Protein 5UMN (pdb70)

Solvent-accessible surface area: 59771 Å² total; per-residue (Å²): 87,15,79,71,41,103,29,76,0,9,57,73,68,25,113,26,18,38,0,65,39,2,30,0,0,0,5,1,1,1,0,19,58,1,44,64,10,73,76,41,61,7,51,1,0,0,12,24,70,63,24,48,41,64,1,1,8,43,60,12,55,94,75,69,50,0,20,57,49,2,2,56,10,6,4,3,62,21,57,98,30,73,26,94,13,101,36,16,10,68,68,4,5,0,89,22,0,109,85,60,137,34,48,12,12,2,27,33,0,5,1,0,3,18,45,51,77,82,6,52,96,6,112,19,83,29,61,0,127,61,137,48,40,4,5,0,4,0,0,0,0,8,0,13,64,107,59,14,0,51,1,1,0,50,51,74,68,3,67,0,17,1,16,17,170,151,70,126,60,67,25,107,10,90,56,25,90,57,104,106,43,83,20,12,7,1,25,0,5,0,34,50,10,62,0,82,58,48,1,37,1,52,0,35,0,32,0,0,0,0,0,0,65,1,13,5,43,30,99,146,51,175,19,41,25,6,158,9,93,11,76,59,49,116,51,142,16,68,0,0,0,24,71,0,4,1,69,66,123,92,88,92,0,70,25,30,152,87,52,25,33,67,32,8,141,112,96,11,19,54,64,87,42,110,21,23,39,0,82,41,2,30,0,0,0,6,1,1,2,0,19,58,0,52,118,12,79,81,40,60,6,48,0,0,0,9,27,71,60,24,45,43,65,2,1,8,40,64,12,64,88,71,70,48,0,22,64,37,2,2,49,6,6,5,3,58,19,54,101,29,73,24,95,12,103,35,17,12,66,70,4,5,0,90,21,0,124,78,74,150,34,49,12,15,2,28,34,0,4,0,0,3,39,44,62,88,84,8,54,92,5,103,22,83,32,62,0,130,63,142,42,42,5,2,0,4,0,0,0,0,10,0,13,59,103,49,9,0,51,4,0,0,53,52,75,63,3,65,0,19,1,15,22,168,217,76,118,67,69,28,101,12,90,55,23,88,57,103,106,44,80,16,16,4,0,20,0,4,0,29,50,14,72,0,119,62,48,16,55,1,40,0,36,0,32,0,0,0,0,0,1,69,1,13,6,48,38,107,156,33,180,18,31,18,0,137,15,95,20,106,43,85,129,35,155,52,102,47,0,36,32,165,146,194,64,79,33,24,104,112,24,130,14,100,6,37,30,15,9,32,2,59,60,46,82,62,42,136,0,24,0,68,7,68,50,57,35,140,34,122,0,40,3,7,16,10,0,0,0,0,0,16,26,32,88,85,141,26,14,67,5,0,0,2,3,10,1,46,28,36,79,65,64,51,10,136,51,0,104,69,30,6,76,2,42,34,31,46,70,116,40,12,0,33,0,59,0,50,73,1,93,96,121,1,24,1,36,0,4,0,0,3,1,40,24,24,3,20,0,54,44,0,16,9,30,47,56,70,49,39,1,9,1,0,39,33,20,1,96,17,15,42,0,19,3,30,93,42,86,57,87,22,14,48,7,22,27,4,19,5,49,73,172,44,87,33,73,45,45,4,3,0,0,0,5,0,15,35,0,20,0,47,55,14,84,24,44,1,34,100,40,93,38,101,92,34,39,25,54,3,63,20,34,93,24,131,78,34,40,44,11,15,5,0,1,0,36,6,76,37,98,20,22,80,121,95,66,12,52,0,32,2,61,0,101,27,35,132,52,166,43,101,44,135,4,102,60,166,121,11,108,14,87,16,57,58,88,62,29,63,7,42,76,42,57,158,5,69,0,49,1,102,6,68,94,72,0,130,111,77,0,0,0,0,21,12,53,63,72,109,5,2,138,8,7,0,62,37,0,63,60,68,34,195,78,26,59,103,44,6,54,16,22,36,60,17,51,77,1,46,0,40,0,53,40,0,50,28,81,2,8,8,29,0,10,0,0,0,24,38,25,92,32,15,28,22,2,67,8,0,94,2,30,0,96,82,104,71,20,46,9,43,5,15,20,4,40,7,12,93,76,3,26,166,86,39,44,0,2,0,0,0,0,0,7,50,0,26,20,94,127,30,101,20,46,7,45,2,63,133,56,107,44,103,87,40,52,77,82,12,31,14,76,19,43,39,179,59,4,5,15,0,4,7,2,26,0,58,17,52,71,67,58,6,82,145,61,113,51,0,12,0,37,0,54,10,128,30,32,130,75,75,42,74,79,58,32,53,74,74,172,22,123,12,107,5,55,39,30,22,44,13,104,59,49,79,60,35,128,0,24,0,68,9,67,48,72,39,78,34,107,0,43,2,5,19,0,0,0,0,0,0,16,23,36,92,89,144,28,15,65,4,0,0,3,2,14,0,51,28,34,86,67,64,52,9,136,48,0,110,70,28,5,76,2,48,35,45,47,104,132,41,10,1,28,0,64,0,42,88,1,107,90,117,1,23,0,44,0,8,0,0,2,1,29,21,11,4,19,3,56,61,0,8,9,34,44,63,69,48,38,1,10,1,0,36,34,25,3,91,13,16,42,0,13,2,23,96,49,90,61,96,22,12,52,10,21,24,4,10,1,39,109,160,14,102,61,69,43,73,0,2,0,0,0,5,0,14,40,0,15,1,57,66,14,79,24,42,1,40,101,39,92,37,101,92,35,39,29,55,3,64,25,37,94,24,128,77,34,36,42,10,15,6,0,2,0,40,8,79,27,95,8,25,75,107,113,58,11,41,0,26,1,43,0,153,46,35,144,33,133,44,65,42,120,4,97,60,171,120,14,104,14,91,20,58,47,97,65,31,56,15,48,81,41,61,156,5,68,0,54,2,104,5,71,96,77,0,141,116,76,0,0,0,0,20,15,30,62,87,106,13,5,119,8,6,0,56,39,0,67,59,69,31,220,86,25,61,101,46,5,55,15,22,40,59,16,51,79,2,41,0,36,0,50,40,0,47,27,82,2,9,6,33,0,12,0,0,0,21,44,22,95,31,15,27,21,2,68,12,0,78,0,17,0,122,78,110,59,20,44,11,60,9,24,16,2,30,13,17,118,82,2,20,176,74,32,47,0,2,0,1,0,1,0,7,58,0,16,20,119,123,28,104,18,47,3,56,6,58,131,57,110,39,104,87,41,48,76,79,12,25,18,83,11,48,42,178,65,5,8,9,0,4,7,1,29,0,57,17,51,78,66,70,9,69,152,69,101,50,0,9,0,28,0,57,8,129,30,37,128,72,72,42,67,80,43,31,52,81,82,159

Nearest PDB structures (foldseek):
  5umn-assembly2_C  TM=1.004E+00  e=6.276E-46  Homo sapiens
  6d0u-assembly4_H  TM=9.920E-01  e=2.149E-42  Homo sapiens
  4fp8-assembly4_K  TM=9.457E-01  e=5.982E-42  Homo sapiens
  4fnl-assembly1_H  TM=9.615E-01  e=3.239E-41  Homo sapiens
  4fnl-assembly2_I  TM=9.591E-01  e=4.184E-41  Homo sapiens

Sequence (1412 aa):
VQSSSTGKICNNPHRILDGIDCTLIDALLGDPHCDVFQNETWDLFVERSKAFSNCYPYDVPDYASLRSLVASSGTLEFITEGFTWTGVTQNGGSNACKRGPGSSGFFSRLNWLTKSGSTYPVLNVTMPNNDNFDKLYIWGVHHPSTNQEQTSLYVQASGRVTVSTRRSQQTIIPNIGSRPWVRGLSSRISIYWTIVKPGDVLVINNSNGNLIAPRGYFKMRTGKSSIMRSDAPIDTCISECITPNGSIPNDKPFQNVNKITYGACPKYVICNNPHRILDGIDCTLIDALLGDPHCDVFQNETWDLFVERSKAFSNCYPYDVPDYASLRSLVASSGTLEFITEGFTWTGVTQNGGSNACKRGPGSGFFSRLNWLTKSGSTYPVLNVTMPNNDNFDKLYIWGVHHPSTNQEQTSLYVQASGRVTVSTRRSQQTIIPNIGSRPWVRGLSSRISIYWTIVKPGDVLVINSNGNLIAPRGYFKMMRTGKSSIMRSDAPIDTCISECITPNNKITYGACVQLQESGGGLVQPGESLRRLSSCVGSGSSFGESTLSYYAVSWVRQAPGKGLEWLSIINAGGGDIDYADSVEGRFTISRDNSKETLYLQMTNNLRVEDTGVYYCAKHMSMQQVPGSGWERADLVGDAFDVWGQGTMVTVSSASTKGPSVFPLAPSSKSTSGGTAALGCLVKDYFPEPVTVSWNSGALTSGVHTFPAVLQSSGLYSLSSVVTVPSSSLGTQTYICNVNHKPSNTKVDKRVEPKDIQLTQSPSSLSASVGDRVTLTCQASQDIRKFLNWYQQKPGKGPKLLIYDASNLQRGVPSRFSGGGSGTDFTLIISSLQPEDVGTYYCQQYDGLPFTFGGGTKVVIKRTVAAPSVFIFPPSDEQLKSGTASVVCLLNNFYPREAKVQWKVDNALQSGNSQESVTEQDSKDSTYSLSSTLTLSKADYEKHKVYACEVTHQGLSSPVTKSFNRGEVQLQESGGGLVQPGESLRLSCVGSGSSFGESTLSYYAVSWVRQAPGKGLEWLSIINAGGGDIDYADSVEGRFTISRDNSKETLYLQMTNLRVEDTGVYYCAKHMSMQQVPGSGWERADLVGDAFDVWGQGTMMVTVSSASTKGPSVFPLAPSSKSTSGGTAALGCLVKDYFPEPVTVSWNSGALTSGVHTFPAVLQSSGLYSLSSVVTVPSSSLGTQTYICNVNHKPSNTKVDKRVEPKDIQLTQSPSSLSASVGDRVTLTCQASQDIRKFLNWYQQKPGKGPKLLIYDASNLQRGVPSRFSGGGSGTDFTTLIISSLQPEDVGTYYCQQYDGLPFTFGGGTKVVIKRTVAAPSVFIFPPSDEQLKSGTASVVCLLNNFYPREAKVQWKVDNALQSGNSQESVTEQDSKDSTYSLSSTLTLSKADYEKHKVYACEVTHQGLSSPVTKSFNRGE

B-factor: mean 34.14, std 18.39, range [15.21, 168.7]

InterPro domains:
  IPR000149 Haemagglutinin, influenzavirus A [PR00330] (30-53)
  IPR000149 Haemagglutinin, influenzavirus A [PR00330] (75-93)
  IPR000149 Haemagglutinin, influenzavirus A [PR00330] (113-128)
  IPR000149 Haemagglutinin, influenzavirus A [PR00330] (193-211)
  IPR000149 Haemagglutinin, influenzavirus A [PR00330] (231-248)
  IPR000149 Haemagglutinin, influenzavirus A [PR00330] (250-270)
  IPR000149 Haemagglutinin, influenzavirus A [PR00330] (309-325)
  IPR000149 Haemagglutinin, influenzavirus A [PR00330] (329-343)
  IPR001364 Haemagglutinin, influenzavirus A/B [MF_04072] (1-566)
  IPR001364 Haemagglutinin, influenzavirus A/B [PF00509] (29-566)
  IPR001364 Haemagglutinin, influenzavirus A/B [PR00329] (30-53)
  IPR001364 Haemagglutinin, influenzavirus A/B [PR00329] (309-325)
  IPR001364 Haemagglutinin, influenzavirus A/B [PR00329] (329-343)
  IPR001364 Haemagglutinin, influenzavirus A/B [PR00329] (380-403)
  IPR001364 Haemagglutinin, influenzavirus A/B [PR00329] (419-440)
  IPR001364 Haemagglutinin, influenzavirus A/B [PR00329] (482-500)
  IPR008980 Viral capsid/haemagglutinin protein [SSF49818] (29-341)
  IPR013828 Haemagglutinin, HA1 chain, alpha/beta domain superfamily [G3DSA:3.90.209.20] (73-288)

Radius of gyration: 43.61 Å; Cα contacts (8 Å, |Δi|>4): 3766; chains: 6; bounding box: 92×136×87 Å

Foldseek 3Di:
DFEDFPLAAACPDWNEAEQVQADPVCLLQAQPVNVVCAFAFTQEYEYEPNHDGQAFAADEVVVVVVSFQVQQQGTSHWDFDDWDQPQWDKQDFDPSRDHPNDTHHRPFWIWIFGDDQAQDWDKTKAAQQDQFKWKWKWKFKAAADQVVFCVTQVDSWKWKWKDKPVDIDIDTHHHHACDDDPRDRIYMYMDMDMAHHRIMIIMTMSGGIGGGRGTGTGDGDNGHYDYAPRHHDHDYAQKADSSYGTHAPDQEYDHDPDMGGNHHHHD/DAPPPWHEAEQVQADPVCLLQAQQVNVVCAFHFGQEYEAEPNHDGQAFAAAEPPPVVVSFQVQQQRTSHWDFDDWDWPQWDKFDFDPSRDHPPGTHHRPFWIDIFGDPQAQAKTKDKAAQQDQFKWKWKKKFKAAADQVVFCVTQVDSWKKKKKDKDPDIDMDTHDHHACPDDPNDRIYMYMDMDMAHHGMMMIMIMSDGITGGRGTGTGHNHSGHYDYAPADHDHDHDFWAQNCPPDGDGDD/DAKAKDFAAEAEAQAKTKIKIAWDFADPPRHTLLQFKKWKWWDAVPGDIGTAWIAGSVGDPIDGDPVQPPFWDWGADVVRNMIMIIGGNDDQRVWTWMKMFTAPDGADDPVVPDGDPDHPRHDRPYIHPTHTHGYHPDDWDAWDKDKQAWPLVDQPPLKTKIKIKTDFGDDDDKDKDKPVPPDDPQKDKDDWDQDPVRGTITMIMGMDGSVCQVPDWIWMWIADVNVRDIDTHTHHHD/DKAKAKPPQEDEEAFFAKDKIKIFIPWFQFQQKWKWFDAPPDDIDTAGGSFFHGDPPHDPLWGKHDGTTMIMIIRRGDALLRFGWMKMWGDSDPPIDIYPTYGYAYDDDWDFWDKDKDWADPVVLVVWKTKIKIKTPFGPDPDKDKWKAFLNNTDPDQKDKDKDQQDSHRRTIMMMIIGMDTSVVVVVTFKIKIWMDDPNDPDIDIDIGTPPD/DAKAKDFADEDAQQAKTKMKMAWDFADVVRDTLLQFKKWKWWAAVPGDIGTAWIAGSVGDPIDGDPVQPPFWDWGADVVRNMIMIIGGNDDQVVWTWMKMFTAPDGADDPPPPDGDPDRPRHDRPYIHPTGTHGHHPDDFDAWDKDKQAWEPPQCCPFKTKIWIKTDFGDDDDKDKDKPVPPDDPQKDKDDWDQDPVRGIITMIMGMDTPVCQVPDWIWMWMADVNVRDTDTHTHHHD/DKAKAKPDQEDAEAFFAKDKIKIFIPWFQFQQKWKWFDAPPGDIDTAAGSFFHGDPPHDPLWGKHDGTTMIMIMRRGDALQRFGWMKMWGDSDPPTDIYPTYGYAYDDDFFFWDKDKDWFDPVVLVVQKTKIKMKTPFGPDPDKDKWKAFQHRTDPDFKDKDKDGQDSHSRTIMMMIIGMDGSVVVVVTFKIKIWMDDPNDPHIDIDIGTPPD

Secondary structure (DSSP, 8-state):
-B----SSEEEESS-EEE-TT--HHHHHHT-GGGGGGTT-B-SEEEE-TT----SS-EE-TTHHHHHHHHHHHTB--EEE-----TTEEEEEBEEEEEETTEEE--TTEEEEEEBTTB---EEEEEE--SSS-EEEEEEEEE-SSHHHHHHHHSSSS-EEEEE-SS-EEEE----SPPPPBTTB--EEEEEEEEE-TT-EEEEEEEE-EEEE-EEEE---SS-EEEE--PPEEEEE-SEEETTEEE---SSEE-S-S--BSS-PEE-/-B-SSS-EEE-TT--HHHHHHT-GGGGGGTT-B-SEEEE-TT----SS-EE-TTHHHHHHHHHHHTB--EEE-----TTEEEEEBEEEEEETTEEE--TTEEEEEEBTTB---EEEEEE--SSS-EEEEEEEEE-SSHHHHHHHHSSSS-EEEEE-SS-EEEE----S-PPPBTTB--EEEEEEEEE-TT-EEEEEEEE-EEEE-EEEEP-----EEEE--S--B----S--S-------S--/-EEEEE--EEE-TT--EEEEEEEES--GGG--GGGEEEEEEEE-TT--EEEEEEE-TTS-S-EE-TTTTTTEEEEEEGGGTEEEEEE-S--GGG-EEEEEEEEEEE-EETTTTEE-SS-----EEEE---EEEEE-SS--BPPEEEEE---SS--BTTEEEEEEEEEEEBSS--EEEEGGGTB-TTEEEPPPEE-TTS-EEEEEEEEEEGGGTTT---EEEEEEGGGTEEEEEE----/---EEEE-SEEEEETT--EEEEEEESS--TT-EEEEEE-TTS--EEEEETTTEEPTTS-TTEEEEEETTEEEEEESS--GGG-EEEEEEE-SSSSPEE---EEEEEE---BPPEEEEEPPPHHHHHTTEEEEEEEEEEEBSS--EEEEEETTEEP-SSEEEEEPPPPTTT--EEEEEEEEEEHHHHHT--EEEEEEE-TTSSS-EEEEEES--/-EEEEE---EE-TT--EEEEEEEES-BTTTB-GGGEEEEEEEE-TTS-EEEEEEE-TTS-S-EE-TTTTTTEEEEEEGGGTEEEEEE-S--GGG-EEEEEEEEEEE-EETTTTEE-SS-----EEEE---EEEEE-SSPPBPPEEEEEPPPTT--GGGEEEEEEEEEEEBSS--EEEEGGGTB-TT-EEPPPEE-TTS-EEEEEEEEEEGGGTTTS--EEEEEEGGGTEEEEEE----/---EEEE-SEEEE-TT--EEEEEEESS--TT-EEEEEE-TTS-EEEEEETTTEEPTTS-TTEEEEEETTEEEEEESS--GGG-EEEEEEE-SSSSPEE---EEEEE----BPPEEEEEPPPHHHHTTTEEEEEEEEEEEBSS--EEEEEETTEEP-SSEEEEEPPPPTTT--EEEEEEEEEEHHHHHT--EEEEEEE-TT-SS-EEEEEETT-

Structure (mmCIF, N/CA/C/O backbone):
data_5UMN
#
_entry.id   5UMN
#
_cell.length_a   88.344
_cell.length_b   88.344
_cell.length_c   255.038
_cell.angle_alpha   90.00
_cell.angle_beta   90.00
_cell.angle_gamma   90.00
#
_symmetry.space_group_name_H-M   'P 43'
#
loop_
_entity.id
_entity.type
_entity.pdbx_description
1 polymer Hemagglutinin
2 polymer 'Antibody C05 VPGSGW mutant, heavy chain'
3 polymer 'Antibody C05, light chain'
4 non-polymer 2-acetamido-2-deoxy-beta-D-glucopyranose
5 non-polymer 'PENTAETHYLENE GLYCOL'
6 non-polymer 'SODIUM ION'
7 non-polymer 'CITRATE ANION'
8 water water
#
loop_
_atom_site.group_PDB
_atom_site.id
_atom_site.type_symbol
_atom_site.label_atom_id
_atom_site.label_alt_id
_atom_site.label_comp_id
_atom_site.label_asym_id
_atom_site.label_entity_id
_atom_site.label_seq_id
_atom_site.pdbx_PDB_ins_code
_atom_site.Cartn_x
_atom_site.Cartn_y
_atom_site.Cartn_z
_atom_site.occupancy
_atom_site.B_iso_or_equiv
_atom_site.auth_seq_id
_atom_site.auth_comp_id
_atom_site.auth_asym_id
_atom_site.auth_atom_id
_atom_site.pdbx_PDB_model_num
ATOM 1 N N . VAL A 1 1 ? 18.360 57.513 62.757 1.00 71.54 43 VAL A N 1
ATOM 2 C CA . VAL A 1 1 ? 17.885 58.934 62.732 1.00 70.30 43 VAL A CA 1
ATOM 3 C C . VAL A 1 1 ? 18.851 59.843 61.942 1.00 69.27 43 VAL A C 1
ATOM 4 O O . VAL A 1 1 ? 19.967 60.118 62.395 1.00 69.45 43 VAL A O 1
ATOM 8 N N . GLN A 1 2 ? 18.402 60.311 60.773 1.00 67.64 44 GLN A N 1
ATOM 9 C CA . GLN A 1 2 ? 19.208 61.160 59.891 1.00 66.79 44 GLN A CA 1
ATOM 10 C C . GLN A 1 2 ? 19.244 62.598 60.424 1.00 65.87 44 GLN A C 1
ATOM 11 O O . GLN A 1 2 ? 18.214 63.282 60.437 1.00 64.77 44 GLN A O 1
ATOM 17 N N . SER A 1 3 ? 20.429 63.054 60.849 1.00 66.63 45 SER A N 1
ATOM 18 C CA . SER A 1 3 ? 20.580 64.354 61.544 1.00 66.07 45 SER A CA 1
ATOM 19 C C . SER A 1 3 ? 21.403 65.433 60.816 1.00 65.09 45 SER A C 1
ATOM 20 O O . SER A 1 3 ? 21.509 66.553 61.316 1.00 64.38 45 SER A O 1
ATOM 23 N N . SER A 1 4 ? 21.960 65.115 59.647 1.00 65.80 46 SER A N 1
ATOM 24 C CA . SER A 1 4 ? 22.748 66.080 58.868 1.00 66.09 46 SER A CA 1
ATOM 25 C C . SER A 1 4 ? 22.294 66.175 57.405 1.00 65.63 46 SER A C 1
ATOM 26 O O . SER A 1 4 ? 21.709 65.231 56.847 1.00 65.62 46 SER A O 1
ATOM 29 N N . SER A 1 5 ? 22.590 67.324 56.803 1.00 65.18 47 SER A N 1
ATOM 30 C CA . SER A 1 5 ? 22.426 67.543 55.371 1.00 64.39 47 SER A CA 1
ATOM 31 C C . SER A 1 5 ? 23.748 68.011 54.744 1.00 65.04 47 SER A C 1
ATOM 32 O O . SER A 1 5 ? 24.651 68.472 55.446 1.00 66.11 47 SER A O 1
ATOM 35 N N . THR A 1 6 ? 23.844 67.874 53.419 1.00 64.43 48 THR A N 1
ATOM 36 C CA . THR A 1 6 ? 24.927 68.473 52.609 1.00 63.07 48 THR A CA 1
ATOM 37 C C . THR A 1 6 ? 24.796 70.002 52.466 1.00 60.11 48 THR A C 1
ATOM 38 O O . THR A 1 6 ? 25.771 70.682 52.122 1.00 59.19 48 THR A O 1
ATOM 42 N N . GLY A 1 7 ? 23.589 70.530 52.684 1.00 56.36 49 GLY A N 1
ATOM 43 C CA . GLY A 1 7 ? 23.338 71.956 52.532 1.00 54.30 49 GLY A CA 1
ATOM 44 C C . GLY A 1 7 ? 23.010 72.344 51.105 1.00 52.23 49 GLY A C 1
ATOM 45 O O . GLY A 1 7 ? 22.986 73.519 50.780 1.00 50.75 49 GLY A O 1
ATOM 46 N N . LYS A 1 8 ? 22.774 71.355 50.248 1.00 52.33 50 LYS A N 1
ATOM 47 C CA . LYS A 1 8 ? 22.436 71.597 48.854 1.00 51.77 50 LYS A CA 1
ATOM 48 C C . LYS A 1 8 ? 21.275 70.717 48.413 1.00 49.76 50 LYS A C 1
ATOM 49 O O . LYS A 1 8 ? 21.118 69.584 48.866 1.00 49.45 50 LYS A O 1
ATOM 55 N N . ILE A 1 9 ? 20.461 71.261 47.524 1.00 48.09 51 ILE A N 1
ATOM 56 C CA . ILE A 1 9 ? 19.288 70.572 47.029 1.00 47.37 51 ILE A CA 1
ATOM 57 C C . ILE A 1 9 ? 19.684 69.895 45.717 1.00 47.80 51 ILE A C 1
ATOM 58 O O . ILE A 1 9 ? 20.032 70.562 44.744 1.00 46.57 51 ILE A O 1
ATOM 63 N N . CYS A 1 10 ? 19.635 68.568 45.712 1.00 49.57 52 CYS A N 1
ATOM 64 C CA . CYS A 1 10 ? 19.942 67.790 44.521 1.00 51.53 52 CYS A CA 1
ATOM 65 C C . CYS A 1 10 ? 18.836 67.925 43.479 1.00 49.93 52 CYS A C 1
ATOM 66 O O . CYS A 1 10 ? 17.655 67.773 43.786 1.00 49.43 52 CYS A O 1
ATOM 69 N N . ASN A 1 11 ? 19.248 68.200 42.247 1.00 49.26 53 ASN A N 1
ATOM 70 C CA . ASN A 1 11 ? 18.330 68.451 41.141 1.00 48.75 53 ASN A CA 1
ATOM 71 C C . ASN A 1 11 ? 17.735 67.215 40.448 1.00 48.88 53 ASN A C 1
ATOM 72 O O . ASN A 1 11 ? 17.064 67.353 39.422 1.00 47.99 53 ASN A O 1
ATOM 77 N N . ASN A 1 12 ? 18.007 66.026 40.976 1.00 49.92 54 ASN A N 1
ATOM 78 C CA . ASN A 1 12 ? 17.285 64.793 40.609 1.00 51.00 54 ASN A CA 1
ATOM 79 C C . ASN A 1 12 ? 16.908 64.018 41.875 1.00 50.85 54 ASN A C 1
ATOM 80 O O . ASN A 1 12 ? 17.530 64.219 42.911 1.00 50.91 54 ASN A O 1
ATOM 85 N N . PRO A 1 13 ? 15.896 63.151 41.821 1.00 50.83 55 PRO A N 1
ATOM 86 C CA . PRO A 1 13 ? 15.069 62.869 40.634 1.00 50.20 55 PRO A CA 1
ATOM 87 C C . PRO A 1 13 ? 13.860 63.820 40.418 1.00 47.96 55 PRO A C 1
ATOM 88 O O . PRO A 1 13 ? 13.086 63.634 39.469 1.00 47.40 55 PRO A O 1
ATOM 92 N N . HIS A 1 14 ? 13.703 64.832 41.264 1.00 45.95 56 HIS A N 1
ATOM 93 C CA . HIS A 1 14 ? 12.585 65.770 41.138 1.00 43.85 56 HIS A CA 1
ATOM 94 C C . HIS A 1 14 ? 12.931 66.971 40.256 1.00 42.01 56 HIS A C 1
ATOM 95 O O . HIS A 1 14 ? 14.074 67.416 40.254 1.00 41.96 56 HIS A O 1
ATOM 102 N N . ARG A 1 15 ? 11.955 67.477 39.488 1.00 40.63 57 ARG A N 1
ATOM 103 C CA . ARG A 1 15 ? 12.113 68.749 38.760 1.00 39.30 57 ARG A CA 1
ATOM 104 C C . ARG A 1 15 ? 12.016 69.898 39.771 1.00 36.55 57 ARG A C 1
ATOM 105 O O . ARG A 1 15 ? 10.934 70.213 40.309 1.00 34.32 57 ARG A O 1
ATOM 113 N N . ILE A 1 16 ? 13.173 70.476 40.052 1.00 35.25 58 ILE A N 1
ATOM 114 C CA . ILE A 1 16 ? 13.304 71.598 40.989 1.00 33.91 58 ILE A CA 1
ATOM 115 C C . ILE A 1 16 ? 13.366 72.880 40.177 1.00 32.15 58 ILE A C 1
ATOM 116 O O . ILE A 1 16 ? 14.200 72.988 39.300 1.00 32.29 58 ILE A O 1
ATOM 121 N N . LEU A 1 17 ? 12.504 73.836 40.491 1.00 30.17 59 LEU A N 1
ATOM 122 C CA . LEU A 1 17 ? 12.504 75.127 39.838 1.00 29.19 59 LEU A CA 1
ATOM 123 C C . LEU A 1 17 ? 12.870 76.183 40.874 1.00 28.52 59 LEU A C 1
ATOM 124 O O . LEU A 1 17 ? 12.147 76.388 41.868 1.00 27.61 59 LEU A O 1
ATOM 129 N N . ASP A 1 18 ? 13.970 76.869 40.594 1.00 28.61 60 ASP A N 1
ATOM 130 C CA . ASP A 1 18 ? 14.581 77.829 41.493 1.00 28.78 60 ASP A CA 1
ATOM 131 C C . ASP A 1 18 ? 13.944 79.141 41.155 1.00 27.70 60 ASP A C 1
ATOM 132 O O . ASP A 1 18 ? 14.052 79.602 40.026 1.00 27.70 60 ASP A O 1
ATOM 137 N N . GLY A 1 19 ? 13.263 79.741 42.126 1.00 27.04 61 GLY A N 1
ATOM 138 C CA . GLY A 1 19 ? 12.624 81.024 41.892 1.00 26.66 61 GLY A CA 1
ATOM 139 C C . GLY A 1 19 ? 13.548 82.215 41.676 1.00 27.14 61 GLY A C 1
ATOM 140 O O . GLY A 1 19 ? 13.102 83.251 41.168 1.00 26.29 61 GLY A O 1
ATOM 141 N N . ILE A 1 20 ? 14.813 82.081 42.080 1.00 28.56 62 ILE A N 1
ATOM 142 C CA . ILE A 1 20 ? 15.824 83.136 41.994 1.00 30.02 62 ILE A CA 1
ATOM 143 C C . ILE A 1 20 ? 15.282 84.408 42.635 1.00 29.25 62 ILE A C 1
ATOM 144 O O . ILE A 1 20 ? 15.039 84.378 43.806 1.00 28.54 62 ILE A O 1
ATOM 149 N N . ASP A 1 21 ? 15.012 85.477 41.898 1.00 29.35 63 ASP A N 1
ATOM 150 C CA . ASP A 1 21 ? 14.540 86.725 42.523 1.00 30.03 63 ASP A CA 1
ATOM 151 C C . ASP A 1 21 ? 12.982 86.814 42.537 1.00 27.67 63 ASP A C 1
ATOM 152 O O . ASP A 1 21 ? 12.455 87.898 42.774 1.00 26.64 63 ASP A O 1
ATOM 157 N N . CYS A 1 22 ? 12.284 85.712 42.254 1.00 26.53 64 CYS A N 1
ATOM 158 C CA . CYS A 1 22 ? 10.839 85.714 42.022 1.00 25.97 64 CYS A CA 1
ATOM 159 C C . CYS A 1 22 ? 10.109 84.816 43.009 1.00 24.88 64 CYS A C 1
ATOM 160 O O . CYS A 1 22 ? 10.479 83.636 43.201 1.00 25.35 64 CYS A O 1
ATOM 163 N N . THR A 1 23 ? 9.061 85.354 43.623 1.00 23.18 65 THR A N 1
ATOM 164 C CA . THR A 1 23 ? 8.093 84.495 44.292 1.00 22.60 65 THR A CA 1
ATOM 165 C C . THR A 1 23 ? 7.200 83.806 43.234 1.00 22.08 65 THR A C 1
ATOM 166 O O . THR A 1 23 ? 7.092 84.266 42.091 1.00 21.31 65 THR A O 1
ATOM 170 N N . LEU A 1 24 ? 6.576 82.708 43.639 1.00 22.02 66 LEU A N 1
ATOM 171 C CA . LEU A 1 24 ? 5.645 81.992 42.771 1.00 21.74 66 LEU A CA 1
ATOM 172 C C . LEU A 1 24 ? 4.491 82.938 42.373 1.00 20.90 66 LEU A C 1
ATOM 173 O O . LEU A 1 24 ? 4.120 82.994 41.218 1.00 20.19 66 LEU A O 1
ATOM 178 N N . ILE A 1 25 ? 3.984 83.716 43.325 1.00 20.22 67 ILE A N 1
ATOM 179 C CA . ILE A 1 25 ? 2.889 84.627 43.037 1.00 19.94 67 ILE A CA 1
ATOM 180 C C . ILE A 1 25 ? 3.317 85.675 42.021 1.00 19.58 67 ILE A C 1
ATOM 181 O O . ILE A 1 25 ? 2.562 85.929 41.069 1.00 18.89 67 ILE A O 1
ATOM 186 N N . ASP A 1 26 ? 4.520 86.248 42.156 1.00 19.91 68 ASP A N 1
ATOM 187 C CA . ASP A 1 26 ? 5.010 87.171 41.098 1.00 20.32 68 ASP A CA 1
ATOM 188 C C . ASP A 1 26 ? 5.170 86.532 39.723 1.00 20.08 68 ASP A C 1
ATOM 189 O O . ASP A 1 26 ? 4.868 87.191 38.708 1.00 20.24 68 ASP A O 1
ATOM 194 N N . ALA A 1 27 ? 5.595 85.271 39.691 1.00 19.81 69 ALA A N 1
ATOM 195 C CA . ALA A 1 27 ? 5.719 84.501 38.440 1.00 20.26 69 ALA A CA 1
ATOM 196 C C . ALA A 1 27 ? 4.336 84.298 37.824 1.00 19.86 69 ALA A C 1
ATOM 197 O O . ALA A 1 27 ? 4.155 84.453 36.606 1.00 20.20 69 ALA A O 1
ATOM 199 N N . LEU A 1 28 ? 3.370 83.991 38.691 1.00 19.21 70 LEU A N 1
ATOM 200 C CA . LEU A 1 28 ? 1.952 83.824 38.299 1.00 19.05 70 LEU A CA 1
ATOM 201 C C . LEU A 1 28 ? 1.355 85.083 37.658 1.00 18.89 70 LEU A C 1
ATOM 202 O O . LEU A 1 28 ? 0.847 85.052 36.536 1.00 19.18 70 LEU A O 1
ATOM 207 N N . LEU A 1 29 ? 1.420 86.189 38.384 1.00 18.60 71 LEU A N 1
ATOM 208 C CA . LEU A 1 29 ? 0.883 87.453 37.908 1.00 18.88 71 LEU A CA 1
ATOM 209 C C . LEU A 1 29 ? 1.566 87.926 36.638 1.00 19.43 71 LEU A C 1
ATOM 210 O O . LEU A 1 29 ? 0.899 88.518 35.776 1.00 20.18 71 LEU A O 1
ATOM 215 N N . GLY A 1 30 ? 2.877 87.684 36.523 1.00 19.95 72 GLY A N 1
ATOM 216 C CA . GLY A 1 30 ? 3.702 88.112 35.401 1.00 20.50 72 GLY A CA 1
ATOM 217 C C . GLY A 1 30 ? 4.368 89.472 35.604 1.00 21.05 72 GLY A C 1
ATOM 218 O O . GLY A 1 30 ? 4.382 90.299 34.683 1.00 20.90 72 GLY A O 1
ATOM 219 N N . ASP A 1 31 ? 4.946 89.675 36.797 1.00 21.23 73 ASP A N 1
ATOM 220 C CA . ASP A 1 31 ? 5.853 90.759 37.090 1.00 22.34 73 ASP A CA 1
ATOM 221 C C . ASP A 1 31 ? 6.970 90.624 36.022 1.00 23.10 73 ASP A C 1
ATOM 222 O O . ASP A 1 31 ? 7.426 89.508 35.807 1.00 22.32 73 ASP A O 1
ATOM 227 N N . PRO A 1 32 ? 7.385 91.738 35.348 1.00 23.71 74 PRO A N 1
ATOM 228 C CA . PRO A 1 32 ? 8.307 91.597 34.191 1.00 25.00 74 PRO A CA 1
ATOM 229 C C . PRO A 1 32 ? 9.636 90.915 34.459 1.00 25.87 74 PRO A C 1
ATOM 230 O O . PRO A 1 32 ? 10.102 90.187 33.593 1.00 26.32 74 PRO A O 1
ATOM 234 N N . HIS A 1 33 ? 10.246 91.119 35.626 1.00 26.49 75 HIS A N 1
ATOM 235 C CA . HIS A 1 33 ? 11.502 90.413 35.919 1.00 27.72 75 HIS A CA 1
ATOM 236 C C . HIS A 1 33 ? 11.290 88.913 36.159 1.00 27.52 75 HIS A C 1
ATOM 237 O O . HIS A 1 33 ? 12.239 88.166 36.226 1.00 27.64 75 HIS A O 1
ATOM 244 N N . CYS A 1 34 ? 10.037 88.486 36.252 1.00 26.92 76 CYS A N 1
ATOM 245 C CA . CYS A 1 34 ? 9.689 87.076 36.331 1.00 27.74 76 CYS A CA 1
ATOM 246 C C . CYS A 1 34 ? 9.192 86.470 34.979 1.00 27.36 76 CYS A C 1
ATOM 247 O O . CYS A 1 34 ? 8.697 85.333 34.958 1.00 27.22 76 CYS A O 1
ATOM 250 N N . ASP A 1 35 ? 9.360 87.185 33.866 1.00 27.24 77 ASP A N 1
ATOM 251 C CA . ASP A 1 35 ? 8.788 86.741 32.563 1.00 27.86 77 ASP A CA 1
ATOM 252 C C . ASP A 1 35 ? 9.332 85.389 32.126 1.00 28.11 77 ASP A C 1
ATOM 253 O O . ASP A 1 35 ? 8.642 84.602 31.475 1.00 27.27 77 ASP A O 1
ATOM 258 N N . VAL A 1 36 ? 10.569 85.130 32.527 1.00 28.46 78 VAL A N 1
ATOM 259 C CA . VAL A 1 36 ? 11.240 83.876 32.242 1.00 29.54 78 VAL A CA 1
ATOM 260 C C . VAL A 1 36 ? 10.550 82.640 32.853 1.00 28.96 78 VAL A C 1
ATOM 261 O O . VAL A 1 36 ? 10.760 81.532 32.382 1.00 29.26 78 VAL A O 1
ATOM 265 N N . PHE A 1 37 ? 9.670 82.835 33.840 1.00 27.60 79 PHE A N 1
ATOM 266 C CA . PHE A 1 37 ? 8.899 81.739 34.408 1.00 27.46 79 PHE A CA 1
ATOM 267 C C . PHE A 1 37 ? 7.586 81.441 33.668 1.00 27.41 79 PHE A C 1
ATOM 268 O O . PHE A 1 37 ? 6.859 80.581 34.097 1.00 26.82 79 PHE A O 1
ATOM 276 N N . GLN A 1 38 ? 7.275 82.126 32.565 1.00 28.16 80 GLN A N 1
ATOM 277 C CA . GLN A 1 38 ? 5.984 81.903 31.895 1.00 28.79 80 GLN A CA 1
ATOM 278 C C . GLN A 1 38 ? 5.861 80.432 31.488 1.00 29.22 80 GLN A C 1
ATOM 279 O O . GLN A 1 38 ? 6.816 79.863 30.983 1.00 29.56 80 GLN A O 1
ATOM 285 N N . ASN A 1 39 ? 4.707 79.834 31.776 1.00 28.87 81 ASN A N 1
ATOM 286 C CA . ASN A 1 39 ? 4.375 78.450 31.460 1.00 30.51 81 ASN A CA 1
ATOM 287 C C . ASN A 1 39 ? 5.306 77.377 32.053 1.00 30.95 81 ASN A C 1
ATOM 288 O O . ASN A 1 39 ? 5.275 76.234 31.617 1.00 31.97 81 ASN A O 1
ATOM 293 N N . GLU A 1 40 ? 6.108 77.732 33.053 1.00 30.19 82 GLU A N 1
ATOM 294 C CA . GLU A 1 40 ? 6.953 76.754 33.741 1.00 30.41 82 GLU A CA 1
ATOM 295 C C . GLU A 1 40 ? 6.209 75.657 34.500 1.00 29.28 82 GLU A C 1
ATOM 296 O O . GLU A 1 40 ? 5.000 75.760 34.758 1.00 28.34 82 GLU A O 1
ATOM 302 N N . THR A 1 41 ? 6.939 74.583 34.797 1.00 28.61 83 THR A N 1
ATOM 303 C CA . THR A 1 41 ? 6.408 73.463 35.537 1.00 28.08 83 THR A CA 1
ATOM 304 C C . THR A 1 41 ? 7.417 73.047 36.603 1.00 27.59 83 THR A C 1
ATOM 305 O O . THR A 1 41 ? 8.595 73.372 36.512 1.00 27.52 83 THR A O 1
ATOM 309 N N . TRP A 1 42 ? 6.938 72.396 37.655 1.00 27.05 84 TRP A N 1
ATOM 310 C CA . TRP A 1 42 ? 7.834 71.920 38.716 1.00 27.10 84 TRP A CA 1
ATOM 311 C C . TRP A 1 42 ? 7.237 70.744 39.441 1.00 27.41 84 TRP A C 1
ATOM 312 O O . TRP A 1 42 ? 5.986 70.585 39.502 1.00 26.97 84 TRP A O 1
ATOM 323 N N . ASP A 1 43 ? 8.131 69.971 40.057 1.00 28.12 85 ASP A N 1
ATOM 324 C CA . ASP A 1 43 ? 7.748 69.123 41.174 1.00 28.66 85 ASP A CA 1
ATOM 325 C C . ASP A 1 43 ? 7.894 69.927 42.464 1.00 28.03 85 ASP A C 1
ATOM 326 O O . ASP A 1 43 ? 7.002 69.885 43.296 1.00 27.90 85 ASP A O 1
ATOM 331 N N . LEU A 1 44 ? 9.009 70.647 42.626 1.00 27.70 86 LEU A N 1
ATOM 332 C CA . LEU A 1 44 ? 9.206 71.549 43.762 1.00 26.94 86 LEU A CA 1
ATOM 333 C C . LEU A 1 44 ? 9.678 72.955 43.347 1.00 26.20 86 LEU A C 1
ATOM 334 O O . LEU A 1 44 ? 10.760 73.111 42.758 1.00 26.70 86 LEU A O 1
ATOM 339 N N . PHE A 1 45 ? 8.895 73.966 43.689 1.00 24.90 87 PHE A N 1
ATOM 340 C CA . PHE A 1 45 ? 9.287 75.353 43.454 1.00 24.35 87 PHE A CA 1
ATOM 341 C C . PHE A 1 45 ? 10.058 75.818 44.698 1.00 24.48 87 PHE A C 1
ATOM 342 O O . PHE A 1 45 ? 9.591 75.647 45.838 1.00 24.63 87 PHE A O 1
ATOM 350 N N . VAL A 1 46 ? 11.242 76.363 44.497 1.00 24.49 88 VAL A N 1
ATOM 351 C CA . VAL A 1 46 ? 12.063 76.838 45.616 1.00 24.89 88 VAL A CA 1
ATOM 352 C C . VAL A 1 46 ? 12.046 78.394 45.668 1.00 24.15 88 VAL A C 1
ATOM 353 O O . VAL A 1 46 ? 12.496 79.052 44.739 1.00 23.92 88 VAL A O 1
ATOM 357 N N . GLU A 1 47 ? 11.510 78.956 46.750 1.00 23.88 89 GLU A N 1
ATOM 358 C CA . GLU A 1 47 ? 11.466 80.429 46.938 1.00 23.60 89 GLU A CA 1
ATOM 359 C C . GLU A 1 47 ? 12.631 80.868 47.792 1.00 24.01 89 GLU A C 1
ATOM 360 O O . GLU A 1 47 ? 12.891 80.280 48.832 1.00 23.99 89 GLU A O 1
ATOM 366 N N . ARG A 1 48 ? 13.294 81.935 47.353 1.00 24.01 90 ARG A N 1
ATOM 367 C CA . ARG A 1 48 ? 14.516 82.416 47.976 1.00 24.85 90 ARG A CA 1
ATOM 368 C C . ARG A 1 48 ? 14.227 83.691 48.755 1.00 24.85 90 ARG A C 1
ATOM 369 O O . ARG A 1 48 ? 13.359 84.481 48.373 1.00 23.59 90 ARG A O 1
ATOM 377 N N . SER A 1 49 ? 15.024 83.950 49.792 1.00 25.80 91 SER A N 1
ATOM 378 C CA . SER A 1 49 ? 14.824 85.151 50.567 1.00 26.17 91 SER A CA 1
ATOM 379 C C . SER A 1 49 ? 15.215 86.428 49.757 1.00 26.41 91 SER A C 1
ATOM 380 O O . SER A 1 49 ? 14.744 87.491 50.073 1.00 25.99 91 SER A O 1
ATOM 383 N N . LYS A 1 50 ? 16.001 86.320 48.672 1.00 27.15 92 LYS A N 1
ATOM 384 C CA . LYS A 1 50 ? 16.300 87.498 47.825 1.00 27.43 92 LYS A CA 1
ATOM 385 C C . LYS A 1 50 ? 15.159 87.959 46.930 1.00 26.21 92 LYS A C 1
ATOM 386 O O . LYS A 1 50 ? 15.263 89.009 46.264 1.00 26.03 92 LYS A O 1
ATOM 392 N N . ALA A 1 51 ? 14.084 87.188 46.874 1.00 25.35 93 ALA A N 1
ATOM 393 C CA . ALA A 1 51 ? 12.973 87.504 45.985 1.00 24.95 93 ALA A CA 1
ATOM 394 C C . ALA A 1 51 ? 12.393 88.864 46.310 1.00 24.42 93 ALA A C 1
ATOM 395 O O . ALA A 1 51 ? 12.285 89.214 47.468 1.00 24.20 93 ALA A O 1
ATOM 397 N N . PHE A 1 52 ? 12.041 89.624 45.284 1.00 24.16 94 PHE A N 1
ATOM 398 C CA . PHE A 1 52 ? 11.466 90.959 45.477 1.00 24.06 94 PHE A CA 1
ATOM 399 C C . PHE A 1 52 ? 10.481 91.203 44.343 1.00 23.83 94 PHE A C 1
ATOM 400 O O . PHE A 1 52 ? 10.588 90.557 43.287 1.00 23.66 94 PHE A O 1
ATOM 408 N N . SER A 1 53 ? 9.533 92.111 44.580 1.00 23.31 95 SER A N 1
ATOM 409 C CA . SER A 1 53 ? 8.526 92.510 43.591 1.00 23.07 95 SER A CA 1
ATOM 410 C C . SER A 1 53 ? 8.974 93.803 42.924 1.00 23.55 95 SER A C 1
ATOM 411 O O . SER A 1 53 ? 9.523 94.703 43.570 1.00 23.66 95 SER A O 1
ATOM 414 N N . ASN A 1 54 ? 8.707 93.906 41.638 1.00 23.87 96 ASN A N 1
ATOM 415 C CA . ASN A 1 54 ? 9.129 95.078 40.898 1.00 24.92 96 ASN A CA 1
ATOM 416 C C . ASN A 1 54 ? 8.091 95.523 39.874 1.00 24.49 96 ASN A C 1
ATOM 417 O O . ASN A 1 54 ? 8.432 95.882 38.757 1.00 25.09 96 ASN A O 1
ATOM 422 N N . CYS A 1 55 ? 6.831 95.541 40.289 1.00 24.13 97 CYS A N 1
ATOM 423 C CA . CYS A 1 55 ? 5.700 95.919 39.418 1.00 23.86 97 CYS A CA 1
ATOM 424 C C . CYS A 1 55 ? 4.787 96.847 40.206 1.00 23.02 97 CYS A C 1
ATOM 425 O O . CYS A 1 55 ? 5.258 97.517 41.135 1.00 22.85 97 CYS A O 1
ATOM 428 N N . TYR A 1 56 ? 3.506 96.941 39.845 1.00 22.15 98 TYR A N 1
ATOM 429 C CA . TYR A 1 56 ? 2.593 97.810 40.576 1.00 21.92 98 TYR A CA 1
ATOM 430 C C . TYR A 1 56 ? 2.403 97.277 42.007 1.00 21.15 98 TYR A C 1
ATOM 431 O O . TYR A 1 56 ? 2.299 96.078 42.186 1.00 20.69 98 TYR A O 1
ATOM 440 N N . PRO A 1 57 ? 2.362 98.140 43.024 1.00 21.43 99 PRO A N 1
ATOM 441 C CA . PRO A 1 57 ? 2.169 97.624 44.389 1.00 21.51 99 PRO A CA 1
ATOM 442 C C . PRO A 1 57 ? 0.850 96.878 44.552 1.00 21.31 99 PRO A C 1
ATOM 443 O O . PRO A 1 57 ? -0.198 97.321 44.036 1.00 21.56 99 PRO A O 1
ATOM 447 N N . TYR A 1 58 ? 0.919 95.706 45.169 1.00 20.90 100 TYR A N 1
ATOM 448 C CA . TYR A 1 58 ? -0.237 94.845 45.266 1.00 21.05 100 TYR A CA 1
ATOM 449 C C . TYR A 1 58 ? -0.249 94.098 46.602 1.00 21.26 100 TYR A C 1
ATOM 450 O O . TYR A 1 58 ? 0.788 93.959 47.251 1.00 20.98 100 TYR A O 1
ATOM 459 N N . ASP A 1 59 ? -1.428 93.640 46.975 1.00 21.69 101 ASP A N 1
ATOM 460 C CA . ASP A 1 59 ? -1.601 92.634 48.028 1.00 22.50 101 ASP A CA 1
ATOM 461 C C . ASP A 1 59 ? -2.518 91.521 47.524 1.00 20.99 101 ASP A C 1
ATOM 462 O O . ASP A 1 59 ? -3.241 91.654 46.506 1.00 20.47 101 ASP A O 1
ATOM 467 N N . VAL A 1 60 ? -2.472 90.411 48.221 1.00 19.68 102 VAL A N 1
ATOM 468 C CA . VAL A 1 60 ? -3.328 89.272 47.930 1.00 18.86 102 VAL A CA 1
ATOM 469 C C . VAL A 1 60 ? -4.026 88.897 49.236 1.00 18.56 102 VAL A C 1
ATOM 470 O O . VAL A 1 60 ? -3.400 88.306 50.103 1.00 18.71 102 VAL A O 1
ATOM 474 N N . PRO A 1 61 ? -5.328 89.204 49.363 1.00 18.20 103 PRO A N 1
ATOM 475 C CA . PRO A 1 61 ? -6.101 88.667 50.510 1.00 18.36 103 PRO A CA 1
ATOM 476 C C . PRO A 1 61 ? -6.013 87.131 50.520 1.00 18.64 103 PRO A C 1
ATOM 477 O O . PRO A 1 61 ? -6.168 86.501 49.447 1.00 18.15 103 PRO A O 1
ATOM 481 N N . ASP A 1 62 ? -5.731 86.542 51.680 1.00 19.01 104 ASP A N 1
ATOM 482 C CA . ASP A 1 62 ? -5.557 85.082 51.767 1.00 19.48 104 ASP A CA 1
ATOM 483 C C . ASP A 1 62 ? -4.399 84.588 50.827 1.00 19.26 104 ASP A C 1
ATOM 484 O O . ASP A 1 62 ? -4.472 83.526 50.211 1.00 19.36 104 ASP A O 1
ATOM 489 N N . TYR A 1 63 ? -3.329 85.365 50.762 1.00 19.28 105 TYR A N 1
ATOM 490 C CA . TYR A 1 63 ? -2.113 85.035 49.986 1.00 19.46 105 TYR A CA 1
ATOM 491 C C . TYR A 1 63 ? -1.708 83.561 50.110 1.00 19.40 105 TYR A C 1
ATOM 492 O O . TYR A 1 63 ? -1.507 82.931 49.106 1.00 19.30 105 TYR A O 1
ATOM 501 N N . ALA A 1 64 ? -1.611 83.040 51.329 1.00 19.65 106 ALA A N 1
ATOM 502 C CA . ALA A 1 64 ? -1.087 81.704 51.556 1.00 20.24 106 ALA A CA 1
ATOM 503 C C . ALA A 1 64 ? -1.883 80.613 50.836 1.00 20.29 106 ALA A C 1
ATOM 504 O O . ALA A 1 64 ? -1.302 79.674 50.346 1.00 20.44 106 ALA A O 1
ATOM 506 N N . SER A 1 65 ? -3.201 80.763 50.731 1.00 20.20 107 SER A N 1
ATOM 507 C CA . SER A 1 65 ? -4.035 79.797 50.045 1.00 20.45 107 SER A CA 1
ATOM 508 C C . SER A 1 65 ? -3.824 79.789 48.542 1.00 19.91 107 SER A C 1
ATOM 509 O O . SER A 1 65 ? -3.791 78.721 47.935 1.00 20.00 107 SER A O 1
ATOM 512 N N . LEU A 1 66 ? -3.655 80.964 47.924 1.00 19.08 108 LEU A N 1
ATOM 513 C CA . LEU A 1 66 ? -3.420 81.016 46.488 1.00 18.94 108 LEU A CA 1
ATOM 514 C C . LEU A 1 66 ? -2.030 80.434 46.162 1.00 19.30 108 LEU A C 1
ATOM 515 O O . LEU A 1 66 ? -1.898 79.624 45.235 1.00 19.32 108 LEU A O 1
ATOM 520 N N . ARG A 1 67 ? -1.028 80.816 46.958 1.00 19.36 109 ARG A N 1
ATOM 521 C CA . ARG A 1 67 ? 0.319 80.284 46.808 1.00 19.92 109 ARG A CA 1
ATOM 522 C C . ARG A 1 67 ? 0.315 78.761 46.914 1.00 21.01 109 ARG A C 1
ATOM 523 O O . ARG A 1 67 ? 0.896 78.103 46.050 1.00 20.80 109 ARG A O 1
ATOM 531 N N . SER A 1 68 ? -0.369 78.211 47.924 1.00 22.05 110 SER A N 1
ATOM 532 C CA . SER A 1 68 ? -0.493 76.750 48.068 1.00 23.72 110 SER A CA 1
ATOM 533 C C . SER A 1 68 ? -1.203 76.068 46.887 1.00 24.27 110 SER A C 1
ATOM 534 O O . SER A 1 68 ? -0.759 75.035 46.402 1.00 24.99 110 SER A O 1
ATOM 537 N N . LEU A 1 69 ? -2.343 76.616 46.497 1.00 24.18 111 LEU A N 1
ATOM 538 C CA . LEU A 1 69 ? -3.124 76.129 45.367 1.00 25.21 111 LEU A CA 1
ATOM 539 C C . LEU A 1 69 ? -2.271 76.035 44.088 1.00 24.24 111 LEU A C 1
ATOM 540 O O . LEU A 1 69 ? -2.192 74.992 43.454 1.00 24.03 111 LEU A O 1
ATOM 545 N N . VAL A 1 70 ? -1.619 77.131 43.739 1.00 23.43 112 VAL A N 1
ATOM 546 C CA . VAL A 1 70 ? -0.736 77.161 42.559 1.00 23.41 112 VAL A CA 1
ATOM 547 C C . VAL A 1 70 ? 0.448 76.196 42.737 1.00 24.05 112 VAL A C 1
ATOM 548 O O . VAL A 1 70 ? 0.768 75.403 41.842 1.00 24.28 112 VAL A O 1
ATOM 552 N N . ALA A 1 71 ? 1.090 76.244 43.897 1.00 24.32 113 ALA A N 1
ATOM 553 C CA . ALA A 1 71 ? 2.199 75.354 44.137 1.00 25.19 113 ALA A CA 1
ATOM 554 C C . ALA A 1 71 ? 1.810 73.891 43.903 1.00 26.38 113 ALA A C 1
ATOM 555 O O . ALA A 1 71 ? 2.580 73.152 43.310 1.00 26.05 113 ALA A O 1
ATOM 557 N N . SER A 1 72 ? 0.624 73.493 44.373 1.00 27.04 114 SER A N 1
ATOM 558 C CA . SER A 1 72 ? 0.200 72.085 44.333 1.00 29.10 114 SER A CA 1
ATOM 559 C C . SER A 1 72 ? -0.133 71.635 42.934 1.00 29.35 114 SER A C 1
ATOM 560 O O . SER A 1 72 ? -0.030 70.457 42.618 1.00 30.35 114 SER A O 1
ATOM 563 N N . SER A 1 73 ? -0.510 72.594 42.110 1.00 28.96 115 SER A N 1
ATOM 564 C CA . SER A 1 73 ? -0.864 72.382 40.728 1.00 29.25 115 SER A CA 1
ATOM 565 C C . SER A 1 73 ? 0.365 72.080 39.897 1.00 29.54 115 SER A C 1
ATOM 566 O O . SER A 1 73 ? 0.310 71.282 38.954 1.00 30.77 115 SER A O 1
ATOM 569 N N . GLY A 1 74 ? 1.486 72.710 40.230 1.00 28.25 116 GLY A N 1
ATOM 570 C CA . GLY A 1 74 ? 2.739 72.363 39.604 1.00 28.28 116 GLY A CA 1
ATOM 571 C C . GLY A 1 74 ? 2.987 72.952 38.241 1.00 27.86 116 GLY A C 1
ATOM 572 O O . GLY A 1 74 ? 3.960 72.561 37.550 1.00 28.07 116 GLY A O 1
ATOM 573 N N . THR A 1 75 ? 2.144 73.899 37.838 1.00 27.15 117 THR A N 1
ATOM 574 C CA . THR A 1 75 ? 2.277 74.518 36.525 1.00 27.40 117 THR A CA 1
ATOM 575 C C . THR A 1 75 ? 1.796 75.972 36.484 1.00 26.00 117 THR A C 1
ATOM 576 O O . THR A 1 75 ? 0.826 76.357 37.176 1.00 25.17 117 THR A O 1
ATOM 580 N N . LEU A 1 76 ? 2.474 76.768 35.673 1.00 25.58 118 LEU A N 1
ATOM 581 C CA . LEU A 1 76 ? 1.992 78.099 35.327 1.00 25.33 118 LEU A CA 1
ATOM 582 C C . LEU A 1 76 ? 1.462 78.157 33.907 1.00 25.63 118 LEU A C 1
ATOM 583 O O . LEU A 1 76 ? 1.395 79.243 33.320 1.00 25.76 118 LEU A O 1
ATOM 588 N N . GLU A 1 77 ? 1.061 77.016 33.358 1.00 26.25 119 GLU A N 1
ATOM 589 C CA . GLU A 1 77 ? 0.532 76.996 31.972 1.00 27.09 119 GLU A CA 1
ATOM 590 C C . GLU A 1 77 ? -0.687 77.916 31.816 1.00 25.09 119 GLU A C 1
ATOM 591 O O . GLU A 1 77 ? -1.720 77.716 32.478 1.00 24.29 119 GLU A O 1
ATOM 597 N N . PHE A 1 78 ? -0.563 78.914 30.947 1.00 24.10 120 PHE A N 1
ATOM 598 C CA . PHE A 1 78 ? -1.601 79.956 30.785 1.00 22.96 120 PHE A CA 1
ATOM 599 C C . PHE A 1 78 ? -2.211 79.950 29.388 1.00 22.91 120 PHE A C 1
ATOM 600 O O . PHE A 1 78 ? -1.480 79.962 28.422 1.00 22.98 120 PHE A O 1
ATOM 608 N N . ILE A 1 79 ? -3.533 79.955 29.284 1.00 22.39 121 ILE A N 1
ATOM 609 C CA . ILE A 1 79 ? -4.207 80.009 27.987 1.00 23.14 121 ILE A CA 1
ATOM 610 C C . ILE A 1 79 ? -4.941 81.321 27.887 1.00 22.59 121 ILE A C 1
ATOM 611 O O . ILE A 1 79 ? -5.828 81.589 28.700 1.00 21.35 121 ILE A O 1
ATOM 616 N N . THR A 1 80 ? -4.570 82.134 26.892 1.00 22.74 122 THR A N 1
ATOM 617 C CA . THR A 1 80 ? -5.237 83.413 26.663 1.00 22.87 122 THR A CA 1
ATOM 618 C C . THR A 1 80 ? -6.642 83.172 26.063 1.00 23.15 122 THR A C 1
ATOM 619 O O . THR A 1 80 ? -6.782 82.310 25.227 1.00 23.64 122 THR A O 1
ATOM 623 N N . GLU A 1 81 ? -7.657 83.888 26.542 1.00 22.56 123 GLU A N 1
ATOM 624 C CA . GLU A 1 81 ? -9.025 83.765 26.028 1.00 23.38 123 GLU A CA 1
ATOM 625 C C . GLU A 1 81 ? -9.537 85.070 25.389 1.00 23.59 123 GLU A C 1
ATOM 626 O O . GLU A 1 81 ? -9.100 86.163 25.731 1.00 22.76 123 GLU A O 1
ATOM 632 N N . GLY A 1 82 ? -10.503 84.922 24.487 1.00 24.75 124 GLY A N 1
ATOM 633 C CA . GLY A 1 82 ? -11.043 86.046 23.702 1.00 25.39 124 GLY A CA 1
ATOM 634 C C . GLY A 1 82 ? -12.061 86.851 24.515 1.00 25.06 124 GLY A C 1
ATOM 635 O O . GLY A 1 82 ? -13.193 86.997 24.089 1.00 25.54 124 GLY A O 1
ATOM 636 N N . PHE A 1 83 ? -11.674 87.368 25.677 1.00 24.10 125 PHE A N 1
ATOM 637 C CA . PHE A 1 83 ? -12.525 88.313 26.424 1.00 23.99 125 PHE A CA 1
ATOM 638 C C . PHE A 1 83 ? -12.780 89.566 25.592 1.00 25.06 125 PHE A C 1
ATOM 639 O O . PHE A 1 83 ? -11.846 90.071 24.949 1.00 25.34 125 PHE A O 1
ATOM 647 N N . THR A 1 84 ? -14.034 90.025 25.582 1.00 25.56 126 THR A N 1
ATOM 648 C CA . THR A 1 84 ? -14.438 91.270 24.951 1.00 26.74 126 THR A CA 1
ATOM 649 C C . THR A 1 84 ? -14.766 92.278 26.030 1.00 26.05 126 THR A C 1
ATOM 650 O O . THR A 1 84 ? -15.592 91.991 26.890 1.00 26.88 126 THR A O 1
ATOM 654 N N . TRP A 1 85 ? -14.150 93.457 25.955 1.00 25.99 127 TRP A N 1
ATOM 655 C CA . TRP A 1 85 ? -14.317 94.553 26.914 1.00 25.12 127 TRP A CA 1
ATOM 656 C C . TRP A 1 85 ? -14.822 95.795 26.162 1.00 25.78 127 TRP A C 1
ATOM 657 O O . TRP A 1 85 ? -14.047 96.650 25.730 1.00 26.66 127 TRP A O 1
ATOM 668 N N . THR A 1 86 ? -16.129 95.904 26.003 1.00 25.85 128 THR A N 1
ATOM 669 C CA . THR A 1 86 ? -16.696 96.943 25.163 1.00 26.49 128 THR A CA 1
ATOM 670 C C . THR A 1 86 ? -16.738 98.268 25.901 1.00 25.77 128 THR A C 1
ATOM 671 O O . THR A 1 86 ? -17.202 98.311 27.022 1.00 24.77 128 THR A O 1
ATOM 675 N N . GLY A 1 87 ? -16.277 99.338 25.258 1.00 26.07 129 GLY A N 1
ATOM 676 C CA . GLY A 1 87 ? -16.401 100.702 25.804 1.00 26.20 129 GLY A CA 1
ATOM 677 C C . GLY A 1 87 ? -15.367 101.107 26.858 1.00 25.38 129 GLY A C 1
ATOM 678 O O . GLY A 1 87 ? -15.526 102.155 27.530 1.00 25.64 129 GLY A O 1
ATOM 679 N N . VAL A 1 88 ? -14.283 100.329 26.968 1.00 24.34 130 VAL A N 1
ATOM 680 C CA . VAL A 1 88 ? -13.208 100.642 27.908 1.00 23.41 130 VAL A CA 1
ATOM 681 C C . VAL A 1 88 ? -11.889 100.574 27.166 1.00 23.53 130 VAL A C 1
ATOM 682 O O . VAL A 1 88 ? -11.796 100.016 26.061 1.00 23.98 130 VAL A O 1
ATOM 686 N N . THR A 1 89 ? -10.886 101.182 27.778 1.00 23.14 131 THR A N 1
ATOM 687 C CA . THR A 1 89 ? -9.506 101.189 27.263 1.00 23.38 131 THR A CA 1
ATOM 688 C C . THR A 1 89 ? -8.717 100.068 27.910 1.00 22.18 131 THR A C 1
ATOM 689 O O . THR A 1 89 ? -8.738 99.929 29.109 1.00 21.39 131 THR A O 1
ATOM 693 N N . GLN A 1 90 ? -8.041 99.261 27.101 1.00 22.21 132 GLN A N 1
ATOM 694 C CA . GLN A 1 90 ? -7.335 98.100 27.605 1.00 21.65 132 GLN A CA 1
ATOM 695 C C . GLN A 1 90 ? -5.847 98.344 27.750 1.00 21.52 132 GLN A C 1
ATOM 696 O O . GLN A 1 90 ? -5.291 99.337 27.255 1.00 22.08 132 GLN A O 1
ATOM 702 N N . ASN A 1 91 ? -5.222 97.421 28.451 1.00 20.77 133 ASN A N 1
ATOM 703 C CA . ASN A 1 91 ? -3.758 97.297 28.526 1.00 21.11 133 ASN A CA 1
ATOM 704 C C . ASN A 1 91 ? -3.058 98.394 29.297 1.00 21.08 133 ASN A C 1
ATOM 705 O O . ASN A 1 91 ? -1.966 98.789 28.960 1.00 21.50 133 ASN A O 1
ATOM 710 N N . GLY A 1 92 ? -3.672 98.877 30.353 1.00 20.77 134 GLY A N 1
ATOM 711 C CA . GLY A 1 92 ? -3.078 99.945 31.120 1.00 21.19 134 GLY A CA 1
ATOM 712 C C . GLY A 1 92 ? -1.727 99.513 31.667 1.00 21.40 134 GLY A C 1
ATOM 713 O O . GLY A 1 92 ? -1.504 98.322 32.002 1.00 20.92 134 GLY A O 1
ATOM 714 N N . GLY A 1 93 ? -0.827 100.476 31.749 1.00 22.26 135 GLY A N 1
ATOM 715 C CA . GLY A 1 93 ? 0.540 100.213 32.237 1.00 22.73 135 GLY A CA 1
ATOM 716 C C . GLY A 1 93 ? 1.010 101.215 33.266 1.00 23.27 135 GLY A C 1
ATOM 717 O O . GLY A 1 93 ? 0.280 102.114 33.623 1.00 23.03 135 GLY A O 1
ATOM 718 N N . SER A 1 94 ? 2.268 101.076 33.689 1.00 23.90 136 SER A N 1
ATOM 719 C CA . SER A 1 94 ? 2.786 101.854 34.779 1.00 25.07 136 SER A CA 1
ATOM 720 C C . SER A 1 94 ? 4.300 101.984 34.677 1.00 26.43 136 SER A C 1
ATOM 721 O O . SER A 1 94 ? 4.978 101.014 34.358 1.00 25.67 136 SER A O 1
ATOM 724 N N . ASN A 1 95 ? 4.797 103.178 34.980 1.00 28.89 137 ASN A N 1
ATOM 725 C CA . ASN A 1 95 ? 6.237 103.428 35.181 1.00 31.58 137 ASN A CA 1
ATOM 726 C C . ASN A 1 95 ? 6.797 102.652 36.376 1.00 31.11 137 ASN A C 1
ATOM 727 O O . ASN A 1 95 ? 8.005 102.433 36.446 1.00 31.61 137 ASN A O 1
ATOM 732 N N . ALA A 1 96 ? 5.921 102.205 37.279 1.00 30.06 138 ALA A N 1
ATOM 733 C CA . ALA A 1 96 ? 6.324 101.297 38.354 1.00 30.09 138 ALA A CA 1
ATOM 734 C C . ALA A 1 96 ? 6.553 99.879 37.896 1.00 30.09 138 ALA A C 1
ATOM 735 O O . ALA A 1 96 ? 7.013 99.063 38.681 1.00 29.88 138 ALA A O 1
ATOM 737 N N . CYS A 1 97 ? 6.240 99.552 36.643 1.00 30.21 139 CYS A N 1
ATOM 738 C CA . CYS A 1 97 ? 6.274 98.169 36.217 1.00 30.46 139 CYS A CA 1
ATOM 739 C C . CYS A 1 97 ? 6.822 98.113 34.806 1.00 32.45 139 CYS A C 1
ATOM 740 O O . CYS A 1 97 ? 6.117 97.722 33.874 1.00 32.42 139 CYS A O 1
ATOM 743 N N . LYS A 1 98 ? 8.086 98.514 34.661 1.00 34.54 140 LYS A N 1
ATOM 744 C CA . LYS A 1 98 ? 8.701 98.683 33.337 1.00 37.29 140 LYS A CA 1
ATOM 745 C C . LYS A 1 98 ? 8.935 97.332 32.724 1.00 36.94 140 LYS A C 1
ATOM 746 O O . LYS A 1 98 ? 9.380 96.441 33.429 1.00 36.21 140 LYS A O 1
ATOM 752 N N . ARG A 1 99 ? 8.622 97.192 31.436 1.00 36.88 141 ARG A N 1
ATOM 753 C CA . ARG A 1 99 ? 8.961 96.006 30.648 1.00 37.94 141 ARG A CA 1
ATOM 754 C C . ARG A 1 99 ? 9.648 96.530 29.403 1.00 40.40 141 ARG A C 1
ATOM 755 O O . ARG A 1 99 ? 9.043 97.280 28.623 1.00 39.97 141 ARG A O 1
ATOM 763 N N . GLY A 1 100 ? 10.913 96.150 29.235 1.00 42.82 142 GLY A N 1
ATOM 764 C CA . GLY A 1 100 ? 11.778 96.776 28.251 1.00 45.18 142 GLY A CA 1
ATOM 765 C C . GLY A 1 100 ? 11.978 98.231 28.659 1.00 46.58 142 GLY A C 1
ATOM 766 O O . GLY A 1 100 ? 11.949 98.557 29.863 1.00 47.75 142 GLY A O 1
ATOM 767 N N . PRO A 1 101 ? 12.144 99.125 27.676 1.00 47.94 143 PRO A N 1
ATOM 768 C CA . PRO A 1 101 ? 12.306 100.540 28.040 1.00 47.81 143 PRO A CA 1
ATOM 769 C C . PRO A 1 101 ? 11.027 101.203 28.588 1.00 45.88 143 PRO A C 1
ATOM 770 O O . PRO A 1 101 ? 11.133 102.117 29.418 1.00 48.16 143 PRO A O 1
ATOM 774 N N . GLY A 1 102 ? 9.850 100.705 28.181 1.00 42.05 144 GLY A N 1
ATOM 775 C CA . GLY A 1 102 ? 8.570 101.363 28.419 1.00 38.46 144 GLY A CA 1
ATOM 776 C C . GLY A 1 102 ? 7.766 100.864 29.611 1.00 35.41 144 GLY A C 1
ATOM 777 O O . GLY A 1 102 ? 8.059 99.811 30.200 1.00 34.20 144 GLY A O 1
ATOM 778 N N A SER A 1 103 ? 6.750 101.642 29.973 0.50 33.98 145 SER A N 1
ATOM 779 N N B SER A 1 103 ? 6.737 101.638 29.950 0.50 33.84 145 SER A N 1
ATOM 780 C CA A SER A 1 103 ? 5.881 101.317 31.082 0.50 32.17 145 SER A CA 1
ATOM 781 C CA B SER A 1 103 ? 5.833 101.326 31.035 0.50 31.95 145 SER A CA 1
ATOM 782 C C A SER A 1 103 ? 5.141 100.041 30.711 0.50 30.56 145 SER A C 1
ATOM 783 C C B SER A 1 103 ? 5.137 100.024 30.694 0.50 30.44 145 SER A C 1
ATOM 784 O O A SER A 1 103 ? 4.871 99.803 29.552 0.50 31.06 145 SER A O 1
ATOM 785 O O B SER A 1 103 ? 4.902 99.743 29.537 0.50 30.93 145 SER A O 1
ATOM 790 N N . GLY A 1 104 ? 4.861 99.209 31.700 1.00 28.90 146 GLY A N 1
ATOM 791 C CA . GLY A 1 104 ? 4.201 97.916 31.480 1.00 27.05 146 GLY A CA 1
ATOM 792 C C . GLY A 1 104 ? 3.323 97.552 32.651 1.00 24.69 146 GLY A C 1
ATOM 793 O O . GLY A 1 104 ? 2.959 98.399 33.494 1.00 24.14 146 GLY A O 1
ATOM 794 N N . PHE A 1 105 ? 2.986 96.271 32.711 1.00 23.08 147 PHE A N 1
ATOM 795 C CA . PHE A 1 105 ? 2.099 95.782 33.748 1.00 21.63 147 PHE A CA 1
ATOM 796 C C . PHE A 1 105 ? 2.315 94.286 33.863 1.00 21.40 147 PHE A C 1
ATOM 797 O O . PHE A 1 105 ? 2.990 93.681 33.004 1.00 21.50 147 PHE A O 1
ATOM 805 N N . PHE A 1 106 ? 1.718 93.704 34.892 1.00 20.51 148 PHE A N 1
ATOM 806 C CA . PHE A 1 106 ? 1.635 92.254 35.018 1.00 20.46 148 PHE A CA 1
ATOM 807 C C . PHE A 1 106 ? 1.164 91.628 33.701 1.00 20.59 148 PHE A C 1
ATOM 808 O O . PHE A 1 106 ? 0.104 91.981 33.192 1.00 20.77 148 PHE A O 1
ATOM 816 N N . SER A 1 107 ? 1.957 90.726 33.137 1.00 20.74 149 SER A N 1
ATOM 817 C CA . SER A 1 107 ? 1.611 90.092 31.858 1.00 21.15 149 SER A CA 1
ATOM 818 C C . SER A 1 107 ? 0.245 89.403 31.793 1.00 20.79 149 SER A C 1
ATOM 819 O O . SER A 1 107 ? -0.357 89.386 30.714 1.00 21.41 149 SER A O 1
ATOM 822 N N . ARG A 1 108 ? -0.247 88.855 32.908 1.00 20.00 150 ARG A N 1
ATOM 823 C CA . ARG A 1 108 ? -1.506 88.078 32.876 1.00 19.98 150 ARG A CA 1
ATOM 824 C C . ARG A 1 108 ? -2.769 88.855 33.241 1.00 19.34 150 ARG A C 1
ATOM 825 O O . ARG A 1 108 ? -3.836 88.286 33.257 1.00 19.38 150 ARG A O 1
ATOM 833 N N . LEU A 1 109 ? -2.642 90.162 33.471 1.00 18.96 151 LEU A N 1
ATOM 834 C CA . LEU A 1 109 ? -3.706 91.021 33.903 1.00 18.35 151 LEU A CA 1
ATOM 835 C C . LEU A 1 109 ? -3.835 92.185 32.907 1.00 18.38 151 LEU A C 1
ATOM 836 O O . LEU A 1 109 ? -2.868 92.562 32.249 1.00 18.27 151 LEU A O 1
ATOM 841 N N . ASN A 1 110 ? -5.045 92.723 32.830 1.00 17.94 152 ASN A N 1
ATOM 842 C CA . ASN A 1 110 ? -5.427 93.710 31.841 1.00 18.31 152 ASN A CA 1
ATOM 843 C C . ASN A 1 110 ? -6.086 94.894 32.565 1.00 18.23 152 ASN A C 1
ATOM 844 O O . ASN A 1 110 ? -7.267 94.829 32.986 1.00 17.66 152 ASN A O 1
ATOM 849 N N . TRP A 1 111 ? -5.350 95.998 32.656 1.00 18.61 153 TRP A N 1
ATOM 850 C CA . TRP A 1 111 ? -5.845 97.170 33.400 1.00 18.55 153 TRP A CA 1
ATOM 851 C C . TRP A 1 111 ? -6.771 97.974 32.492 1.00 19.16 153 TRP A C 1
ATOM 852 O O . TRP A 1 111 ? -6.309 98.693 31.571 1.00 19.41 153 TRP A O 1
ATOM 863 N N . LEU A 1 112 ? -8.078 97.871 32.783 1.00 18.97 154 LEU A N 1
ATOM 864 C CA . LEU A 1 112 ? -9.112 98.565 32.018 1.00 19.58 154 LEU A CA 1
ATOM 865 C C . LEU A 1 112 ? -9.359 99.957 32.590 1.00 19.92 154 LEU A C 1
ATOM 866 O O . LEU A 1 112 ? -9.420 100.114 33.788 1.00 19.51 154 LEU A O 1
ATOM 871 N N . THR A 1 113 ? -9.438 100.963 31.725 1.00 20.75 155 THR A N 1
ATOM 872 C CA . THR A 1 113 ? -9.820 102.309 32.127 1.00 21.68 155 THR A CA 1
ATOM 873 C C . THR A 1 113 ? -10.927 102.856 31.194 1.00 22.76 155 THR A C 1
ATOM 874 O O . THR A 1 113 ? -11.339 102.183 30.263 1.00 22.40 155 THR A O 1
ATOM 878 N N . LYS A 1 114 ? -11.428 104.050 31.494 1.00 24.03 156 LYS A N 1
ATOM 879 C CA . LYS A 1 114 ? -12.507 104.647 30.721 1.00 25.35 156 LYS A CA 1
ATOM 880 C C . LYS A 1 114 ? -12.115 104.816 29.259 1.00 26.24 156 LYS A C 1
ATOM 881 O O . LYS A 1 114 ? -10.924 104.884 28.941 1.00 26.17 156 LYS A O 1
ATOM 887 N N . SER A 1 115 ? -13.111 104.893 28.382 1.00 27.27 157 SER A N 1
ATOM 888 C CA . SER A 1 115 ? -12.907 105.324 27.002 1.00 28.86 157 SER A CA 1
ATOM 889 C C . SER A 1 115 ? -13.702 106.589 26.783 1.00 30.53 157 SER A C 1
ATOM 890 O O . SER A 1 115 ? -14.927 106.613 26.971 1.00 30.46 157 SER A O 1
ATOM 893 N N . GLY A 1 116 ? -12.995 107.650 26.423 1.00 32.07 158 GLY A N 1
ATOM 894 C CA . GLY A 1 116 ? -13.608 108.949 26.233 1.00 33.90 158 GLY A CA 1
ATOM 895 C C . GLY A 1 116 ? -14.015 109.443 27.598 1.00 34.28 158 GLY A C 1
ATOM 896 O O . GLY A 1 116 ? -13.187 109.485 28.521 1.00 34.79 158 GLY A O 1
ATOM 897 N N . SER A 1 117 ? -15.289 109.772 27.765 1.00 34.70 159 SER A N 1
ATOM 898 C CA . SER A 1 117 ? -15.785 110.224 29.058 1.00 34.61 159 SER A CA 1
ATOM 899 C C . SER A 1 117 ? -16.660 109.198 29.783 1.00 33.35 159 SER A C 1
ATOM 900 O O . SER A 1 117 ? -17.357 109.564 30.717 1.00 33.73 159 SER A O 1
ATOM 903 N N . THR A 1 118 ? -16.595 107.919 29.392 1.00 31.51 160 THR A N 1
ATOM 904 C CA . THR A 1 118 ? -17.494 106.923 29.900 1.00 30.35 160 THR A CA 1
ATOM 905 C C . THR A 1 118 ? -16.775 105.614 30.217 1.00 28.67 160 THR A C 1
ATOM 906 O O . THR A 1 118 ? -15.796 105.230 29.564 1.00 28.03 160 THR A O 1
ATOM 910 N N . TYR A 1 119 ? -17.258 104.958 31.267 1.00 27.59 161 TYR A N 1
ATOM 911 C CA . TYR A 1 119 ? -16.860 103.589 31.605 1.00 26.39 161 TYR A CA 1
ATOM 912 C C . TYR A 1 119 ? -18.178 102.885 31.859 1.00 26.90 161 TYR A C 1
ATOM 913 O O . TYR A 1 119 ? -18.842 103.191 32.844 1.00 26.30 161 TYR A O 1
ATOM 922 N N . PRO A 1 120 ? -18.577 101.964 30.958 1.00 28.13 162 PRO A N 1
ATOM 923 C CA . PRO A 1 120 ? -19.916 101.395 31.054 1.00 28.78 162 PRO A CA 1
ATOM 924 C C . PRO A 1 120 ? -19.961 100.271 32.081 1.00 28.46 162 PRO A C 1
ATOM 925 O O . PRO A 1 120 ? -18.931 99.899 32.655 1.00 27.51 162 PRO A O 1
ATOM 929 N N . VAL A 1 121 ? -21.146 99.756 32.350 1.00 29.05 163 VAL A N 1
ATOM 930 C CA . VAL A 1 121 ? -21.264 98.603 33.243 1.00 29.47 163 VAL A CA 1
ATOM 931 C C . VAL A 1 121 ? -20.800 97.375 32.444 1.00 29.36 163 VAL A C 1
ATOM 932 O O . VAL A 1 121 ? -21.522 96.913 31.568 1.00 31.30 163 VAL A O 1
ATOM 936 N N . LEU A 1 122 ? -19.599 96.875 32.693 1.00 27.65 164 LEU A N 1
ATOM 937 C CA . LEU A 1 122 ? -19.121 95.692 31.981 1.00 27.70 164 LEU A CA 1
ATOM 938 C C . LEU A 1 122 ? -19.869 94.456 32.446 1.00 28.35 164 LEU A C 1
ATOM 939 O O . LEU A 1 122 ? -20.090 94.292 33.619 1.00 26.56 164 LEU A O 1
ATOM 944 N N . ASN A 1 123 ? -20.235 93.577 31.513 1.00 30.45 165 ASN A N 1
ATOM 945 C CA . ASN A 1 123 ? -20.987 92.368 31.828 1.00 32.54 165 ASN A CA 1
ATOM 946 C C . ASN A 1 123 ? -20.506 91.324 30.869 1.00 31.25 165 ASN A C 1
ATOM 947 O O . ASN A 1 123 ? -20.941 91.291 29.726 1.00 30.23 165 ASN A O 1
ATOM 952 N N . VAL A 1 124 ? -19.520 90.538 31.281 1.00 30.01 166 VAL A N 1
ATOM 953 C CA . VAL A 1 124 ? -18.928 89.580 30.362 1.00 30.62 166 VAL A CA 1
ATOM 954 C C . VAL A 1 124 ? -18.985 88.191 30.943 1.00 29.91 166 VAL A C 1
ATOM 955 O O . VAL A 1 124 ? -19.007 87.992 32.167 1.00 28.61 166 VAL A O 1
ATOM 959 N N . THR A 1 125 ? -18.941 87.231 30.042 1.00 29.94 167 THR A N 1
ATOM 960 C CA . THR A 1 125 ? -19.137 85.848 30.380 1.00 30.57 167 THR A CA 1
ATOM 961 C C . THR A 1 125 ? -18.091 84.993 29.629 1.00 29.89 167 THR A C 1
ATOM 962 O O . THR A 1 125 ? -17.761 85.312 28.483 1.00 30.54 167 THR A O 1
ATOM 966 N N . MET A 1 126 ? -17.557 83.948 30.289 1.00 27.56 168 MET A N 1
ATOM 967 C CA . MET A 1 126 ? -16.611 83.018 29.678 1.00 26.30 168 MET A CA 1
ATOM 968 C C . MET A 1 126 ? -16.961 81.587 30.103 1.00 25.89 168 MET A C 1
ATOM 969 O O . MET A 1 126 ? -16.608 81.176 31.217 1.00 24.91 168 MET A O 1
ATOM 974 N N . PRO A 1 127 ? -17.668 80.831 29.232 1.00 26.00 169 PRO A N 1
ATOM 975 C CA . PRO A 1 127 ? -18.061 79.482 29.655 1.00 26.07 169 PRO A CA 1
ATOM 976 C C . PRO A 1 127 ? -16.847 78.544 29.736 1.00 25.68 169 PRO A C 1
ATOM 977 O O . PRO A 1 127 ? -15.891 78.688 28.952 1.00 25.28 169 PRO A O 1
ATOM 981 N N . ASN A 1 128 ? -16.860 77.622 30.697 1.00 25.37 170 ASN A N 1
ATOM 982 C CA . ASN A 1 128 ? -15.876 76.540 30.696 1.00 25.40 170 ASN A CA 1
ATOM 983 C C . ASN A 1 128 ? -16.526 75.361 30.006 1.00 26.76 170 ASN A C 1
ATOM 984 O O . ASN A 1 128 ? -17.297 74.623 30.603 1.00 26.83 170 ASN A O 1
ATOM 989 N N . ASN A 1 129 ? -16.167 75.192 28.728 1.00 27.41 171 ASN A N 1
ATOM 990 C CA . ASN A 1 129 ? -16.621 74.092 27.931 1.00 28.62 171 ASN A CA 1
ATOM 991 C C . ASN A 1 129 ? -15.551 73.041 27.742 1.00 28.77 171 ASN A C 1
ATOM 992 O O . ASN A 1 129 ? -15.692 72.171 26.887 1.00 29.27 171 ASN A O 1
ATOM 997 N N . ASP A 1 130 ? -14.470 73.151 28.502 1.00 27.79 172 ASP A N 1
ATOM 998 C CA . ASP A 1 130 ? -13.424 72.124 28.541 1.00 28.49 172 ASP A CA 1
ATOM 999 C C . ASP A 1 130 ? -13.741 71.053 29.589 1.00 28.96 172 ASP A C 1
ATOM 1000 O O . ASP A 1 130 ? -14.744 71.168 30.299 1.00 29.23 172 ASP A O 1
ATOM 1005 N N . ASN A 1 131 ? -12.910 70.022 29.696 1.00 29.53 173 ASN A N 1
ATOM 1006 C CA . ASN A 1 131 ? -13.135 68.966 30.698 1.00 30.09 173 ASN A CA 1
ATOM 1007 C C . ASN A 1 131 ? -12.220 69.063 31.955 1.00 29.27 173 ASN A C 1
ATOM 1008 O O . ASN A 1 131 ? -12.077 68.102 32.690 1.00 29.46 173 ASN A O 1
ATOM 1013 N N . PHE A 1 132 ? -11.608 70.230 32.191 1.00 28.00 174 PHE A N 1
ATOM 1014 C CA . PHE A 1 132 ? -10.702 70.442 33.317 1.00 27.32 174 PHE A CA 1
ATOM 1015 C C . PHE A 1 132 ? -11.109 71.738 34.009 1.00 26.20 174 PHE A C 1
ATOM 1016 O O . PHE A 1 132 ? -11.809 72.556 33.426 1.00 25.78 174 PHE A O 1
ATOM 1024 N N . ASP A 1 133 ? -10.631 71.934 35.232 1.00 25.98 175 ASP A N 1
ATOM 1025 C CA . ASP A 1 133 ? -10.868 73.192 35.998 1.00 25.23 175 ASP A CA 1
ATOM 1026 C C . ASP A 1 133 ? -9.988 74.327 35.511 1.00 23.80 175 ASP A C 1
ATOM 1027 O O . ASP A 1 133 ? -8.823 74.120 35.216 1.00 24.22 175 ASP A O 1
ATOM 1032 N N . LYS A 1 134 ? -10.540 75.523 35.437 1.00 22.46 176 LYS A N 1
ATOM 1033 C CA . LYS A 1 134 ? -9.776 76.708 35.077 1.00 21.47 176 LYS A CA 1
ATOM 1034 C C . LYS A 1 134 ? -9.599 77.635 36.300 1.00 20.45 176 LYS A C 1
ATOM 1035 O O . LYS A 1 134 ? -10.555 77.881 37.063 1.00 20.47 176 LYS A O 1
ATOM 1041 N N . LEU A 1 135 ? -8.378 78.100 36.512 1.00 19.53 177 LEU A N 1
ATOM 1042 C CA . LEU A 1 135 ? -8.099 79.085 37.557 1.00 18.75 177 LEU A CA 1
ATOM 1043 C C . LEU A 1 135 ? -7.999 80.471 36.909 1.00 18.11 177 LEU A C 1
ATOM 1044 O O . LEU A 1 135 ? -7.144 80.686 36.031 1.00 17.96 177 LEU A O 1
ATOM 1049 N N . TYR A 1 136 ? -8.820 81.413 37.338 1.00 17.61 178 TYR A N 1
ATOM 1050 C CA . TYR A 1 136 ? -8.682 82.790 36.850 1.00 17.18 178 TYR A CA 1
ATOM 1051 C C . TYR A 1 136 ? -8.153 83.653 37.945 1.00 16.84 178 TYR A C 1
ATOM 1052 O O . TYR A 1 136 ? -8.669 83.609 39.086 1.00 16.59 178 TYR A O 1
ATOM 1061 N N . ILE A 1 137 ? -7.151 84.455 37.605 1.00 16.63 179 ILE A N 1
ATOM 1062 C CA . ILE A 1 137 ? -6.598 85.473 38.460 1.00 16.30 179 ILE A CA 1
ATOM 1063 C C . ILE A 1 137 ? -7.017 86.862 37.975 1.00 16.21 179 ILE A C 1
ATOM 1064 O O . ILE A 1 137 ? -6.908 87.167 36.776 1.00 16.26 179 ILE A O 1
ATOM 1069 N N . TRP A 1 138 ? -7.506 87.698 38.908 1.00 15.99 180 TRP A N 1
ATOM 1070 C CA . TRP A 1 138 ? -8.036 89.006 38.587 1.00 15.83 180 TRP A CA 1
ATOM 1071 C C . TRP A 1 138 ? -7.765 89.948 39.743 1.00 15.93 180 TRP A C 1
ATOM 1072 O O . TRP A 1 138 ? -7.226 89.530 40.765 1.00 15.84 180 TRP A O 1
ATOM 1083 N N . GLY A 1 139 ? -8.107 91.220 39.582 1.00 16.10 181 GLY A N 1
ATOM 1084 C CA . GLY A 1 139 ? -7.864 92.196 40.638 1.00 16.29 181 GLY A CA 1
ATOM 1085 C C . GLY A 1 139 ? -8.781 93.386 40.669 1.00 16.63 181 GLY A C 1
ATOM 1086 O O . GLY A 1 139 ? -9.666 93.554 39.799 1.00 16.84 181 GLY A O 1
ATOM 1087 N N . VAL A 1 140 ? -8.528 94.236 41.652 1.00 16.82 182 VAL A N 1
ATOM 1088 C CA . VAL A 1 140 ? -9.243 95.473 41.834 1.00 17.18 182 VAL A CA 1
ATOM 1089 C C . VAL A 1 140 ? -8.264 96.568 42.148 1.00 17.36 182 VAL A C 1
ATOM 1090 O O . VAL A 1 140 ? -7.402 96.395 43.005 1.00 17.72 182 VAL A O 1
ATOM 1094 N N . HIS A 1 141 ? -8.389 97.705 41.480 1.00 17.79 183 HIS A N 1
ATOM 1095 C CA . HIS A 1 141 ? -7.508 98.849 41.731 1.00 18.23 183 HIS A CA 1
ATOM 1096 C C . HIS A 1 141 ? -8.104 99.771 42.810 1.00 18.67 183 HIS A C 1
ATOM 1097 O O . HIS A 1 141 ? -9.295 100.131 42.764 1.00 18.43 183 HIS A O 1
ATOM 1104 N N . HIS A 1 142 ? -7.260 100.142 43.763 1.00 18.85 184 HIS A N 1
ATOM 1105 C CA . HIS A 1 142 ? -7.630 101.038 44.851 1.00 19.80 184 HIS A CA 1
ATOM 1106 C C . HIS A 1 142 ? -6.909 102.362 44.639 1.00 20.37 184 HIS A C 1
ATOM 1107 O O . HIS A 1 142 ? -5.698 102.509 44.971 1.00 20.49 184 HIS A O 1
ATOM 1114 N N . PRO A 1 143 ? -7.609 103.339 44.097 1.00 21.20 185 PRO A N 1
ATOM 1115 C CA . PRO A 1 143 ? -6.950 104.642 43.937 1.00 22.23 185 PRO A CA 1
ATOM 1116 C C . PRO A 1 143 ? -6.699 105.283 45.270 1.00 23.08 185 PRO A C 1
ATOM 1117 O O . PRO A 1 143 ? -7.348 104.920 46.268 1.00 22.70 185 PRO A O 1
ATOM 1121 N N . SER A 1 144 ? -5.778 106.237 45.274 1.00 24.48 186 SER A N 1
ATOM 1122 C CA . SER A 1 144 ? -5.402 106.951 46.488 1.00 25.67 186 SER A CA 1
ATOM 1123 C C . SER A 1 144 ? -6.242 108.216 46.727 1.00 26.39 186 SER A C 1
ATOM 1124 O O . SER A 1 144 ? -6.319 108.656 47.858 1.00 26.81 186 SER A O 1
ATOM 1127 N N . THR A 1 145 ? -6.888 108.766 45.682 1.00 26.45 187 THR A N 1
ATOM 1128 C CA . THR A 1 145 ? -7.787 109.931 45.793 1.00 27.51 187 THR A CA 1
ATOM 1129 C C . THR A 1 145 ? -9.067 109.765 44.963 1.00 27.30 187 THR A C 1
ATOM 1130 O O . THR A 1 145 ? -9.104 108.975 44.008 1.00 25.65 187 THR A O 1
ATOM 1134 N N . ASN A 1 146 ? -10.081 110.549 45.295 1.00 28.30 188 ASN A N 1
ATOM 1135 C CA . ASN A 1 146 ? -11.294 110.611 44.461 1.00 29.31 188 ASN A CA 1
ATOM 1136 C C . ASN A 1 146 ? -11.050 111.104 43.035 1.00 30.37 188 ASN A C 1
ATOM 1137 O O . ASN A 1 146 ? -11.730 110.670 42.104 1.00 29.73 188 ASN A O 1
ATOM 1142 N N . GLN A 1 147 ? -10.101 112.018 42.880 1.00 31.99 189 GLN A N 1
ATOM 1143 C CA . GLN A 1 147 ? -9.762 112.565 41.556 1.00 33.77 189 GLN A CA 1
ATOM 1144 C C . GLN A 1 147 ? -9.156 111.479 40.658 1.00 31.99 189 GLN A C 1
ATOM 1145 O O . GLN A 1 147 ? -9.496 111.401 39.487 1.00 31.71 189 GLN A O 1
ATOM 1151 N N . GLU A 1 148 ? -8.304 110.619 41.218 1.00 31.20 190 GLU A N 1
ATOM 1152 C CA . GLU A 1 148 ? -7.790 109.452 40.476 1.00 29.79 190 GLU A CA 1
ATOM 1153 C C . GLU A 1 148 ? -8.937 108.535 40.078 1.00 27.58 190 GLU A C 1
ATOM 1154 O O . GLU A 1 148 ? -9.003 108.102 38.917 1.00 26.57 190 GLU A O 1
ATOM 1160 N N . GLN A 1 149 ? -9.815 108.234 41.041 1.00 25.84 191 GLN A N 1
ATOM 1161 C CA . GLN A 1 149 ? -10.971 107.359 40.796 1.00 24.75 191 GLN A CA 1
ATOM 1162 C C . GLN A 1 149 ? -11.778 107.824 39.592 1.00 24.95 191 GLN A C 1
ATOM 1163 O O . GLN A 1 149 ? -12.069 107.014 38.690 1.00 24.30 191 GLN A O 1
ATOM 1169 N N . THR A 1 150 ? -12.193 109.092 39.604 1.00 25.68 192 THR A N 1
ATOM 1170 C CA . THR A 1 150 ? -13.076 109.630 38.532 1.00 26.46 192 THR A CA 1
ATOM 1171 C C . THR A 1 150 ? -12.308 109.833 37.218 1.00 26.72 192 THR A C 1
ATOM 1172 O O . THR A 1 150 ? -12.865 109.610 36.146 1.00 27.28 192 THR A O 1
ATOM 1176 N N . SER A 1 151 ? -11.027 110.187 37.297 1.00 26.70 193 SER A N 1
ATOM 1177 C CA . SER A 1 151 ? -10.163 110.293 36.097 1.00 26.88 193 SER A CA 1
ATOM 1178 C C . SER A 1 151 ? -9.991 108.955 35.346 1.00 25.97 193 SER A C 1
ATOM 1179 O O . SER A 1 151 ? -10.049 108.918 34.117 1.00 26.50 193 SER A O 1
ATOM 1182 N N . LEU A 1 152 ? -9.826 107.865 36.092 1.00 24.60 194 LEU A N 1
ATOM 1183 C CA . LEU A 1 152 ? -9.625 106.552 35.506 1.00 23.69 194 LEU A CA 1
ATOM 1184 C C . LEU A 1 152 ? -10.911 105.808 35.131 1.00 23.12 194 LEU A C 1
ATOM 1185 O O . LEU A 1 152 ? -10.953 105.116 34.122 1.00 22.60 194 LEU A O 1
ATOM 1190 N N . TYR A 1 153 ? -11.940 105.926 35.975 1.00 22.94 195 TYR A N 1
ATOM 1191 C CA . TYR A 1 153 ? -13.120 105.068 35.916 1.00 22.57 195 TYR A CA 1
ATOM 1192 C C . TYR A 1 153 ? -14.459 105.797 35.798 1.00 23.66 195 TYR A C 1
ATOM 1193 O O . TYR A 1 153 ? -15.472 105.126 35.669 1.00 23.78 195 TYR A O 1
ATOM 1202 N N . VAL A 1 154 ? -14.478 107.136 35.843 1.00 24.86 196 VAL A N 1
ATOM 1203 C CA . VAL A 1 154 ? -15.668 107.955 35.726 1.00 25.87 196 VAL A CA 1
ATOM 1204 C C . VAL A 1 154 ? -16.534 107.889 36.976 1.00 25.97 196 VAL A C 1
ATOM 1205 O O . VAL A 1 154 ? -16.749 108.911 37.622 1.00 26.46 196 VAL A O 1
ATOM 1209 N N . GLN A 1 155 ? -17.034 106.705 37.301 1.00 25.64 197 GLN A N 1
ATOM 1210 C CA . GLN A 1 155 ? -17.897 106.505 38.473 1.00 25.86 197 GLN A CA 1
ATOM 1211 C C . GLN A 1 155 ? -17.125 106.834 39.747 1.00 26.06 197 GLN A C 1
ATOM 1212 O O . GLN A 1 155 ? -15.933 106.556 39.834 1.00 25.00 197 GLN A O 1
ATOM 1218 N N . ALA A 1 156 ? -17.809 107.448 40.708 1.00 26.79 198 ALA A N 1
ATOM 1219 C CA . ALA A 1 156 ? -17.197 107.876 41.948 1.00 27.46 198 ALA A CA 1
ATOM 1220 C C . ALA A 1 156 ? -16.888 106.676 42.826 1.00 27.25 198 ALA A C 1
ATOM 1221 O O . ALA A 1 156 ? -15.981 106.735 43.654 1.00 27.53 198 ALA A O 1
ATOM 1223 N N . SER A 1 157 ? -17.639 105.592 42.642 1.00 27.66 199 SER A N 1
ATOM 1224 C CA . SER A 1 157 ? -17.339 104.343 43.340 1.00 27.68 199 SER A CA 1
ATOM 1225 C C . SER A 1 157 ? -17.478 103.177 42.380 1.00 26.54 199 SER A C 1
ATOM 1226 O O . SER A 1 157 ? -18.520 102.969 41.799 1.00 26.17 199 SER A O 1
ATOM 1229 N N . GLY A 1 158 ? -16.403 102.427 42.238 1.00 25.54 200 GLY A N 1
ATOM 1230 C CA . GLY A 1 158 ? -16.411 101.236 41.415 1.00 24.85 200 GLY A CA 1
ATOM 1231 C C . GLY A 1 158 ? -16.884 100.036 42.193 1.00 24.29 200 GLY A C 1
ATOM 1232 O O . GLY A 1 158 ? -17.240 100.133 43.352 1.00 23.39 200 GLY A O 1
ATOM 1233 N N . ARG A 1 159 ? -16.908 98.910 41.499 1.00 24.32 201 ARG A N 1
ATOM 1234 C CA . ARG A 1 159 ? -17.347 97.633 42.063 1.00 24.91 201 ARG A CA 1
ATOM 1235 C C . ARG A 1 159 ? -16.932 96.546 41.085 1.00 23.48 201 ARG A C 1
ATOM 1236 O O . ARG A 1 159 ? -17.026 96.720 39.843 1.00 23.11 201 ARG A O 1
ATOM 1244 N N . VAL A 1 160 ? -16.491 95.417 41.622 1.00 22.06 202 VAL A N 1
ATOM 1245 C CA . VAL A 1 160 ? -16.162 94.297 40.792 1.00 22.00 202 VAL A CA 1
ATOM 1246 C C . VAL A 1 160 ? -16.836 93.036 41.332 1.00 22.00 202 VAL A C 1
ATOM 1247 O O . VAL A 1 160 ? -16.626 92.656 42.495 1.00 22.37 202 VAL A O 1
ATOM 1251 N N . THR A 1 161 ? -17.637 92.395 40.500 1.00 21.72 203 THR A N 1
ATOM 1252 C CA . THR A 1 161 ? -18.283 91.165 40.905 1.00 22.28 203 THR A CA 1
ATOM 1253 C C . THR A 1 161 ? -17.881 90.087 39.948 1.00 22.10 203 THR A C 1
ATOM 1254 O O . THR A 1 161 ? -18.118 90.217 38.743 1.00 22.06 203 THR A O 1
ATOM 1258 N N . VAL A 1 162 ? -17.325 89.011 40.494 1.00 21.96 204 VAL A N 1
ATOM 1259 C CA . VAL A 1 162 ? -16.968 87.843 39.735 1.00 22.50 204 VAL A CA 1
ATOM 1260 C C . VAL A 1 162 ? -17.659 86.621 40.314 1.00 23.78 204 VAL A C 1
ATOM 1261 O O . VAL A 1 162 ? -17.564 86.336 41.523 1.00 23.42 204 VAL A O 1
ATOM 1265 N N . SER A 1 163 ? -18.358 85.891 39.461 1.00 24.89 205 SER A N 1
ATOM 1266 C CA . SER A 1 163 ? -19.143 84.804 39.959 1.00 26.34 205 SER A CA 1
ATOM 1267 C C . SER A 1 163 ? -19.111 83.615 39.008 1.00 27.27 205 SER A C 1
ATOM 1268 O O . SER A 1 163 ? -18.635 83.707 37.876 1.00 25.76 205 SER A O 1
ATOM 1271 N N . THR A 1 164 ? -19.512 82.481 39.563 1.00 28.34 206 THR A N 1
ATOM 1272 C CA . THR A 1 164 ? -19.857 81.279 38.838 1.00 30.36 206 THR A CA 1
ATOM 1273 C C . THR A 1 164 ? -21.210 80.845 39.439 1.00 33.14 206 THR A C 1
ATOM 1274 O O . THR A 1 164 ? -21.726 81.527 40.313 1.00 32.11 206 THR A O 1
ATOM 1278 N N . ARG A 1 165 ? -21.751 79.703 39.041 1.00 36.58 207 ARG A N 1
ATOM 1279 C CA . ARG A 1 165 ? -22.956 79.187 39.706 1.00 40.73 207 ARG A CA 1
ATOM 1280 C C . ARG A 1 165 ? -22.707 78.810 41.166 1.00 41.64 207 ARG A C 1
ATOM 1281 O O . ARG A 1 165 ? -23.617 78.839 41.975 1.00 42.49 207 ARG A O 1
ATOM 1289 N N . ARG A 1 166 ? -21.469 78.470 41.497 1.00 43.27 208 ARG A N 1
ATOM 1290 C CA . ARG A 1 166 ? -21.116 77.979 42.835 1.00 45.16 208 ARG A CA 1
ATOM 1291 C C . ARG A 1 166 ? -20.828 79.079 43.864 1.00 44.13 208 ARG A C 1
ATOM 1292 O O . ARG A 1 166 ? -20.965 78.838 45.073 1.00 45.74 208 ARG A O 1
ATOM 1300 N N . SER A 1 167 ? -20.420 80.270 43.404 1.00 40.45 209 SER A N 1
ATOM 1301 C CA . SER A 1 167 ? -20.064 81.367 44.309 1.00 37.89 209 SER A CA 1
ATOM 1302 C C . SER A 1 167 ? -19.943 82.722 43.592 1.00 34.88 209 SER A C 1
ATOM 1303 O O . SER A 1 167 ? -20.003 82.811 42.351 1.00 31.79 209 SER A O 1
ATOM 1306 N N . GLN A 1 168 ? -19.783 83.759 44.412 1.00 32.65 210 GLN A N 1
ATOM 1307 C CA . GLN A 1 168 ? -19.804 85.157 44.000 1.00 32.12 210 GLN A CA 1
ATOM 1308 C C . GLN A 1 168 ? -18.831 85.871 44.916 1.00 29.09 210 GLN A C 1
ATOM 1309 O O . GLN A 1 168 ? -18.819 85.631 46.139 1.00 27.67 210 GLN A O 1
ATOM 1315 N N . GLN A 1 169 ? -17.989 86.723 44.343 1.00 25.86 211 GLN A N 1
ATOM 1316 C CA . GLN A 1 169 ? -17.181 87.637 45.143 1.00 24.58 211 GLN A CA 1
ATOM 1317 C C . GLN A 1 169 ? -17.492 89.047 44.634 1.00 23.05 211 GLN A C 1
ATOM 1318 O O . GLN A 1 169 ? -17.333 89.301 43.434 1.00 22.50 211 GLN A O 1
ATOM 1324 N N . THR A 1 170 ? -17.882 89.938 45.532 1.00 21.95 212 THR A N 1
ATOM 1325 C CA . THR A 1 170 ? -18.119 91.347 45.222 1.00 21.46 212 THR A CA 1
ATOM 1326 C C . THR A 1 170 ? -17.127 92.189 46.003 1.00 20.70 212 THR A C 1
ATOM 1327 O O . THR A 1 170 ? -17.143 92.163 47.253 1.00 20.53 212 THR A O 1
ATOM 1331 N N . ILE A 1 171 ? -16.231 92.879 45.271 1.00 19.68 213 ILE A N 1
ATOM 1332 C CA . ILE A 1 171 ? -15.135 93.644 45.885 1.00 19.20 213 ILE A CA 1
ATOM 1333 C C . ILE A 1 171 ? -15.445 95.107 45.720 1.00 19.52 213 ILE A C 1
ATOM 1334 O O . ILE A 1 171 ? -15.821 95.526 44.626 1.00 19.03 213 ILE A O 1
ATOM 1339 N N . ILE A 1 172 ? -15.332 95.866 46.811 1.00 19.83 214 ILE A N 1
ATOM 1340 C CA . ILE A 1 172 ? -15.570 97.302 46.798 1.00 20.67 214 ILE A CA 1
ATOM 1341 C C . ILE A 1 172 ? -14.221 97.994 46.904 1.00 20.41 214 ILE A C 1
ATOM 1342 O O . ILE A 1 172 ? -13.544 97.817 47.902 1.00 19.76 214 ILE A O 1
ATOM 1347 N N . PRO A 1 173 ? -13.814 98.780 45.878 1.00 20.90 215 PRO A N 1
ATOM 1348 C CA . PRO A 1 173 ? -12.524 99.480 45.980 1.00 21.20 215 PRO A CA 1
ATOM 1349 C C . PRO A 1 173 ? -12.491 100.389 47.192 1.00 22.02 215 PRO A C 1
ATOM 1350 O O . PRO A 1 173 ? -13.517 100.867 47.610 1.00 22.21 215 PRO A O 1
ATOM 1354 N N . ASN A 1 174 ? -11.338 100.509 47.816 1.00 22.83 216 ASN A N 1
ATOM 1355 C CA . ASN A 1 174 ? -11.176 101.326 48.998 1.00 24.83 216 ASN A CA 1
ATOM 1356 C C . ASN A 1 174 ? -10.267 102.497 48.632 1.00 25.34 216 ASN A C 1
ATOM 1357 O O . ASN A 1 174 ? -9.030 102.357 48.596 1.00 25.97 216 ASN A O 1
ATOM 1362 N N . ILE A 1 175 ? -10.871 103.643 48.392 1.00 25.96 217 ILE A N 1
ATOM 1363 C CA . ILE A 1 175 ? -10.141 104.858 48.004 1.00 26.63 217 ILE A CA 1
ATOM 1364 C C . ILE A 1 175 ? -9.466 105.480 49.227 1.00 27.98 217 ILE A C 1
ATOM 1365 O O . ILE A 1 175 ? -10.129 105.833 50.193 1.00 27.83 217 ILE A O 1
ATOM 1370 N N . GLY A 1 176 ? -8.144 105.621 49.177 1.00 28.97 218 GLY A N 1
ATOM 1371 C CA . GLY A 1 176 ? -7.400 106.161 50.308 1.00 30.90 218 GLY A CA 1
ATOM 1372 C C . GLY A 1 176 ? -5.918 105.874 50.184 1.00 32.36 218 GLY A C 1
ATOM 1373 O O . GLY A 1 176 ? -5.478 105.079 49.356 1.00 31.10 218 GLY A O 1
ATOM 1374 N N . SER A 1 177 ? -5.154 106.529 51.024 1.00 35.53 219 SER A N 1
ATOM 1375 C CA . SER A 1 177 ? -3.691 106.434 50.967 1.00 37.78 219 SER A CA 1
ATOM 1376 C C . SER A 1 177 ? -3.217 105.245 51.791 1.00 38.04 219 SER A C 1
ATOM 1377 O O . SER A 1 177 ? -3.571 105.128 52.947 1.00 39.09 219 SER A O 1
ATOM 1380 N N . ARG A 1 178 ? -2.469 104.337 51.168 1.00 37.80 220 ARG A N 1
ATOM 1381 C CA . ARG A 1 178 ? -1.773 103.268 51.872 1.00 37.89 220 ARG A CA 1
ATOM 1382 C C . ARG A 1 178 ? -0.322 103.729 52.068 1.00 36.16 220 ARG A C 1
ATOM 1383 O O . ARG A 1 178 ? 0.078 104.724 51.478 1.00 35.74 220 ARG A O 1
ATOM 1391 N N . PRO A 1 179 ? 0.476 102.984 52.854 1.00 34.37 221 PRO A N 1
ATOM 1392 C CA . PRO A 1 179 ? 1.904 103.313 52.922 1.00 34.29 221 PRO A CA 1
ATOM 1393 C C . PRO A 1 179 ? 2.606 103.371 51.538 1.00 32.65 221 PRO A C 1
ATOM 1394 O O . PRO A 1 179 ? 2.326 102.591 50.629 1.00 31.83 221 PRO A O 1
ATOM 1398 N N . TRP A 1 180 ? 3.501 104.322 51.415 1.00 32.58 222 TRP A N 1
ATOM 1399 C CA . TRP A 1 180 ? 4.205 104.590 50.181 1.00 32.21 222 TRP A CA 1
ATOM 1400 C C . TRP A 1 180 ? 5.116 103.423 49.792 1.00 31.36 222 TRP A C 1
ATOM 1401 O O . TRP A 1 180 ? 5.889 102.939 50.599 1.00 31.29 222 TRP A O 1
ATOM 1412 N N . VAL A 1 181 ? 4.986 102.976 48.556 1.00 30.41 223 VAL A N 1
ATOM 1413 C CA . VAL A 1 181 ? 5.864 101.954 47.990 1.00 29.99 223 VAL A CA 1
ATOM 1414 C C . VAL A 1 181 ? 6.397 102.531 46.694 1.00 29.95 223 VAL A C 1
ATOM 1415 O O . VAL A 1 181 ? 5.638 102.762 45.754 1.00 28.58 223 VAL A O 1
ATOM 1419 N N . ARG A 1 182 ? 7.697 102.824 46.682 1.00 30.28 224 ARG A N 1
ATOM 1420 C CA . ARG A 1 182 ? 8.381 103.323 45.494 1.00 31.18 224 ARG A CA 1
ATOM 1421 C C . ARG A 1 182 ? 7.620 104.464 44.813 1.00 30.26 224 ARG A C 1
ATOM 1422 O O . ARG A 1 182 ? 7.448 104.490 43.582 1.00 29.32 224 ARG A O 1
ATOM 1430 N N . GLY A 1 183 ? 7.160 105.405 45.645 1.00 29.24 225 GLY A N 1
ATOM 1431 C CA . GLY A 1 183 ? 6.509 106.602 45.177 1.00 29.25 225 GLY A CA 1
ATOM 1432 C C . GLY A 1 183 ? 5.006 106.486 44.894 1.00 28.28 225 GLY A C 1
ATOM 1433 O O . GLY A 1 183 ? 4.418 107.443 44.402 1.00 28.03 225 GLY A O 1
ATOM 1434 N N . LEU A 1 184 ? 4.388 105.337 45.161 1.00 27.18 226 LEU A N 1
ATOM 1435 C CA . LEU A 1 184 ? 2.932 105.198 45.030 1.00 27.18 226 LEU A CA 1
ATOM 1436 C C . LEU A 1 184 ? 2.242 104.801 46.321 1.00 26.89 226 LEU A C 1
ATOM 1437 O O . LEU A 1 184 ? 2.736 103.969 47.072 1.00 26.40 226 LEU A O 1
ATOM 1442 N N . SER A 1 185 ? 1.080 105.395 46.557 1.00 27.62 227 SER A N 1
ATOM 1443 C CA . SER A 1 185 ? 0.235 105.102 47.736 1.00 28.04 227 SER A CA 1
ATOM 1444 C C . SER A 1 185 ? -1.052 104.360 47.376 1.00 27.84 227 SER A C 1
ATOM 1445 O O . SER A 1 185 ? -1.857 104.049 48.274 1.00 28.26 227 SER A O 1
ATOM 1448 N N . SER A 1 186 ? -1.226 104.101 46.081 1.00 27.77 228 SER A N 1
ATOM 1449 C CA . SER A 1 186 ? -2.269 103.245 45.509 1.00 27.64 228 SER A CA 1
ATOM 1450 C C . SER A 1 186 ? -1.862 101.765 45.543 1.00 26.48 228 SER A C 1
ATOM 1451 O O . SER A 1 186 ? -0.689 101.459 45.681 1.00 26.35 228 SER A O 1
ATOM 1454 N N . ARG A 1 187 ? -2.827 100.871 45.348 1.00 25.22 229 ARG A N 1
ATOM 1455 C CA . ARG A 1 187 ? -2.591 99.411 45.371 1.00 24.70 229 ARG A CA 1
ATOM 1456 C C . ARG A 1 187 ? -3.527 98.704 44.418 1.00 23.15 229 ARG A C 1
ATOM 1457 O O . ARG A 1 187 ? -4.635 99.195 44.160 1.00 22.64 229 ARG A O 1
ATOM 1465 N N . ILE A 1 188 ? -3.120 97.517 43.966 1.00 21.69 230 ILE A N 1
ATOM 1466 C CA . ILE A 1 188 ? -4.068 96.518 43.452 1.00 21.02 230 ILE A CA 1
ATOM 1467 C C . ILE A 1 188 ? -4.222 95.363 44.458 1.00 19.82 230 ILE A C 1
ATOM 1468 O O . ILE A 1 188 ? -3.255 94.956 45.090 1.00 19.31 230 ILE A O 1
ATOM 1473 N N . SER A 1 189 ? -5.452 94.892 44.664 1.00 18.94 231 SER A N 1
ATOM 1474 C CA . SER A 1 189 ? -5.696 93.628 45.375 1.00 18.52 231 SER A CA 1
ATOM 1475 C C . SER A 1 189 ? -6.044 92.528 44.387 1.00 17.79 231 SER A C 1
ATOM 1476 O O . SER A 1 189 ? -6.882 92.746 43.477 1.00 17.68 231 SER A O 1
ATOM 1479 N N . ILE A 1 190 ? -5.467 91.360 44.610 1.00 16.94 232 ILE A N 1
ATOM 1480 C CA . ILE A 1 190 ? -5.628 90.184 43.771 1.00 16.74 232 ILE A CA 1
ATOM 1481 C C . ILE A 1 190 ? -6.586 89.181 44.373 1.00 16.63 232 ILE A C 1
ATOM 1482 O O . ILE A 1 190 ? -6.537 88.876 45.591 1.00 16.53 232 ILE A O 1
ATOM 1487 N N . TYR A 1 191 ? -7.456 88.651 43.515 1.00 16.49 233 TYR A N 1
ATOM 1488 C CA . TYR A 1 191 ? -8.434 87.640 43.872 1.00 16.59 233 TYR A CA 1
ATOM 1489 C C . TYR A 1 191 ? -8.410 86.533 42.809 1.00 17.12 233 TYR A C 1
ATOM 1490 O O . TYR A 1 191 ? -7.770 86.682 41.751 1.00 17.23 233 TYR A O 1
ATOM 1499 N N . TRP A 1 192 ? -9.039 85.409 43.112 1.00 17.75 234 TRP A N 1
ATOM 1500 C CA . TRP A 1 192 ? -9.090 84.299 42.166 1.00 18.14 234 TRP A CA 1
ATOM 1501 C C . TRP A 1 192 ? -10.411 83.589 42.194 1.00 18.32 234 TRP A C 1
ATOM 1502 O O . TRP A 1 192 ? -11.156 83.637 43.205 1.00 17.96 234 TRP A O 1
ATOM 1513 N N . THR A 1 193 ? -10.672 82.882 41.100 1.00 18.39 235 THR A N 1
ATOM 1514 C CA . THR A 1 193 ? -11.903 82.107 40.945 1.00 18.86 235 THR A CA 1
ATOM 1515 C C . THR A 1 193 ? -11.586 80.841 40.161 1.00 19.31 235 THR A C 1
ATOM 1516 O O . THR A 1 193 ? -10.966 80.916 39.112 1.00 18.93 235 THR A O 1
ATOM 1520 N N . ILE A 1 194 ? -12.030 79.689 40.656 1.00 20.00 236 ILE A N 1
ATOM 1521 C CA . ILE A 1 194 ? -11.959 78.418 39.918 1.00 20.78 236 ILE A CA 1
ATOM 1522 C C . ILE A 1 194 ? -13.267 78.154 39.194 1.00 21.37 236 ILE A C 1
ATOM 1523 O O . ILE A 1 194 ? -14.322 78.297 39.791 1.00 21.09 236 ILE A O 1
ATOM 1528 N N . VAL A 1 195 ? -13.203 77.808 37.909 1.00 21.60 237 VAL A N 1
ATOM 1529 C CA . VAL A 1 195 ? -14.407 77.536 37.125 1.00 22.25 237 VAL A CA 1
ATOM 1530 C C . VAL A 1 195 ? -14.341 76.082 36.705 1.00 23.68 237 VAL A C 1
ATOM 1531 O O . VAL A 1 195 ? -13.415 75.683 35.981 1.00 23.04 237 VAL A O 1
ATOM 1535 N N . LYS A 1 196 ? -15.297 75.290 37.196 1.00 25.35 238 LYS A N 1
ATOM 1536 C CA . LYS A 1 196 ? -15.385 73.863 36.874 1.00 27.57 238 LYS A CA 1
ATOM 1537 C C . LYS A 1 196 ? -15.983 73.638 35.487 1.00 27.43 238 LYS A C 1
ATOM 1538 O O . LYS A 1 196 ? -16.653 74.524 34.984 1.00 26.75 238 LYS A O 1
ATOM 1544 N N . PRO A 1 197 ? -15.773 72.443 34.873 1.00 28.21 239 PRO A N 1
ATOM 1545 C CA . PRO A 1 197 ? -16.363 72.145 33.562 1.00 28.76 239 PRO A CA 1
ATOM 1546 C C . PRO A 1 197 ? -17.866 72.314 33.560 1.00 29.30 239 PRO A C 1
ATOM 1547 O O . PRO A 1 197 ? -18.508 71.822 34.481 1.00 29.96 239 PRO A O 1
ATOM 1551 N N . GLY A 1 198 ? -18.439 72.965 32.550 1.00 29.30 240 GLY A N 1
ATOM 1552 C CA . GLY A 1 198 ? -19.896 73.160 32.511 1.00 30.04 240 GLY A CA 1
ATOM 1553 C C . GLY A 1 198 ? -20.358 74.427 33.237 1.00 29.52 240 GLY A C 1
ATOM 1554 O O . GLY A 1 198 ? -21.478 74.821 33.078 1.00 29.58 240 GLY A O 1
ATOM 1555 N N . ASP A 1 199 ? -19.480 75.076 34.005 1.00 28.85 241 ASP A N 1
ATOM 1556 C CA . ASP A 1 199 ? -19.794 76.328 34.676 1.00 28.53 241 ASP A CA 1
ATOM 1557 C C . ASP A 1 199 ? -19.299 77.495 33.809 1.00 27.50 241 ASP A C 1
ATOM 1558 O O . ASP A 1 199 ? -18.730 77.292 32.723 1.00 27.38 241 ASP A O 1
ATOM 1563 N N . VAL A 1 200 ? -19.568 78.711 34.263 1.00 26.57 242 VAL A N 1
ATOM 1564 C CA . VAL A 1 200 ? -19.371 79.912 33.463 1.00 26.43 242 VAL A CA 1
ATOM 1565 C C . VAL A 1 200 ? -18.831 80.998 34.386 1.00 25.35 242 VAL A C 1
ATOM 1566 O O . VAL A 1 200 ? -19.415 81.226 35.442 1.00 25.27 242 VAL A O 1
ATOM 1570 N N . LEU A 1 201 ? -17.720 81.641 34.008 1.00 24.29 243 LEU A N 1
ATOM 1571 C CA . LEU A 1 201 ? -17.234 82.833 34.685 1.00 23.46 243 LEU A CA 1
ATOM 1572 C C . LEU A 1 201 ? -18.078 84.025 34.267 1.00 23.38 243 LEU A C 1
ATOM 1573 O O . LEU A 1 201 ? -18.226 84.282 33.066 1.00 23.44 243 LEU A O 1
ATOM 1578 N N . VAL A 1 202 ? -18.584 84.782 35.238 1.00 22.92 244 VAL A N 1
ATOM 1579 C CA . VAL A 1 202 ? -19.303 86.003 34.936 1.00 23.41 244 VAL A CA 1
ATOM 1580 C C . VAL A 1 202 ? -18.568 87.139 35.622 1.00 22.81 244 VAL A C 1
ATOM 1581 O O . VAL A 1 202 ? -18.295 87.048 36.803 1.00 22.54 244 VAL A O 1
ATOM 1585 N N . ILE A 1 203 ? -18.273 88.211 34.890 1.00 22.82 245 ILE A N 1
ATOM 1586 C CA . ILE A 1 203 ? -17.613 89.378 35.453 1.00 22.25 245 ILE A CA 1
ATOM 1587 C C . ILE A 1 203 ? -18.477 90.598 35.213 1.00 22.50 245 ILE A C 1
ATOM 1588 O O . ILE A 1 203 ? -18.856 90.872 34.044 1.00 22.93 245 ILE A O 1
ATOM 1593 N N A ASN A 1 204 ? -18.765 91.341 36.276 0.50 21.89 246 ASN A N 1
ATOM 1594 N N B ASN A 1 204 ? -18.835 91.291 36.304 0.50 22.36 246 ASN A N 1
ATOM 1595 C CA A ASN A 1 204 ? -19.569 92.541 36.178 0.50 22.17 246 ASN A CA 1
ATOM 1596 C CA B ASN A 1 204 ? -19.607 92.543 36.288 0.50 22.90 246 ASN A CA 1
ATOM 1597 C C A ASN A 1 204 ? -18.891 93.648 36.957 0.50 21.75 246 ASN A C 1
ATOM 1598 C C B ASN A 1 204 ? -18.767 93.618 36.936 0.50 22.14 246 ASN A C 1
ATOM 1599 O O A ASN A 1 204 ? -18.539 93.456 38.110 0.50 21.42 246 ASN A O 1
ATOM 1600 O O B ASN A 1 204 ? -18.180 93.372 37.990 0.50 21.62 246 ASN A O 1
ATOM 1609 N N . SER A 1 205 ? -18.658 94.787 36.306 1.00 22.06 247 SER A N 1
ATOM 1610 C CA . SER A 1 205 ? -17.954 95.914 36.925 1.00 21.89 247 SER A CA 1
ATOM 1611 C C . SER A 1 205 ? -18.307 97.221 36.299 1.00 22.43 247 SER A C 1
ATOM 1612 O O . SER A 1 205 ? -18.466 97.286 35.090 1.00 22.84 247 SER A O 1
ATOM 1615 N N . ASN A 1 206 ? -18.429 98.260 37.127 1.00 22.64 248 ASN A N 1
ATOM 1616 C CA . ASN A 1 206 ? -18.577 99.632 36.635 1.00 23.39 248 ASN A CA 1
ATOM 1617 C C . ASN A 1 206 ? -17.405 100.460 37.093 1.00 22.85 248 ASN A C 1
ATOM 1618 O O . ASN A 1 206 ? -17.541 101.674 37.268 1.00 23.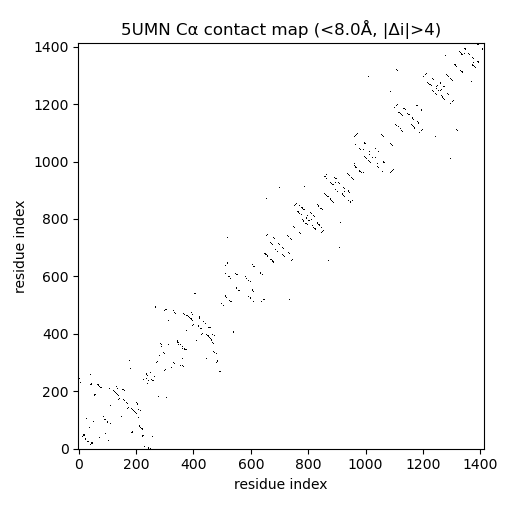48 248 ASN A O 1
ATOM 1623 N N . GLY A 1 207 ? -16.246 99.813 37.252 1.00 21.71 249 GLY A N 1
ATOM 1624 C CA . GLY A 1 207 ? -14.993 100.506 37.490 1.00 20.96 249 GLY A CA 1
ATOM 1625 C C . GLY A 1 207 ? -14.052 99.670 38.320 1.00 19.78 249 GLY A C 1
ATOM 1626 O O . GLY A 1 207 ? -14.496 98.919 39.167 1.00 19.34 249 GLY A O 1
ATOM 1627 N N . ASN A 1 208 ? -12.755 99.846 38.080 1.00 19.16 250 ASN A N 1
ATOM 1628 C CA . ASN A 1 208 ? -11.671 99.442 38.989 1.00 18.60 250 ASN A CA 1
ATOM 1629 C C . ASN A 1 208 ? -11.300 97.956 38.775 1.00 17.88 250 ASN A C 1
ATOM 1630 O O . ASN A 1 208 ? -10.436 97.444 39.482 1.00 17.43 250 ASN A O 1
ATOM 1635 N N . LEU A 1 209 ? -11.889 97.301 37.773 1.00 17.69 251 LEU A N 1
ATOM 1636 C CA . LEU A 1 209 ? -11.523 95.924 37.385 1.00 17.31 251 LEU A CA 1
ATOM 1637 C C . LEU A 1 209 ? -10.114 95.860 36.799 1.00 17.34 251 LEU A C 1
ATOM 1638 O O . LEU A 1 209 ? -9.813 96.586 35.846 1.00 17.92 251 LEU A O 1
ATOM 1643 N N . ILE A 1 210 ? -9.268 94.998 37.363 1.00 17.00 252 ILE A N 1
ATOM 1644 C CA . ILE A 1 210 ? -8.037 94.554 36.746 1.00 17.02 252 ILE A CA 1
ATOM 1645 C C . ILE A 1 210 ? -8.387 93.163 36.183 1.00 17.27 252 ILE A C 1
ATOM 1646 O O . ILE A 1 210 ? -8.542 92.165 36.927 1.00 16.93 252 ILE A O 1
ATOM 1651 N N . ALA A 1 211 ? -8.564 93.098 34.875 1.00 17.73 253 ALA A N 1
ATOM 1652 C CA . ALA A 1 211 ? -9.216 91.944 34.273 1.00 17.92 253 ALA A CA 1
ATOM 1653 C C . ALA A 1 211 ? -8.285 90.786 34.009 1.00 18.15 253 ALA A C 1
ATOM 1654 O O . ALA A 1 211 ? -7.117 90.969 33.750 1.00 18.05 253 ALA A O 1
ATOM 1656 N N . PRO A 1 212 ? -8.816 89.558 34.060 1.00 18.68 254 PRO A N 1
ATOM 1657 C CA . PRO A 1 212 ? -8.029 88.460 33.565 1.00 18.74 254 PRO A CA 1
ATOM 1658 C C . PRO A 1 212 ? -7.852 88.470 32.039 1.00 19.22 254 PRO A C 1
ATOM 1659 O O . PRO A 1 212 ? -8.680 89.040 31.308 1.00 19.43 254 PRO A O 1
ATOM 1663 N N . ARG A 1 213 ? -6.769 87.832 31.578 1.00 19.53 255 ARG A N 1
ATOM 1664 C CA . ARG A 1 213 ? -6.506 87.645 30.149 1.00 20.20 255 ARG A CA 1
ATOM 1665 C C . ARG A 1 213 ? -6.854 86.234 29.674 1.00 20.37 255 ARG A C 1
ATOM 1666 O O . ARG A 1 213 ? -7.010 85.998 28.472 1.00 20.76 255 ARG A O 1
ATOM 1674 N N . GLY A 1 214 ? -7.042 85.329 30.614 1.00 19.65 256 GLY A N 1
ATOM 1675 C CA . GLY A 1 214 ? -7.268 83.940 30.277 1.00 20.00 256 GLY A CA 1
ATOM 1676 C C . GLY A 1 214 ? -7.165 83.159 31.564 1.00 19.56 256 GLY A C 1
ATOM 1677 O O . GLY A 1 214 ? -7.358 83.727 32.671 1.00 18.90 256 GLY A O 1
ATOM 1678 N N . TYR A 1 215 ? -6.898 81.869 31.442 1.00 20.21 257 TYR A N 1
ATOM 1679 C CA . TYR A 1 215 ? -6.851 80.982 32.628 1.00 20.41 257 TYR A CA 1
ATOM 1680 C C . TYR A 1 215 ? -5.552 80.200 32.753 1.00 21.05 257 TYR A C 1
ATOM 1681 O O . TYR A 1 215 ? -4.822 79.985 31.755 1.00 20.92 257 TYR A O 1
ATOM 1690 N N . PHE A 1 216 ? -5.297 79.766 33.984 1.00 21.44 258 PHE A N 1
ATOM 1691 C CA . PHE A 1 216 ? -4.240 78.820 34.284 1.00 22.81 258 PHE A CA 1
ATOM 1692 C C . PHE A 1 216 ? -4.860 77.424 34.367 1.00 25.14 258 PHE A C 1
ATOM 1693 O O . PHE A 1 216 ? -5.939 77.241 34.923 1.00 24.06 258 PHE A O 1
ATOM 1701 N N . LYS A 1 217 ? -4.180 76.445 33.783 1.00 29.36 259 LYS A N 1
ATOM 1702 C CA . LYS A 1 217 ? -4.609 75.037 33.872 1.00 33.91 259 LYS A CA 1
ATOM 1703 C C . LYS A 1 217 ? -4.390 74.492 35.263 1.00 35.73 259 LYS A C 1
ATOM 1704 O O . LYS A 1 217 ? -3.364 74.740 35.866 1.00 39.01 259 LYS A O 1
ATOM 1710 N N . MET A 1 218 ? -5.373 73.796 35.797 1.00 38.93 260 MET A N 1
ATOM 1711 C CA . MET A 1 218 ? -5.221 73.158 37.109 1.00 41.61 260 MET A CA 1
ATOM 1712 C C . MET A 1 218 ? -5.020 71.655 36.938 1.00 43.96 260 MET A C 1
ATOM 1713 O O . MET A 1 218 ? -5.771 71.026 36.195 1.00 43.18 260 MET A O 1
ATOM 1718 N N . ARG A 1 219 ? -3.998 71.133 37.623 1.00 45.89 261 ARG A N 1
ATOM 1719 C CA . ARG A 1 219 ? -3.737 69.710 37.775 1.00 49.11 261 ARG A CA 1
ATOM 1720 C C . ARG A 1 219 ? -3.780 69.389 39.241 1.00 49.60 261 ARG A C 1
ATOM 1721 O O . ARG A 1 219 ? -3.630 70.275 40.087 1.00 46.16 261 ARG A O 1
ATOM 1729 N N . THR A 1 220 ? -3.998 68.116 39.542 1.00 51.61 262 THR A N 1
ATOM 1730 C CA . THR A 1 220 ? -3.770 67.620 40.888 1.00 53.52 262 THR A CA 1
ATOM 1731 C C . THR A 1 220 ? -2.661 66.582 40.783 1.00 53.68 262 THR A C 1
ATOM 1732 O O . THR A 1 220 ? -2.555 65.864 39.786 1.00 55.21 262 THR A O 1
ATOM 1736 N N . GLY A 1 221 ? -1.780 66.570 41.777 1.00 52.47 263 GLY A N 1
ATOM 1737 C CA . GLY A 1 221 ? -0.551 65.769 41.707 1.00 51.42 263 GLY A CA 1
ATOM 1738 C C . GLY A 1 221 ? 0.354 66.009 42.903 1.00 49.35 263 GLY A C 1
ATOM 1739 O O . GLY A 1 221 ? -0.092 66.511 43.931 1.00 48.64 263 GLY A O 1
ATOM 1740 N N . LYS A 1 222 ? 1.634 65.683 42.752 1.00 48.02 264 LYS A N 1
ATOM 1741 C CA . LYS A 1 222 ? 2.572 65.675 43.881 1.00 46.45 264 LYS A CA 1
ATOM 1742 C C . LYS A 1 222 ? 3.291 66.998 44.114 1.00 41.73 264 LYS A C 1
ATOM 1743 O O . LYS A 1 222 ? 4.128 67.052 45.010 1.00 41.22 264 LYS A O 1
ATOM 1749 N N . SER A 1 223 ? 3.000 68.054 43.344 1.00 37.28 265 SER A N 1
ATOM 1750 C CA . SER A 1 223 ? 3.910 69.219 43.328 1.00 34.75 265 SER A CA 1
ATOM 1751 C C . SER A 1 223 ? 3.794 70.061 44.573 1.00 32.91 265 SER A C 1
ATOM 1752 O O . SER A 1 223 ? 2.757 70.091 45.215 1.00 31.66 265 SER A O 1
ATOM 1755 N N . SER A 1 224 ? 4.872 70.736 44.934 1.00 31.90 266 SER A N 1
ATOM 1756 C CA . SER A 1 224 ? 4.828 71.623 46.084 1.00 30.99 266 SER A CA 1
ATOM 1757 C C . SER A 1 224 ? 5.790 72.808 45.966 1.00 29.53 266 SER A C 1
ATOM 1758 O O . SER A 1 224 ? 6.301 73.094 44.883 1.00 28.87 266 SER A O 1
ATOM 1761 N N . ILE A 1 225 ? 5.966 73.506 47.089 1.00 28.46 267 ILE A N 1
ATOM 1762 C CA . ILE A 1 225 ? 6.784 74.706 47.185 1.00 27.65 267 ILE A CA 1
ATOM 1763 C C . ILE A 1 225 ? 7.495 74.693 48.523 1.00 28.13 267 ILE A C 1
ATOM 1764 O O . ILE A 1 225 ? 6.972 74.157 49.487 1.00 27.96 267 ILE A O 1
ATOM 1769 N N . MET A 1 226 ? 8.694 75.255 48.563 1.00 28.54 268 MET A N 1
ATOM 1770 C CA . MET A 1 226 ? 9.515 75.292 49.771 1.00 30.13 268 MET A CA 1
ATOM 1771 C C . MET A 1 226 ? 10.278 76.631 49.826 1.00 29.66 268 MET A C 1
ATOM 1772 O O . MET A 1 226 ? 10.719 77.135 48.788 1.00 29.03 268 MET A O 1
ATOM 1777 N N . ARG A 1 227 ? 10.407 77.188 51.022 1.00 29.90 269 ARG A N 1
ATOM 1778 C CA . ARG A 1 227 ? 11.264 78.355 51.272 1.00 30.41 269 ARG A CA 1
ATOM 1779 C C . ARG A 1 227 ? 12.633 77.852 51.707 1.00 31.12 269 ARG A C 1
ATOM 1780 O O . ARG A 1 227 ? 12.781 77.154 52.733 1.00 31.74 269 ARG A O 1
ATOM 1788 N N . SER A 1 228 ? 13.647 78.192 50.932 1.00 30.78 270 SER A N 1
ATOM 1789 C CA . SER A 1 228 ? 14.994 77.732 51.252 1.00 31.37 270 SER A CA 1
ATOM 1790 C C . SER A 1 228 ? 16.003 78.564 50.530 1.00 31.37 270 SER A C 1
ATOM 1791 O O . SER A 1 228 ? 15.807 78.905 49.373 1.00 30.27 270 SER A O 1
ATOM 1794 N N . ASP A 1 229 ? 17.115 78.831 51.204 1.00 32.56 271 ASP A N 1
ATOM 1795 C CA . ASP A 1 229 ? 18.258 79.444 50.551 1.00 33.09 271 ASP A CA 1
ATOM 1796 C C . ASP A 1 229 ? 19.353 78.460 50.137 1.00 35.08 271 ASP A C 1
ATOM 1797 O O . ASP A 1 229 ? 20.418 78.893 49.699 1.00 35.81 271 ASP A O 1
ATOM 1802 N N . ALA A 1 230 ? 19.112 77.145 50.222 1.00 36.23 272 ALA A N 1
ATOM 1803 C CA . ALA A 1 230 ? 20.156 76.172 49.897 1.00 37.65 272 ALA A CA 1
ATOM 1804 C C . ALA A 1 230 ? 20.436 76.164 48.400 1.00 37.99 272 ALA A C 1
ATOM 1805 O O . ALA A 1 230 ? 19.500 76.116 47.604 1.00 36.90 272 ALA A O 1
ATOM 1807 N N . PRO A 1 231 ? 21.714 76.185 47.997 1.00 39.69 273 PRO A N 1
ATOM 1808 C CA . PRO A 1 231 ? 21.975 76.160 46.554 1.00 40.28 273 PRO A CA 1
ATOM 1809 C C . PRO A 1 231 ? 21.585 74.831 45.913 1.00 41.40 273 PRO A C 1
ATOM 1810 O O . PRO A 1 231 ? 21.531 73.797 46.599 1.00 41.02 273 PRO A O 1
ATOM 1814 N N . ILE A 1 232 ? 21.262 74.880 44.618 1.00 42.80 274 ILE A N 1
ATOM 1815 C CA . ILE A 1 232 ? 20.909 73.680 43.866 1.00 44.89 274 ILE A CA 1
ATOM 1816 C C . ILE A 1 232 ? 22.236 73.056 43.450 1.00 47.80 274 ILE A C 1
ATOM 1817 O O . ILE A 1 232 ? 23.178 73.779 43.101 1.00 48.13 274 ILE A O 1
ATOM 1822 N N . ASP A 1 233 ? 22.313 71.728 43.475 1.00 50.59 275 ASP A N 1
ATOM 1823 C CA . ASP A 1 233 ? 23.486 71.026 42.955 1.00 53.29 275 ASP A CA 1
ATOM 1824 C C . ASP A 1 233 ? 23.067 69.882 42.046 1.00 55.28 275 ASP A C 1
ATOM 1825 O O . ASP A 1 233 ? 21.906 69.454 42.050 1.00 54.76 275 ASP A O 1
ATOM 1830 N N . THR A 1 234 ? 24.031 69.426 41.244 1.00 57.82 276 THR A N 1
ATOM 1831 C CA . THR A 1 234 ? 23.873 68.303 40.326 1.00 59.37 276 THR A CA 1
ATOM 1832 C C . THR A 1 234 ? 24.205 66.943 41.015 1.00 59.96 276 THR A C 1
ATOM 1833 O O . THR A 1 234 ? 25.353 66.516 41.083 1.00 61.12 276 THR A O 1
ATOM 1837 N N . CYS A 1 235 ? 23.173 66.309 41.567 1.00 59.06 277 CYS A N 1
ATOM 1838 C CA . CYS A 1 235 ? 23.260 64.990 42.232 1.00 60.30 277 CYS A CA 1
ATOM 1839 C C . CYS A 1 235 ? 21.862 64.360 42.244 1.00 58.65 277 CYS A C 1
ATOM 1840 O O . CYS A 1 235 ? 20.905 64.978 41.737 1.00 56.79 277 CYS A O 1
ATOM 1843 N N . ILE A 1 236 ? 21.749 63.150 42.803 1.00 58.38 278 ILE A N 1
ATOM 1844 C CA . ILE A 1 236 ? 20.458 62.482 43.008 1.00 57.78 278 ILE A CA 1
ATOM 1845 C C . ILE A 1 236 ? 20.131 62.340 44.497 1.00 57.77 278 ILE A C 1
ATOM 1846 O O . ILE A 1 236 ? 20.928 61.773 45.250 1.00 58.40 278 ILE A O 1
ATOM 1851 N N . SER A 1 237 ? 18.950 62.828 44.900 1.00 56.42 279 SER A N 1
ATOM 1852 C CA . SER A 1 237 ? 18.399 62.579 46.243 1.00 56.66 279 SER A CA 1
ATOM 1853 C C . SER A 1 237 ? 16.858 62.674 46.262 1.00 56.03 279 SER A C 1
ATOM 1854 O O . SER A 1 237 ? 16.277 63.716 45.909 1.00 54.52 279 SER A O 1
ATOM 1857 N N . GLU A 1 238 ? 16.217 61.581 46.688 1.00 56.96 280 GLU A N 1
ATOM 1858 C CA . GLU A 1 238 ? 14.752 61.504 46.807 1.00 56.49 280 GLU A CA 1
ATOM 1859 C C . GLU A 1 238 ? 14.170 62.470 47.839 1.00 54.13 280 GLU A C 1
ATOM 1860 O O . GLU A 1 238 ? 13.128 63.067 47.606 1.00 52.45 280 GLU A O 1
ATOM 1866 N N . CYS A 1 239 ? 14.845 62.608 48.973 1.00 53.93 281 CYS A N 1
ATOM 1867 C CA . CYS A 1 239 ? 14.359 63.430 50.058 1.00 52.86 281 CYS A CA 1
ATOM 1868 C C . CYS A 1 239 ? 15.049 64.794 50.052 1.00 50.82 281 CYS A C 1
ATOM 1869 O O . CYS A 1 239 ? 16.290 64.865 50.036 1.00 51.60 281 CYS A O 1
ATOM 1872 N N . ILE A 1 240 ? 14.226 65.853 50.054 1.00 47.53 282 ILE A N 1
ATOM 1873 C CA . ILE A 1 240 ? 14.669 67.254 50.110 1.00 45.21 282 ILE A CA 1
ATOM 1874 C C . ILE A 1 240 ? 14.090 67.943 51.355 1.00 44.10 282 ILE A C 1
ATOM 1875 O O . ILE A 1 240 ? 12.899 67.788 51.671 1.00 42.88 282 ILE A O 1
ATOM 1880 N N . THR A 1 241 ? 14.941 68.698 52.057 1.00 43.98 283 THR A N 1
ATOM 1881 C CA . THR A 1 241 ? 14.500 69.619 53.107 1.00 43.58 283 THR A CA 1
ATOM 1882 C C . THR A 1 241 ? 14.973 71.043 52.761 1.00 42.59 283 THR A C 1
ATOM 1883 O O . THR A 1 241 ? 15.870 71.195 51.914 1.00 41.30 283 THR A O 1
ATOM 1887 N N . PRO A 1 242 ? 14.417 72.081 53.451 1.00 42.57 284 PRO A N 1
ATOM 1888 C CA . PRO A 1 242 ? 14.923 73.467 53.300 1.00 42.33 284 PRO A CA 1
ATOM 1889 C C . PRO A 1 242 ? 16.411 73.629 53.631 1.00 43.83 284 PRO A C 1
ATOM 1890 O O . PRO A 1 242 ? 17.060 74.518 53.087 1.00 42.55 284 PRO A O 1
ATOM 1894 N N . ASN A 1 243 ? 16.927 72.772 54.514 1.00 46.37 285 ASN A N 1
ATOM 1895 C CA . ASN A 1 243 ? 18.352 72.775 54.871 1.00 49.04 285 ASN A CA 1
ATOM 1896 C C . ASN A 1 243 ? 19.225 72.102 53.806 1.00 49.75 285 ASN A C 1
ATOM 1897 O O . ASN A 1 243 ? 20.446 72.185 53.884 1.00 51.36 285 ASN A O 1
ATOM 1902 N N . GLY A 1 244 ? 18.618 71.379 52.867 1.00 49.32 286 GLY A N 1
ATOM 1903 C CA . GLY A 1 244 ? 19.341 70.643 51.827 1.00 50.11 286 GLY A CA 1
ATOM 1904 C C . GLY A 1 244 ? 18.812 69.224 51.699 1.00 50.46 286 GLY A C 1
ATOM 1905 O O . GLY A 1 244 ? 18.020 68.771 52.524 1.00 49.80 286 GLY A O 1
ATOM 1906 N N . SER A 1 245 ? 19.256 68.536 50.651 1.00 51.75 287 SER A N 1
ATOM 1907 C CA . SER A 1 245 ? 18.916 67.133 50.418 1.00 52.72 287 SER A CA 1
ATOM 1908 C C . SER A 1 245 ? 19.549 66.262 51.502 1.00 54.17 287 SER A C 1
ATOM 1909 O O . SER A 1 245 ? 20.681 66.524 51.917 1.00 54.70 287 SER A O 1
ATOM 1912 N N . ILE A 1 246 ? 18.785 65.274 51.987 1.00 54.71 288 ILE A N 1
ATOM 1913 C CA . ILE A 1 246 ? 19.249 64.298 52.990 1.00 56.56 288 ILE A CA 1
ATOM 1914 C C . ILE A 1 246 ? 19.072 62.866 52.466 1.00 58.26 288 ILE A C 1
ATOM 1915 O O . ILE A 1 246 ? 18.143 62.595 51.698 1.00 57.05 288 ILE A O 1
ATOM 1920 N N . PRO A 1 247 ? 19.963 61.943 52.879 1.00 61.11 289 PRO A N 1
ATOM 1921 C CA . PRO A 1 247 ? 19.715 60.523 52.603 1.00 63.02 289 PRO A CA 1
ATOM 1922 C C . PRO A 1 247 ? 18.410 60.060 53.250 1.00 64.02 289 PRO A C 1
ATOM 1923 O O . PRO A 1 247 ? 18.054 60.549 54.327 1.00 63.91 289 PRO A O 1
ATOM 1927 N N . ASN A 1 248 ? 17.701 59.143 52.596 1.00 65.72 290 ASN A N 1
ATOM 1928 C CA . ASN A 1 248 ? 16.466 58.580 53.155 1.00 66.96 290 ASN A CA 1
ATOM 1929 C C . ASN A 1 248 ? 16.600 57.102 53.591 1.00 69.91 290 ASN A C 1
ATOM 1930 O O . ASN A 1 248 ? 15.597 56.448 53.863 1.00 69.78 290 ASN A O 1
ATOM 1935 N N . ASP A 1 249 ? 17.827 56.592 53.685 1.00 72.70 291 ASP A N 1
ATOM 1936 C CA . ASP A 1 249 ? 18.042 55.194 54.101 1.00 76.67 291 ASP A CA 1
ATOM 1937 C C . ASP A 1 249 ? 17.720 54.885 55.590 1.00 77.74 291 ASP A C 1
ATOM 1938 O O . ASP A 1 249 ? 17.507 53.721 55.931 1.00 79.57 291 ASP A O 1
ATOM 1943 N N . LYS A 1 250 ? 17.667 55.908 56.452 1.00 76.84 292 LYS A N 1
ATOM 1944 C CA . LYS A 1 250 ? 17.300 55.736 57.872 1.00 76.91 292 LYS A CA 1
ATOM 1945 C C . LYS A 1 250 ? 15.810 56.040 58.077 1.00 75.34 292 LYS A C 1
ATOM 1946 O O . LYS A 1 250 ? 15.256 56.864 57.357 1.00 74.63 292 LYS A O 1
ATOM 1952 N N . PRO A 1 251 ? 15.156 55.388 59.058 1.00 75.65 293 PRO A N 1
ATOM 1953 C CA . PRO A 1 251 ? 13.685 55.500 59.151 1.00 74.57 293 PRO A CA 1
ATOM 1954 C C . PRO A 1 251 ? 13.165 56.822 59.746 1.00 72.66 293 PRO A C 1
ATOM 1955 O O . PRO A 1 251 ? 12.038 57.241 59.434 1.00 70.33 293 PRO A O 1
ATOM 1959 N N . PHE A 1 252 ? 13.984 57.461 60.589 1.00 72.88 294 PHE A N 1
ATOM 1960 C CA . PHE A 1 252 ? 13.655 58.740 61.227 1.00 71.30 294 PHE A CA 1
ATOM 1961 C C . PHE A 1 252 ? 14.668 59.836 60.815 1.00 68.79 294 PHE A C 1
ATOM 1962 O O . PHE A 1 252 ? 15.761 59.532 60.318 1.00 68.93 294 PHE A O 1
ATOM 1970 N N . GLN A 1 253 ? 14.288 61.102 61.009 1.00 65.23 295 GLN A N 1
ATOM 1971 C CA . GLN A 1 253 ? 15.182 62.251 60.781 1.00 62.89 295 GLN A CA 1
ATOM 1972 C C . GLN A 1 253 ? 14.761 63.435 61.636 1.00 61.63 295 GLN A C 1
ATOM 1973 O O . GLN A 1 253 ? 13.578 63.618 61.888 1.00 60.66 295 GLN A O 1
ATOM 1979 N N . ASN A 1 254 ? 15.732 64.243 62.051 1.00 61.79 296 ASN A N 1
ATOM 1980 C CA . ASN A 1 254 ? 15.472 65.474 62.803 1.00 61.31 296 ASN A CA 1
ATOM 1981 C C . ASN A 1 254 ? 16.102 66.715 62.132 1.00 60.01 296 ASN A C 1
ATOM 1982 O O . ASN A 1 254 ? 16.427 67.689 62.815 1.00 60.64 296 ASN A O 1
ATOM 1987 N N . VAL A 1 255 ? 16.279 66.686 60.808 1.00 58.91 297 VAL A N 1
ATOM 1988 C CA . VAL A 1 255 ? 16.765 67.869 60.079 1.00 57.53 297 VAL A CA 1
ATOM 1989 C C . VAL A 1 255 ? 15.654 68.929 59.997 1.00 55.40 297 VAL A C 1
ATOM 1990 O O . VAL A 1 255 ? 15.885 70.082 60.354 1.00 54.53 297 VAL A O 1
ATOM 1994 N N . ASN A 1 256 ? 14.454 68.544 59.557 1.00 54.50 298 ASN A N 1
ATOM 1995 C CA . ASN A 1 256 ? 13.351 69.520 59.380 1.00 53.35 298 ASN A CA 1
ATOM 1996 C C . ASN A 1 256 ? 11.983 68.817 59.340 1.00 54.14 298 ASN A C 1
ATOM 1997 O O . ASN A 1 256 ? 11.860 67.713 58.794 1.00 54.61 298 ASN A O 1
ATOM 2002 N N . LYS A 1 257 ? 10.971 69.455 59.928 1.00 54.47 299 LYS A N 1
ATOM 2003 C CA . LYS A 1 257 ? 9.569 69.048 59.750 1.00 55.22 299 LYS A CA 1
ATOM 2004 C C . LYS A 1 257 ? 9.116 69.179 58.278 1.00 53.07 299 LYS A C 1
ATOM 2005 O O . LYS A 1 257 ? 8.259 68.431 57.813 1.00 54.15 299 LYS A O 1
ATOM 2011 N N . ILE A 1 258 ? 9.674 70.149 57.558 1.00 49.58 300 ILE A N 1
ATOM 2012 C CA . ILE A 1 258 ? 9.300 70.411 56.179 1.00 46.67 300 ILE A CA 1
ATOM 2013 C C . ILE A 1 258 ? 10.192 69.573 55.259 1.00 46.10 300 ILE A C 1
ATOM 2014 O O . ILE A 1 258 ? 11.426 69.654 55.300 1.00 44.60 300 ILE A O 1
ATOM 2019 N N . THR A 1 259 ? 9.547 68.739 54.451 1.00 45.64 301 THR A N 1
ATOM 2020 C CA . THR A 1 259 ? 10.236 67.823 53.568 1.00 45.95 301 THR A CA 1
ATOM 2021 C C . THR A 1 259 ? 9.488 67.698 52.269 1.00 44.85 301 THR A C 1
ATOM 2022 O O . THR A 1 259 ? 8.277 67.881 52.220 1.00 43.45 301 THR A O 1
ATOM 2026 N N . TYR A 1 260 ? 10.228 67.372 51.224 1.00 45.54 302 TYR A N 1
ATOM 2027 C CA . TYR A 1 260 ? 9.650 66.982 49.958 1.00 45.45 302 TYR A CA 1
ATOM 2028 C C . TYR A 1 260 ? 10.272 65.649 49.551 1.00 47.50 302 TYR A C 1
ATOM 2029 O O . TYR A 1 260 ? 11.482 65.450 49.734 1.00 47.73 302 TYR A O 1
ATOM 2038 N N . GLY A 1 261 ? 9.436 64.773 48.979 1.00 48.29 303 GLY A N 1
ATOM 2039 C CA . GLY A 1 261 ? 9.847 63.453 48.474 1.00 50.29 303 GLY A CA 1
ATOM 2040 C C . GLY A 1 261 ? 9.611 62.365 49.503 1.00 52.15 303 GLY A C 1
ATOM 2041 O O . GLY A 1 261 ? 9.085 62.630 50.588 1.00 51.80 303 GLY A O 1
ATOM 2042 N N . ALA A 1 262 ? 9.986 61.135 49.152 1.00 54.84 304 ALA A N 1
ATOM 2043 C CA . ALA A 1 262 ? 9.949 59.996 50.085 1.00 57.13 304 ALA A CA 1
ATOM 2044 C C . ALA A 1 262 ? 11.036 60.159 51.152 1.00 58.44 304 ALA A C 1
ATOM 2045 O O . ALA A 1 262 ? 12.225 59.868 50.903 1.00 59.97 304 ALA A O 1
ATOM 2047 N N . CYS A 1 263 ? 10.623 60.626 52.331 1.00 58.89 305 CYS A N 1
ATOM 2048 C CA . CYS A 1 263 ? 11.553 61.006 53.403 1.00 60.62 305 CYS A CA 1
ATOM 2049 C C . CYS A 1 263 ? 11.412 60.155 54.646 1.00 63.25 305 CYS A C 1
ATOM 2050 O O . CYS A 1 263 ? 10.381 59.520 54.841 1.00 63.61 305 CYS A O 1
ATOM 2053 N N . PRO A 1 264 ? 12.445 60.156 55.508 1.00 66.07 306 PRO A N 1
ATOM 2054 C CA . PRO A 1 264 ? 12.276 59.605 56.852 1.00 68.43 306 PRO A CA 1
ATOM 2055 C C . PRO A 1 264 ? 11.299 60.451 57.692 1.00 69.21 306 PRO A C 1
ATOM 2056 O O . PRO A 1 264 ? 11.193 61.662 57.469 1.00 66.68 306 PRO A O 1
ATOM 2060 N N . LYS A 1 265 ? 10.592 59.805 58.628 1.00 72.59 307 LYS A N 1
ATOM 2061 C CA . LYS A 1 265 ? 9.627 60.490 59.520 1.00 73.32 307 LYS A CA 1
ATOM 2062 C C . LYS A 1 265 ? 10.358 61.426 60.492 1.00 72.23 307 LYS A C 1
ATOM 2063 O O . LYS A 1 265 ? 11.424 61.096 60.996 1.00 72.49 307 LYS A O 1
ATOM 2069 N N . TYR A 1 266 ? 9.766 62.586 60.753 1.00 71.15 308 TYR A N 1
ATOM 2070 C CA . TYR A 1 266 ? 10.414 63.635 61.543 1.00 71.55 308 TYR A CA 1
ATOM 2071 C C . TYR A 1 266 ? 10.395 63.350 63.047 1.00 73.34 308 TYR A C 1
ATOM 2072 O O . TYR A 1 266 ? 9.429 62.795 63.543 1.00 75.54 308 TYR A O 1
ATOM 2081 N N . VAL A 1 267 ? 11.457 63.747 63.757 1.00 74.08 309 VAL A N 1
ATOM 2082 C CA . VAL A 1 267 ? 11.503 63.731 65.234 1.00 74.15 309 VAL A CA 1
ATOM 2083 C C . VAL A 1 267 ? 12.167 64.994 65.768 1.00 72.59 309 VAL A C 1
ATOM 2084 O O . VAL A 1 267 ? 11.998 65.335 66.930 1.00 72.92 309 VAL A O 1
ATOM 2088 N N . ILE B 1 9 ? 3.257 125.970 55.913 1.00 116.73 51 ILE B N 1
ATOM 2089 C CA . ILE B 1 9 ? 4.596 126.187 55.276 1.00 115.77 51 ILE B CA 1
ATOM 2090 C C . ILE B 1 9 ? 4.450 127.211 54.122 1.00 118.33 51 ILE B C 1
ATOM 2091 O O . ILE B 1 9 ? 4.066 126.845 53.009 1.00 117.18 51 ILE B O 1
ATOM 2096 N N . CYS B 1 10 ? 4.748 128.487 54.406 1.00 123.60 52 CYS B N 1
ATOM 2097 C CA . CYS B 1 10 ? 4.567 129.612 53.445 1.00 126.91 52 CYS B CA 1
ATOM 2098 C C . CYS B 1 10 ? 5.857 129.939 52.678 1.00 122.36 52 CYS B C 1
ATOM 2099 O O . CYS B 1 10 ? 6.883 130.236 53.301 1.00 123.44 52 CYS B O 1
ATOM 2102 N N . ASN B 1 11 ? 5.783 129.959 51.341 1.00 116.94 53 ASN B N 1
ATOM 2103 C CA . ASN B 1 11 ? 6.988 130.069 50.482 1.00 112.90 53 ASN B CA 1
ATOM 2104 C C . ASN B 1 11 ? 7.416 131.506 50.068 1.00 113.29 53 ASN B C 1
ATOM 2105 O O . ASN B 1 11 ? 7.770 131.752 48.913 1.00 112.61 53 ASN B O 1
ATOM 2110 N N . ASN B 1 12 ? 7.369 132.438 51.020 1.00 114.59 54 ASN B N 1
ATOM 2111 C CA . ASN B 1 12 ? 8.148 133.699 50.976 1.00 114.82 54 ASN B CA 1
ATOM 2112 C C . ASN B 1 12 ? 8.129 134.316 52.397 1.00 113.29 54 ASN B C 1
ATOM 2113 O O . ASN B 1 12 ? 7.246 133.966 53.184 1.00 113.88 54 ASN B O 1
ATOM 2118 N N . PRO B 1 13 ? 9.102 135.166 52.763 1.00 107.84 55 PRO B N 1
ATOM 2119 C CA . PRO B 1 13 ? 10.278 135.513 51.942 1.00 102.91 55 PRO B CA 1
ATOM 2120 C C . PRO B 1 13 ? 11.348 134.397 51.787 1.00 94.48 55 PRO B C 1
ATOM 2121 O O . PRO B 1 13 ? 12.363 134.619 51.126 1.00 94.27 55 PRO B O 1
ATOM 2125 N N . HIS B 1 14 ? 11.106 133.214 52.359 1.00 86.42 56 HIS B N 1
ATOM 2126 C CA . HIS B 1 14 ? 12.087 132.131 52.403 1.00 79.31 56 HIS B CA 1
ATOM 2127 C C . HIS B 1 14 ? 11.950 131.211 51.192 1.00 72.42 56 HIS B C 1
ATOM 2128 O O . HIS B 1 14 ? 10.861 131.044 50.650 1.00 71.38 56 HIS B O 1
ATOM 2135 N N . ARG B 1 15 ? 13.070 130.630 50.774 1.00 65.59 57 ARG B N 1
ATOM 2136 C CA . ARG B 1 15 ? 13.089 129.626 49.718 1.00 61.47 57 ARG B CA 1
ATOM 2137 C C . ARG B 1 15 ? 12.872 128.234 50.338 1.00 56.39 57 ARG B C 1
ATOM 2138 O O . ARG B 1 15 ? 13.748 127.711 51.038 1.00 53.26 57 ARG B O 1
ATOM 2146 N N . ILE B 1 16 ? 11.686 127.674 50.090 1.00 53.87 58 ILE B N 1
ATOM 2147 C CA . ILE B 1 16 ? 11.290 126.364 50.591 1.00 51.32 58 ILE B CA 1
ATOM 2148 C C . ILE B 1 16 ? 11.413 125.380 49.436 1.00 48.15 58 ILE B C 1
ATOM 2149 O O . ILE B 1 16 ? 10.751 125.532 48.420 1.00 47.21 58 ILE B O 1
ATOM 2154 N N . LEU B 1 17 ? 12.282 124.383 49.590 1.00 44.99 59 LEU B N 1
ATOM 2155 C CA . LEU B 1 17 ? 12.513 123.398 48.543 1.00 43.05 59 LEU B CA 1
ATOM 2156 C C . LEU B 1 17 ? 11.850 122.079 48.906 1.00 41.89 59 LEU B C 1
ATOM 2157 O O . LEU B 1 17 ? 12.180 121.461 49.916 1.00 40.72 59 LEU B O 1
ATOM 2162 N N . ASP B 1 18 ? 10.907 121.657 48.066 1.00 42.43 60 ASP B N 1
ATOM 2163 C CA . ASP B 1 18 ? 10.160 120.422 48.265 1.00 41.95 60 ASP B CA 1
ATOM 2164 C C . ASP B 1 18 ? 11.002 119.257 47.775 1.00 40.28 60 ASP B C 1
ATOM 2165 O O . ASP B 1 18 ? 11.382 119.205 46.596 1.00 40.27 60 ASP B O 1
ATOM 2170 N N . GLY B 1 19 ? 11.293 118.329 48.683 1.00 38.86 61 GLY B N 1
ATOM 2171 C CA . GLY B 1 19 ? 12.054 117.135 48.339 1.00 37.83 61 GLY B CA 1
ATOM 2172 C C . GLY B 1 19 ? 11.370 116.151 47.395 1.00 37.63 61 GLY B C 1
ATOM 2173 O O . GLY B 1 19 ? 12.046 115.293 46.805 1.00 36.03 61 GLY B O 1
ATOM 2174 N N . ILE B 1 20 ? 10.044 116.235 47.289 1.00 38.48 62 ILE B N 1
ATOM 2175 C CA . ILE B 1 20 ? 9.252 115.345 46.434 1.00 39.80 62 ILE B CA 1
ATOM 2176 C C . ILE B 1 20 ? 9.583 113.866 46.801 1.00 37.86 62 ILE B C 1
ATOM 2177 O O . ILE B 1 20 ? 9.391 113.489 47.953 1.00 37.43 62 ILE B O 1
ATOM 2182 N N . ASP B 1 21 ? 10.125 113.073 45.874 1.00 37.21 63 ASP B N 1
ATOM 2183 C CA . ASP B 1 21 ? 10.481 111.658 46.109 1.00 37.22 63 ASP B CA 1
ATOM 2184 C C . ASP B 1 21 ? 11.900 111.472 46.691 1.00 34.08 63 ASP B C 1
ATOM 2185 O O . ASP B 1 21 ? 12.351 110.337 46.792 1.00 31.87 63 ASP B O 1
ATOM 2190 N N . CYS B 1 22 ? 12.569 112.560 47.073 1.00 33.46 64 CYS B N 1
ATOM 2191 C CA . CYS B 1 22 ? 13.987 112.547 47.434 1.00 32.99 64 CYS B CA 1
ATOM 2192 C C . CYS B 1 22 ? 14.284 112.998 48.862 1.00 31.36 64 CYS B C 1
ATOM 2193 O O . CYS B 1 22 ? 13.801 114.025 49.322 1.00 31.86 64 CYS B O 1
ATOM 2196 N N . THR B 1 23 ? 15.098 112.223 49.555 1.00 29.29 65 THR B N 1
ATOM 2197 C CA . THR B 1 23 ? 15.717 112.675 50.773 1.00 28.66 65 THR B CA 1
ATOM 2198 C C . THR B 1 23 ? 16.871 113.591 50.394 1.00 28.11 65 THR B C 1
ATOM 2199 O O . THR B 1 23 ? 17.375 113.505 49.264 1.00 26.73 65 THR B O 1
ATOM 2203 N N . LEU B 1 24 ? 17.289 114.451 51.334 1.00 28.09 66 LEU B N 1
ATOM 2204 C CA . LEU B 1 24 ? 18.445 115.326 51.111 1.00 28.40 66 LEU B CA 1
ATOM 2205 C C . LEU B 1 24 ? 19.727 114.546 50.816 1.00 27.40 66 LEU B C 1
ATOM 2206 O O . LEU B 1 24 ? 20.507 114.941 49.948 1.00 27.39 66 LEU B O 1
ATOM 2211 N N . ILE B 1 25 ? 19.923 113.419 51.493 1.00 26.90 67 ILE B N 1
ATOM 2212 C CA . ILE B 1 25 ? 21.121 112.616 51.267 1.00 26.15 67 ILE B CA 1
ATOM 2213 C C . ILE B 1 25 ? 21.133 111.989 49.859 1.00 25.22 67 ILE B C 1
ATOM 2214 O O . ILE B 1 25 ? 22.172 111.921 49.236 1.00 23.92 67 ILE B O 1
ATOM 2219 N N . ASP B 1 26 ? 19.990 111.501 49.386 1.00 25.38 68 ASP B N 1
ATOM 2220 C CA . ASP B 1 26 ? 19.897 110.991 48.015 1.00 25.37 68 ASP B CA 1
ATOM 2221 C C . ASP B 1 26 ? 20.147 112.075 46.987 1.00 25.29 68 ASP B C 1
ATOM 2222 O O . ASP B 1 26 ? 20.799 111.812 45.987 1.00 24.67 68 ASP B O 1
ATOM 2227 N N . ALA B 1 27 ? 19.670 113.295 47.242 1.00 25.53 69 ALA B N 1
ATOM 2228 C CA . ALA B 1 27 ? 19.954 114.433 46.338 1.00 25.95 69 ALA B CA 1
ATOM 2229 C C . ALA B 1 27 ? 21.454 114.750 46.335 1.00 25.66 69 ALA B C 1
ATOM 2230 O O . ALA B 1 27 ? 22.040 115.019 45.282 1.00 26.24 69 ALA B O 1
ATOM 2232 N N . LEU B 1 28 ? 22.065 114.703 47.521 1.00 25.27 70 LEU B N 1
ATOM 2233 C CA . LEU B 1 28 ? 23.512 114.901 47.681 1.00 24.72 70 LEU B CA 1
ATOM 2234 C C . LEU B 1 28 ? 24.331 113.859 46.925 1.00 24.64 70 LEU B C 1
ATOM 2235 O O . LEU B 1 28 ? 25.181 114.205 46.099 1.00 25.18 70 LEU B O 1
ATOM 2240 N N . LEU B 1 29 ? 24.087 112.582 47.211 1.00 24.23 71 LEU B N 1
ATOM 2241 C CA . LEU B 1 29 ? 24.837 111.525 46.538 1.00 24.50 71 LEU B CA 1
ATOM 2242 C C . LEU B 1 29 ? 24.646 111.533 45.010 1.00 24.97 71 LEU B C 1
ATOM 2243 O O . LEU B 1 29 ? 25.577 111.242 44.235 1.00 24.78 71 LEU B O 1
ATOM 2248 N N . GLY B 1 30 ? 23.427 111.876 44.595 1.00 26.04 72 GLY B N 1
ATOM 2249 C CA . GLY B 1 30 ? 23.028 111.895 43.184 1.00 26.53 72 GLY B CA 1
ATOM 2250 C C . GLY B 1 30 ? 22.337 110.630 42.712 1.00 26.69 72 GLY B C 1
ATOM 2251 O O . GLY B 1 30 ? 22.653 110.098 41.640 1.00 26.21 72 GLY B O 1
ATOM 2252 N N . ASP B 1 31 ? 21.385 110.148 43.496 1.00 26.90 73 ASP B N 1
ATOM 2253 C CA . ASP B 1 31 ? 20.464 109.088 43.058 1.00 27.99 73 ASP B CA 1
ATOM 2254 C C . ASP B 1 31 ? 19.794 109.598 41.753 1.00 28.59 73 ASP B C 1
ATOM 2255 O O . ASP B 1 31 ? 19.420 110.776 41.688 1.00 29.01 73 ASP B O 1
ATOM 2260 N N . PRO B 1 32 ? 19.720 108.766 40.687 1.00 28.71 74 PRO B N 1
ATOM 2261 C CA . PRO B 1 32 ? 19.218 109.277 39.393 1.00 30.13 74 PRO B CA 1
ATOM 2262 C C . PRO B 1 32 ? 17.854 109.978 39.440 1.00 30.97 74 PRO B C 1
ATOM 2263 O O . PRO B 1 32 ? 17.709 111.054 38.867 1.00 32.19 74 PRO B O 1
ATOM 2267 N N . HIS B 1 33 ? 16.885 109.439 40.164 1.00 30.83 75 HIS B N 1
ATOM 2268 C CA . HIS B 1 33 ? 15.598 110.134 40.236 1.00 32.64 75 HIS B CA 1
ATOM 2269 C C . HIS B 1 33 ? 15.705 111.450 41.031 1.00 32.96 75 HIS B C 1
ATOM 2270 O O . HIS B 1 33 ? 14.769 112.214 41.063 1.00 33.35 75 HIS B O 1
ATOM 2277 N N . CYS B 1 34 ? 16.862 111.739 41.623 1.00 32.99 76 CYS B N 1
ATOM 2278 C CA . CYS B 1 34 ? 17.080 113.021 42.331 1.00 34.54 76 CYS B CA 1
ATOM 2279 C C . CYS B 1 34 ? 17.936 114.041 41.570 1.00 35.37 76 CYS B C 1
ATOM 2280 O O . CYS B 1 34 ? 18.324 115.073 42.143 1.00 34.32 76 CYS B O 1
ATOM 2283 N N . ASP B 1 35 ? 18.246 113.808 40.294 1.00 36.48 77 ASP B N 1
ATOM 2284 C CA . ASP B 1 35 ? 19.232 114.722 39.697 1.00 38.55 77 ASP B CA 1
ATOM 2285 C C . ASP B 1 35 ? 18.678 116.087 39.307 1.00 37.90 77 ASP B C 1
ATOM 2286 O O . ASP B 1 35 ? 19.450 116.994 39.109 1.00 37.96 77 ASP B O 1
ATOM 2291 N N . VAL B 1 36 ? 17.360 116.249 39.345 1.00 37.48 78 VAL B N 1
ATOM 2292 C CA . VAL B 1 36 ? 16.752 117.576 39.308 1.00 38.98 78 VAL B CA 1
ATOM 2293 C C . VAL B 1 36 ? 17.147 118.467 40.503 1.00 38.46 78 VAL B C 1
ATOM 2294 O O . VAL B 1 36 ? 16.969 119.671 40.442 1.00 39.45 78 VAL B O 1
ATOM 2298 N N . PHE B 1 37 ? 17.679 117.882 41.574 1.00 37.08 79 PHE B N 1
ATOM 2299 C CA . PHE B 1 37 ? 18.219 118.662 42.706 1.00 37.26 79 PHE B CA 1
ATOM 2300 C C . PHE B 1 37 ? 19.688 119.108 42.578 1.00 36.96 79 PHE B C 1
ATOM 2301 O O . PHE B 1 37 ? 20.177 119.821 43.452 1.00 37.03 79 PHE B O 1
ATOM 2309 N N . GLN B 1 38 ? 20.395 118.701 41.528 1.00 36.67 80 GLN B N 1
ATOM 2310 C CA . GLN B 1 38 ? 21.783 119.141 41.345 1.00 37.66 80 GLN B CA 1
ATOM 2311 C C . GLN B 1 38 ? 21.939 120.654 41.513 1.00 39.31 80 GLN B C 1
ATOM 2312 O O . GLN B 1 38 ? 21.142 121.421 40.993 1.00 39.10 80 GLN B O 1
ATOM 2318 N N . ASN B 1 39 ? 22.952 121.054 42.280 1.00 40.72 81 ASN B N 1
ATOM 2319 C CA . ASN B 1 39 ? 23.218 122.461 42.634 1.00 43.74 81 ASN B CA 1
ATOM 2320 C C . ASN B 1 39 ? 22.047 123.241 43.240 1.00 42.50 81 ASN B C 1
ATOM 2321 O O . ASN B 1 39 ? 22.049 124.471 43.170 1.00 43.31 81 ASN B O 1
ATOM 2326 N N . GLU B 1 40 ? 21.080 122.571 43.870 1.00 39.63 82 GLU B N 1
ATOM 2327 C CA . GLU B 1 40 ? 19.956 123.316 44.459 1.00 39.69 82 GLU B CA 1
ATOM 2328 C C . GLU B 1 40 ? 20.368 124.116 45.685 1.00 38.85 82 GLU B C 1
ATOM 2329 O O . GLU B 1 40 ? 21.410 123.856 46.266 1.00 38.22 82 GLU B O 1
ATOM 2335 N N . THR B 1 41 ? 19.548 125.095 46.058 1.00 38.96 83 THR B N 1
ATOM 2336 C CA . THR B 1 41 ? 19.738 125.863 47.301 1.00 38.94 83 THR B CA 1
ATOM 2337 C C . THR B 1 41 ? 18.413 125.981 48.042 1.00 38.77 83 THR B C 1
ATOM 2338 O O . THR B 1 41 ? 17.364 125.792 47.453 1.00 39.10 83 THR B O 1
ATOM 2342 N N . TRP B 1 42 ? 18.470 126.264 49.336 1.00 38.30 84 TRP B N 1
ATOM 2343 C CA . TRP B 1 42 ? 17.254 126.357 50.147 1.00 38.97 84 TRP B CA 1
ATOM 2344 C C . TRP B 1 42 ? 17.542 127.111 51.421 1.00 39.93 84 TRP B C 1
ATOM 2345 O O . TRP B 1 42 ? 18.682 127.141 51.881 1.00 39.26 84 TRP B O 1
ATOM 2356 N N . ASP B 1 43 ? 16.495 127.713 51.981 1.00 42.07 85 ASP B N 1
ATOM 2357 C CA . ASP B 1 43 ? 16.482 128.093 53.391 1.00 43.05 85 ASP B CA 1
ATOM 2358 C C . ASP B 1 43 ? 15.880 126.948 54.208 1.00 42.11 85 ASP B C 1
ATOM 2359 O O . ASP B 1 43 ? 16.366 126.641 55.323 1.00 41.82 85 ASP B O 1
ATOM 2364 N N . LEU B 1 44 ? 14.829 126.321 53.667 1.00 41.05 86 LEU B N 1
ATOM 2365 C CA . LEU B 1 44 ? 14.245 125.136 54.283 1.00 40.10 86 LEU B CA 1
ATOM 2366 C C . LEU B 1 44 ? 14.047 124.038 53.263 1.00 38.22 86 LEU B C 1
ATOM 2367 O O . LEU B 1 44 ? 13.427 124.251 52.239 1.00 38.14 86 LEU B O 1
ATOM 2372 N N . PHE B 1 45 ? 14.562 122.859 53.580 1.00 36.80 87 PHE B N 1
ATOM 2373 C CA . PHE B 1 45 ? 14.356 121.640 52.766 1.00 35.55 87 PHE B CA 1
ATOM 2374 C C . PHE B 1 45 ? 13.272 120.786 53.423 1.00 35.28 87 PHE B C 1
ATOM 2375 O O . PHE B 1 45 ? 13.381 120.446 54.594 1.00 34.61 87 PHE B O 1
ATOM 2383 N N . VAL B 1 46 ? 12.240 120.445 52.655 1.00 35.66 88 VAL B N 1
ATOM 2384 C CA . VAL B 1 46 ? 11.121 119.641 53.147 1.00 36.17 88 VAL B CA 1
ATOM 2385 C C . VAL B 1 46 ? 11.232 118.182 52.660 1.00 34.73 88 VAL B C 1
ATOM 2386 O O . VAL B 1 46 ? 11.165 117.920 51.471 1.00 34.53 88 VAL B O 1
ATOM 2390 N N . GLU B 1 47 ? 11.398 117.255 53.597 1.00 33.72 89 GLU B N 1
ATOM 2391 C CA . GLU B 1 47 ? 11.499 115.825 53.285 1.00 32.98 89 GLU B CA 1
ATOM 2392 C C . GLU B 1 47 ? 10.140 115.199 53.450 1.00 33.38 89 GLU B C 1
ATOM 2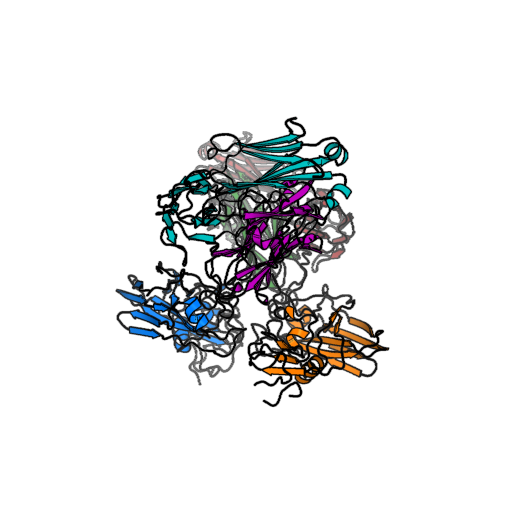393 O O . GLU B 1 47 ? 9.498 115.416 54.467 1.00 33.80 89 GLU B O 1
ATOM 2399 N N . ARG B 1 48 ? 9.707 114.429 52.461 1.00 33.16 90 ARG B N 1
ATOM 2400 C CA . ARG B 1 48 ? 8.366 113.841 52.465 1.00 34.39 90 ARG B CA 1
ATOM 2401 C C . ARG B 1 48 ? 8.439 112.373 52.815 1.00 33.68 90 ARG B C 1
ATOM 2402 O O . ARG B 1 48 ? 9.439 111.720 52.518 1.00 32.39 90 ARG B O 1
ATOM 2410 N N . SER B 1 49 ? 7.365 111.829 53.386 1.00 34.50 91 SER B N 1
ATOM 2411 C CA . SER B 1 49 ? 7.298 110.379 53.657 1.00 34.38 91 SER B CA 1
ATOM 2412 C C . SER B 1 49 ? 7.236 109.517 52.371 1.00 33.77 91 SER B C 1
ATOM 2413 O O . SER B 1 49 ? 7.535 108.336 52.432 1.00 33.43 91 SER B O 1
ATOM 2416 N N . LYS B 1 50 ? 6.885 110.088 51.215 1.00 34.26 92 LYS B N 1
ATOM 2417 C CA . LYS B 1 50 ? 6.952 109.337 49.938 1.00 34.21 92 LYS B CA 1
ATOM 2418 C C . LYS B 1 50 ? 8.376 109.143 49.402 1.00 32.74 92 LYS B C 1
ATOM 2419 O O . LYS B 1 50 ? 8.589 108.382 48.447 1.00 32.64 92 LYS B O 1
ATOM 2425 N N . ALA B 1 51 ? 9.364 109.815 49.991 1.00 31.83 93 ALA B N 1
ATOM 2426 C CA . ALA B 1 51 ? 10.727 109.678 49.481 1.00 30.44 93 ALA B CA 1
ATOM 2427 C C . ALA B 1 51 ? 11.237 108.237 49.542 1.00 29.69 93 ALA B C 1
ATOM 2428 O O . ALA B 1 51 ? 10.951 107.512 50.486 1.00 29.71 93 ALA B O 1
ATOM 2430 N N . PHE B 1 52 ? 11.974 107.832 48.512 1.00 28.82 94 PHE B N 1
ATOM 2431 C CA . PHE B 1 52 ? 12.519 106.480 48.438 1.00 28.48 94 PHE B CA 1
ATOM 2432 C C . PHE B 1 52 ? 13.865 106.498 47.700 1.00 27.88 94 PHE B C 1
ATOM 2433 O O . PHE B 1 52 ? 14.117 107.382 46.887 1.00 27.80 94 PHE B O 1
ATOM 2441 N N . SER B 1 53 ? 14.716 105.533 48.000 1.00 27.77 95 SER B N 1
ATOM 2442 C CA . SER B 1 53 ? 16.030 105.402 47.365 1.00 27.75 95 SER B CA 1
ATOM 2443 C C . SER B 1 53 ? 15.929 104.437 46.194 1.00 28.43 95 SER B C 1
ATOM 2444 O O . SER B 1 53 ? 15.277 103.402 46.301 1.00 29.01 95 SER B O 1
ATOM 2447 N N . ASN B 1 54 ? 16.541 104.774 45.064 1.00 28.65 96 ASN B N 1
ATOM 2448 C CA . ASN B 1 54 ? 16.456 103.909 43.896 1.00 29.26 96 ASN B CA 1
ATOM 2449 C C . ASN B 1 54 ? 17.810 103.792 43.200 1.00 28.82 96 ASN B C 1
ATOM 2450 O O . ASN B 1 54 ? 17.898 103.910 41.977 1.00 28.74 96 ASN B O 1
ATOM 2455 N N . CYS B 1 55 ? 18.859 103.549 43.990 1.00 27.53 97 CYS B N 1
ATOM 2456 C CA . CYS B 1 55 ? 20.204 103.409 43.429 1.00 27.00 97 CYS B CA 1
ATOM 2457 C C . CYS B 1 55 ? 20.838 102.237 44.150 1.00 25.65 97 CYS B C 1
ATOM 2458 O O . CYS B 1 55 ? 20.122 101.363 44.669 1.00 25.22 97 CYS B O 1
ATOM 2461 N N . TYR B 1 56 ? 22.168 102.181 44.165 1.00 24.48 98 TYR B N 1
ATOM 2462 C CA . TYR B 1 56 ? 22.873 101.147 44.894 1.00 23.26 98 TYR B CA 1
ATOM 2463 C C . TYR B 1 56 ? 22.561 101.167 46.397 1.00 22.82 98 TYR B C 1
ATOM 2464 O O . TYR B 1 56 ? 22.479 102.210 47.022 1.00 22.58 98 TYR B O 1
ATOM 2473 N N . PRO B 1 57 ? 22.358 100.011 47.001 1.00 23.56 99 PRO B N 1
ATOM 2474 C CA . PRO B 1 57 ? 22.013 100.078 48.432 1.00 23.64 99 PRO B CA 1
ATOM 2475 C C . PRO B 1 57 ? 23.172 100.598 49.257 1.00 23.40 99 PRO B C 1
ATOM 2476 O O . PRO B 1 57 ? 24.347 100.257 48.995 1.00 22.29 99 PRO B O 1
ATOM 2480 N N . TYR B 1 58 ? 22.857 101.484 50.196 1.00 23.62 100 TYR B N 1
ATOM 2481 C CA . TYR B 1 58 ? 23.899 102.142 50.931 1.00 23.58 100 TYR B CA 1
ATOM 2482 C C . TYR B 1 58 ? 23.469 102.371 52.382 1.00 24.37 100 TYR B C 1
ATOM 2483 O O . TYR B 1 58 ? 22.280 102.294 52.739 1.00 23.94 100 TYR B O 1
ATOM 2492 N N . ASP B 1 59 ? 24.456 102.626 53.212 1.00 24.94 101 ASP B N 1
ATOM 2493 C CA . ASP B 1 59 ? 24.200 103.264 54.481 1.00 27.37 101 ASP B CA 1
ATOM 2494 C C . ASP B 1 59 ? 25.240 104.301 54.822 1.00 25.02 101 ASP B C 1
ATOM 2495 O O . ASP B 1 59 ? 26.341 104.375 54.219 1.00 24.04 101 ASP B O 1
ATOM 2500 N N . VAL B 1 60 ? 24.844 105.133 55.764 1.00 24.01 102 VAL B N 1
ATOM 2501 C CA . VAL B 1 60 ? 25.653 106.215 56.232 1.00 23.82 102 VAL B CA 1
ATOM 2502 C C . VAL B 1 60 ? 25.773 106.005 57.737 1.00 24.21 102 VAL B C 1
ATOM 2503 O O . VAL B 1 60 ? 24.805 106.245 58.473 1.00 23.41 102 VAL B O 1
ATOM 2507 N N . PRO B 1 61 ? 26.952 105.531 58.192 1.00 24.82 103 PRO B N 1
ATOM 2508 C CA . PRO B 1 61 ? 27.183 105.490 59.625 1.00 26.91 103 PRO B CA 1
ATOM 2509 C C . PRO B 1 61 ? 27.033 106.946 60.050 1.00 28.98 103 PRO B C 1
ATOM 2510 O O . PRO B 1 61 ? 27.523 107.838 59.386 1.00 32.92 103 PRO B O 1
ATOM 2514 N N . ASP B 1 62 ? 26.350 107.282 61.088 1.00 31.37 104 ASP B N 1
ATOM 2515 C CA . ASP B 1 62 ? 26.244 108.774 61.273 1.00 31.56 104 ASP B CA 1
ATOM 2516 C C . ASP B 1 62 ? 25.470 109.569 60.178 1.00 29.66 104 ASP B C 1
ATOM 2517 O O . ASP B 1 62 ? 25.753 110.751 59.909 1.00 28.75 104 ASP B O 1
ATOM 2522 N N . TYR B 1 63 ? 24.448 108.930 59.614 1.00 28.62 105 TYR B N 1
ATOM 2523 C CA . TYR B 1 63 ? 23.460 109.581 58.725 1.00 27.75 105 TYR B CA 1
ATOM 2524 C C . TYR B 1 63 ? 22.973 110.938 59.242 1.00 27.73 105 TYR B C 1
ATOM 2525 O O . TYR B 1 63 ? 22.978 111.935 58.520 1.00 26.08 105 TYR B O 1
ATOM 2534 N N . ALA B 1 64 ? 22.587 110.956 60.511 1.00 28.57 106 ALA B N 1
ATOM 2535 C CA . ALA B 1 64 ? 21.958 112.116 61.117 1.00 29.78 106 ALA B CA 1
ATOM 2536 C C . ALA B 1 64 ? 22.886 113.321 61.096 1.00 29.73 106 ALA B C 1
ATOM 2537 O O . ALA B 1 64 ? 22.433 114.423 60.801 1.00 30.07 106 ALA B O 1
ATOM 2539 N N . SER B 1 65 ? 24.175 113.108 61.386 1.00 28.93 107 SER B N 1
ATOM 2540 C CA . SER B 1 65 ? 25.143 114.198 61.349 1.00 29.05 107 SER B CA 1
ATOM 2541 C C . SER B 1 65 ? 25.403 114.741 59.942 1.00 27.53 107 SER B C 1
ATOM 2542 O O . SER B 1 65 ? 25.484 115.928 59.776 1.00 27.38 107 SER B O 1
ATOM 2545 N N . LEU B 1 66 ? 25.529 113.883 58.937 1.00 26.53 108 LEU B N 1
ATOM 2546 C CA . LEU B 1 66 ? 25.720 114.371 57.546 1.00 25.87 108 LEU B CA 1
ATOM 2547 C C . LEU B 1 66 ? 24.508 115.163 57.045 1.00 26.38 108 LEU B C 1
ATOM 2548 O O . LEU B 1 66 ? 24.653 116.248 56.484 1.00 26.49 108 LEU B O 1
ATOM 2553 N N . ARG B 1 67 ? 23.316 114.616 57.276 1.00 26.66 109 ARG B N 1
ATOM 2554 C CA . ARG B 1 67 ? 22.059 115.273 56.930 1.00 27.61 109 ARG B CA 1
ATOM 2555 C C . ARG B 1 67 ? 21.966 116.681 57.563 1.00 29.10 109 ARG B C 1
ATOM 2556 O O . ARG B 1 67 ? 21.629 117.634 56.869 1.00 29.32 109 ARG B O 1
ATOM 2564 N N . SER B 1 68 ? 22.278 116.801 58.857 1.00 30.42 110 SER B N 1
ATOM 2565 C CA . SER B 1 68 ? 22.250 118.114 59.546 1.00 32.60 110 SER B CA 1
ATOM 2566 C C . SER B 1 68 ? 23.266 119.092 58.983 1.00 32.59 110 SER B C 1
ATOM 2567 O O . SER B 1 68 ? 22.943 120.235 58.725 1.00 33.27 110 SER B O 1
ATOM 2570 N N . LEU B 1 69 ? 24.489 118.620 58.768 1.00 32.51 111 LEU B N 1
ATOM 2571 C CA . LEU B 1 69 ? 25.560 119.481 58.227 1.00 33.34 111 LEU B CA 1
ATOM 2572 C C . LEU B 1 69 ? 25.227 120.017 56.817 1.00 31.82 111 LEU B C 1
ATOM 2573 O O . LEU B 1 69 ? 25.395 121.209 56.554 1.00 31.71 111 LEU B O 1
ATOM 2578 N N . VAL B 1 70 ? 24.738 119.147 55.931 1.00 30.35 112 VAL B N 1
ATOM 2579 C CA . VAL B 1 70 ? 24.330 119.583 54.585 1.00 30.65 112 VAL B CA 1
ATOM 2580 C C . VAL B 1 70 ? 23.094 120.472 54.649 1.00 31.47 112 VAL B C 1
ATOM 2581 O O . VAL B 1 70 ? 23.029 121.497 53.971 1.00 31.94 112 VAL B O 1
ATOM 2585 N N . ALA B 1 71 ? 22.122 120.100 55.478 1.00 31.64 113 ALA B N 1
ATOM 2586 C CA . ALA B 1 71 ? 20.907 120.903 55.620 1.00 33.23 113 ALA B CA 1
ATOM 2587 C C . ALA B 1 71 ? 21.227 122.348 56.048 1.00 35.38 113 ALA B C 1
ATOM 2588 O O . ALA B 1 71 ? 20.709 123.304 55.464 1.00 36.41 113 ALA B O 1
ATOM 2590 N N . SER B 1 72 ? 22.088 122.487 57.056 1.00 35.97 114 SER B N 1
ATOM 2591 C CA . SER B 1 72 ? 22.491 123.809 57.585 1.00 37.97 114 SER B CA 1
ATOM 2592 C C . SER B 1 72 ? 23.252 124.650 56.545 1.00 38.38 114 SER B C 1
ATOM 2593 O O . SER B 1 72 ? 23.113 125.864 56.484 1.00 39.78 114 SER B O 1
ATOM 2596 N N . SER B 1 73 ? 24.065 123.990 55.730 1.00 37.70 115 SER B N 1
ATOM 2597 C CA . SER B 1 73 ? 24.795 124.652 54.655 1.00 38.25 115 SER B CA 1
ATOM 2598 C C . SER B 1 73 ? 23.866 125.321 53.619 1.00 38.92 115 SER B C 1
ATOM 2599 O O . SER B 1 73 ? 24.163 126.423 53.119 1.00 39.26 115 SER B O 1
ATOM 2602 N N . GLY B 1 74 ? 22.737 124.680 53.316 1.00 37.94 116 GLY B N 1
ATOM 2603 C CA . GLY B 1 74 ? 21.727 125.286 52.439 1.00 38.31 116 GLY B CA 1
ATOM 2604 C C . GLY B 1 74 ? 22.037 125.187 50.956 1.00 37.76 116 GLY B C 1
ATOM 2605 O O . GLY B 1 74 ? 21.355 125.817 50.128 1.00 38.65 116 GLY B O 1
ATOM 2606 N N . THR B 1 75 ? 23.061 124.406 50.611 1.00 36.38 117 THR B N 1
ATOM 2607 C CA . THR B 1 75 ? 23.458 124.236 49.215 1.00 36.41 117 THR B CA 1
ATOM 2608 C C . THR B 1 75 ? 23.938 122.819 48.881 1.00 34.25 117 THR B C 1
ATOM 2609 O O . THR B 1 75 ? 24.502 122.137 49.732 1.00 33.26 117 THR B O 1
ATOM 2613 N N . LEU B 1 76 ? 23.692 122.418 47.635 1.00 33.80 118 LEU B N 1
ATOM 2614 C CA . LEU B 1 76 ? 24.320 121.254 47.025 1.00 33.01 118 LEU B CA 1
ATOM 2615 C C . LEU B 1 76 ? 25.253 121.663 45.896 1.00 33.60 118 LEU B C 1
ATOM 2616 O O . LEU B 1 76 ? 25.566 120.850 45.021 1.00 32.92 118 LEU B O 1
ATOM 2621 N N . GLU B 1 77 ? 25.719 122.912 45.903 1.00 34.64 119 GLU B N 1
ATOM 2622 C CA . GLU B 1 77 ? 26.631 123.349 44.854 1.00 35.41 119 GLU B CA 1
ATOM 2623 C C . GLU B 1 77 ? 27.867 122.432 44.831 1.00 33.49 119 GLU B C 1
ATOM 2624 O O . GLU B 1 77 ? 28.617 122.376 45.801 1.00 32.28 119 GLU B O 1
ATOM 2630 N N . PHE B 1 78 ? 28.037 121.724 43.714 1.00 32.67 120 PHE B N 1
ATOM 2631 C CA . PHE B 1 78 ? 29.098 120.775 43.505 1.00 31.90 120 PHE B CA 1
ATOM 2632 C C . PHE B 1 78 ? 30.060 121.217 42.404 1.00 32.79 120 PHE B C 1
ATOM 2633 O O . PHE B 1 78 ? 29.631 121.548 41.299 1.00 33.57 120 PHE B O 1
ATOM 2641 N N . ILE B 1 79 ? 31.354 121.136 42.690 1.00 32.36 121 ILE B N 1
ATOM 2642 C CA . ILE B 1 79 ? 32.399 121.431 41.728 1.00 33.68 121 ILE B CA 1
ATOM 2643 C C . ILE B 1 79 ? 33.220 120.161 41.455 1.00 32.79 121 ILE B C 1
ATOM 2644 O O . ILE B 1 79 ? 33.804 119.586 42.368 1.00 31.43 121 ILE B O 1
ATOM 2649 N N . THR B 1 80 ? 33.311 119.766 40.191 1.00 32.80 122 THR B N 1
ATOM 2650 C CA . THR B 1 80 ? 34.059 118.579 39.780 1.00 32.42 122 THR B CA 1
ATOM 2651 C C . THR B 1 80 ? 35.550 118.882 39.822 1.00 32.80 122 THR B C 1
ATOM 2652 O O . THR B 1 80 ? 35.965 119.939 39.384 1.00 33.33 122 THR B O 1
ATOM 2656 N N . GLU B 1 81 ? 36.349 117.957 40.331 1.00 31.60 123 GLU B N 1
ATOM 2657 C CA . GLU B 1 81 ? 37.800 118.116 40.315 1.00 32.48 123 GLU B CA 1
ATOM 2658 C C . GLU B 1 81 ? 38.450 117.043 39.456 1.00 33.40 123 GLU B C 1
ATOM 2659 O O . GLU B 1 81 ? 37.919 115.935 39.291 1.00 32.73 123 GLU B O 1
ATOM 2665 N N . GLY B 1 82 ? 39.629 117.364 38.939 1.00 35.46 124 GLY B N 1
ATOM 2666 C CA . GLY B 1 82 ? 40.356 116.462 38.074 1.00 36.78 124 GLY B CA 1
ATOM 2667 C C . GLY B 1 82 ? 41.183 115.461 38.859 1.00 36.65 124 GLY B C 1
ATOM 2668 O O . GLY B 1 82 ? 42.412 115.503 38.785 1.00 38.76 124 GLY B O 1
ATOM 2669 N N . PHE B 1 83 ? 40.539 114.561 39.598 1.00 35.16 125 PHE B N 1
ATOM 2670 C CA . PHE B 1 83 ? 41.259 113.455 40.251 1.00 34.44 125 PHE B CA 1
ATOM 2671 C C . PHE B 1 83 ? 41.800 112.485 39.201 1.00 35.17 125 PHE B C 1
ATOM 2672 O O . PHE B 1 83 ? 41.105 112.168 38.238 1.00 35.17 125 PHE B O 1
ATOM 2680 N N . THR B 1 84 ? 43.036 112.028 39.383 1.00 35.32 126 THR B N 1
ATOM 2681 C CA . THR B 1 84 ? 43.642 111.019 38.522 1.00 36.02 126 THR B CA 1
ATOM 2682 C C . THR B 1 84 ? 43.695 109.710 39.272 1.00 34.23 126 THR B C 1
ATOM 2683 O O . THR B 1 84 ? 44.267 109.649 40.360 1.00 33.88 126 THR B O 1
ATOM 2687 N N . TRP B 1 85 ? 43.131 108.665 38.687 1.00 32.36 127 TRP B N 1
ATOM 2688 C CA . TRP B 1 85 ? 43.079 107.372 39.318 1.00 31.24 127 TRP B CA 1
ATOM 2689 C C . TRP B 1 85 ? 43.849 106.440 38.406 1.00 32.29 127 TRP B C 1
ATOM 2690 O O . TRP B 1 85 ? 43.290 105.894 37.452 1.00 33.45 127 TRP B O 1
ATOM 2701 N N . THR B 1 86 ? 45.148 106.300 38.668 1.00 32.31 128 THR B N 1
ATOM 2702 C CA . THR B 1 86 ? 46.040 105.536 37.797 1.00 33.57 128 THR B CA 1
ATOM 2703 C C . THR B 1 86 ? 45.935 104.035 38.049 1.00 32.58 128 THR B C 1
ATOM 2704 O O . THR B 1 86 ? 46.068 103.592 39.172 1.00 31.89 128 THR B O 1
ATOM 2708 N N . GLY B 1 87 ? 45.713 103.255 36.996 1.00 33.15 129 GLY B N 1
ATOM 2709 C CA . GLY B 1 87 ? 45.704 101.779 37.088 1.00 33.03 129 GLY B CA 1
ATOM 2710 C C . GLY B 1 87 ? 44.393 101.138 37.521 1.00 31.69 129 GLY B C 1
ATOM 2711 O O . GLY B 1 87 ? 44.362 99.950 37.882 1.00 31.41 129 GLY B O 1
ATOM 2712 N N . VAL B 1 88 ? 43.309 101.910 37.496 1.00 30.66 130 VAL B N 1
ATOM 2713 C CA . VAL B 1 88 ? 41.972 101.379 37.772 1.00 29.28 130 VAL B CA 1
ATOM 2714 C C . VAL B 1 88 ? 40.990 101.764 36.673 1.00 29.43 130 VAL B C 1
ATOM 2715 O O . VAL B 1 88 ? 41.262 102.643 35.856 1.00 29.75 130 VAL B O 1
ATOM 2719 N N . THR B 1 89 ? 39.855 101.059 36.684 1.00 28.61 131 THR B N 1
ATOM 2720 C CA . THR B 1 89 ? 38.723 101.285 35.794 1.00 28.50 131 THR B CA 1
ATOM 2721 C C . THR B 1 89 ? 37.701 102.134 36.538 1.00 27.01 131 THR B C 1
ATOM 2722 O O . THR B 1 89 ? 37.315 101.831 37.686 1.00 25.88 131 THR B O 1
ATOM 2726 N N . GLN B 1 90 ? 37.290 103.215 35.893 1.00 27.08 132 GLN B N 1
ATOM 2727 C CA . GLN B 1 90 ? 36.422 104.192 36.509 1.00 26.53 132 GLN B CA 1
ATOM 2728 C C . GLN B 1 90 ? 34.987 103.988 36.071 1.00 26.06 132 GLN B C 1
ATOM 2729 O O . GLN B 1 90 ? 34.729 103.323 35.081 1.00 26.15 132 GLN B O 1
ATOM 2735 N N . ASN B 1 91 ? 34.093 104.642 36.816 1.00 24.93 133 ASN B N 1
ATOM 2736 C CA . ASN B 1 91 ? 32.692 104.863 36.449 1.00 25.11 133 ASN B CA 1
ATOM 2737 C C . ASN B 1 91 ? 31.838 103.601 36.495 1.00 25.07 133 ASN B C 1
ATOM 2738 O O . ASN B 1 91 ? 30.925 103.468 35.712 1.00 25.43 133 ASN B O 1
ATOM 2743 N N . GLY B 1 92 ? 32.113 102.705 37.442 1.00 24.55 134 GLY B N 1
ATOM 2744 C CA . GLY B 1 92 ? 31.304 101.530 37.645 1.00 24.98 134 GLY B CA 1
ATOM 2745 C C . GLY B 1 92 ? 29.833 101.884 37.881 1.00 25.05 134 GLY B C 1
ATOM 2746 O O . GLY B 1 92 ? 29.511 102.914 38.481 1.00 24.30 134 GLY B O 1
ATOM 2747 N N . GLY B 1 93 ? 28.963 101.031 37.362 1.00 26.13 135 GLY B N 1
ATOM 2748 C CA . GLY B 1 93 ? 27.507 101.244 37.392 1.00 26.48 135 GLY B CA 1
ATOM 2749 C C . GLY B 1 93 ? 26.804 100.001 37.878 1.00 26.65 135 GLY B C 1
ATOM 2750 O O . GLY B 1 93 ? 27.437 98.986 38.146 1.00 26.75 135 GLY B O 1
ATOM 2751 N N . SER B 1 94 ? 25.480 100.093 37.977 1.00 27.10 136 SER B N 1
ATOM 2752 C CA . SER B 1 94 ? 24.673 99.029 38.511 1.00 27.51 136 SER B CA 1
ATOM 2753 C C . SER B 1 94 ? 23.301 99.024 37.830 1.00 28.74 136 SER B C 1
ATOM 2754 O O . SER B 1 94 ? 22.735 100.075 37.555 1.00 27.49 136 SER B O 1
ATOM 2757 N N . ASN B 1 95 ? 22.781 97.825 37.639 1.00 30.19 137 ASN B N 1
ATOM 2758 C CA . ASN B 1 95 ? 21.389 97.601 37.311 1.00 33.23 137 ASN B CA 1
ATOM 2759 C C . ASN B 1 95 ? 20.424 98.051 38.434 1.00 32.44 137 ASN B C 1
ATOM 2760 O O . ASN B 1 95 ? 19.251 98.308 38.181 1.00 32.99 137 ASN B O 1
ATOM 2765 N N . ALA B 1 96 ? 20.916 98.124 39.660 1.00 31.83 138 ALA B N 1
ATOM 2766 C CA . ALA B 1 96 ? 20.191 98.750 40.776 1.00 31.97 138 ALA B CA 1
ATOM 2767 C C . ALA B 1 96 ? 20.058 100.270 40.684 1.00 32.19 138 ALA B C 1
ATOM 2768 O O . ALA B 1 96 ? 19.387 100.865 41.520 1.00 32.54 138 ALA B O 1
ATOM 2770 N N . CYS B 1 97 ? 20.730 100.911 39.739 1.00 32.47 139 CYS B N 1
ATOM 2771 C CA . CYS B 1 97 ? 20.792 102.363 39.709 1.00 33.42 139 CYS B CA 1
ATOM 2772 C C . CYS B 1 97 ? 20.719 102.833 38.269 1.00 35.86 139 CYS B C 1
ATOM 2773 O O . CYS B 1 97 ? 21.671 103.411 37.745 1.00 36.38 139 CYS B O 1
ATOM 2776 N N . LYS B 1 98 ? 19.580 102.570 37.626 1.00 37.60 140 LYS B N 1
ATOM 2777 C CA . LYS B 1 98 ? 19.445 102.866 36.194 1.00 39.88 140 LYS B CA 1
ATOM 2778 C C . LYS B 1 98 ? 19.406 104.358 35.995 1.00 39.70 140 LYS B C 1
ATOM 2779 O O . LYS B 1 98 ? 18.780 105.083 36.770 1.00 37.99 140 LYS B O 1
ATOM 2785 N N . ARG B 1 99 ? 20.129 104.824 34.989 1.00 41.32 141 ARG B N 1
ATOM 2786 C CA . ARG B 1 99 ? 20.053 106.217 34.578 1.00 43.66 141 ARG B CA 1
ATOM 2787 C C . ARG B 1 99 ? 19.803 106.193 33.082 1.00 46.64 141 ARG B C 1
ATOM 2788 O O . ARG B 1 99 ? 20.632 105.700 32.314 1.00 46.85 141 ARG B O 1
ATOM 2796 N N . GLY B 1 100 ? 18.631 106.674 32.684 1.00 49.45 142 GLY B N 1
ATOM 2797 C CA . GLY B 1 100 ? 18.258 106.719 31.275 1.00 52.31 142 GLY B CA 1
ATOM 2798 C C . GLY B 1 100 ? 18.179 105.326 30.691 1.00 53.30 142 GLY B C 1
ATOM 2799 O O . GLY B 1 100 ? 17.425 104.501 31.203 1.00 55.26 142 GLY B O 1
ATOM 2800 N N . PRO B 1 101 ? 18.996 105.031 29.657 1.00 54.58 143 PRO B N 1
ATOM 2801 C CA . PRO B 1 101 ? 18.800 103.784 28.912 1.00 54.40 143 PRO B CA 1
ATOM 2802 C C . PRO B 1 101 ? 19.600 102.570 29.436 1.00 51.81 143 PRO B C 1
ATOM 2803 O O . PRO B 1 101 ? 19.571 101.503 28.810 1.00 53.22 143 PRO B O 1
ATOM 2807 N N . GLY B 1 102 ? 20.333 102.729 30.539 1.00 47.33 144 GLY B N 1
ATOM 2808 C CA . GLY B 1 102 ? 21.134 101.646 31.063 1.00 43.80 144 GLY B CA 1
ATOM 2809 C C . GLY B 1 102 ? 21.512 101.828 32.526 1.00 40.10 144 GLY B C 1
ATOM 2810 O O . GLY B 1 102 ? 21.005 102.703 33.242 1.00 38.05 144 GLY B O 1
ATOM 2811 N N . SER B 1 103 ? 22.416 100.962 32.944 1.00 37.87 145 SER B N 1
ATOM 2812 C CA . SER B 1 103 ? 22.908 100.927 34.296 1.00 36.08 145 SER B CA 1
ATOM 2813 C C . SER B 1 103 ? 23.731 102.189 34.589 1.00 33.23 145 SER B C 1
ATOM 2814 O O . SER B 1 103 ? 24.300 102.808 33.689 1.00 32.96 145 SER B O 1
ATOM 2817 N N . GLY B 1 104 ? 23.701 102.613 35.840 1.00 30.43 146 GLY B N 1
ATOM 2818 C CA . GLY B 1 104 ? 24.360 103.853 36.250 1.00 28.72 146 GLY B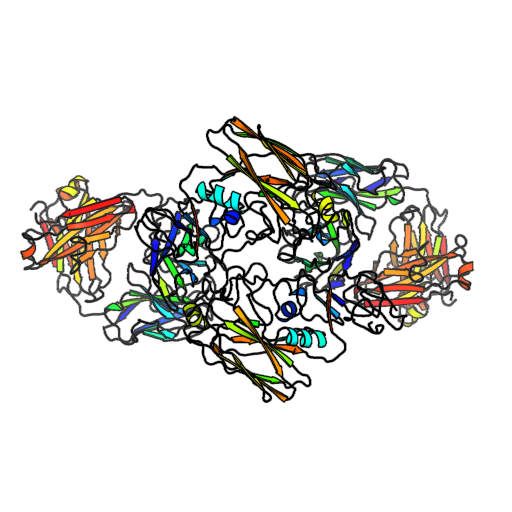 CA 1
ATOM 2819 C C . GLY B 1 104 ? 24.757 103.810 37.715 1.00 26.37 146 GLY B C 1
ATOM 2820 O O . GLY B 1 104 ? 24.797 102.748 38.328 1.00 24.79 146 GLY B O 1
ATOM 2821 N N . PHE B 1 105 ? 25.024 104.991 38.273 1.00 25.48 147 PHE B N 1
ATOM 2822 C CA . PHE B 1 105 ? 25.505 105.104 39.642 1.00 24.05 147 PHE B CA 1
ATOM 2823 C C . PHE B 1 105 ? 25.233 106.523 40.162 1.00 23.91 147 PHE B C 1
ATOM 2824 O O . PHE B 1 105 ? 24.793 107.425 39.418 1.00 24.10 147 PHE B O 1
ATOM 2832 N N . PHE B 1 106 ? 25.434 106.702 41.457 1.00 22.92 148 PHE B N 1
ATOM 2833 C CA . PHE B 1 106 ? 25.397 108.043 42.075 1.00 23.03 148 PHE B CA 1
ATOM 2834 C C . PHE B 1 106 ? 26.191 109.051 41.237 1.00 23.66 148 PHE B C 1
ATOM 2835 O O . PHE B 1 106 ? 27.349 108.811 40.934 1.00 24.13 148 PHE B O 1
ATOM 2843 N N . SER B 1 107 ? 25.567 110.154 40.834 1.00 24.66 149 SER B N 1
ATOM 2844 C CA . SER B 1 107 ? 26.233 111.120 39.970 1.00 25.68 149 SER B CA 1
ATOM 2845 C C . SER B 1 107 ? 27.515 111.694 40.567 1.00 25.33 149 SER B C 1
ATOM 2846 O O . SER B 1 107 ? 28.419 112.014 39.822 1.00 25.59 149 SER B O 1
ATOM 2849 N N . ARG B 1 108 ? 27.605 111.764 41.897 1.00 24.14 150 ARG B N 1
ATOM 2850 C CA . ARG B 1 108 ? 28.761 112.393 42.531 1.00 24.11 150 ARG B CA 1
ATOM 2851 C C . ARG B 1 108 ? 29.875 111.447 42.972 1.00 23.50 150 ARG B C 1
ATOM 2852 O O . ARG B 1 108 ? 30.866 111.905 43.572 1.00 23.47 150 ARG B O 1
ATOM 2860 N N . LEU B 1 109 ? 29.707 110.153 42.697 1.00 22.40 151 LEU B N 1
ATOM 2861 C CA . LEU B 1 109 ? 30.616 109.140 43.146 1.00 22.08 151 LEU B CA 1
ATOM 2862 C C . LEU B 1 109 ? 31.113 108.317 41.946 1.00 22.19 151 LEU B C 1
ATOM 2863 O O . LEU B 1 109 ? 30.422 108.178 40.896 1.00 22.23 151 LEU B O 1
ATOM 2868 N N . ASN B 1 110 ? 32.332 107.824 42.116 1.00 21.32 152 ASN B N 1
ATOM 2869 C CA . ASN B 1 110 ? 33.074 107.134 41.063 1.00 21.63 152 ASN B CA 1
ATOM 2870 C C . ASN B 1 110 ? 33.481 105.729 41.571 1.00 20.67 152 ASN B C 1
ATOM 2871 O O . ASN B 1 110 ? 34.414 105.595 42.382 1.00 20.45 152 ASN B O 1
ATOM 2876 N N . TRP B 1 111 ? 32.788 104.695 41.090 1.00 20.42 153 TRP B N 1
ATOM 2877 C CA . TRP B 1 111 ? 33.068 103.323 41.494 1.00 20.25 153 TRP B CA 1
ATOM 2878 C C . TRP B 1 111 ? 34.262 102.786 40.719 1.00 21.01 153 TRP B C 1
ATOM 2879 O O . TRP B 1 111 ? 34.164 102.508 39.516 1.00 22.08 153 TRP B O 1
ATOM 2890 N N . LEU B 1 112 ? 35.372 102.615 41.427 1.00 20.61 154 LEU B N 1
ATOM 2891 C CA . LEU B 1 112 ? 36.626 102.155 40.838 1.00 21.38 154 LEU B CA 1
ATOM 2892 C C . LEU B 1 112 ? 36.786 100.651 41.007 1.00 21.59 154 LEU B C 1
ATOM 2893 O O . LEU B 1 112 ? 36.481 100.082 42.061 1.00 21.10 154 LEU B O 1
ATOM 2898 N N . THR B 1 113 ? 37.258 99.998 39.962 1.00 22.90 155 THR B N 1
ATOM 2899 C CA . THR B 1 113 ? 37.552 98.572 40.022 1.00 23.70 155 THR B CA 1
ATOM 2900 C C . THR B 1 113 ? 38.897 98.300 39.329 1.00 25.41 155 THR B C 1
ATOM 2901 O O . THR B 1 113 ? 39.544 99.220 38.843 1.00 25.99 155 THR B O 1
ATOM 2905 N N . LYS B 1 114 ? 39.296 97.038 39.294 1.00 26.49 156 LYS B N 1
ATOM 2906 C CA . LYS B 1 114 ? 40.572 96.665 38.745 1.00 28.38 156 LYS B CA 1
ATOM 2907 C C . LYS B 1 114 ? 40.699 97.058 37.275 1.00 30.11 156 LYS B C 1
ATOM 2908 O O . LYS B 1 114 ? 39.683 97.169 36.543 1.00 30.42 156 LYS B O 1
ATOM 2914 N N . SER B 1 115 ? 41.933 97.261 36.840 1.00 31.37 157 SER B N 1
ATOM 2915 C CA . SER B 1 115 ? 42.201 97.396 35.433 1.00 33.81 157 SER B CA 1
ATOM 2916 C C . SER B 1 115 ? 43.079 96.234 35.026 1.00 35.83 157 SER B C 1
ATOM 2917 O O . SER B 1 115 ? 44.111 95.964 35.656 1.00 36.61 157 SER B O 1
ATOM 2920 N N . GLY B 1 116 ? 42.656 95.528 33.984 1.00 37.48 158 GLY B N 1
ATOM 2921 C CA . GLY B 1 116 ? 43.218 94.226 33.659 1.00 38.75 158 GLY B CA 1
ATOM 2922 C C . GLY B 1 116 ? 43.018 93.296 34.836 1.00 38.04 158 GLY B C 1
ATOM 2923 O O . GLY B 1 116 ? 41.891 93.121 35.283 1.00 37.06 158 GLY B O 1
ATOM 2924 N N . SER B 1 117 ? 44.112 92.744 35.372 1.00 38.38 159 SER B N 1
ATOM 2925 C CA . SER B 1 117 ? 44.054 91.856 36.552 1.00 38.12 159 SER B CA 1
ATOM 2926 C C . SER B 1 117 ? 44.741 92.443 37.792 1.00 36.96 159 SER B C 1
ATOM 2927 O O . SER B 1 117 ? 45.076 91.709 38.712 1.00 36.89 159 SER B O 1
ATOM 2930 N N . THR B 1 118 ? 44.915 93.765 37.826 1.00 36.41 160 THR B N 1
ATOM 2931 C CA . THR B 1 118 ? 45.589 94.437 38.939 1.00 35.58 160 THR B CA 1
ATOM 2932 C C . THR B 1 118 ? 44.788 95.650 39.459 1.00 33.45 160 THR B C 1
ATOM 2933 O O . THR B 1 118 ? 44.092 96.328 38.682 1.00 32.71 160 THR B O 1
ATOM 2937 N N . TYR B 1 119 ? 44.879 95.894 40.770 1.00 31.93 161 TYR B N 1
ATOM 2938 C CA . TYR B 1 119 ? 44.383 97.108 41.396 1.00 30.73 161 TYR B CA 1
ATOM 2939 C C . TYR B 1 119 ? 45.516 97.608 42.283 1.00 31.49 161 TYR B C 1
ATOM 2940 O O . TYR B 1 119 ? 45.818 96.987 43.295 1.00 30.59 161 TYR B O 1
ATOM 2949 N N . PRO B 1 120 ? 46.167 98.713 41.885 1.00 33.47 162 PRO B N 1
ATOM 2950 C CA . PRO B 1 120 ? 47.373 99.157 42.578 1.00 34.42 162 PRO B CA 1
ATOM 2951 C C . PRO B 1 120 ? 46.976 99.982 43.788 1.00 33.04 162 PRO B C 1
ATOM 2952 O O . PRO B 1 120 ? 45.793 100.263 43.969 1.00 32.77 162 PRO B O 1
ATOM 2956 N N . VAL B 1 121 ? 47.939 100.356 44.616 1.00 32.17 163 VAL B N 1
ATOM 2957 C CA . VAL B 1 121 ? 47.640 101.208 45.765 1.00 31.50 163 VAL B CA 1
ATOM 2958 C C . VAL B 1 121 ? 47.402 102.624 45.240 1.00 31.14 163 VAL B C 1
ATOM 2959 O O . VAL B 1 121 ? 48.322 103.259 44.735 1.00 33.97 163 VAL B O 1
ATOM 2963 N N . LEU B 1 122 ? 46.181 103.107 45.335 1.00 28.82 164 LEU B N 1
ATOM 2964 C CA . LEU B 1 122 ? 45.858 104.456 44.933 1.00 28.81 164 LEU B CA 1
ATOM 2965 C C . LEU B 1 122 ? 46.348 105.451 45.987 1.00 29.63 164 LEU B C 1
ATOM 2966 O O . LEU B 1 122 ? 46.190 105.204 47.161 1.00 27.61 164 LEU B O 1
ATOM 2971 N N . ASN B 1 123 ? 46.904 106.583 45.555 1.00 32.04 165 ASN B N 1
ATOM 2972 C CA . ASN B 1 123 ? 47.528 107.554 46.475 1.00 34.55 165 ASN B CA 1
ATOM 2973 C C . ASN B 1 123 ? 47.439 108.921 45.831 1.00 33.92 165 ASN B C 1
ATOM 2974 O O . ASN B 1 123 ? 48.291 109.255 45.022 1.00 33.85 165 ASN B O 1
ATOM 2979 N N . VAL B 1 124 ? 46.372 109.667 46.120 1.00 32.07 166 VAL B N 1
ATOM 2980 C CA . VAL B 1 124 ? 46.123 110.952 45.472 1.00 33.21 166 VAL B CA 1
ATOM 2981 C C . VAL B 1 124 ? 45.950 112.055 46.513 1.00 32.28 166 VAL B C 1
ATOM 2982 O O . VAL B 1 124 ? 45.428 111.830 47.624 1.00 29.90 166 VAL B O 1
ATOM 2986 N N . THR B 1 125 ? 46.342 113.256 46.129 1.00 32.62 167 THR B N 1
ATOM 2987 C CA . THR B 1 125 ? 46.238 114.431 47.001 1.00 33.42 167 THR B CA 1
ATOM 2988 C C . THR B 1 125 ? 45.522 115.553 46.227 1.00 33.67 167 THR B C 1
ATOM 2989 O O . THR B 1 125 ? 45.697 115.681 45.011 1.00 34.97 167 THR B O 1
ATOM 2993 N N . MET B 1 126 ? 44.694 116.323 46.921 1.00 32.51 168 MET B N 1
ATOM 2994 C CA . MET B 1 126 ? 43.948 117.420 46.326 1.00 32.85 168 MET B CA 1
ATOM 2995 C C . MET B 1 126 ? 44.018 118.581 47.308 1.00 32.58 168 MET B C 1
ATOM 2996 O O . MET B 1 126 ? 43.396 118.536 48.361 1.00 31.41 168 MET B O 1
ATOM 3001 N N . PRO B 1 127 ? 44.826 119.606 46.988 1.00 33.77 169 PRO B N 1
ATOM 3002 C CA . PRO B 1 127 ? 44.961 120.737 47.887 1.00 33.98 169 PRO B CA 1
ATOM 3003 C C . PRO B 1 127 ? 43.737 121.646 47.857 1.00 33.73 169 PRO B C 1
ATOM 3004 O O . PRO B 1 127 ? 43.088 121.748 46.817 1.00 33.57 169 PRO B O 1
ATOM 3008 N N . ASN B 1 128 ? 43.409 122.274 48.989 1.00 33.15 170 ASN B N 1
ATOM 3009 C CA . ASN B 1 128 ? 42.374 123.314 49.023 1.00 34.21 170 ASN B CA 1
ATOM 3010 C C . ASN B 1 128 ? 43.074 124.672 48.999 1.00 36.93 170 ASN B C 1
ATOM 3011 O O . ASN B 1 128 ? 43.502 125.208 50.039 1.00 37.16 170 ASN B O 1
ATOM 3016 N N . ASN B 1 129 ? 43.194 125.210 47.790 1.00 39.38 171 ASN B N 1
ATOM 3017 C CA . ASN B 1 129 ? 43.757 126.543 47.574 1.00 42.29 171 ASN B CA 1
ATOM 3018 C C . ASN B 1 129 ? 42.676 127.613 47.358 1.00 43.61 171 ASN B C 1
ATOM 3019 O O . ASN B 1 129 ? 42.964 128.702 46.886 1.00 44.69 171 ASN B O 1
ATOM 3024 N N . ASP B 1 130 ? 41.439 127.318 47.744 1.00 43.14 172 ASP B N 1
ATOM 3025 C CA . ASP B 1 130 ? 40.373 128.318 47.766 1.00 45.23 172 ASP B CA 1
ATOM 3026 C C . ASP B 1 130 ? 40.252 128.950 49.154 1.00 45.65 172 ASP B C 1
ATOM 3027 O O . ASP B 1 130 ? 41.008 128.602 50.058 1.00 46.22 172 ASP B O 1
ATOM 3032 N N . ASN B 1 131 ? 39.310 129.874 49.320 1.00 46.85 173 ASN B N 1
ATOM 3033 C CA . ASN B 1 131 ? 39.099 130.547 50.614 1.00 47.81 173 ASN B CA 1
ATOM 3034 C C . ASN B 1 131 ? 37.814 130.085 51.338 1.00 45.88 173 ASN B C 1
ATOM 3035 O O . ASN B 1 131 ? 37.322 130.771 52.230 1.00 46.89 173 ASN B O 1
ATOM 3040 N N . PHE B 1 132 ? 37.297 128.909 50.973 1.00 42.40 174 PHE B N 1
ATOM 3041 C CA . PHE B 1 132 ? 36.086 128.367 51.565 1.00 40.44 174 PHE B CA 1
ATOM 3042 C C . PHE B 1 132 ? 36.335 126.902 51.911 1.00 37.64 174 PHE B C 1
ATOM 3043 O O . PHE B 1 132 ? 37.301 126.312 51.445 1.00 36.35 174 PHE B O 1
ATOM 3051 N N . ASP B 1 133 ? 35.473 126.344 52.742 1.00 36.22 175 ASP B N 1
ATOM 3052 C CA . ASP B 1 133 ? 35.589 124.937 53.131 1.00 34.97 175 ASP B CA 1
ATOM 3053 C C . ASP B 1 133 ? 35.031 124.036 52.019 1.00 33.10 175 ASP B C 1
ATOM 3054 O O . ASP B 1 133 ? 34.013 124.366 51.404 1.00 33.57 175 ASP B O 1
ATOM 3059 N N . LYS B 1 134 ? 35.668 122.886 51.802 1.00 31.42 176 LYS B N 1
ATOM 3060 C CA . LYS B 1 134 ? 35.190 121.881 50.846 1.00 29.59 176 LYS B CA 1
ATOM 3061 C C . LYS B 1 134 ? 34.693 120.670 51.588 1.00 28.08 176 LYS B C 1
ATOM 3062 O O . LYS B 1 134 ? 35.359 120.202 52.510 1.00 27.66 176 LYS B O 1
ATOM 3068 N N . LEU B 1 135 ? 33.531 120.158 51.180 1.00 26.80 177 LEU B N 1
ATOM 3069 C CA . LEU B 1 135 ? 32.986 118.906 51.700 1.00 25.15 177 LEU B CA 1
ATOM 3070 C C . LEU B 1 135 ? 33.174 117.839 50.643 1.00 23.81 177 LEU B C 1
ATOM 3071 O O . LEU B 1 135 ? 32.704 117.971 49.511 1.00 23.83 177 LEU B O 1
ATOM 3076 N N . TYR B 1 136 ? 33.857 116.773 51.008 1.00 22.71 178 TYR B N 1
ATOM 3077 C CA . TYR B 1 136 ? 34.041 115.651 50.114 1.00 21.98 178 TYR B CA 1
ATOM 3078 C C . TYR B 1 136 ? 33.206 114.472 50.627 1.00 21.52 178 TYR B C 1
ATOM 3079 O O . TYR B 1 136 ? 33.287 114.105 51.831 1.00 21.02 178 TYR B O 1
ATOM 3088 N N . ILE B 1 137 ? 32.447 113.854 49.710 1.00 21.44 179 ILE B N 1
ATOM 3089 C CA . ILE B 1 137 ? 31.645 112.698 50.049 1.00 20.86 179 ILE B CA 1
ATOM 3090 C C . ILE B 1 137 ? 32.280 111.544 49.343 1.00 20.09 179 ILE B C 1
ATOM 3091 O O . ILE B 1 137 ? 32.565 111.631 48.158 1.00 20.29 179 ILE B O 1
ATOM 3096 N N . TRP B 1 138 ? 32.526 110.468 50.083 1.00 19.42 180 TRP B N 1
ATOM 3097 C CA . TRP B 1 138 ? 33.176 109.269 49.518 1.00 19.07 180 TRP B CA 1
ATOM 3098 C C . TRP B 1 138 ? 32.600 108.049 50.156 1.00 18.87 180 TRP B C 1
ATOM 3099 O O . TRP B 1 138 ? 31.795 108.117 51.098 1.00 18.80 180 TRP B O 1
ATOM 3110 N N . GLY B 1 139 ? 32.991 106.901 49.641 1.00 19.40 181 GLY B N 1
ATOM 3111 C CA . GLY B 1 139 ? 32.450 105.665 50.183 1.00 19.41 181 GLY B CA 1
ATOM 3112 C C . GLY B 1 139 ? 33.341 104.471 50.079 1.00 19.61 181 GLY B C 1
ATOM 3113 O O . GLY B 1 139 ? 34.481 104.538 49.546 1.00 19.96 181 GLY B O 1
ATOM 3114 N N . VAL B 1 140 ? 32.802 103.375 50.600 1.00 19.61 182 VAL B N 1
ATOM 3115 C CA . VAL B 1 140 ? 33.487 102.095 50.640 1.00 19.96 182 VAL B CA 1
ATOM 3116 C C . VAL B 1 140 ? 32.512 100.994 50.247 1.00 19.96 182 VAL B C 1
ATOM 3117 O O . VAL B 1 140 ? 31.420 100.916 50.816 1.00 20.07 182 VAL B O 1
ATOM 3121 N N . HIS B 1 141 ? 32.897 100.138 49.303 1.00 20.04 183 HIS B N 1
ATOM 3122 C CA . HIS B 1 141 ? 32.049 99.011 48.890 1.00 20.57 183 HIS B CA 1
ATOM 3123 C C . HIS B 1 141 ? 32.307 97.774 49.749 1.00 21.23 183 HIS B C 1
ATOM 3124 O O . HIS B 1 141 ? 33.452 97.423 50.033 1.00 21.01 183 HIS B O 1
ATOM 3131 N N . HIS B 1 142 ? 31.234 97.139 50.192 1.00 21.76 184 HIS B N 1
ATOM 3132 C CA . HIS B 1 142 ? 31.297 95.925 50.977 1.00 23.33 184 HIS B CA 1
ATOM 3133 C C . HIS B 1 142 ? 30.713 94.804 50.145 1.00 24.66 184 HIS B C 1
ATOM 3134 O O . HIS B 1 142 ? 29.495 94.692 50.038 1.00 24.75 184 HIS B O 1
ATOM 3141 N N . PRO B 1 143 ? 31.571 93.991 49.523 1.00 26.08 185 PRO B N 1
ATOM 3142 C CA . PRO B 1 143 ? 31.054 92.799 48.792 1.00 27.49 185 PRO B CA 1
ATOM 3143 C C . PRO B 1 143 ? 30.416 91.752 49.696 1.00 28.61 185 PRO B C 1
ATOM 3144 O O . PRO B 1 143 ? 30.680 91.732 50.905 1.00 28.42 185 PRO B O 1
ATOM 3148 N N . SER B 1 144 ? 29.559 90.914 49.114 1.00 30.16 186 SER B N 1
ATOM 3149 C CA . SER B 1 144 ? 28.898 89.804 49.835 1.00 31.39 186 SER B CA 1
ATOM 3150 C C . SER B 1 144 ? 29.760 88.590 50.000 1.00 31.39 186 SER B C 1
ATOM 3151 O O . SER B 1 144 ? 29.550 87.845 50.921 1.00 32.32 186 SER B O 1
ATOM 3154 N N . THR B 1 145 ? 30.684 88.363 49.082 1.00 31.03 187 THR B N 1
ATOM 3155 C CA . THR B 1 145 ? 31.554 87.177 49.127 1.00 31.97 187 THR B CA 1
ATOM 3156 C C . THR B 1 145 ? 32.993 87.524 48.786 1.00 31.38 187 THR B C 1
ATOM 3157 O O . THR B 1 145 ? 33.273 88.549 48.158 1.00 29.25 187 THR B O 1
ATOM 3161 N N . ASN B 1 146 ? 33.894 86.645 49.201 1.00 32.97 188 ASN B N 1
ATOM 3162 C CA . ASN B 1 146 ? 35.315 86.775 48.896 1.00 33.54 188 ASN B CA 1
ATOM 3163 C C . ASN B 1 146 ? 35.573 86.737 47.397 1.00 34.57 188 ASN B C 1
ATOM 3164 O O . ASN B 1 146 ? 36.440 87.441 46.888 1.00 33.27 188 ASN B O 1
ATOM 3169 N N . GLN B 1 147 ? 34.806 85.916 46.697 1.00 36.68 189 GLN B N 1
ATOM 3170 C CA . GLN B 1 147 ? 34.874 85.843 45.250 1.00 38.89 189 GLN B CA 1
ATOM 3171 C C . GLN B 1 147 ? 34.560 87.219 44.589 1.00 36.18 189 GLN B C 1
ATOM 3172 O O . GLN B 1 147 ? 35.295 87.652 43.695 1.00 35.56 189 GLN B O 1
ATOM 3178 N N . GLU B 1 148 ? 33.496 87.887 45.032 1.00 33.79 190 GLU B N 1
ATOM 3179 C CA . GLU B 1 148 ? 33.158 89.239 44.538 1.00 32.77 190 GLU B CA 1
ATOM 3180 C C . GLU B 1 148 ? 34.284 90.203 44.851 1.00 29.81 190 GLU B C 1
ATOM 3181 O O . GLU B 1 148 ? 34.702 90.959 43.986 1.00 29.45 190 GLU B O 1
ATOM 3187 N N . GLN B 1 149 ? 34.789 90.118 46.076 1.00 27.70 191 GLN B N 1
ATOM 3188 C CA . GLN B 1 149 ? 35.897 90.948 46.522 1.00 26.30 191 GLN B CA 1
ATOM 3189 C C . GLN B 1 149 ? 37.095 90.831 45.591 1.00 26.83 191 GLN B C 1
ATOM 3190 O O . GLN B 1 149 ? 37.591 91.844 45.103 1.00 26.52 191 GLN B O 1
ATOM 3196 N N . THR B 1 150 ? 37.562 89.622 45.334 1.00 27.68 192 THR B N 1
ATOM 3197 C CA . THR B 1 150 ? 38.752 89.466 44.498 1.00 28.55 192 THR B CA 1
ATOM 3198 C C . THR B 1 150 ? 38.468 89.735 42.992 1.00 28.65 192 THR B C 1
ATOM 3199 O O . THR B 1 150 ? 39.339 90.245 42.280 1.00 28.49 192 THR B O 1
ATOM 3203 N N . SER B 1 151 ? 37.266 89.413 42.530 1.00 28.75 193 SER B N 1
ATOM 3204 C CA . SER B 1 151 ? 36.852 89.715 41.122 1.00 29.47 193 SER B CA 1
ATOM 3205 C C . SER B 1 151 ? 36.880 91.230 40.828 1.00 28.48 193 SER B C 1
ATOM 3206 O O . SER B 1 151 ? 37.385 91.655 39.794 1.00 30.00 193 SER B O 1
ATOM 3209 N N . LEU B 1 152 ? 36.434 92.038 41.767 1.00 26.90 194 LEU B N 1
ATOM 3210 C CA . LEU B 1 152 ? 36.425 93.509 41.571 1.00 26.10 194 LEU B CA 1
ATOM 3211 C C . LEU B 1 152 ? 37.710 94.220 41.918 1.00 25.76 194 LEU B C 1
ATOM 3212 O O . LEU B 1 152 ? 38.071 95.176 41.248 1.00 25.89 194 LEU B O 1
ATOM 3217 N N . TYR B 1 153 ? 38.362 93.806 43.007 1.00 25.74 195 TYR B N 1
ATOM 3218 C CA . TYR B 1 153 ? 39.475 94.589 43.596 1.00 25.38 195 TYR B CA 1
ATOM 3219 C C . TYR B 1 153 ? 40.825 93.875 43.668 1.00 26.74 195 TYR B C 1
ATOM 3220 O O . TYR B 1 153 ? 41.818 94.504 44.049 1.00 26.55 195 TYR B O 1
ATOM 3229 N N . VAL B 1 154 ? 40.863 92.601 43.263 1.00 28.06 196 VAL B N 1
ATOM 3230 C CA . VAL B 1 154 ? 42.040 91.744 43.270 1.00 29.56 196 VAL B CA 1
ATOM 3231 C C . VAL B 1 154 ? 42.502 91.374 44.684 1.00 29.52 196 VAL B C 1
ATOM 3232 O O . VAL B 1 154 ? 42.577 90.184 45.005 1.00 30.16 196 VAL B O 1
ATOM 3236 N N . GLN B 1 155 ? 42.799 92.373 45.516 1.00 28.61 197 GLN B N 1
ATOM 3237 C CA . GLN B 1 155 ? 43.215 92.144 46.918 1.00 28.49 197 GLN B CA 1
ATOM 3238 C C . GLN B 1 155 ? 42.122 91.439 47.699 1.00 28.46 197 GLN B C 1
ATOM 3239 O O . GLN B 1 155 ? 40.951 91.723 47.524 1.00 27.57 197 GLN B O 1
ATOM 3245 N N . ALA B 1 156 ? 42.509 90.496 48.547 1.00 29.62 198 ALA B N 1
ATOM 3246 C CA . ALA B 1 156 ? 41.565 89.745 49.391 1.00 29.97 198 ALA B CA 1
ATOM 3247 C C . ALA B 1 156 ? 40.853 90.624 50.422 1.00 29.26 198 ALA B C 1
ATOM 3248 O O . ALA B 1 156 ? 39.708 90.321 50.830 1.00 29.20 198 ALA B O 1
ATOM 3250 N N . SER B 1 157 ? 41.526 91.711 50.820 1.00 28.95 199 SER B N 1
ATOM 3251 C CA . SER B 1 157 ? 40.979 92.670 51.760 1.00 28.33 199 SER B CA 1
ATOM 3252 C C . SER B 1 157 ? 41.352 94.091 51.352 1.00 26.57 199 SER B C 1
ATOM 3253 O O . SER B 1 157 ? 42.524 94.415 51.209 1.00 26.56 199 SER B O 1
ATOM 3256 N N . GLY B 1 158 ? 40.337 94.913 51.131 1.00 25.21 200 GLY B N 1
ATOM 3257 C CA . GLY B 1 158 ? 40.510 96.323 50.754 1.00 23.96 200 GLY B CA 1
ATOM 3258 C C . GLY B 1 158 ? 40.757 97.217 51.943 1.00 23.06 200 GLY B C 1
ATOM 3259 O O . GLY B 1 158 ? 40.870 96.758 53.094 1.00 22.64 200 GLY B O 1
ATOM 3260 N N . ARG B 1 159 ? 40.846 98.510 51.651 1.00 22.40 201 ARG B N 1
ATOM 3261 C CA . ARG B 1 159 ? 41.180 99.506 52.653 1.00 21.98 201 ARG B CA 1
ATOM 3262 C C . ARG B 1 159 ? 41.047 100.883 52.014 1.00 21.11 201 ARG B C 1
ATOM 3263 O O . ARG B 1 159 ? 41.564 101.108 50.895 1.00 20.83 201 ARG B O 1
ATOM 3271 N N . VAL B 1 160 ? 40.348 101.782 52.713 1.00 19.59 202 VAL B N 1
ATOM 3272 C CA . VAL B 1 160 ? 40.252 103.149 52.278 1.00 19.46 202 VAL B CA 1
ATOM 3273 C C . VAL B 1 160 ? 40.664 104.033 53.443 1.00 19.21 202 VAL B C 1
ATOM 3274 O O . VAL B 1 160 ? 40.141 103.873 54.556 1.00 18.88 202 VAL B O 1
ATOM 3278 N N . THR B 1 161 ? 41.620 104.896 53.184 1.00 19.54 203 THR B N 1
ATOM 3279 C CA . THR B 1 161 ? 42.145 105.814 54.181 1.00 20.35 203 THR B CA 1
ATOM 3280 C C . THR B 1 161 ? 42.022 107.191 53.598 1.00 20.32 203 THR B C 1
ATOM 3281 O O . THR B 1 161 ? 42.549 107.441 52.507 1.00 20.48 203 THR B O 1
ATOM 3285 N N . VAL B 1 162 ? 41.367 108.101 54.324 1.00 20.67 204 VAL B N 1
ATOM 3286 C CA . VAL B 1 162 ? 41.193 109.483 53.884 1.00 21.16 204 VAL B CA 1
ATOM 3287 C C . VAL B 1 162 ? 41.662 110.419 54.984 1.00 22.32 204 VAL B C 1
ATOM 3288 O O . VAL B 1 162 ? 41.231 110.271 56.155 1.00 22.44 204 VAL B O 1
ATOM 3292 N N . SER B 1 163 ? 42.525 111.372 54.634 1.00 23.46 205 SER B N 1
ATOM 3293 C CA . SER B 1 163 ? 43.148 112.248 55.628 1.00 25.38 205 SER B CA 1
ATOM 3294 C C . SER B 1 163 ? 43.243 113.693 55.195 1.00 25.94 205 SER B C 1
ATOM 3295 O O . SER B 1 163 ? 43.148 114.017 53.996 1.00 25.95 205 SER B O 1
ATOM 3298 N N . THR B 1 164 ? 43.367 114.552 56.205 1.00 27.10 206 THR B N 1
ATOM 3299 C CA . THR B 1 164 ? 43.765 115.949 56.071 1.00 28.49 206 THR B CA 1
ATOM 3300 C C . THR B 1 164 ? 44.945 116.111 57.025 1.00 29.40 206 THR B C 1
ATOM 3301 O O . THR B 1 164 ? 45.397 115.134 57.588 1.00 27.44 206 THR B O 1
ATOM 3305 N N . ARG B 1 165 ? 45.426 117.344 57.189 1.00 30.91 207 ARG B N 1
ATOM 3306 C CA . ARG B 1 165 ? 46.504 117.681 58.109 1.00 33.00 207 ARG B CA 1
ATOM 3307 C C . ARG B 1 165 ? 46.311 117.124 59.519 1.00 31.77 207 ARG B C 1
ATOM 3308 O O . ARG B 1 165 ? 47.207 116.503 60.053 1.00 31.50 207 ARG B O 1
ATOM 3316 N N . ARG B 1 166 ? 45.146 117.352 60.103 1.00 31.52 208 ARG B N 1
ATOM 3317 C CA . ARG B 1 166 ? 44.933 117.078 61.527 1.00 31.40 208 ARG B CA 1
ATOM 3318 C C . ARG B 1 166 ? 44.375 115.713 61.861 1.00 29.28 208 ARG B C 1
ATOM 3319 O O . ARG B 1 166 ? 44.453 115.326 63.022 1.00 28.36 208 ARG B O 1
ATOM 3327 N N . SER B 1 167 ? 43.799 114.998 60.883 1.00 27.56 209 SER B N 1
ATOM 3328 C CA . SER B 1 167 ? 43.153 113.742 61.187 1.00 27.17 209 SER B CA 1
ATOM 3329 C C . SER B 1 167 ? 42.937 112.862 59.987 1.00 26.20 209 SER B C 1
ATOM 3330 O O . SER B 1 167 ? 43.090 113.289 58.857 1.00 25.77 209 SER B O 1
ATOM 3333 N N . GLN B 1 168 ? 42.543 111.633 60.272 1.00 25.92 210 GLN B N 1
ATOM 3334 C CA . GLN B 1 168 ? 42.487 110.589 59.295 1.00 27.13 210 GLN B CA 1
ATOM 3335 C C . GLN B 1 168 ? 41.461 109.529 59.735 1.00 25.55 210 GLN B C 1
ATOM 3336 O O . GLN B 1 168 ? 41.282 109.308 60.919 1.00 25.65 210 GLN B O 1
ATOM 3342 N N . GLN B 1 169 ? 40.784 108.927 58.775 1.00 24.32 211 GLN B N 1
ATOM 3343 C CA . GLN B 1 169 ? 39.847 107.833 58.983 1.00 24.65 211 GLN B CA 1
ATOM 3344 C C . GLN B 1 169 ? 40.288 106.682 58.060 1.00 22.32 211 GLN B C 1
ATOM 3345 O O . GLN B 1 169 ? 40.571 106.915 56.894 1.00 21.62 211 GLN B O 1
ATOM 3351 N N . THR B 1 170 ? 40.239 105.465 58.571 1.00 21.11 212 THR B N 1
ATOM 3352 C CA . THR B 1 170 ? 40.480 104.249 57.792 1.00 20.72 212 THR B CA 1
ATOM 3353 C C . THR B 1 170 ? 39.307 103.311 57.964 1.00 20.30 212 THR B C 1
ATOM 3354 O O . THR B 1 170 ? 38.870 103.039 59.128 1.00 19.69 212 THR B O 1
ATOM 3358 N N . ILE B 1 171 ? 38.825 102.800 56.825 1.00 19.67 213 ILE B N 1
ATOM 3359 C CA . ILE B 1 171 ? 37.738 101.873 56.769 1.00 20.20 213 ILE B CA 1
ATOM 3360 C C . ILE B 1 171 ? 38.229 100.557 56.149 1.00 20.45 213 ILE B C 1
ATOM 3361 O O . ILE B 1 171 ? 38.746 100.558 55.031 1.00 20.52 213 ILE B O 1
ATOM 3366 N N . ILE B 1 172 ? 38.090 99.459 56.880 1.00 21.14 214 ILE B N 1
ATOM 3367 C CA . ILE B 1 172 ? 38.287 98.112 56.343 1.00 21.97 214 ILE B CA 1
ATOM 3368 C C . ILE B 1 172 ? 36.926 97.575 55.951 1.00 22.32 214 ILE B C 1
ATOM 3369 O O . ILE B 1 172 ? 36.044 97.539 56.789 1.00 21.73 214 ILE B O 1
ATOM 3374 N N . PRO B 1 173 ? 36.726 97.202 54.664 1.00 23.09 215 PRO B N 1
ATOM 3375 C CA . PRO B 1 173 ? 35.428 96.626 54.257 1.00 23.98 215 PRO B CA 1
ATOM 3376 C C . PRO B 1 173 ? 35.037 95.361 55.049 1.00 25.30 215 PRO B C 1
ATOM 3377 O O . PRO B 1 173 ? 35.876 94.604 55.517 1.00 25.76 215 PRO B O 1
ATOM 3381 N N . ASN B 1 174 ? 33.751 95.197 55.256 1.00 27.56 216 ASN B N 1
ATOM 3382 C CA . ASN B 1 174 ? 33.196 94.066 55.991 1.00 30.21 216 ASN B CA 1
ATOM 3383 C C . ASN B 1 174 ? 32.564 93.145 54.952 1.00 30.70 216 ASN B C 1
ATOM 3384 O O . ASN B 1 174 ? 31.465 93.424 54.476 1.00 31.37 216 ASN B O 1
ATOM 3389 N N . ILE B 1 175 ? 33.252 92.071 54.581 1.00 30.64 217 ILE B N 1
ATOM 3390 C CA . ILE B 1 175 ? 32.756 91.169 53.534 1.00 30.95 217 ILE B CA 1
ATOM 3391 C C . ILE B 1 175 ? 31.674 90.273 54.138 1.00 32.35 217 ILE B C 1
ATOM 3392 O O . ILE B 1 175 ? 31.915 89.564 55.119 1.00 31.94 217 ILE B O 1
ATOM 3397 N N . GLY B 1 176 ? 30.472 90.314 53.567 1.00 32.36 218 GLY B N 1
ATOM 3398 C CA . GLY B 1 176 ? 29.360 89.566 54.151 1.00 34.66 218 GLY B CA 1
ATOM 3399 C C . GLY B 1 176 ? 28.007 89.915 53.566 1.00 34.90 218 GLY B C 1
ATOM 3400 O O . GLY B 1 176 ? 27.832 90.945 52.921 1.00 35.03 218 GLY B O 1
ATOM 3401 N N . SER B 1 177 ? 27.051 89.049 53.810 1.00 36.59 219 SER B N 1
ATOM 3402 C CA . SER B 1 177 ? 25.690 89.244 53.310 1.00 37.68 219 SER B CA 1
ATOM 3403 C C . SER B 1 177 ? 24.901 90.113 54.251 1.00 37.45 219 SER B C 1
ATOM 3404 O O . SER B 1 177 ? 24.629 89.698 55.368 1.00 39.70 219 SER B O 1
ATOM 3407 N N . ARG B 1 178 ? 24.525 91.300 53.795 1.00 35.79 220 ARG B N 1
ATOM 3408 C CA . ARG B 1 178 ? 23.537 92.124 54.482 1.00 35.53 220 ARG B CA 1
ATOM 3409 C C . ARG B 1 178 ? 22.108 91.747 54.055 1.00 33.69 220 ARG B C 1
ATOM 3410 O O . ARG B 1 178 ? 21.939 90.990 53.115 1.00 32.98 220 ARG B O 1
ATOM 3418 N N . PRO B 1 179 ? 21.076 92.298 54.735 1.00 32.27 221 PRO B N 1
ATOM 3419 C CA . PRO B 1 179 ? 19.681 91.989 54.352 1.00 32.03 221 PRO B CA 1
ATOM 3420 C C . PRO B 1 179 ? 19.397 92.355 52.893 1.00 30.55 221 PRO B C 1
ATOM 3421 O O . PRO B 1 179 ? 19.868 93.377 52.408 1.00 29.50 221 PRO B O 1
ATOM 3425 N N . TRP B 1 180 ? 18.655 91.511 52.200 1.00 30.79 222 TRP B N 1
ATOM 3426 C CA . TRP B 1 180 ? 18.441 91.705 50.776 1.00 30.02 222 TRP B CA 1
ATOM 3427 C C . TRP B 1 180 ? 17.694 92.990 50.457 1.00 28.81 222 TRP B C 1
ATOM 3428 O O . TRP B 1 180 ? 16.601 93.213 50.963 1.00 28.68 222 TRP B O 1
ATOM 3439 N N . VAL B 1 181 ? 18.263 93.793 49.575 1.00 27.58 223 VAL B N 1
ATOM 3440 C CA . VAL B 1 181 ? 17.603 94.981 49.055 1.00 27.68 223 VAL B CA 1
ATOM 3441 C C . VAL B 1 181 ? 17.552 94.862 47.520 1.00 27.27 223 VAL B C 1
ATOM 3442 O O . VAL B 1 181 ? 18.583 94.924 46.858 1.00 25.57 223 VAL B O 1
ATOM 3446 N N . ARG B 1 182 ? 16.350 94.668 46.980 1.00 28.12 224 ARG B N 1
ATOM 3447 C CA . ARG B 1 182 ? 16.115 94.561 45.537 1.00 29.24 224 ARG B CA 1
ATOM 3448 C C . ARG B 1 182 ? 17.155 93.665 44.843 1.00 28.42 224 ARG B C 1
ATOM 3449 O O . ARG B 1 182 ? 17.789 94.036 43.873 1.00 27.90 224 ARG B O 1
ATOM 3457 N N . GLY B 1 183 ? 17.343 92.475 45.395 1.00 27.80 225 GLY B N 1
ATOM 3458 C CA . GLY B 1 183 ? 18.142 91.461 44.764 1.00 27.94 225 GLY B CA 1
ATOM 3459 C C . GLY B 1 183 ? 19.597 91.476 45.184 1.00 26.83 225 GLY B C 1
ATOM 3460 O O . GLY B 1 183 ? 20.328 90.592 44.781 1.00 26.80 225 GLY B O 1
ATOM 3461 N N . LEU B 1 184 ? 20.004 92.445 46.018 1.00 25.72 226 LEU B N 1
ATOM 3462 C CA . LEU B 1 184 ? 21.393 92.623 46.386 1.00 25.40 226 LEU B CA 1
ATOM 3463 C C . LEU B 1 184 ? 21.619 92.544 47.900 1.00 25.38 226 LEU B C 1
ATOM 3464 O O . LEU B 1 184 ? 20.847 93.079 48.699 1.00 23.95 226 LEU B O 1
ATOM 3469 N N . SER B 1 185 ? 22.685 91.845 48.269 1.00 26.30 227 SER B N 1
ATOM 3470 C CA . SER B 1 185 ? 23.106 91.727 49.660 1.00 27.31 227 SER B CA 1
ATOM 3471 C C . SER B 1 185 ? 24.389 92.480 49.945 1.00 27.69 227 SER B C 1
ATOM 3472 O O . SER B 1 185 ? 24.938 92.378 51.055 1.00 28.99 227 SER B O 1
ATOM 3475 N N . SER B 1 186 ? 24.894 93.220 48.962 1.00 27.39 228 SER B N 1
ATOM 3476 C CA . SER B 1 186 ? 26.080 94.030 49.152 1.00 27.73 228 SER B CA 1
ATOM 3477 C C . SER B 1 186 ? 25.654 95.450 49.474 1.00 26.31 228 SER B C 1
ATOM 3478 O O . SER B 1 186 ? 24.494 95.782 49.340 1.00 25.35 228 SER B O 1
ATOM 3481 N N . ARG B 1 187 ? 26.605 96.253 49.909 1.00 25.60 229 ARG B N 1
ATOM 3482 C CA . ARG B 1 187 ? 26.361 97.634 50.320 1.00 25.40 229 ARG B CA 1
ATOM 3483 C C . ARG B 1 187 ? 27.524 98.543 50.015 1.00 24.26 229 ARG B C 1
ATOM 3484 O O . ARG B 1 187 ? 28.674 98.093 49.947 1.00 24.04 229 ARG B O 1
ATOM 3492 N N . ILE B 1 188 ? 27.219 99.836 49.902 1.00 22.58 230 ILE B N 1
ATOM 3493 C CA . ILE B 1 188 ? 28.199 100.878 50.036 1.00 22.25 230 ILE B CA 1
ATOM 3494 C C . ILE B 1 188 ? 27.934 101.633 51.348 1.00 21.64 230 ILE B C 1
ATOM 3495 O O . ILE B 1 188 ? 26.798 101.911 51.690 1.00 21.12 230 ILE B O 1
ATOM 3500 N N . SER B 1 189 ? 28.986 101.950 52.081 1.00 20.90 231 SER B N 1
ATOM 3501 C CA . SER B 1 189 ? 28.889 102.822 53.217 1.00 21.14 231 SER B CA 1
ATOM 3502 C C . SER B 1 189 ? 29.468 104.209 52.848 1.00 20.74 231 SER B C 1
ATOM 3503 O O . SER B 1 189 ? 30.493 104.315 52.133 1.00 20.81 231 SER B O 1
ATOM 3506 N N . ILE B 1 190 ? 28.808 105.274 53.313 1.00 20.00 232 ILE B N 1
ATOM 3507 C CA . ILE B 1 190 ? 29.135 106.661 52.932 1.00 20.06 232 ILE B CA 1
ATOM 3508 C C . ILE B 1 190 ? 29.771 107.401 54.116 1.00 20.04 232 ILE B C 1
ATOM 3509 O O . ILE B 1 190 ? 29.277 107.306 55.252 1.00 19.67 232 ILE B O 1
ATOM 3514 N N . TYR B 1 191 ? 30.836 108.149 53.808 1.00 20.34 233 TYR B N 1
ATOM 3515 C CA . TYR B 1 191 ? 31.620 108.962 54.727 1.00 21.28 233 TYR B CA 1
ATOM 3516 C C . TYR B 1 191 ? 31.885 110.330 54.116 1.00 21.61 233 TYR B C 1
ATOM 3517 O O . TYR B 1 191 ? 31.603 110.579 52.932 1.00 21.19 233 TYR B O 1
ATOM 3526 N N . TRP B 1 192 ? 32.450 111.205 54.920 1.00 21.74 234 TRP B N 1
ATOM 3527 C CA . TRP B 1 192 ? 32.708 112.554 54.471 1.00 22.72 234 TRP B CA 1
ATOM 3528 C C . TRP B 1 192 ? 33.902 113.142 55.182 1.00 22.91 234 TRP B C 1
ATOM 3529 O O . TRP B 1 192 ? 34.241 112.726 56.291 1.00 22.84 234 TRP B O 1
ATOM 3540 N N . THR B 1 193 ? 34.531 114.102 54.510 1.00 22.96 235 THR B N 1
ATOM 3541 C CA . THR B 1 193 ? 35.698 114.787 55.007 1.00 23.27 235 THR B CA 1
ATOM 3542 C C . THR B 1 193 ? 35.576 116.248 54.630 1.00 23.81 235 THR B C 1
ATOM 3543 O O . THR B 1 193 ? 35.357 116.574 53.449 1.00 23.24 235 THR B O 1
ATOM 3547 N N . ILE B 1 194 ? 35.744 117.120 55.626 1.00 24.62 236 ILE B N 1
ATOM 3548 C CA . ILE B 1 194 ? 35.824 118.572 55.392 1.00 26.15 236 ILE B CA 1
ATOM 3549 C C . ILE B 1 194 ? 37.295 118.978 55.263 1.00 26.82 236 ILE B C 1
ATOM 3550 O O . ILE B 1 194 ? 38.141 118.633 56.124 1.00 27.17 236 ILE B O 1
ATOM 3555 N N . VAL B 1 195 ? 37.591 119.741 54.215 1.00 27.44 237 VAL B N 1
ATOM 3556 C CA . VAL B 1 195 ? 38.927 120.273 53.989 1.00 28.15 237 VAL B CA 1
ATOM 3557 C C . VAL B 1 195 ? 38.879 121.804 54.012 1.00 30.09 237 VAL B C 1
ATOM 3558 O O . VAL B 1 195 ? 38.280 122.411 53.124 1.00 30.30 237 VAL B O 1
ATOM 3562 N N . LYS B 1 196 ? 39.550 122.408 55.001 1.00 31.56 238 LYS B N 1
ATOM 3563 C CA . LYS B 1 196 ? 39.595 123.869 55.162 1.00 33.66 238 LYS B CA 1
ATOM 3564 C C . LYS B 1 196 ? 40.585 124.547 54.219 1.00 33.88 238 LYS B C 1
ATOM 3565 O O . LYS B 1 196 ? 41.450 123.866 53.661 1.00 32.30 238 LYS B O 1
ATOM 3571 N N . PRO B 1 197 ? 40.509 125.910 54.074 1.00 34.92 239 PRO B N 1
ATOM 3572 C CA . PRO B 1 197 ? 41.457 126.589 53.205 1.00 36.07 239 PRO B CA 1
ATOM 3573 C C . PRO B 1 197 ? 42.869 126.330 53.657 1.00 36.07 239 PRO B C 1
ATOM 3574 O O . PRO B 1 197 ? 43.116 126.331 54.853 1.00 36.05 239 PRO B O 1
ATOM 3578 N N . GLY B 1 198 ? 43.769 126.050 52.718 1.00 36.15 240 GLY B N 1
ATOM 3579 C CA . GLY B 1 198 ? 45.157 125.784 53.060 1.00 37.08 240 GLY B CA 1
ATOM 3580 C C . GLY B 1 198 ? 45.468 124.367 53.535 1.00 36.16 240 GLY B C 1
ATOM 3581 O O . GLY B 1 198 ? 46.619 124.065 53.781 1.00 37.55 240 GLY B O 1
ATOM 3582 N N . ASP B 1 199 ? 44.478 123.504 53.642 1.00 35.35 241 ASP B N 1
ATOM 3583 C CA . ASP B 1 199 ? 44.684 122.087 54.023 1.00 34.81 241 ASP B CA 1
ATOM 3584 C C . ASP B 1 199 ? 44.623 121.242 52.728 1.00 33.68 241 ASP B C 1
ATOM 3585 O O . ASP B 1 199 ? 44.376 121.783 51.651 1.00 32.63 241 ASP B O 1
ATOM 3590 N N . VAL B 1 200 ? 44.900 119.939 52.820 1.00 32.45 242 VAL B N 1
ATOM 3591 C CA . VAL B 1 200 ? 44.930 119.088 51.637 1.00 32.50 242 VAL B CA 1
ATOM 3592 C C . VAL B 1 200 ? 44.264 117.743 51.954 1.00 30.55 242 VAL B C 1
ATOM 3593 O O . VAL B 1 200 ? 44.482 117.169 53.018 1.00 29.40 242 VAL B O 1
ATOM 3597 N N . LEU B 1 201 ? 43.426 117.281 51.015 1.00 29.32 243 LEU B N 1
ATOM 3598 C CA . LEU B 1 201 ? 42.842 115.960 51.054 1.00 27.40 243 LEU B CA 1
ATOM 3599 C C . LEU B 1 201 ? 43.857 114.951 50.522 1.00 26.75 243 LEU B C 1
ATOM 3600 O O . LEU B 1 201 ? 44.460 115.188 49.467 1.00 26.33 243 LEU B O 1
ATOM 3605 N N . VAL B 1 202 ? 43.999 113.818 51.226 1.00 25.46 244 VAL B N 1
ATOM 3606 C CA . VAL B 1 202 ? 44.758 112.672 50.742 1.00 25.43 244 VAL B CA 1
ATOM 3607 C C . VAL B 1 202 ? 43.883 111.420 50.801 1.00 24.34 244 VAL B C 1
ATOM 3608 O O . VAL B 1 202 ? 43.209 111.157 51.825 1.00 23.24 244 VAL B O 1
ATOM 3612 N N . ILE B 1 203 ? 43.853 110.668 49.701 1.00 23.80 245 ILE B N 1
ATOM 3613 C CA . ILE B 1 203 ? 43.109 109.441 49.634 1.00 23.17 245 ILE B CA 1
ATOM 3614 C C . ILE B 1 203 ? 44.053 108.311 49.254 1.00 23.79 245 ILE B C 1
ATOM 3615 O O . ILE B 1 203 ? 44.773 108.436 48.260 1.00 24.06 245 ILE B O 1
ATOM 3620 N N . ASN B 1 204 ? 44.035 107.234 50.041 1.00 23.35 246 ASN B N 1
ATOM 3621 C CA . ASN B 1 204 ? 44.880 106.077 49.841 1.00 24.76 246 ASN B CA 1
ATOM 3622 C C . ASN B 1 204 ? 43.991 104.829 49.912 1.00 24.39 246 ASN B C 1
ATOM 3623 O O . ASN B 1 204 ? 43.182 104.666 50.852 1.00 24.05 246 ASN B O 1
ATOM 3628 N N . SER B 1 205 ? 44.098 103.967 48.908 1.00 23.77 247 SER B N 1
ATOM 3629 C CA . SER B 1 205 ? 43.318 102.752 48.905 1.00 23.61 247 SER B CA 1
ATOM 3630 C C . SER B 1 205 ? 43.931 101.666 48.062 1.00 24.23 247 SER B C 1
ATOM 3631 O O . SER B 1 205 ? 44.422 101.954 46.946 1.00 24.10 247 SER B O 1
ATOM 3634 N N . ASN B 1 206 ? 43.881 100.434 48.568 1.00 24.35 248 ASN B N 1
ATOM 3635 C CA . ASN B 1 206 ? 44.231 99.260 47.761 1.00 25.46 248 ASN B CA 1
ATOM 3636 C C . ASN B 1 206 ? 43.017 98.405 47.438 1.00 25.36 248 ASN B C 1
ATOM 3637 O O . ASN B 1 206 ? 43.169 97.194 47.191 1.00 26.11 248 ASN B O 1
ATOM 3642 N N . GLY B 1 207 ? 41.831 99.036 47.432 1.00 23.57 249 GLY B N 1
ATOM 3643 C CA . GLY B 1 207 ? 40.609 98.372 47.064 1.00 22.96 249 GLY B CA 1
ATOM 3644 C C . GLY B 1 207 ? 39.405 98.941 47.783 1.00 21.38 249 GLY B C 1
ATOM 3645 O O . GLY B 1 207 ? 39.487 99.362 48.910 1.00 19.92 249 GLY B O 1
ATOM 3646 N N . ASN B 1 208 ? 38.268 98.862 47.101 1.00 21.02 250 ASN B N 1
ATOM 3647 C CA . ASN B 1 208 ? 36.932 99.092 47.659 1.00 20.04 250 ASN B CA 1
ATOM 3648 C C . ASN B 1 208 ? 36.559 100.574 47.769 1.00 19.56 250 ASN B C 1
ATOM 3649 O O . ASN B 1 208 ? 35.486 100.880 48.263 1.00 19.19 250 ASN B O 1
ATOM 3654 N N . LEU B 1 209 ? 37.391 101.471 47.257 1.00 20.19 251 LEU B N 1
ATOM 3655 C CA . LEU B 1 209 ? 37.115 102.922 47.258 1.00 20.11 251 LEU B CA 1
ATOM 3656 C C . LEU B 1 209 ? 35.989 103.262 46.294 1.00 20.36 251 LEU B C 1
ATOM 3657 O O . LEU B 1 209 ? 36.037 102.879 45.120 1.00 21.54 251 LEU B O 1
ATOM 3662 N N . ILE B 1 210 ? 34.979 103.964 46.807 1.00 19.73 252 ILE B N 1
ATOM 3663 C CA . ILE B 1 210 ? 34.005 104.673 46.015 1.00 19.69 252 ILE B CA 1
ATOM 3664 C C . ILE B 1 210 ? 34.446 106.138 46.048 1.00 19.84 252 ILE B C 1
ATOM 3665 O O . ILE B 1 210 ? 34.261 106.829 47.041 1.00 19.44 252 ILE B O 1
ATOM 3670 N N . ALA B 1 211 ? 35.063 106.600 44.954 1.00 20.76 253 ALA B N 1
ATOM 3671 C CA . ALA B 1 211 ? 35.808 107.848 44.961 1.00 21.01 253 ALA B CA 1
ATOM 3672 C C . ALA B 1 211 ? 34.909 109.046 44.786 1.00 21.41 253 ALA B C 1
ATOM 3673 O O . ALA B 1 211 ? 33.889 108.977 44.111 1.00 21.36 253 ALA B O 1
ATOM 3675 N N . PRO B 1 212 ? 35.295 110.169 45.389 1.00 21.61 254 PRO B N 1
ATOM 3676 C CA . PRO B 1 212 ? 34.624 111.402 45.094 1.00 22.18 254 PRO B CA 1
ATOM 3677 C C . PRO B 1 212 ? 34.998 111.892 43.696 1.00 23.26 254 PRO B C 1
ATOM 3678 O O . PRO B 1 212 ? 36.098 111.569 43.183 1.00 23.19 254 PRO B O 1
ATOM 3682 N N . ARG B 1 213 ? 34.081 112.639 43.075 1.00 24.21 255 ARG B N 1
ATOM 3683 C CA . ARG B 1 213 ? 34.358 113.344 41.799 1.00 25.35 255 ARG B CA 1
ATOM 3684 C C . ARG B 1 213 ? 34.698 114.815 41.953 1.00 26.32 255 ARG B C 1
ATOM 3685 O O . ARG B 1 213 ? 35.029 115.485 40.979 1.00 27.45 255 ARG B O 1
ATOM 3693 N N . GLY B 1 214 ? 34.612 115.320 43.177 1.00 26.10 256 GLY B N 1
ATOM 3694 C CA . GLY B 1 214 ? 34.849 116.736 43.460 1.00 26.76 256 GLY B CA 1
ATOM 3695 C C . GLY B 1 214 ? 34.313 117.045 44.846 1.00 26.19 256 GLY B C 1
ATOM 3696 O O . GLY B 1 214 ? 34.194 116.137 45.695 1.00 25.19 256 GLY B O 1
ATOM 3697 N N . TYR B 1 215 ? 33.992 118.320 45.080 1.00 26.84 257 TYR B N 1
ATOM 3698 C CA . TYR B 1 215 ? 33.526 118.751 46.391 1.00 27.17 257 TYR B CA 1
ATOM 3699 C C . TYR B 1 215 ? 32.262 119.579 46.340 1.00 27.62 257 TYR B C 1
ATOM 3700 O O . TYR B 1 215 ? 31.938 120.170 45.301 1.00 28.64 257 TYR B O 1
ATOM 3709 N N . PHE B 1 216 ? 31.591 119.635 47.484 1.00 27.30 258 PHE B N 1
ATOM 3710 C CA . PHE B 1 216 ? 30.482 120.534 47.720 1.00 28.78 258 PHE B CA 1
ATOM 3711 C C . PHE B 1 216 ? 30.988 121.792 48.419 1.00 31.02 258 PHE B C 1
ATOM 3712 O O . PHE B 1 216 ? 31.782 121.717 49.350 1.00 29.68 258 PHE B O 1
ATOM 3720 N N . LYS B 1 217 ? 30.552 122.952 47.958 1.00 35.43 259 LYS B N 1
ATOM 3721 C CA . LYS B 1 217 ? 30.914 124.215 48.616 1.00 39.96 259 LYS B CA 1
ATOM 3722 C C . LYS B 1 217 ? 30.107 124.368 49.885 1.00 42.15 259 LYS B C 1
ATOM 3723 O O . LYS B 1 217 ? 28.892 124.461 49.817 1.00 44.79 259 LYS B O 1
ATOM 3729 N N A MET B 1 218 ? 30.775 124.408 51.031 0.50 43.67 260 MET B N 1
ATOM 3730 N N B MET B 1 218 ? 30.769 124.398 51.035 0.50 42.63 260 MET B N 1
ATOM 3731 C CA A MET B 1 218 ? 30.102 124.616 52.306 0.50 45.60 260 MET B CA 1
ATOM 3732 C CA B MET B 1 218 ? 30.079 124.610 52.300 0.50 43.85 260 MET B CA 1
ATOM 3733 C C A MET B 1 218 ? 29.895 126.105 52.555 0.50 48.40 260 MET B C 1
ATOM 3734 C C B MET B 1 218 ? 29.881 126.102 52.533 0.50 47.32 260 MET B C 1
ATOM 3735 O O A MET B 1 218 ? 30.776 126.913 52.248 0.50 48.32 260 MET B O 1
ATOM 3736 O O B MET B 1 218 ? 30.756 126.905 52.198 0.50 47.32 260 MET B O 1
ATOM 3745 N N . ARG B 1 219 ? 28.726 126.447 53.103 1.00 50.12 261 ARG B N 1
ATOM 3746 C CA . ARG B 1 219 ? 28.380 127.823 53.510 1.00 54.55 261 ARG B CA 1
ATOM 3747 C C . ARG B 1 219 ? 27.968 127.740 54.965 1.00 56.09 261 ARG B C 1
ATOM 3748 O O . ARG B 1 219 ? 27.300 126.791 55.338 1.00 55.67 261 ARG B O 1
ATOM 3756 N N . THR B 1 220 ? 28.355 128.708 55.796 1.00 59.77 262 THR B N 1
ATOM 3757 C CA . THR B 1 220 ? 27.851 128.743 57.181 1.00 61.30 262 THR B CA 1
ATOM 3758 C C . THR B 1 220 ? 26.482 129.422 57.125 1.00 61.99 262 THR B C 1
ATOM 3759 O O . THR B 1 220 ? 26.383 130.636 57.022 1.00 64.41 262 THR B O 1
ATOM 3763 N N . GLY B 1 221 ? 25.428 128.610 57.157 1.00 61.36 263 GLY B N 1
ATOM 3764 C CA . GLY B 1 221 ? 24.090 129.065 56.818 1.00 60.75 263 GLY B CA 1
ATOM 3765 C C . GLY B 1 221 ? 23.135 129.030 57.983 1.00 60.31 263 GLY B C 1
ATOM 3766 O O . GLY B 1 221 ? 23.324 128.284 58.938 1.00 58.83 263 GLY B O 1
ATOM 3767 N N . LYS B 1 222 ? 22.097 129.854 57.864 1.00 61.45 264 LYS B N 1
ATOM 3768 C CA . LYS B 1 222 ? 20.884 129.778 58.681 1.00 61.96 264 LYS B CA 1
ATOM 3769 C C . LYS B 1 222 ? 19.947 128.619 58.247 1.00 58.24 264 LYS B C 1
ATOM 3770 O O . LYS B 1 222 ? 18.904 128.412 58.877 1.00 59.49 264 LYS B O 1
ATOM 3776 N N . SER B 1 223 ? 20.307 127.858 57.202 1.00 53.75 265 SER B N 1
ATOM 3777 C CA . SER B 1 223 ? 19.353 126.950 56.551 1.00 50.16 265 SER B CA 1
ATOM 3778 C C . SER B 1 223 ? 18.991 125.743 57.384 1.00 47.71 265 SER B C 1
ATOM 3779 O O . SER B 1 223 ? 19.696 125.379 58.308 1.00 45.77 265 SER B O 1
ATOM 3782 N N . SER B 1 224 ? 17.881 125.121 57.019 1.00 46.50 266 SER B N 1
ATOM 3783 C CA . SER B 1 224 ? 17.300 124.075 57.818 1.00 45.63 266 SER B CA 1
ATOM 3784 C C . SER B 1 224 ? 16.602 122.979 57.001 1.00 43.08 266 SER B C 1
ATOM 3785 O O . SER B 1 224 ? 16.467 123.093 55.786 1.00 41.59 266 SER B O 1
ATOM 3788 N N . ILE B 1 225 ? 16.163 121.939 57.711 1.00 41.34 267 ILE B N 1
ATOM 3789 C CA . ILE B 1 225 ? 15.431 120.807 57.136 1.00 40.59 267 ILE B CA 1
ATOM 3790 C C . ILE B 1 225 ? 14.282 120.364 58.062 1.00 41.57 267 ILE B C 1
ATOM 3791 O O . ILE B 1 225 ? 14.405 120.427 59.293 1.00 41.64 267 ILE B O 1
ATOM 3796 N N . MET B 1 226 ? 13.175 119.924 57.466 1.00 42.51 268 MET B N 1
ATOM 3797 C CA . MET B 1 226 ? 12.096 119.271 58.219 1.00 44.44 268 MET B CA 1
ATOM 3798 C C . MET B 1 226 ? 11.493 118.090 57.461 1.00 43.03 268 MET B C 1
ATOM 3799 O O . MET B 1 226 ? 11.597 118.006 56.232 1.00 41.99 268 MET B O 1
ATOM 3804 N N . ARG B 1 227 ? 10.887 117.185 58.229 1.00 42.73 269 ARG B N 1
ATOM 3805 C CA . ARG B 1 227 ? 10.109 116.076 57.710 1.00 42.67 269 ARG B CA 1
ATOM 3806 C C . ARG B 1 227 ? 8.646 116.444 57.838 1.00 43.53 269 ARG B C 1
ATOM 3807 O O . ARG B 1 227 ? 8.151 116.602 58.946 1.00 44.73 269 ARG B O 1
ATOM 3815 N N . SER B 1 228 ? 7.955 116.601 56.720 1.00 43.10 270 SER B N 1
ATOM 3816 C CA . SER B 1 228 ? 6.535 116.962 56.756 1.00 44.31 270 SER B CA 1
ATOM 3817 C C . SER B 1 228 ? 5.869 116.657 55.447 1.00 44.24 270 SER B C 1
ATOM 3818 O O . SER B 1 228 ? 6.454 116.854 54.391 1.00 42.84 270 SER B O 1
ATOM 3821 N N . ASP B 1 229 ? 4.630 116.193 55.529 1.00 46.01 271 ASP B N 1
ATOM 3822 C CA . ASP B 1 229 ? 3.786 115.979 54.364 1.00 47.40 271 ASP B CA 1
ATOM 3823 C C . ASP B 1 229 ? 2.806 117.124 54.122 1.00 49.98 271 ASP B C 1
ATOM 3824 O O . ASP B 1 229 ? 2.039 117.070 53.177 1.00 50.01 271 ASP B O 1
ATOM 3829 N N . ALA B 1 230 ? 2.849 118.165 54.946 1.00 53.12 272 ALA B N 1
ATOM 3830 C CA . ALA B 1 230 ? 1.979 119.325 54.765 1.00 56.45 272 ALA B CA 1
ATOM 3831 C C . ALA B 1 230 ? 2.264 120.039 53.435 1.00 58.41 272 ALA B C 1
ATOM 3832 O O . ALA B 1 230 ? 3.419 120.145 53.017 1.00 55.93 272 ALA B O 1
ATOM 3834 N N . PRO B 1 231 ? 1.211 120.552 52.772 1.00 63.13 273 PRO B N 1
ATOM 3835 C CA . PRO B 1 231 ? 1.483 121.275 51.529 1.00 65.42 273 PRO B CA 1
ATOM 3836 C C . PRO B 1 231 ? 2.302 122.554 51.791 1.00 68.92 273 PRO B C 1
ATOM 3837 O O . PRO B 1 231 ? 2.282 123.097 52.902 1.00 68.44 273 PRO B O 1
ATOM 3841 N N . ILE B 1 232 ? 3.067 122.986 50.796 1.00 72.53 274 ILE B N 1
ATOM 3842 C CA . ILE B 1 232 ? 3.793 124.247 50.884 1.00 76.59 274 ILE B CA 1
ATOM 3843 C C . ILE B 1 232 ? 2.834 125.284 50.315 1.00 82.83 274 ILE B C 1
ATOM 3844 O O . ILE B 1 232 ? 2.597 125.320 49.107 1.00 82.61 274 ILE B O 1
ATOM 3849 N N . ASP B 1 233 ? 2.267 126.100 51.200 1.00 90.91 275 ASP B N 1
ATOM 3850 C CA . ASP B 1 233 ? 1.161 127.003 50.851 1.00 99.77 275 ASP B CA 1
ATOM 3851 C C . ASP B 1 233 ? 1.677 128.254 50.115 1.00 106.70 275 ASP B C 1
ATOM 3852 O O . ASP B 1 233 ? 2.789 128.728 50.388 1.00 106.99 275 ASP B O 1
ATOM 3857 N N . THR B 1 234 ? 0.859 128.771 49.191 1.00 114.75 276 THR B N 1
ATOM 3858 C CA . THR B 1 234 ? 1.248 129.868 48.276 1.00 120.22 276 THR B CA 1
ATOM 3859 C C . THR B 1 234 ? 1.020 131.273 48.899 1.00 126.60 276 THR B C 1
ATOM 3860 O O . THR B 1 234 ? -0.089 131.816 48.851 1.00 129.07 276 THR B O 1
ATOM 3864 N N . CYS B 1 235 ? 2.081 131.845 49.487 1.00 131.00 277 CYS B N 1
ATOM 3865 C CA . CYS B 1 235 ? 1.981 133.081 50.304 1.00 136.82 277 CYS B CA 1
ATOM 3866 C C . CYS B 1 235 ? 3.308 133.843 50.491 1.00 136.79 277 CYS B C 1
ATOM 3867 O O . CYS B 1 235 ? 4.387 133.285 50.282 1.00 131.11 277 CYS B O 1
ATOM 3870 N N . ILE B 1 236 ? 3.193 135.123 50.871 1.00 141.82 278 ILE B N 1
ATOM 3871 C CA . ILE B 1 236 ? 4.322 135.960 51.335 1.00 144.67 278 ILE B CA 1
ATOM 3872 C C . ILE B 1 236 ? 4.120 136.209 52.847 1.00 147.79 278 ILE B C 1
ATOM 3873 O O . ILE B 1 236 ? 3.759 137.318 53.258 1.00 151.24 278 ILE B O 1
ATOM 3878 N N . SER B 1 237 ? 4.350 135.173 53.664 1.00 147.60 279 SER B N 1
ATOM 3879 C CA . SER B 1 237 ? 4.102 135.229 55.120 1.00 148.90 279 SER B CA 1
ATOM 3880 C C . SER B 1 237 ? 5.269 134.665 55.949 1.00 149.75 279 SER B C 1
ATOM 3881 O O . SER B 1 237 ? 5.938 133.712 55.541 1.00 148.12 279 SER B O 1
ATOM 3884 N N . GLU B 1 238 ? 5.461 135.239 57.138 1.00 153.53 280 GLU B N 1
ATOM 3885 C CA . GLU B 1 238 ? 6.663 135.012 57.961 1.00 153.60 280 GLU B CA 1
ATOM 3886 C C . GLU B 1 238 ? 6.765 133.587 58.527 1.00 155.96 280 GLU B C 1
ATOM 3887 O O . GLU B 1 238 ? 7.859 133.012 58.571 1.00 153.42 280 GLU B O 1
ATOM 3893 N N . CYS B 1 239 ? 5.621 133.033 58.941 1.00 161.57 281 CYS B N 1
ATOM 3894 C CA . CYS B 1 239 ? 5.560 131.771 59.698 1.00 163.61 281 CYS B CA 1
ATOM 3895 C C . CYS B 1 239 ? 5.609 130.548 58.766 1.00 162.27 281 CYS B C 1
ATOM 3896 O O . CYS B 1 239 ? 4.904 130.515 57.749 1.00 158.68 281 CYS B O 1
ATOM 3899 N N . ILE B 1 240 ? 6.449 129.564 59.115 1.00 162.58 282 ILE B N 1
ATOM 3900 C CA . ILE B 1 240 ? 6.669 128.349 58.297 1.00 161.77 282 ILE B CA 1
ATOM 3901 C C . ILE B 1 240 ? 6.744 127.077 59.180 1.00 163.80 282 ILE B C 1
ATOM 3902 O O . ILE B 1 240 ? 7.771 126.382 59.225 1.00 160.05 282 ILE B O 1
ATOM 3907 N N . THR B 1 241 ? 5.636 126.788 59.871 1.00 167.87 283 THR B N 1
ATOM 3908 C CA . THR B 1 241 ? 5.461 125.559 60.673 1.00 166.05 283 THR B CA 1
ATOM 3909 C C . THR B 1 241 ? 4.722 124.468 59.841 1.00 165.04 283 THR B C 1
ATOM 3910 O O . THR B 1 241 ? 4.237 124.761 58.740 1.00 168.70 283 THR B O 1
ATOM 3914 N N . PRO B 1 242 ? 4.650 123.208 60.346 1.00 157.99 284 PRO B N 1
ATOM 3915 C CA . PRO B 1 242 ? 3.780 122.184 59.723 1.00 151.45 284 PRO B CA 1
ATOM 3916 C C . PRO B 1 242 ? 2.272 122.530 59.629 1.00 148.53 284 PRO B C 1
ATOM 3917 O O . PRO B 1 242 ? 1.561 121.891 58.852 1.00 145.57 284 PRO B O 1
ATOM 3921 N N . ASN B 1 243 ? 1.799 123.508 60.412 1.00 146.47 285 ASN B N 1
ATOM 3922 C CA . ASN B 1 243 ? 0.437 124.064 60.272 1.00 144.25 285 ASN B CA 1
ATOM 3923 C C . ASN B 1 243 ? 0.290 124.855 58.966 1.00 140.43 285 ASN B C 1
ATOM 3924 O O . ASN B 1 243 ? 0.247 124.289 57.871 1.00 132.95 285 ASN B O 1
ATOM 3929 N N . ASN B 1 256 ? 5.013 117.684 66.439 1.00 134.46 298 ASN B N 1
ATOM 3930 C CA . ASN B 1 256 ? 6.345 117.995 65.937 1.00 133.21 298 ASN B CA 1
ATOM 3931 C C . ASN B 1 256 ? 7.078 118.968 66.859 1.00 136.62 298 ASN B C 1
ATOM 3932 O O . ASN B 1 256 ? 6.459 119.652 67.681 1.00 137.77 298 ASN B O 1
ATOM 3937 N N . LYS B 1 257 ? 8.404 118.998 66.719 1.00 138.79 299 LYS B N 1
ATOM 3938 C CA . LYS B 1 257 ? 9.253 120.071 67.265 1.00 140.35 299 LYS B CA 1
ATOM 3939 C C . LYS B 1 257 ? 10.346 120.489 66.246 1.00 142.18 299 LYS B C 1
ATOM 3940 O O . LYS B 1 257 ? 11.478 120.810 66.632 1.00 142.11 299 LYS B O 1
ATOM 3946 N N . ILE B 1 258 ? 9.981 120.466 64.950 1.00 143.58 300 ILE B N 1
ATOM 3947 C CA . ILE B 1 258 ? 10.761 121.067 63.841 1.00 141.20 300 ILE B CA 1
ATOM 3948 C C . ILE B 1 258 ? 9.886 122.171 63.206 1.00 143.96 300 ILE B C 1
ATOM 3949 O O . ILE B 1 258 ? 8.732 121.916 62.834 1.00 143.99 300 ILE B O 1
ATOM 3954 N N . THR B 1 259 ? 10.441 123.385 63.093 1.00 144.73 301 THR B N 1
ATOM 3955 C CA . THR B 1 259 ? 9.742 124.571 62.544 1.00 144.60 301 THR B CA 1
ATOM 3956 C C . THR B 1 259 ? 10.741 125.518 61.826 1.00 145.86 301 THR B C 1
ATOM 3957 O O . THR B 1 259 ? 11.940 125.223 61.767 1.00 143.52 301 THR B O 1
ATOM 3961 N N . TYR B 1 260 ? 10.245 126.625 61.257 1.00 148.88 302 TYR B N 1
ATOM 3962 C CA . TYR B 1 260 ? 11.108 127.663 60.639 1.00 148.93 302 TYR B CA 1
ATOM 3963 C C . TYR B 1 260 ? 10.405 129.039 60.501 1.00 151.61 302 TYR B C 1
ATOM 3964 O O . TYR B 1 260 ? 9.194 129.106 60.281 1.00 152.82 302 TYR B O 1
ATOM 3973 N N . GLY B 1 261 ? 11.176 130.122 60.643 1.00 151.70 303 GLY B N 1
ATOM 3974 C CA . GLY B 1 261 ? 10.679 131.498 60.474 1.00 152.21 303 GLY B CA 1
ATOM 3975 C C . GLY B 1 261 ? 9.981 132.075 61.701 1.00 153.66 303 GLY B C 1
ATOM 3976 O O . GLY B 1 261 ? 8.957 131.544 62.128 1.00 152.57 303 GLY B O 1
ATOM 3977 N N . ALA B 1 262 ? 10.524 133.165 62.255 1.00 155.94 304 ALA B N 1
ATOM 3978 C CA . ALA B 1 262 ? 9.936 133.850 63.426 1.00 159.07 304 ALA B CA 1
ATOM 3979 C C . ALA B 1 262 ? 8.621 134.561 63.058 1.00 163.85 304 ALA B C 1
ATOM 3980 O O . ALA B 1 262 ? 8.624 135.501 62.262 1.00 167.02 304 ALA B O 1
ATOM 3982 N N . CYS B 1 263 ? 7.512 134.121 63.659 1.00 165.89 305 CYS B N 1
ATOM 3983 C CA . CYS B 1 263 ? 6.156 134.491 63.205 1.00 166.59 305 CYS B CA 1
ATOM 3984 C C . CYS B 1 263 ? 5.681 135.832 63.779 1.00 164.59 305 CYS B C 1
ATOM 3985 O O . CYS B 1 263 ? 5.528 135.992 64.989 1.00 160.12 305 CYS B O 1
ATOM 3988 N N . VAL C 2 2 ? 35.508 78.882 31.245 1.00 36.07 2 VAL C N 1
ATOM 3989 C CA . VAL C 2 2 ? 34.183 78.880 30.500 1.00 35.00 2 VAL C CA 1
ATOM 3990 C C . VAL C 2 2 ? 34.282 78.047 29.223 1.00 33.56 2 VAL C C 1
ATOM 3991 O O . VAL C 2 2 ? 35.289 78.106 28.523 1.00 32.51 2 VAL C O 1
ATOM 3995 N N . GLN C 2 3 ? 33.242 77.263 28.945 1.00 32.86 3 GLN C N 1
ATOM 3996 C CA . GLN C 2 3 ? 33.141 76.525 27.692 1.00 33.05 3 GLN C CA 1
ATOM 3997 C C . GLN C 2 3 ? 31.853 76.909 26.997 1.00 30.92 3 GLN C C 1
ATOM 3998 O O . GLN C 2 3 ? 30.864 77.204 27.664 1.00 30.03 3 GLN C O 1
ATOM 4004 N N . LEU C 2 4 ? 31.876 76.919 25.662 1.00 28.46 4 LEU C N 1
ATOM 4005 C CA . LEU C 2 4 ? 30.728 77.372 24.874 1.00 27.46 4 LEU C CA 1
ATOM 4006 C C . LEU C 2 4 ? 30.312 76.309 23.905 1.00 26.61 4 LEU C C 1
ATOM 4007 O O . LEU C 2 4 ? 31.181 75.717 23.275 1.00 25.25 4 LEU C O 1
ATOM 4012 N N . GLN C 2 5 ? 29.006 76.126 23.729 1.00 26.19 5 GLN C N 1
ATOM 4013 C CA . GLN C 2 5 ? 28.519 75.232 22.712 1.00 26.62 5 GLN C CA 1
ATOM 4014 C C . GLN C 2 5 ? 27.355 75.842 21.925 1.00 25.59 5 GLN C C 1
ATOM 4015 O O . GLN C 2 5 ? 26.281 76.126 22.487 1.00 25.25 5 GLN C O 1
ATOM 4021 N N . GLU C 2 6 ? 27.558 75.997 20.620 1.00 24.58 6 GLU C N 1
ATOM 4022 C CA . GLU C 2 6 ? 26.502 76.493 19.724 1.00 24.66 6 GLU C CA 1
ATOM 4023 C C . GLU C 2 6 ? 25.482 75.399 19.353 1.00 24.28 6 GLU C C 1
ATOM 4024 O O . GLU C 2 6 ? 25.789 74.220 19.379 1.00 23.61 6 GLU C O 1
ATOM 4030 N N . SER C 2 7 ? 24.261 75.819 19.031 1.00 24.41 7 SER C N 1
ATOM 4031 C CA . SER C 2 7 ? 23.242 74.909 18.493 1.00 24.68 7 SER C CA 1
ATOM 4032 C C . SER C 2 7 ? 22.252 75.686 17.656 1.00 24.29 7 SER C C 1
ATOM 4033 O O . SER C 2 7 ? 22.236 76.936 17.671 1.00 24.15 7 SER C O 1
ATOM 4036 N N . GLY C 2 8 ? 21.445 74.946 16.915 1.00 23.65 8 GLY C N 1
ATOM 4037 C CA . GLY C 2 8 ? 20.353 75.507 16.154 1.00 23.65 8 GLY C CA 1
ATOM 4038 C C . GLY C 2 8 ? 20.599 75.529 14.643 1.00 23.32 8 GLY C C 1
ATOM 4039 O O . GLY C 2 8 ? 19.684 75.811 13.886 1.00 23.33 8 GLY C O 1
ATOM 4040 N N . GLY C 2 9 ? 21.809 75.241 14.198 1.00 22.75 9 GLY C N 1
ATOM 4041 C CA . GLY C 2 9 ? 22.090 75.194 12.771 1.00 22.80 9 GLY C CA 1
ATOM 4042 C C . GLY C 2 9 ? 21.327 74.098 11.985 1.00 22.87 9 GLY C C 1
ATOM 4043 O O . GLY C 2 9 ? 20.797 73.167 12.548 1.00 23.77 9 GLY C O 1
ATOM 4044 N N . GLY C 2 10 ? 21.328 74.213 10.667 1.00 21.79 10 GLY C N 1
ATOM 4045 C CA . GLY C 2 10 ? 20.667 73.242 9.785 1.00 21.30 10 GLY C CA 1
ATOM 4046 C C . GLY C 2 10 ? 20.292 73.974 8.524 1.00 20.89 10 GLY C C 1
ATOM 4047 O O . GLY C 2 10 ? 20.828 75.037 8.266 1.00 20.62 10 GLY C O 1
ATOM 4048 N N . LEU C 2 11 ? 19.323 73.457 7.794 1.00 20.75 11 LEU C N 1
ATOM 4049 C CA . LEU C 2 11 ? 18.916 74.054 6.509 1.00 20.93 11 LEU C CA 1
ATOM 4050 C C . LEU C 2 11 ? 17.857 75.142 6.687 1.00 21.28 11 LEU C C 1
ATOM 4051 O O . LEU C 2 11 ? 16.839 74.912 7.325 1.00 21.40 11 LEU C O 1
ATOM 4056 N N . VAL C 2 12 ? 18.068 76.298 6.070 1.00 21.14 12 VAL C N 1
ATOM 4057 C CA . VAL C 2 12 ? 17.101 77.377 6.082 1.00 21.66 12 VAL C CA 1
ATOM 4058 C C . VAL C 2 12 ? 16.797 77.716 4.635 1.00 22.04 12 VAL C C 1
ATOM 4059 O O . VAL C 2 12 ? 17.717 77.801 3.791 1.00 21.64 12 VAL C O 1
ATOM 4063 N N . GLN C 2 13 ? 15.516 77.900 4.328 1.00 22.42 13 GLN C N 1
ATOM 4064 C CA . GLN C 2 13 ? 15.132 78.309 3.003 1.00 23.32 13 GLN C CA 1
ATOM 4065 C C . GLN C 2 13 ? 15.425 79.823 2.833 1.00 23.68 13 GLN C C 1
ATOM 4066 O O . GLN C 2 13 ? 15.280 80.594 3.779 1.00 23.39 13 GLN C O 1
ATOM 4072 N N . PRO C 2 14 ? 15.764 80.254 1.608 1.00 24.76 14 PRO C N 1
ATOM 4073 C CA . PRO C 2 14 ? 15.971 81.691 1.359 1.00 25.46 14 PRO C CA 1
ATOM 4074 C C . PRO C 2 14 ? 14.788 82.524 1.796 1.00 26.67 14 PRO C C 1
ATOM 4075 O O . PRO C 2 14 ? 13.628 82.189 1.488 1.00 27.54 14 PRO C O 1
ATOM 4079 N N . GLY C 2 15 ? 15.071 83.587 2.550 1.00 27.02 15 GLY C N 1
ATOM 4080 C CA . GLY C 2 15 ? 14.045 84.481 3.068 1.00 28.34 15 GLY C CA 1
ATOM 4081 C C . GLY C 2 15 ? 13.518 84.143 4.456 1.00 28.75 15 GLY C C 1
ATOM 4082 O O . GLY C 2 15 ? 12.860 84.968 5.051 1.00 29.42 15 GLY C O 1
ATOM 4083 N N . GLU C 2 16 ? 13.799 82.950 4.980 1.00 28.82 16 GLU C N 1
ATOM 4084 C CA . GLU C 2 16 ? 13.254 82.512 6.245 1.00 29.41 16 GLU C CA 1
ATOM 4085 C C . GLU C 2 16 ? 14.125 82.978 7.398 1.00 28.86 16 GLU C C 1
ATOM 4086 O O . GLU C 2 16 ? 15.180 83.605 7.207 1.00 28.15 16 GLU C O 1
ATOM 4092 N N . SER C 2 17 ? 13.678 82.603 8.602 1.00 28.38 17 SER C N 1
ATOM 4093 C CA . SER C 2 17 ? 14.303 82.929 9.869 1.00 27.66 17 SER C CA 1
ATOM 4094 C C . SER C 2 17 ? 14.870 81.706 10.590 1.00 26.72 17 SER C C 1
ATOM 4095 O O . SER C 2 17 ? 14.388 80.586 10.415 1.00 26.69 17 SER C O 1
ATOM 4098 N N . LEU C 2 18 ? 15.850 81.942 11.453 1.00 25.99 18 LEU C N 1
ATOM 4099 C CA . LEU C 2 18 ? 16.420 80.883 12.270 1.00 25.50 18 LEU C CA 1
ATOM 4100 C C . LEU C 2 18 ? 17.067 81.509 13.485 1.00 25.04 18 LEU C C 1
ATOM 4101 O O . LEU C 2 18 ? 17.769 82.524 13.358 1.00 24.52 18 LEU C O 1
ATOM 4106 N N A ARG C 2 19 ? 16.846 80.919 14.656 0.53 24.96 19 ARG C N 1
ATOM 4107 N N B ARG C 2 19 ? 16.875 80.877 14.635 0.47 25.04 19 ARG C N 1
ATOM 4108 C CA A ARG C 2 19 ? 17.509 81.369 15.884 0.53 25.06 19 ARG C CA 1
ATOM 4109 C CA B ARG C 2 19 ? 17.475 81.316 15.885 0.47 25.20 19 ARG C CA 1
ATOM 4110 C C A ARG C 2 19 ? 18.594 80.385 16.303 0.53 24.34 19 ARG C C 1
ATOM 4111 C C B ARG C 2 19 ? 18.592 80.370 16.318 0.47 24.41 19 ARG C C 1
ATOM 4112 O O A ARG C 2 19 ? 18.337 79.177 16.440 0.53 24.50 19 ARG C O 1
ATOM 4113 O O B ARG C 2 19 ? 18.354 79.162 16.476 0.47 24.55 19 ARG C O 1
ATOM 4128 N N . LEU C 2 20 ? 19.800 80.899 16.500 1.00 23.59 20 LEU C N 1
ATOM 4129 C CA . LEU C 2 20 ? 20.917 80.107 17.024 1.00 23.34 20 LEU C CA 1
ATOM 4130 C C . LEU C 2 20 ? 21.055 80.365 18.526 1.00 23.82 20 LEU C C 1
ATOM 4131 O O . LEU C 2 20 ? 20.709 81.463 18.998 1.00 23.54 20 LEU C O 1
ATOM 4136 N N A SER C 2 21 ? 21.571 79.375 19.253 0.41 24.08 21 SER C N 1
ATOM 4137 N N B SER C 2 21 ? 21.529 79.353 19.258 0.59 23.72 21 SER C N 1
ATOM 4138 C CA A SER C 2 21 ? 21.805 79.495 20.682 0.41 24.90 21 SER C CA 1
ATOM 4139 C CA B SER C 2 21 ? 21.804 79.467 20.684 0.59 24.33 21 SER C CA 1
ATOM 4140 C C A SER C 2 21 ? 23.242 79.081 21.004 0.41 25.18 21 SER C C 1
ATOM 4141 C C B SER C 2 21 ? 23.273 79.119 20.971 0.59 24.83 21 SER C C 1
ATOM 4142 O O A SER C 2 21 ? 23.849 78.297 20.274 0.41 24.74 21 SER C O 1
ATOM 4143 O O B SER C 2 21 ? 23.938 78.443 20.176 0.59 24.26 21 SER C O 1
ATOM 4148 N N . CYS C 2 22 ? 23.774 79.636 22.091 1.00 25.72 22 CYS C N 1
ATOM 4149 C CA . CYS C 2 22 ? 25.147 79.354 22.557 1.00 27.22 22 CYS C CA 1
ATOM 4150 C C . CYS C 2 22 ? 25.104 79.274 24.084 1.00 27.02 22 CYS C C 1
ATOM 4151 O O . CYS C 2 22 ? 24.807 80.271 24.733 1.00 26.96 22 CYS C O 1
ATOM 4154 N N . VAL C 2 23 ? 25.353 78.086 24.630 1.00 26.78 23 VAL C N 1
ATOM 4155 C CA . VAL C 2 23 ? 25.252 77.812 26.071 1.00 27.44 23 VAL C CA 1
ATOM 4156 C C . VAL C 2 23 ? 26.668 77.842 26.625 1.00 27.62 23 VAL C C 1
ATOM 4157 O O . VAL C 2 23 ? 27.540 77.167 26.098 1.00 26.45 23 VAL C O 1
ATOM 4161 N N . GLY C 2 24 ? 26.884 78.650 27.659 1.00 28.49 24 GLY C N 1
ATOM 4162 C CA . GLY C 2 24 ? 28.127 78.668 28.411 1.00 29.29 24 GLY C CA 1
ATOM 4163 C C . GLY C 2 24 ? 27.999 77.686 29.552 1.00 31.25 24 GLY C C 1
ATOM 4164 O O . GLY C 2 24 ? 26.948 77.620 30.175 1.00 31.52 24 GLY C O 1
ATOM 4165 N N . SER C 2 25 ? 29.053 76.929 29.824 1.00 32.77 25 SER C N 1
ATOM 4166 C CA . SER C 2 25 ? 29.125 76.053 31.004 1.00 36.38 25 SER C CA 1
ATOM 4167 C C . SER C 2 25 ? 30.543 76.095 31.576 1.00 39.11 25 SER C C 1
ATOM 4168 O O . SER C 2 25 ? 31.443 76.669 30.965 1.00 38.84 25 SER C O 1
ATOM 4171 N N . GLY C 2 26 ? 30.736 75.517 32.759 1.00 43.88 26 GLY C N 1
ATOM 4172 C CA . GLY C 2 26 ? 32.011 75.637 33.503 1.00 46.93 26 GLY C CA 1
ATOM 4173 C C . GLY C 2 26 ? 32.229 77.027 34.109 1.00 50.51 26 GLY C C 1
ATOM 4174 O O . GLY C 2 26 ? 31.352 77.902 34.046 1.00 53.34 26 GLY C O 1
ATOM 4175 N N . SER C 2 27 ? 33.400 77.235 34.701 1.00 54.54 27 SER C N 1
ATOM 4176 C CA . SER C 2 27 ? 33.775 78.535 35.302 1.00 57.33 27 SER C CA 1
ATOM 4177 C C . SER C 2 27 ? 35.217 78.969 34.924 1.00 58.89 27 SER C C 1
ATOM 4178 O O . SER C 2 27 ? 36.045 78.148 34.508 1.00 59.22 27 SER C O 1
ATOM 4181 N N . SER C 2 28 A 35.475 80.274 35.034 1.00 60.52 27 SER C N 1
ATOM 4182 C CA . SER C 2 28 A 36.800 80.851 34.822 1.00 62.57 27 SER C CA 1
ATOM 4183 C C . SER C 2 28 A 37.266 81.478 36.159 1.00 65.18 27 SER C C 1
ATOM 4184 O O . SER C 2 28 A 36.936 80.944 37.238 1.00 66.41 27 SER C O 1
ATOM 4187 N N . PHE C 2 29 B 38.019 82.582 36.089 1.00 67.34 27 PHE C N 1
ATOM 4188 C CA . PHE C 2 29 B 38.711 83.158 37.257 1.00 69.11 27 PHE C CA 1
ATOM 4189 C C . PHE C 2 29 B 37.707 83.799 38.227 1.00 67.27 27 PHE C C 1
ATOM 4190 O O . PHE C 2 29 B 36.744 84.462 37.804 1.00 63.22 27 PHE C O 1
ATOM 4198 N N . GLY C 2 30 C 37.941 83.582 39.526 1.00 66.58 27 GLY C N 1
ATOM 4199 C CA . GLY C 2 30 C 36.993 83.953 40.582 1.00 65.14 27 GLY C CA 1
ATOM 4200 C C . GLY C 2 30 C 35.616 83.336 40.384 1.00 63.12 27 GLY C C 1
ATOM 4201 O O . GLY C 2 30 C 34.606 84.021 40.607 1.00 63.32 27 GLY C O 1
ATOM 4202 N N . GLU C 2 31 D 35.589 82.067 39.936 1.00 60.30 27 GLU C N 1
ATOM 4203 C CA . GLU C 2 31 D 34.352 81.311 39.628 1.00 57.58 27 GLU C CA 1
ATOM 4204 C C . GLU C 2 31 D 33.421 82.015 38.605 1.00 52.02 27 GLU C C 1
ATOM 4205 O O . GLU C 2 31 D 32.190 81.941 38.700 1.00 51.45 27 GLU C O 1
ATOM 4211 N N . SER C 2 32 E 34.002 82.687 37.615 1.00 46.60 27 SER C N 1
ATOM 4212 C CA . SER C 2 32 E 33.198 83.506 36.704 1.00 42.80 27 SER C CA 1
ATOM 4213 C C . SER C 2 32 E 32.525 82.613 35.643 1.00 38.70 27 SER C C 1
ATOM 4214 O O . SER C 2 32 E 33.082 81.654 35.201 1.00 39.53 27 SER C O 1
ATOM 4217 N N . THR C 2 33 ? 31.298 82.922 35.290 1.00 35.63 28 THR C N 1
ATOM 4218 C CA . THR C 2 33 ? 30.571 82.226 34.231 1.00 32.96 28 THR C CA 1
ATOM 4219 C C . THR C 2 33 ? 30.393 83.150 33.009 1.00 30.38 28 THR C C 1
ATOM 4220 O O . THR C 2 33 ? 30.852 84.298 33.009 1.00 29.42 28 THR C O 1
ATOM 4224 N N . LEU C 2 34 ? 29.735 82.648 31.967 1.00 28.40 29 LEU C N 1
ATOM 4225 C CA . LEU C 2 34 ? 29.566 83.414 30.743 1.00 26.82 29 LEU C CA 1
ATOM 4226 C C . LEU C 2 34 ? 28.916 84.789 30.984 1.00 26.41 29 LEU C C 1
ATOM 4227 O O . LEU C 2 34 ? 29.251 85.737 30.289 1.00 25.33 29 LEU C O 1
ATOM 4232 N N . SER C 2 35 ? 28.008 84.889 31.967 1.00 26.79 30 SER C N 1
ATOM 4233 C CA . SER C 2 35 ? 27.298 86.140 32.238 1.00 26.98 30 SER C CA 1
ATOM 4234 C C . SER C 2 35 ? 28.172 87.276 32.803 1.00 26.82 30 SER C C 1
ATOM 4235 O O . SER C 2 35 ? 27.718 88.404 32.882 1.00 26.86 30 SER C O 1
ATOM 4238 N N . TYR C 2 36 ? 29.423 86.996 33.143 1.00 26.88 31 TYR C N 1
ATOM 4239 C CA . TYR C 2 36 ? 30.395 88.040 33.525 1.00 27.04 31 TYR C CA 1
ATOM 4240 C C . TYR C 2 36 ? 30.980 88.803 32.315 1.00 25.75 31 TYR C C 1
ATOM 4241 O O . TYR C 2 36 ? 31.667 89.791 32.518 1.00 25.47 31 TYR C O 1
ATOM 4250 N N . TYR C 2 37 ? 30.775 88.288 31.095 1.00 24.27 32 TYR C N 1
ATOM 4251 C CA . TYR C 2 37 ? 31.570 88.672 29.915 1.00 23.84 32 TYR C CA 1
ATOM 4252 C C . TYR C 2 37 ? 30.742 89.118 28.751 1.00 23.09 32 TYR C C 1
ATOM 4253 O O . TYR C 2 37 ? 29.603 88.674 28.609 1.00 22.77 32 TYR C O 1
ATOM 4262 N N . ALA C 2 38 ? 31.307 90.002 27.924 1.00 22.81 33 ALA C N 1
ATOM 4263 C CA . ALA C 2 38 ? 30.699 90.334 26.619 1.00 22.35 33 ALA C CA 1
ATOM 4264 C C . ALA C 2 38 ? 30.958 89.173 25.657 1.00 21.85 33 ALA C C 1
ATOM 4265 O O . ALA C 2 38 ? 31.930 88.425 25.823 1.00 21.71 33 ALA C O 1
ATOM 4267 N N . VAL C 2 39 ? 30.103 89.029 24.664 1.00 21.73 34 VAL C N 1
ATOM 4268 C CA . VAL C 2 39 ? 30.214 87.916 23.704 1.00 21.79 34 VAL C CA 1
ATOM 4269 C C . VAL C 2 39 ? 29.862 88.407 22.316 1.00 21.42 34 VAL C C 1
ATOM 4270 O O . VAL C 2 39 ? 29.012 89.285 22.195 1.00 21.44 34 VAL C O 1
ATOM 4274 N N . SER C 2 40 ? 30.521 87.864 21.288 1.00 20.97 35 SER C N 1
ATOM 4275 C CA . SER C 2 40 ? 30.203 88.163 19.900 1.00 20.67 35 SER C CA 1
ATOM 4276 C C . SER C 2 40 ? 29.849 86.879 19.155 1.00 20.47 35 SER C C 1
ATOM 4277 O O . SER C 2 40 ? 30.192 85.785 19.618 1.00 20.58 35 SER C O 1
ATOM 4280 N N . TRP C 2 41 ? 29.076 87.018 18.066 1.00 20.27 36 TRP C N 1
ATOM 4281 C CA . TRP C 2 41 ? 28.937 85.996 17.042 1.00 20.03 36 TRP C CA 1
ATOM 4282 C C . TRP C 2 41 ? 29.876 86.302 15.882 1.00 19.88 36 TRP C C 1
ATOM 4283 O O . TRP C 2 41 ? 30.051 87.465 15.479 1.00 19.46 36 TRP C O 1
ATOM 4294 N N . VAL C 2 42 ? 30.489 85.246 15.355 1.00 19.69 37 VAL C N 1
ATOM 4295 C CA . VAL C 2 42 ? 31.483 85.335 14.287 1.00 19.94 37 VAL C CA 1
ATOM 4296 C C . VAL C 2 42 ? 31.159 84.182 13.351 1.00 19.98 37 VAL C C 1
ATOM 4297 O O . VAL C 2 42 ? 30.884 83.082 13.836 1.00 19.90 37 VAL C O 1
ATOM 4301 N N . ARG C 2 43 ? 31.184 84.398 12.046 1.00 19.91 38 ARG C N 1
ATOM 4302 C CA . ARG C 2 43 ? 30.962 83.287 11.136 1.00 20.16 38 ARG C CA 1
ATOM 4303 C C . ARG C 2 43 ? 32.091 83.076 10.136 1.00 20.44 38 ARG C C 1
ATOM 4304 O O . ARG C 2 43 ? 32.934 83.943 9.903 1.00 20.83 38 ARG C O 1
ATOM 4312 N N . GLN C 2 44 ? 32.066 81.896 9.548 1.00 20.91 39 GLN C N 1
ATOM 4313 C CA . GLN C 2 44 ? 33.046 81.484 8.577 1.00 21.78 39 GLN C CA 1
ATOM 4314 C C . GLN C 2 44 ? 32.327 80.771 7.441 1.00 22.06 39 GLN C C 1
ATOM 4315 O O . GLN C 2 44 ? 31.810 79.671 7.612 1.00 21.08 39 GLN C O 1
ATOM 4321 N N . ALA C 2 45 ? 32.286 81.455 6.310 1.00 23.21 40 ALA C N 1
ATOM 4322 C CA . ALA C 2 45 ? 31.732 80.923 5.075 1.00 24.87 40 ALA C CA 1
ATOM 4323 C C . ALA C 2 45 ? 32.630 79.805 4.544 1.00 26.28 40 ALA C C 1
ATOM 4324 O O . ALA C 2 45 ? 33.843 79.782 4.848 1.00 26.26 40 ALA C O 1
ATOM 4326 N N . PRO C 2 46 ? 32.063 78.885 3.740 1.00 27.95 41 PRO C N 1
ATOM 4327 C CA . PRO C 2 46 ? 32.858 77.763 3.201 1.00 28.74 41 PRO C CA 1
ATOM 4328 C C . PRO C 2 46 ? 34.093 78.241 2.464 1.00 29.71 41 PRO C C 1
ATOM 4329 O O . PRO C 2 46 ? 33.999 79.101 1.587 1.00 30.83 41 PRO C O 1
ATOM 4333 N N . GLY C 2 47 ? 35.256 77.771 2.897 1.00 30.86 42 GLY C N 1
ATOM 4334 C CA . GLY C 2 47 ? 36.535 78.152 2.285 1.00 31.63 42 GLY C CA 1
ATOM 4335 C C . GLY C 2 47 ? 37.016 79.567 2.567 1.00 32.95 42 GLY C C 1
ATOM 4336 O O . GLY C 2 47 ? 37.965 80.039 1.925 1.00 33.12 42 GLY C O 1
ATOM 4337 N N . LYS C 2 48 ? 36.392 80.264 3.517 1.00 31.85 43 LYS C N 1
ATOM 4338 C CA . LYS C 2 48 ? 36.727 81.662 3.740 1.00 32.26 43 LYS C CA 1
ATOM 4339 C C . LYS C 2 48 ? 37.223 81.894 5.161 1.00 29.84 43 LYS C C 1
ATOM 4340 O O . LYS C 2 48 ? 37.318 80.958 5.983 1.00 27.93 43 LYS C O 1
ATOM 4346 N N . GLY C 2 49 ? 37.548 83.157 5.417 1.00 28.97 44 GLY C N 1
ATOM 4347 C CA . GLY C 2 49 ? 38.036 83.577 6.703 1.00 28.24 44 GLY C CA 1
ATOM 4348 C C . GLY C 2 49 ? 36.916 83.872 7.674 1.00 26.86 44 GLY C C 1
ATOM 4349 O O . GLY C 2 49 ? 35.766 83.484 7.493 1.00 27.09 44 GLY C O 1
ATOM 4350 N N . LEU C 2 50 ? 37.264 84.619 8.694 1.00 25.97 45 LEU C N 1
ATOM 4351 C CA . LEU C 2 50 ? 36.385 84.896 9.794 1.00 25.36 45 LEU C CA 1
ATOM 4352 C C . LEU C 2 50 ? 35.779 86.271 9.625 1.00 25.16 45 LEU C C 1
ATOM 4353 O O . LEU C 2 50 ? 36.486 87.200 9.253 1.00 25.26 45 LEU C O 1
ATOM 4358 N N . GLU C 2 51 ? 34.471 86.380 9.917 1.00 24.46 46 GLU C N 1
ATOM 4359 C CA . GLU C 2 51 ? 33.716 87.617 9.815 1.00 24.64 46 GLU C CA 1
ATOM 4360 C C . GLU C 2 51 ? 32.952 87.856 11.110 1.00 23.45 46 GLU C C 1
ATOM 4361 O O . GLU C 2 51 ? 32.048 87.103 11.447 1.00 22.43 46 GLU C O 1
ATOM 4367 N N . TRP C 2 52 ? 33.303 88.936 11.799 1.00 22.77 47 TRP C N 1
ATOM 4368 C CA . TRP C 2 52 ? 32.584 89.329 12.991 1.00 22.43 47 TRP C CA 1
ATOM 4369 C C . TRP C 2 52 ? 31.161 89.824 12.601 1.00 22.17 47 TRP C C 1
ATOM 4370 O O . TRP C 2 52 ? 31.017 90.553 11.645 1.00 22.19 47 TRP C O 1
ATOM 4381 N N . LEU C 2 53 ? 30.140 89.451 13.367 1.00 22.04 48 LEU C N 1
ATOM 4382 C CA . LEU C 2 53 ? 28.726 89.806 13.079 1.00 22.18 48 LEU C CA 1
ATOM 4383 C C . LEU C 2 53 ? 28.078 90.769 14.070 1.00 22.76 48 LEU C C 1
ATOM 4384 O O . LEU C 2 53 ? 27.401 91.726 13.649 1.00 23.42 48 LEU C O 1
ATOM 4389 N N . SER C 2 54 ? 28.261 90.511 15.365 1.00 22.23 49 SER C N 1
ATOM 4390 C CA . SER C 2 54 ? 27.536 91.212 16.399 1.00 22.45 49 SER C CA 1
ATOM 4391 C C . SER C 2 54 ? 28.169 91.015 17.756 1.00 22.03 49 SER C C 1
ATOM 4392 O O . SER C 2 54 ? 28.728 89.946 18.022 1.00 21.92 49 SER C O 1
ATOM 4395 N N . ILE C 2 55 ? 28.018 92.016 18.619 1.00 21.97 50 ILE C N 1
ATOM 4396 C CA . ILE C 2 55 ? 28.517 92.003 19.997 1.00 21.74 50 ILE C CA 1
ATOM 4397 C C . ILE C 2 55 ? 27.398 92.405 20.958 1.00 21.84 50 ILE C C 1
ATOM 4398 O O . ILE C 2 55 ? 26.505 93.173 20.604 1.00 21.75 50 ILE C O 1
ATOM 4403 N N . ILE C 2 56 ? 27.434 91.815 22.147 1.00 21.66 51 ILE C N 1
ATOM 4404 C CA . ILE C 2 56 ? 26.518 92.135 23.247 1.00 22.03 51 ILE C CA 1
ATOM 4405 C C . ILE C 2 56 ? 27.298 92.097 24.570 1.00 22.18 51 ILE C C 1
ATOM 4406 O O . ILE C 2 56 ? 28.073 91.198 24.814 1.00 22.12 51 ILE C O 1
ATOM 4411 N N . ASN C 2 57 ? 27.097 93.117 25.404 1.00 22.76 52 ASN C N 1
ATOM 4412 C CA . ASN C 2 57 ? 27.762 93.247 26.672 1.00 23.06 52 ASN C CA 1
ATOM 4413 C C . ASN C 2 57 ? 27.126 92.235 27.664 1.00 23.24 52 ASN C C 1
ATOM 4414 O O . ASN C 2 57 ? 26.036 91.711 27.430 1.00 23.06 52 ASN C O 1
ATOM 4419 N N . ALA C 2 58 A 27.837 91.949 28.746 1.00 23.67 52 ALA C N 1
ATOM 4420 C CA . ALA C 2 58 A 27.342 91.078 29.825 1.00 24.20 52 ALA C CA 1
ATOM 4421 C C . ALA C 2 58 A 25.906 91.370 30.252 1.00 24.85 52 ALA C C 1
ATOM 4422 O O . ALA C 2 58 A 25.115 90.467 30.393 1.00 25.07 52 ALA C O 1
ATOM 4424 N N . GLY C 2 59 ? 25.586 92.638 30.459 1.00 25.47 53 GLY C N 1
ATOM 4425 C CA . GLY C 2 59 ? 24.263 93.039 30.900 1.00 26.12 53 GLY C CA 1
ATOM 4426 C C . GLY C 2 59 ? 23.239 93.237 29.808 1.00 26.15 53 GLY C C 1
ATOM 4427 O O . GLY C 2 59 ? 22.118 93.623 30.111 1.00 26.59 53 GLY C O 1
ATOM 4428 N N . GLY C 2 60 ? 23.586 92.951 28.552 1.00 25.69 54 GLY C N 1
ATOM 4429 C CA . GLY C 2 60 ? 22.647 92.987 27.450 1.00 25.78 54 GLY C CA 1
ATOM 4430 C C . GLY C 2 60 ? 22.595 94.249 26.622 1.00 26.26 54 GLY C C 1
ATOM 4431 O O . GLY C 2 60 ? 21.826 94.280 25.662 1.00 26.67 54 GLY C O 1
ATOM 4432 N N . GLY C 2 61 ? 23.415 95.250 26.955 1.00 26.48 55 GLY C N 1
ATOM 4433 C CA . GLY C 2 61 ? 23.495 96.518 26.241 1.00 26.90 55 GLY C CA 1
ATOM 4434 C C . GLY C 2 61 ? 24.736 96.620 25.359 1.00 26.87 55 GLY C C 1
ATOM 4435 O O . GLY C 2 61 ? 25.415 95.623 25.121 1.00 26.24 55 GLY C O 1
ATOM 4436 N N . ASP C 2 62 ? 25.006 97.836 24.875 1.00 27.18 56 ASP C N 1
ATOM 4437 C CA . ASP C 2 62 ? 26.125 98.171 23.982 1.00 27.40 56 ASP C CA 1
ATOM 4438 C C . ASP C 2 62 ? 26.223 97.275 22.730 1.00 26.73 56 ASP C C 1
ATOM 4439 O O . ASP C 2 62 ? 27.319 96.945 22.293 1.00 26.16 56 ASP C O 1
ATOM 4444 N N . ILE C 2 63 ? 25.069 96.915 22.183 1.00 26.38 57 ILE C N 1
ATOM 4445 C CA . ILE C 2 63 ? 24.972 96.001 21.029 1.00 26.45 57 ILE C CA 1
ATOM 4446 C C . ILE C 2 63 ? 25.410 96.736 19.784 1.00 27.14 57 ILE C C 1
ATOM 4447 O O . ILE C 2 63 ? 25.102 97.921 19.619 1.00 27.87 57 ILE C O 1
ATOM 4452 N N . ASP C 2 64 ? 26.132 96.047 18.911 1.00 27.42 58 ASP C N 1
ATOM 4453 C CA . ASP C 2 64 ? 26.443 96.543 17.577 1.00 28.24 58 ASP C CA 1
ATOM 4454 C C . ASP C 2 64 ? 26.512 95.366 16.621 1.00 27.02 58 ASP C C 1
ATOM 4455 O O . ASP C 2 64 ? 26.695 94.224 17.053 1.00 26.19 58 ASP C O 1
ATOM 4460 N N . TYR C 2 65 ? 26.347 95.687 15.338 1.00 26.63 59 TYR C N 1
ATOM 4461 C CA . TYR C 2 65 ? 26.254 94.744 14.248 1.00 26.02 59 TYR C CA 1
ATOM 4462 C C . TYR C 2 65 ? 27.144 95.174 13.104 1.00 26.47 59 TYR C C 1
ATOM 4463 O O . TYR C 2 65 ? 27.295 96.354 12.819 1.00 26.86 59 TYR C O 1
ATOM 4472 N N . ALA C 2 66 ? 27.647 94.194 12.382 1.00 26.32 60 ALA C N 1
ATOM 4473 C CA . ALA C 2 66 ? 28.268 94.428 11.094 1.00 26.97 60 ALA C CA 1
ATOM 4474 C C . ALA C 2 66 ? 27.195 94.827 10.091 1.00 27.77 60 ALA C C 1
ATOM 4475 O O . ALA C 2 66 ? 26.069 94.333 10.156 1.00 26.73 60 ALA C O 1
ATOM 4477 N N . ASP C 2 67 ? 27.554 95.709 9.163 1.0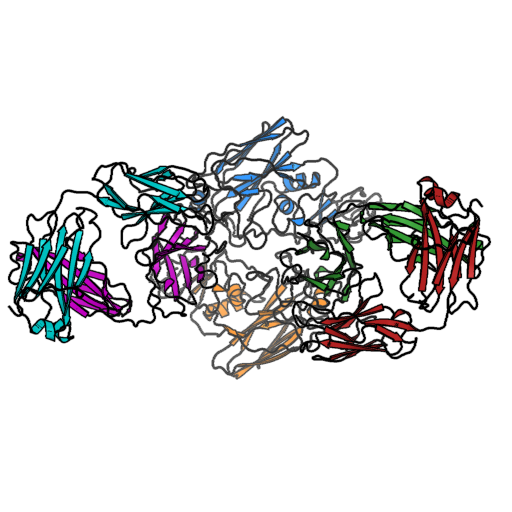0 29.40 61 ASP C N 1
ATOM 4478 C CA . ASP C 2 67 ? 26.631 96.145 8.089 1.00 30.95 61 ASP C CA 1
ATOM 4479 C C . ASP C 2 67 ? 26.035 95.008 7.289 1.00 30.88 61 ASP C C 1
ATOM 4480 O O . ASP C 2 67 ? 24.887 95.092 6.863 1.00 31.53 61 ASP C O 1
ATOM 4485 N N . SER C 2 68 ? 26.794 93.936 7.101 1.00 30.37 62 SER C N 1
ATOM 4486 C CA . SER C 2 68 ? 26.296 92.752 6.364 1.00 30.27 62 SER C CA 1
ATOM 4487 C C . SER C 2 68 ? 25.041 92.123 7.000 1.00 29.89 62 SER C C 1
ATOM 4488 O O . SER C 2 68 ? 24.242 91.517 6.314 1.00 29.45 62 SER C O 1
ATOM 4491 N N . VAL C 2 69 ? 24.894 92.243 8.312 1.00 29.32 63 VAL C N 1
ATOM 4492 C CA . VAL C 2 69 ? 23.756 91.636 8.996 1.00 29.51 63 VAL C CA 1
ATOM 4493 C C . VAL C 2 69 ? 22.817 92.595 9.712 1.00 30.12 63 VAL C C 1
ATOM 4494 O O . VAL C 2 69 ? 21.738 92.179 10.171 1.00 30.45 63 VAL C O 1
ATOM 4498 N N . GLU C 2 70 ? 23.196 93.869 9.797 1.00 30.95 64 GLU C N 1
ATOM 4499 C CA . GLU C 2 70 ? 22.422 94.836 10.566 1.00 31.96 64 GLU C CA 1
ATOM 4500 C C . GLU C 2 70 ? 21.036 94.991 9.917 1.00 31.58 64 GLU C C 1
ATOM 4501 O O . GLU C 2 70 ? 20.904 94.999 8.696 1.00 31.23 64 GLU C O 1
ATOM 4507 N N . GLY C 2 71 ? 20.023 95.112 10.766 1.00 31.44 65 GLY C N 1
ATOM 4508 C CA . GLY C 2 71 ? 18.638 95.187 10.335 1.00 31.88 65 GLY C CA 1
ATOM 4509 C C . GLY C 2 71 ? 17.993 93.828 10.103 1.00 31.23 65 GLY C C 1
ATOM 4510 O O . GLY C 2 71 ? 16.768 93.751 10.032 1.00 32.41 65 GLY C O 1
ATOM 4511 N N . ARG C 2 72 ? 18.780 92.765 9.954 1.00 29.16 66 ARG C N 1
ATOM 4512 C CA . ARG C 2 72 ? 18.224 91.422 9.821 1.00 28.56 66 ARG C CA 1
ATOM 4513 C C . ARG C 2 72 ? 18.444 90.525 11.043 1.00 27.22 66 ARG C C 1
ATOM 4514 O O . ARG C 2 72 ? 17.660 89.614 11.246 1.00 27.00 66 ARG C O 1
ATOM 4522 N N . PHE C 2 73 ? 19.537 90.716 11.794 1.00 26.55 67 PHE C N 1
ATOM 4523 C CA . PHE C 2 73 ? 19.924 89.805 12.877 1.00 25.71 67 PHE C CA 1
ATOM 4524 C C . PHE C 2 73 ? 19.743 90.577 14.180 1.00 26.15 67 PHE C C 1
ATOM 4525 O O . PHE C 2 73 ? 19.935 91.815 14.228 1.00 26.39 67 PHE C O 1
ATOM 4533 N N . THR C 2 74 ? 19.392 89.854 15.240 1.00 25.36 68 THR C N 1
ATOM 4534 C CA . THR C 2 74 ? 19.281 90.452 16.575 1.00 25.19 68 THR C CA 1
ATOM 4535 C C . THR C 2 74 ? 19.998 89.558 17.546 1.00 24.10 68 THR C C 1
ATOM 4536 O O . THR C 2 74 ? 19.712 88.357 17.614 1.00 23.68 68 THR C O 1
ATOM 4540 N N . ILE C 2 75 ? 20.916 90.132 18.306 1.00 23.42 69 ILE C N 1
ATOM 4541 C CA . ILE C 2 75 ? 21.651 89.397 19.341 1.00 23.00 69 ILE C CA 1
ATOM 4542 C C . ILE C 2 75 ? 20.941 89.641 20.667 1.00 23.69 69 ILE C C 1
ATOM 4543 O O . ILE C 2 75 ? 20.474 90.725 20.909 1.00 24.04 69 ILE C O 1
ATOM 4548 N N . SER C 2 76 ? 20.897 88.634 21.522 1.00 24.08 70 SER C N 1
ATOM 4549 C CA . SER C 2 76 ? 20.255 88.757 22.822 1.00 24.93 70 SER C CA 1
ATOM 4550 C C . SER C 2 76 ? 20.873 87.720 23.729 1.00 24.93 70 SER C C 1
ATOM 4551 O O . SER C 2 76 ? 21.619 86.859 23.271 1.00 24.46 70 SER C O 1
ATOM 4554 N N . ARG C 2 77 ? 20.620 87.815 25.015 1.00 25.44 71 ARG C N 1
ATOM 4555 C CA . ARG C 2 77 ? 21.084 86.782 25.912 1.00 25.70 71 ARG C CA 1
ATOM 4556 C C . ARG C 2 77 ? 20.118 86.628 27.071 1.00 26.76 71 ARG C C 1
ATOM 4557 O O . ARG C 2 77 ? 19.433 87.562 27.430 1.00 27.08 71 ARG C O 1
ATOM 4565 N N . ASP C 2 78 ? 20.098 85.430 27.638 1.00 27.75 72 ASP C N 1
ATOM 4566 C CA . ASP C 2 78 ? 19.360 85.126 28.845 1.00 29.07 72 ASP C CA 1
ATOM 4567 C C . ASP C 2 78 ? 20.369 84.623 29.861 1.00 28.88 72 ASP C C 1
ATOM 4568 O O . ASP C 2 78 ? 20.727 83.437 29.884 1.00 28.36 72 ASP C O 1
ATOM 4573 N N . ASN C 2 79 ? 20.826 85.524 30.721 1.00 29.20 73 ASN C N 1
ATOM 4574 C CA . ASN C 2 79 ? 21.851 85.152 31.696 1.00 29.76 73 ASN C CA 1
ATOM 4575 C C . ASN C 2 79 ? 21.388 84.133 32.738 1.00 31.03 73 ASN C C 1
ATOM 4576 O O . ASN C 2 79 ? 22.221 83.390 33.251 1.00 31.06 73 ASN C O 1
ATOM 4581 N N . SER C 2 80 ? 20.077 84.030 32.985 1.00 32.40 74 SER C N 1
ATOM 4582 C CA . SER C 2 80 ? 19.568 83.044 33.932 1.00 34.01 74 SER C CA 1
ATOM 4583 C C . SER C 2 80 ? 19.866 81.607 33.436 1.00 34.39 74 SER C C 1
ATOM 4584 O O . SER C 2 80 ? 19.950 80.680 34.237 1.00 34.86 74 SER C O 1
ATOM 4587 N N . LYS C 2 81 ? 20.042 81.437 32.122 1.00 34.15 75 LYS C N 1
ATOM 4588 C CA . LYS C 2 81 ? 20.374 80.152 31.528 1.00 34.25 75 LYS C CA 1
ATOM 4589 C C . LYS C 2 81 ? 21.794 80.106 30.945 1.00 32.58 75 LYS C C 1
ATOM 4590 O O . LYS C 2 81 ? 22.117 79.162 30.254 1.00 30.92 75 LYS C O 1
ATOM 4596 N N . GLU C 2 82 ? 22.625 81.116 31.230 1.00 31.72 76 GLU C N 1
ATOM 4597 C CA . GLU C 2 82 ? 23.943 81.289 30.633 1.00 30.91 76 GLU C CA 1
ATOM 4598 C C . GLU C 2 82 ? 23.927 81.061 29.090 1.00 29.84 76 GLU C C 1
ATOM 4599 O O . GLU C 2 82 ? 24.790 80.380 28.546 1.00 29.66 76 GLU C O 1
ATOM 4605 N N . THR C 2 83 ? 22.921 81.620 28.420 1.00 28.99 77 THR C N 1
ATOM 4606 C CA . THR C 2 83 ? 22.677 81.361 27.006 1.00 28.53 77 THR C CA 1
ATOM 4607 C C . THR C 2 83 ? 22.640 82.664 26.182 1.00 27.90 77 THR C C 1
ATOM 4608 O O . THR C 2 83 ? 21.999 83.658 26.570 1.00 27.86 77 THR C O 1
ATOM 4612 N N . LEU C 2 84 ? 23.353 82.631 25.068 1.00 27.01 78 LEU C N 1
ATOM 4613 C CA . LEU C 2 84 ? 23.355 83.674 24.063 1.00 27.13 78 LEU C CA 1
ATOM 4614 C C . LEU C 2 84 ? 22.505 83.262 22.858 1.00 26.18 78 LEU C C 1
ATOM 4615 O O . LEU C 2 84 ? 22.433 82.082 22.537 1.00 25.19 78 LEU C O 1
ATOM 4620 N N . TYR C 2 85 ? 21.887 84.231 22.185 1.00 25.40 79 TYR C N 1
ATOM 4621 C CA . TYR C 2 85 ? 21.072 83.935 21.003 1.00 25.02 79 TYR C CA 1
ATOM 4622 C C . TYR C 2 85 ? 21.466 84.798 19.833 1.00 24.03 79 TYR C C 1
ATOM 4623 O O . TYR C 2 85 ? 21.892 85.935 20.032 1.00 24.06 79 TYR C O 1
ATOM 4632 N N . LEU C 2 86 ? 21.286 84.279 18.618 1.00 22.89 80 LEU C N 1
ATOM 4633 C CA . LEU C 2 86 ? 21.323 85.099 17.423 1.00 22.54 80 LEU C CA 1
ATOM 4634 C C . LEU C 2 86 ? 20.081 84.792 16.590 1.00 22.85 80 LEU C C 1
ATOM 4635 O O . LEU C 2 86 ? 19.940 83.706 16.043 1.00 22.32 80 LEU C O 1
ATOM 4640 N N . GLN C 2 87 ? 19.170 85.746 16.529 1.00 23.65 81 GLN C N 1
ATOM 4641 C CA . GLN C 2 87 ? 17.921 85.589 15.768 1.00 24.77 81 GLN C CA 1
ATOM 4642 C C . GLN C 2 87 ? 18.218 86.115 14.389 1.00 24.86 81 GLN C C 1
ATOM 4643 O O . GLN C 2 87 ? 18.513 87.304 14.248 1.00 25.38 81 GLN C O 1
ATOM 4649 N N . MET C 2 88 ? 18.197 85.243 13.394 1.00 24.67 82 MET C N 1
ATOM 4650 C CA . MET C 2 88 ? 18.452 85.638 12.022 1.00 25.08 82 MET C CA 1
ATOM 4651 C C . MET C 2 88 ? 17.133 85.655 11.277 1.00 25.64 82 MET C C 1
ATOM 4652 O O . MET C 2 88 ? 16.287 84.793 11.505 1.00 26.11 82 MET C O 1
ATOM 4657 N N . THR C 2 89 A 16.963 86.635 10.405 1.00 26.08 82 THR C N 1
ATOM 4658 C CA . THR C 2 89 A 15.788 86.748 9.526 1.00 27.32 82 THR C CA 1
ATOM 4659 C C . THR C 2 89 A 16.267 87.074 8.106 1.00 27.81 82 THR C C 1
ATOM 4660 O O . THR C 2 89 A 17.428 87.446 7.904 1.00 27.47 82 THR C O 1
ATOM 4664 N N A ASN C 2 90 B 15.350 86.934 7.150 0.40 28.33 82 ASN C N 1
ATOM 4665 N N B ASN C 2 90 B 15.390 86.909 7.122 0.60 28.70 82 ASN C N 1
ATOM 4666 C CA A ASN C 2 90 B 15.600 87.181 5.726 0.40 28.64 82 ASN C CA 1
ATOM 4667 C CA B ASN C 2 90 B 15.688 87.326 5.752 0.60 29.28 82 ASN C CA 1
ATOM 4668 C C A ASN C 2 90 B 16.974 86.694 5.290 0.40 27.92 82 ASN C C 1
ATOM 4669 C C B ASN C 2 90 B 17.005 86.703 5.252 0.60 28.27 82 ASN C C 1
ATOM 4670 O O A ASN C 2 90 B 17.787 87.455 4.741 0.40 27.91 82 ASN C O 1
ATOM 4671 O O B ASN C 2 90 B 17.817 87.377 4.595 0.60 28.22 82 ASN C O 1
ATOM 4680 N N . LEU C 2 91 C 17.216 85.421 5.586 1.00 27.31 82 LEU C N 1
ATOM 4681 C CA . LEU C 2 91 C 18.464 84.754 5.261 1.00 26.76 82 LEU C CA 1
ATOM 4682 C C . LEU C 2 91 C 18.634 84.558 3.759 1.00 27.20 82 LEU C C 1
ATOM 4683 O O . LEU C 2 91 C 17.676 84.358 3.032 1.00 26.80 82 LEU C O 1
ATOM 4688 N N . ARG C 2 92 ? 19.872 84.624 3.311 1.00 28.00 83 ARG C N 1
ATOM 4689 C CA . ARG C 2 92 ? 20.206 84.453 1.908 1.00 29.38 83 ARG C CA 1
ATOM 4690 C C . ARG C 2 92 ? 21.307 83.444 1.766 1.00 28.31 83 ARG C C 1
ATOM 4691 O O . ARG C 2 92 ? 22.017 83.130 2.752 1.00 26.03 83 ARG C O 1
ATOM 4699 N N . VAL C 2 93 ? 21.502 82.994 0.527 1.00 27.91 84 VAL C N 1
ATOM 4700 C CA . VAL C 2 93 ? 22.487 81.957 0.238 1.00 27.97 84 VAL C CA 1
ATOM 4701 C C . VAL C 2 93 ? 23.879 82.330 0.809 1.00 27.10 84 VAL C C 1
ATOM 4702 O O . VAL C 2 93 ? 24.571 81.485 1.386 1.00 26.10 84 VAL C O 1
ATOM 4706 N N . GLU C 2 94 ? 24.230 83.607 0.741 1.00 27.83 85 GLU C N 1
ATOM 4707 C CA . GLU C 2 94 ? 25.554 84.055 1.200 1.00 28.04 85 GLU C CA 1
ATOM 4708 C C . GLU C 2 94 ? 25.733 84.100 2.709 1.00 26.30 85 GLU C C 1
ATOM 4709 O O . GLU C 2 94 ? 26.839 84.329 3.182 1.00 26.10 85 GLU C O 1
ATOM 4715 N N . ASP C 2 95 ? 24.670 83.889 3.475 1.00 25.03 86 ASP C N 1
ATOM 4716 C CA . ASP C 2 95 ? 24.771 83.739 4.924 1.00 23.88 86 ASP C CA 1
ATOM 4717 C C . ASP C 2 95 ? 25.155 82.315 5.344 1.00 22.77 86 ASP C C 1
ATOM 4718 O O . ASP C 2 95 ? 25.311 82.038 6.557 1.00 22.44 86 ASP C O 1
ATOM 4723 N N . THR C 2 96 ? 25.262 81.405 4.380 1.00 21.94 87 THR C N 1
ATOM 4724 C CA . THR C 2 96 ? 25.691 80.037 4.648 1.00 21.39 87 THR C CA 1
ATOM 4725 C C . THR C 2 96 ? 27.124 80.041 5.247 1.00 20.88 87 THR C C 1
ATOM 4726 O O . THR C 2 96 ? 27.989 80.796 4.788 1.00 21.08 87 THR C O 1
ATOM 4730 N N . GLY C 2 97 ? 27.341 79.206 6.249 1.00 20.22 88 GLY C N 1
ATOM 4731 C CA . GLY C 2 97 ? 28.642 79.060 6.945 1.00 19.95 88 GLY C CA 1
ATOM 4732 C C . GLY C 2 97 ? 28.501 78.520 8.351 1.00 19.45 88 GLY C C 1
ATOM 4733 O O . GLY C 2 97 ? 27.390 78.200 8.805 1.00 19.20 88 GLY C O 1
ATOM 4734 N N . VAL C 2 98 ? 29.623 78.445 9.051 1.00 19.47 89 VAL C N 1
ATOM 4735 C CA . VAL C 2 98 ? 29.671 78.006 10.443 1.00 19.42 89 VAL C CA 1
ATOM 4736 C C . VAL C 2 98 ? 29.601 79.260 11.296 1.00 19.33 89 VAL C C 1
ATOM 4737 O O . VAL C 2 98 ? 30.344 80.198 11.049 1.00 19.50 89 VAL C O 1
ATOM 4741 N N . TYR C 2 99 ? 28.684 79.273 12.262 1.00 19.11 90 TYR C N 1
ATOM 4742 C CA . TYR C 2 99 ? 28.480 80.404 13.169 1.00 19.44 90 TYR C CA 1
ATOM 4743 C C . TYR C 2 99 ? 29.083 79.988 14.503 1.00 20.04 90 TYR C C 1
ATOM 4744 O O . TYR C 2 99 ? 28.745 78.911 15.030 1.00 20.23 90 TYR C O 1
ATOM 4753 N N . TYR C 2 100 ? 29.996 80.815 15.011 1.00 20.57 91 TYR C N 1
ATOM 4754 C CA . TYR C 2 100 ? 30.636 80.661 16.296 1.00 21.27 91 TYR C CA 1
ATOM 4755 C C . TYR C 2 100 ? 30.185 81.715 17.269 1.00 22.50 91 TYR C C 1
ATOM 4756 O O . TYR C 2 100 ? 30.057 82.896 16.893 1.00 21.91 91 TYR C O 1
ATOM 4765 N N . CYS C 2 101 ? 30.009 81.349 18.537 1.00 24.03 92 CYS C N 1
ATOM 4766 C CA . CYS C 2 101 ? 29.967 82.377 19.580 1.00 25.66 92 CYS C CA 1
ATOM 4767 C C . CYS C 2 101 ? 31.365 82.373 20.193 1.00 24.62 92 CYS C C 1
ATOM 4768 O O . CYS C 2 101 ? 32.064 81.332 20.213 1.00 24.23 92 CYS C O 1
ATOM 4771 N N . ALA C 2 102 ? 31.770 83.552 20.636 1.00 23.37 93 ALA C N 1
ATOM 4772 C CA . ALA C 2 102 ? 33.125 83.824 21.052 1.00 23.35 93 ALA C CA 1
ATOM 4773 C C . ALA C 2 102 ? 33.081 84.876 22.171 1.00 23.34 93 ALA C C 1
ATOM 4774 O O . ALA C 2 102 ? 32.561 85.968 21.970 1.00 22.74 93 ALA C O 1
ATOM 4776 N N . LYS C 2 103 ? 33.606 84.510 23.329 1.00 23.89 94 LYS C N 1
ATOM 4777 C CA . LYS C 2 103 ? 33.598 85.334 24.538 1.00 24.70 94 LYS C CA 1
ATOM 4778 C C . LYS C 2 103 ? 34.768 86.277 24.524 1.00 24.65 94 LYS C C 1
ATOM 4779 O O . LYS C 2 103 ? 35.926 85.845 24.239 1.00 25.20 94 LYS C O 1
ATOM 4785 N N . HIS C 2 104 ? 34.503 87.541 24.839 1.00 24.17 95 HIS C N 1
ATOM 4786 C CA . HIS C 2 104 ? 35.565 88.547 25.034 1.00 24.18 95 HIS C CA 1
ATOM 4787 C C . HIS C 2 104 ? 36.228 88.381 26.425 1.00 25.01 95 HIS C C 1
ATOM 4788 O O . HIS C 2 104 ? 35.569 88.021 27.395 1.00 24.71 95 HIS C O 1
ATOM 4795 N N . MET C 2 105 ? 37.533 88.635 26.525 1.00 26.22 96 MET C N 1
ATOM 4796 C CA . MET C 2 105 ? 38.226 88.291 27.759 1.00 27.60 96 MET C CA 1
ATOM 4797 C C . MET C 2 105 ? 37.956 89.184 28.959 1.00 27.02 96 MET C C 1
ATOM 4798 O O . MET C 2 105 ? 37.964 88.688 30.037 1.00 27.29 96 MET C O 1
ATOM 4803 N N . SER C 2 106 ? 37.715 90.476 28.770 1.00 26.29 97 SER C N 1
ATOM 4804 C CA . SER C 2 106 ? 37.621 91.404 29.915 1.00 26.81 97 SER C CA 1
ATOM 4805 C C . SER C 2 106 ? 36.349 91.184 30.743 1.00 26.53 97 SER C C 1
ATOM 4806 O O . SER C 2 106 ? 35.253 91.112 30.214 1.00 25.49 97 SER C O 1
ATOM 4809 N N . MET C 2 107 ? 36.511 91.129 32.048 1.00 27.20 98 MET C N 1
ATOM 4810 C CA . MET C 2 107 ? 35.372 91.113 32.964 1.00 27.59 98 MET C CA 1
ATOM 4811 C C . MET C 2 107 ? 34.519 92.374 32.790 1.00 26.73 98 MET C C 1
ATOM 4812 O O . MET C 2 107 ? 35.016 93.498 32.905 1.00 26.95 98 MET C O 1
ATOM 4817 N N . GLN C 2 108 ? 33.249 92.171 32.498 1.00 25.61 99 GLN C N 1
ATOM 4818 C CA . GLN C 2 108 ? 32.312 93.252 32.238 1.00 25.39 99 GLN C CA 1
ATOM 4819 C C . GLN C 2 108 ? 31.237 93.390 33.310 1.00 25.74 99 GLN C C 1
ATOM 4820 O O . GLN C 2 108 ? 30.601 94.443 33.402 1.00 25.51 99 GLN C O 1
ATOM 4826 N N . GLN C 2 109 ? 30.969 92.318 34.053 1.00 26.04 100 GLN C N 1
ATOM 4827 C CA . GLN C 2 109 ? 30.091 92.411 35.213 1.00 27.14 100 GLN C CA 1
ATOM 4828 C C . GLN C 2 109 ? 30.391 91.342 36.246 1.00 27.93 100 GLN C C 1
ATOM 4829 O O . GLN C 2 109 ? 30.999 90.328 35.929 1.00 27.45 100 GLN C O 1
ATOM 4835 N N . VAL C 2 110 A 29.980 91.612 37.474 1.00 29.71 100 VAL C N 1
ATOM 4836 C CA . VAL C 2 110 A 30.008 90.645 38.562 1.00 31.74 100 VAL C CA 1
ATOM 4837 C C . VAL C 2 110 A 28.558 90.524 39.048 1.00 33.76 100 VAL C C 1
ATOM 4838 O O . VAL C 2 110 A 28.119 91.344 39.844 1.00 34.52 100 VAL C O 1
ATOM 4842 N N . PRO C 2 111 B 27.807 89.516 38.532 1.00 36.02 100 PRO C N 1
ATOM 4843 C CA . PRO C 2 111 B 26.407 89.316 38.924 1.00 38.40 100 PRO C CA 1
ATOM 4844 C C . PRO C 2 111 B 26.365 88.730 40.323 1.00 40.89 100 PRO C C 1
ATOM 4845 O O . PRO C 2 111 B 27.158 87.812 40.655 1.00 44.21 100 PRO C O 1
ATOM 4849 N N . GLY C 2 112 C 25.507 89.281 41.153 1.00 41.90 100 GLY C N 1
ATOM 4850 C CA . GLY C 2 112 C 25.552 88.993 42.588 1.00 41.98 100 GLY C CA 1
ATOM 4851 C C . GLY C 2 112 C 26.009 90.247 43.293 1.00 41.66 100 GLY C C 1
ATOM 4852 O O . GLY C 2 112 C 25.582 90.525 44.405 1.00 42.88 100 GLY C O 1
ATOM 4853 N N . SER C 2 113 D 26.891 91.008 42.651 1.00 39.34 100 SER C N 1
ATOM 4854 C CA . SER C 2 113 D 27.398 92.230 43.231 1.00 38.50 100 SER C CA 1
ATOM 4855 C C . SER C 2 113 D 26.690 93.502 42.762 1.00 36.51 100 SER C C 1
ATOM 4856 O O . SER C 2 113 D 26.877 94.569 43.333 1.00 36.57 100 SER C O 1
ATOM 4859 N N . GLY C 2 114 E 25.925 93.381 41.694 1.00 34.28 100 GLY C N 1
ATOM 4860 C CA . GLY C 2 114 E 25.334 94.515 40.999 1.00 33.03 100 GLY C CA 1
ATOM 4861 C C . GLY C 2 114 E 26.294 95.522 40.396 1.00 31.54 100 GLY C C 1
ATOM 4862 O O . GLY C 2 114 E 25.938 96.686 40.296 1.00 31.66 100 GLY C O 1
ATOM 4863 N N . TRP C 2 115 F 27.524 95.114 40.092 1.00 30.19 100 TRP C N 1
ATOM 4864 C CA . TRP C 2 115 F 28.477 95.954 39.394 1.00 29.31 100 TRP C CA 1
ATOM 4865 C C . TRP C 2 115 F 28.478 95.606 37.902 1.00 28.38 100 TRP C C 1
ATOM 4866 O O . TRP C 2 115 F 28.504 94.436 37.537 1.00 27.42 100 TRP C O 1
ATOM 4877 N N . GLU C 2 116 G 28.468 96.640 37.071 1.00 28.45 100 GLU C N 1
ATOM 4878 C CA . GLU C 2 116 G 28.730 96.540 35.658 1.00 28.19 100 GLU C CA 1
ATOM 4879 C C . GLU C 2 116 G 29.752 97.567 35.253 1.00 27.98 100 GLU C C 1
ATOM 4880 O O . GLU C 2 116 G 29.647 98.747 35.636 1.00 28.19 100 GLU C O 1
ATOM 4886 N N . ARG C 2 117 H 30.719 97.128 34.454 1.00 27.52 100 ARG C N 1
ATOM 4887 C CA . ARG C 2 117 H 31.717 98.026 33.893 1.00 27.73 100 ARG C CA 1
ATOM 4888 C C . ARG C 2 117 H 31.017 99.019 32.935 1.00 27.94 100 ARG C C 1
ATOM 4889 O O . ARG C 2 117 H 30.103 98.651 32.193 1.00 27.15 100 ARG C O 1
ATOM 4897 N N . ALA C 2 118 I 31.429 100.283 32.999 1.00 28.83 100 ALA C N 1
ATOM 4898 C CA . ALA C 2 118 I 30.819 101.333 32.199 1.00 29.24 100 ALA C CA 1
ATOM 4899 C C . ALA C 2 118 I 31.050 101.127 30.713 1.00 29.14 100 ALA C C 1
ATOM 4900 O O . ALA C 2 118 I 30.130 101.273 29.941 1.00 29.09 100 ALA C O 1
ATOM 4902 N N . ASP C 2 119 J 32.288 100.820 30.330 1.00 29.43 100 ASP C N 1
ATOM 4903 C CA . ASP C 2 119 J 32.671 100.726 28.933 1.00 29.60 100 ASP C CA 1
ATOM 4904 C C . ASP C 2 119 J 32.728 99.251 28.500 1.00 28.56 100 ASP C C 1
ATOM 4905 O O . ASP C 2 119 J 33.046 98.371 29.295 1.00 28.40 100 ASP C O 1
ATOM 4910 N N . LEU C 2 120 K 32.417 99.009 27.237 1.00 27.84 100 LEU C N 1
ATOM 4911 C CA . LEU C 2 120 K 32.526 97.695 26.629 1.00 27.04 100 LEU C CA 1
ATOM 4912 C C . LEU C 2 120 K 33.929 97.585 26.035 1.00 26.90 100 LEU C C 1
ATOM 4913 O O . LEU C 2 120 K 34.270 98.324 25.122 1.00 27.32 100 LEU C O 1
ATOM 4918 N N . VAL C 2 121 L 34.752 96.686 26.546 1.00 26.53 100 VAL C N 1
ATOM 4919 C CA . VAL C 2 121 L 36.160 96.592 26.089 1.00 26.59 100 VAL C CA 1
ATOM 4920 C C . VAL C 2 121 L 36.243 95.897 24.710 1.00 25.94 100 VAL C C 1
ATOM 4921 O O . VAL C 2 121 L 36.848 96.422 23.820 1.00 26.41 100 VAL C O 1
ATOM 4925 N N . GLY C 2 122 M 35.611 94.742 24.550 1.00 25.27 100 GLY C N 1
ATOM 4926 C CA . GLY C 2 122 M 35.605 94.002 23.268 1.00 24.68 100 GLY C CA 1
ATOM 4927 C C . GLY C 2 122 M 36.956 93.471 22.844 1.00 24.44 100 GLY C C 1
ATOM 4928 O O . GLY C 2 122 M 37.298 93.471 21.640 1.00 24.47 100 GLY C O 1
ATOM 4929 N N . ASP C 2 123 N 37.720 93.018 23.824 1.00 24.22 100 ASP C N 1
ATOM 4930 C CA . ASP C 2 123 N 39.093 92.577 23.611 1.00 24.43 100 ASP C CA 1
ATOM 4931 C C . ASP C 2 123 N 39.136 91.070 23.180 1.00 23.92 100 ASP C C 1
ATOM 4932 O O . ASP C 2 123 N 38.129 90.557 22.678 1.00 23.06 100 ASP C O 1
ATOM 4937 N N . ALA C 2 124 O 40.288 90.421 23.290 1.00 24.12 100 ALA C N 1
ATOM 4938 C CA . ALA C 2 124 O 40.536 89.131 22.619 1.00 24.00 100 ALA C CA 1
ATOM 4939 C C . ALA C 2 124 O 39.474 88.067 22.926 1.00 23.99 100 ALA C C 1
ATOM 4940 O O . ALA C 2 124 O 38.933 87.980 24.051 1.00 23.71 100 ALA C O 1
ATOM 4942 N N . PHE C 2 125 P 39.202 87.265 21.910 1.00 24.11 100 PHE C N 1
ATOM 4943 C CA . PHE C 2 125 P 38.254 86.178 22.001 1.00 24.52 100 PHE C CA 1
ATOM 4944 C C . PHE C 2 125 P 38.938 85.015 22.648 1.00 25.09 100 PHE C C 1
ATOM 4945 O O . PHE C 2 125 P 39.618 84.221 21.958 1.00 25.58 100 PHE C O 1
ATOM 4953 N N . ASP C 2 126 ? 38.843 84.922 23.967 1.00 25.70 101 ASP C N 1
ATOM 4954 C CA . ASP C 2 126 ? 39.591 83.878 24.664 1.00 26.36 101 ASP C CA 1
ATOM 4955 C C . ASP C 2 126 ? 38.935 82.502 24.694 1.00 25.89 101 ASP C C 1
ATOM 4956 O O . ASP C 2 126 ? 39.600 81.533 24.988 1.00 25.78 101 ASP C O 1
ATOM 4961 N N . VAL C 2 127 ? 37.634 82.398 24.417 1.00 25.36 102 VAL C N 1
ATOM 4962 C CA . VAL C 2 127 ? 37.005 81.095 24.281 1.00 25.09 102 VAL C CA 1
ATOM 4963 C C . VAL C 2 127 ? 36.081 81.207 23.077 1.00 24.18 102 VAL C C 1
ATOM 4964 O O . VAL C 2 127 ? 35.349 82.192 22.956 1.00 23.10 102 VAL C O 1
ATOM 4968 N N . TRP C 2 128 ? 36.130 80.195 22.206 1.00 23.71 103 TRP C N 1
ATOM 4969 C CA . TRP C 2 128 ? 35.213 80.039 21.068 1.00 23.33 103 TRP C CA 1
ATOM 4970 C C . TRP C 2 128 ? 34.499 78.704 21.208 1.00 23.55 103 TRP C C 1
ATOM 4971 O O . TRP C 2 128 ? 35.079 77.754 21.728 1.00 24.17 103 TRP C O 1
ATOM 4982 N N . GLY C 2 129 ? 33.258 78.602 20.766 1.00 23.59 104 GLY C N 1
ATOM 4983 C CA . GLY C 2 129 ? 32.642 77.279 20.650 1.00 23.95 104 GLY C CA 1
ATOM 4984 C C . GLY C 2 129 ? 33.129 76.522 19.430 1.00 24.10 104 GLY C C 1
ATOM 4985 O O . GLY C 2 129 ? 34.039 76.970 18.725 1.00 23.76 104 GLY C O 1
ATOM 4986 N N . GLN C 2 130 ? 32.565 75.337 19.205 1.00 25.48 105 GLN C N 1
ATOM 4987 C CA . GLN C 2 130 ? 32.941 74.518 18.041 1.00 26.41 105 GLN C CA 1
ATOM 4988 C C . GLN C 2 130 ? 32.135 74.859 16.775 1.00 25.21 105 GLN C C 1
ATOM 4989 O O . GLN C 2 130 ? 32.479 74.456 15.662 1.00 25.01 105 GLN C O 1
ATOM 4995 N N . GLY C 2 131 ? 31.064 75.614 16.964 1.00 24.08 106 GLY C N 1
ATOM 4996 C CA . GLY C 2 131 ? 30.365 76.269 15.895 1.00 23.69 106 GLY C CA 1
ATOM 4997 C C . GLY C 2 131 ? 29.176 75.458 15.466 1.00 23.39 106 GLY C C 1
ATOM 4998 O O . GLY C 2 131 ? 29.093 74.268 15.759 1.00 23.13 106 GLY C O 1
ATOM 4999 N N . THR C 2 132 ? 28.248 76.101 14.764 1.00 23.16 107 THR C N 1
ATOM 5000 C CA . THR C 2 132 ? 27.084 75.395 14.225 1.00 22.77 107 THR C CA 1
ATOM 5001 C C . THR C 2 132 ? 26.884 75.825 12.774 1.00 23.05 107 THR C C 1
ATOM 5002 O O . THR C 2 132 ? 26.964 77.012 12.439 1.00 22.30 107 THR C O 1
ATOM 5006 N N . MET C 2 133 ? 26.588 74.855 11.914 1.00 23.47 108 MET C N 1
ATOM 5007 C CA . MET C 2 133 ? 26.570 75.098 10.500 1.00 24.49 108 MET C CA 1
ATOM 5008 C C . MET C 2 133 ? 25.147 75.469 10.046 1.00 23.04 108 MET C C 1
ATOM 5009 O O . MET C 2 133 ? 24.205 74.734 10.272 1.00 21.68 108 MET C O 1
ATOM 5014 N N . VAL C 2 134 ? 25.033 76.616 9.382 1.00 22.03 109 VAL C N 1
ATOM 5015 C CA . VAL C 2 134 ? 23.800 77.076 8.786 1.00 21.90 109 VAL C CA 1
ATOM 5016 C C . VAL C 2 134 ? 23.945 77.014 7.275 1.00 21.59 109 VAL C C 1
ATOM 5017 O O . VAL C 2 134 ? 24.858 77.623 6.709 1.00 21.66 109 VAL C O 1
ATOM 5021 N N . THR C 2 135 ? 23.060 76.278 6.617 1.00 21.38 110 THR C N 1
ATOM 5022 C CA . THR C 2 135 ? 23.018 76.226 5.167 1.00 21.52 110 THR C CA 1
ATOM 5023 C C . THR C 2 135 ? 21.710 76.841 4.691 1.00 21.83 110 THR C C 1
ATOM 5024 O O . THR C 2 135 ? 20.641 76.412 5.100 1.00 21.09 110 THR C O 1
ATOM 5028 N N . VAL C 2 136 ? 21.823 77.866 3.836 1.00 22.12 111 VAL C N 1
ATOM 5029 C CA . VAL C 2 136 ? 20.677 78.560 3.280 1.00 23.12 111 VAL C CA 1
ATOM 5030 C C . VAL C 2 136 ? 20.530 78.131 1.829 1.00 23.74 111 VAL C C 1
ATOM 5031 O O . VAL C 2 136 ? 21.377 78.434 0.970 1.00 24.09 111 VAL C O 1
ATOM 5035 N N . SER C 2 137 ? 19.485 77.397 1.546 1.00 24.22 112 SER C N 1
ATOM 5036 C CA . SER C 2 137 ? 19.350 76.800 0.199 1.00 24.97 112 SER C CA 1
ATOM 5037 C C . SER C 2 137 ? 17.907 76.378 -0.065 1.00 25.60 112 SER C C 1
ATOM 5038 O O . SER C 2 137 ? 17.207 75.983 0.863 1.00 25.13 112 SER C O 1
ATOM 5041 N N . SER C 2 138 ? 17.470 76.477 -1.323 1.00 27.13 113 SER C N 1
ATOM 5042 C CA . SER C 2 138 ? 16.139 76.019 -1.715 1.00 28.85 113 SER C CA 1
ATOM 5043 C C . SER C 2 138 ? 16.195 74.523 -1.962 1.00 29.12 113 SER C C 1
ATOM 5044 O O . SER C 2 138 ? 16.499 74.093 -3.067 1.00 29.25 113 SER C O 1
ATOM 5047 N N . ALA C 2 139 ? 15.878 73.734 -0.941 1.00 29.26 114 ALA C N 1
ATOM 5048 C CA . ALA C 2 139 ? 16.228 72.311 -0.915 1.00 29.18 114 ALA C CA 1
ATOM 5049 C C . ALA C 2 139 ? 15.488 71.666 0.237 1.00 29.57 114 ALA C C 1
ATOM 5050 O O . ALA C 2 139 ? 14.764 72.334 0.953 1.00 29.16 114 ALA C O 1
ATOM 5052 N N . SER C 2 140 ? 15.677 70.370 0.444 1.00 30.33 115 SER C N 1
ATOM 5053 C CA . SER C 2 140 ? 15.131 69.754 1.652 1.00 30.20 115 SER C CA 1
ATOM 5054 C C . SER C 2 140 ? 16.194 68.995 2.383 1.00 28.65 115 SER C C 1
ATOM 5055 O O . SER C 2 140 ? 17.290 68.743 1.870 1.00 28.23 115 SER C O 1
ATOM 5058 N N . THR C 2 141 ? 15.879 68.681 3.621 1.00 27.17 116 THR C N 1
ATOM 5059 C CA . THR C 2 141 ? 16.773 67.947 4.473 1.00 26.38 116 THR C CA 1
ATOM 5060 C C . THR C 2 141 ? 16.616 66.452 4.118 1.00 26.46 116 THR C C 1
ATOM 5061 O O . THR C 2 141 ? 15.509 65.996 3.836 1.00 26.29 116 THR C O 1
ATOM 5065 N N . LYS C 2 142 ? 17.734 65.739 4.024 1.00 25.65 117 LYS C N 1
ATOM 5066 C CA . LYS C 2 142 ? 17.731 64.294 3.812 1.00 26.41 117 LYS C CA 1
ATOM 5067 C C . LYS C 2 142 ? 18.803 63.641 4.678 1.00 25.14 117 LYS C C 1
ATOM 5068 O O . LYS C 2 142 ? 19.988 64.001 4.596 1.00 23.79 117 LYS C O 1
ATOM 5074 N N . GLY C 2 143 ? 18.392 62.657 5.473 1.00 24.96 118 GLY C N 1
ATOM 5075 C CA . GLY C 2 143 ? 19.337 61.849 6.262 1.00 24.66 118 GLY C CA 1
ATOM 5076 C C . GLY C 2 143 ? 20.155 60.883 5.407 1.00 24.52 118 GLY C C 1
ATOM 5077 O O . GLY C 2 143 ? 19.724 60.477 4.341 1.00 24.07 118 GLY C O 1
ATOM 5078 N N . PRO C 2 144 ? 21.361 60.512 5.870 1.00 24.58 119 PRO C N 1
ATOM 5079 C CA . PRO C 2 144 ? 22.253 59.670 5.103 1.00 24.59 119 PRO C CA 1
ATOM 5080 C C . PRO C 2 144 ? 21.852 58.181 5.148 1.00 25.69 119 PRO C C 1
ATOM 5081 O O . PRO C 2 144 ? 21.161 57.744 6.073 1.00 25.34 119 PRO C O 1
ATOM 5085 N N . SER C 2 145 ? 22.233 57.446 4.109 1.00 26.36 120 SER C N 1
ATOM 5086 C CA . SER C 2 145 ? 22.289 55.975 4.120 1.00 27.26 120 SER C CA 1
ATOM 5087 C C . SER C 2 145 ? 23.760 55.590 4.469 1.00 27.38 120 SER C C 1
ATOM 5088 O O . SER C 2 145 ? 24.684 56.275 4.017 1.00 26.78 120 SER C O 1
ATOM 5091 N N . VAL C 2 146 ? 23.974 54.547 5.283 1.00 26.97 121 VAL C N 1
ATOM 5092 C CA . VAL C 2 146 ? 25.315 54.166 5.710 1.00 27.05 121 VAL C CA 1
ATOM 5093 C C . VAL C 2 146 ? 25.604 52.723 5.253 1.00 27.30 121 VAL C C 1
ATOM 5094 O O . VAL C 2 146 ? 24.813 51.841 5.483 1.00 26.94 121 VAL C O 1
ATOM 5098 N N . PHE C 2 147 ? 26.747 52.508 4.621 1.00 27.41 122 PHE C N 1
ATOM 5099 C CA . PHE C 2 147 ? 27.121 51.208 4.076 1.00 28.48 122 PHE C CA 1
ATOM 5100 C C . PHE C 2 147 ? 28.505 50.851 4.569 1.00 29.04 122 PHE C C 1
ATOM 5101 O O . PHE C 2 147 ? 29.339 51.728 4.656 1.00 29.12 122 PHE C O 1
ATOM 5109 N N . PRO C 2 148 ? 28.762 49.557 4.854 1.00 29.98 123 PRO C N 1
ATOM 5110 C CA . PRO C 2 148 ? 30.062 49.164 5.341 1.00 30.32 123 PRO C CA 1
ATOM 5111 C C . PRO C 2 148 ? 31.090 49.149 4.208 1.00 30.22 123 PRO C C 1
ATOM 5112 O O . PRO C 2 148 ? 30.752 48.900 3.047 1.00 29.87 123 PRO C O 1
ATOM 5116 N N . LEU C 2 149 ? 32.316 49.506 4.558 1.00 30.36 124 LEU C N 1
ATOM 5117 C CA . LEU C 2 149 ? 33.494 49.273 3.738 1.00 30.77 124 LEU C CA 1
ATOM 5118 C C . LEU C 2 149 ? 34.188 48.102 4.462 1.00 32.08 124 LEU C C 1
ATOM 5119 O O . LEU C 2 149 ? 34.894 48.282 5.471 1.00 31.54 124 LEU C O 1
ATOM 5124 N N . ALA C 2 150 ? 33.923 46.903 3.964 1.00 32.93 125 ALA C N 1
ATOM 5125 C CA . ALA C 2 150 ? 34.280 45.683 4.650 1.00 35.21 125 ALA C CA 1
ATOM 5126 C C . ALA C 2 150 ? 35.808 45.440 4.582 1.00 37.47 125 ALA C C 1
ATOM 5127 O O . ALA C 2 150 ? 36.399 45.615 3.526 1.00 37.35 125 ALA C O 1
ATOM 5129 N N . PRO C 2 151 ? 36.445 45.033 5.699 1.00 40.15 126 PRO C N 1
ATOM 5130 C CA . PRO C 2 151 ? 37.876 44.725 5.604 1.00 43.54 126 PRO C CA 1
ATOM 5131 C C . PRO C 2 151 ? 38.131 43.503 4.717 1.00 47.81 126 PRO C C 1
ATOM 5132 O O . PRO C 2 151 ? 37.334 42.562 4.738 1.00 48.29 126 PRO C O 1
ATOM 5136 N N . SER C 2 152 ? 39.210 43.557 3.933 1.00 53.58 127 SER C N 1
ATOM 5137 C CA . SER C 2 152 ? 39.577 42.504 2.952 1.00 58.16 127 SER C CA 1
ATOM 5138 C C . SER C 2 152 ? 39.958 41.174 3.594 1.00 63.45 127 SER C C 1
ATOM 5139 O O . SER C 2 152 ? 39.694 40.116 3.003 1.00 64.35 127 SER C O 1
ATOM 5142 N N . SER C 2 153 ? 40.621 41.232 4.758 1.00 70.27 128 SER C N 1
ATOM 5143 C CA . SER C 2 153 ? 40.900 40.045 5.623 1.00 78.75 128 SER C CA 1
ATOM 5144 C C . SER C 2 153 ? 42.027 39.070 5.174 1.00 83.55 128 SER C C 1
ATOM 5145 O O . SER C 2 153 ? 42.331 38.105 5.887 1.00 84.57 128 SER C O 1
ATOM 5148 N N . LYS C 2 154 ? 42.622 39.313 4.007 1.00 87.84 129 LYS C N 1
ATOM 5149 C CA . LYS C 2 154 ? 43.826 38.607 3.559 1.00 92.32 129 LYS C CA 1
ATOM 5150 C C . LYS C 2 154 ? 44.812 39.633 2.956 1.00 95.41 129 LYS C C 1
ATOM 5151 O O . LYS C 2 154 ? 45.531 39.336 1.995 1.00 98.89 129 LYS C O 1
ATOM 5157 N N . SER C 2 155 ? 44.851 40.826 3.568 1.00 97.21 130 SER C N 1
ATOM 5158 C CA . SER C 2 155 ? 45.544 42.015 3.033 1.00 97.24 130 SER C CA 1
ATOM 5159 C C . SER C 2 155 ? 46.205 42.833 4.158 1.00 97.44 130 SER C C 1
ATOM 5160 O O . SER C 2 155 ? 45.581 43.733 4.741 1.00 96.43 130 SER C O 1
ATOM 5163 N N . THR C 2 156 ? 47.478 42.529 4.423 1.00 97.74 131 THR C N 1
ATOM 5164 C CA . THR C 2 156 ? 48.185 42.987 5.631 1.00 97.78 131 THR C CA 1
ATOM 5165 C C . THR C 2 156 ? 49.187 44.147 5.349 1.00 96.53 131 THR C C 1
ATOM 5166 O O . THR C 2 156 ? 50.407 43.946 5.382 1.00 97.86 131 THR C O 1
ATOM 5170 N N . SER C 2 157 ? 48.655 45.350 5.069 1.00 92.97 132 SER C N 1
ATOM 5171 C CA . SER C 2 157 ? 49.465 46.595 4.926 1.00 90.02 132 SER C CA 1
ATOM 5172 C C . SER C 2 157 ? 49.913 47.084 6.302 1.00 90.46 132 SER C C 1
ATOM 5173 O O . SER C 2 157 ? 49.090 47.581 7.084 1.00 91.79 132 SER C O 1
ATOM 5176 N N . GLY C 2 158 ? 51.215 46.981 6.572 1.00 88.97 133 GLY C N 1
ATOM 5177 C CA . GLY C 2 158 ? 51.732 46.972 7.944 1.00 89.10 133 GLY C CA 1
ATOM 5178 C C . GLY C 2 158 ? 51.473 45.579 8.522 1.00 89.23 133 GLY C C 1
ATOM 5179 O O . GLY C 2 158 ? 51.851 44.564 7.914 1.00 92.18 133 GLY C O 1
ATOM 5180 N N . GLY C 2 159 ? 50.860 45.531 9.706 1.00 84.24 134 GLY C N 1
ATOM 5181 C CA . GLY C 2 159 ? 50.174 44.323 10.208 1.00 79.38 134 GLY C CA 1
ATOM 5182 C C . GLY C 2 159 ? 48.671 44.592 10.232 1.00 72.67 134 GLY C C 1
ATOM 5183 O O . GLY C 2 159 ? 47.931 43.964 11.001 1.00 70.32 134 GLY C O 1
ATOM 5184 N N . THR C 2 160 ? 48.228 45.497 9.348 1.00 66.09 135 THR C N 1
ATOM 5185 C CA . THR C 2 160 ? 46.996 46.259 9.550 1.00 60.33 135 THR C CA 1
ATOM 5186 C C . THR C 2 160 ? 45.980 46.092 8.406 1.00 54.41 135 THR C C 1
ATOM 5187 O O . THR C 2 160 ? 46.331 45.998 7.222 1.00 52.11 135 THR C O 1
ATOM 5191 N N . ALA C 2 161 ? 44.712 46.051 8.804 1.00 49.40 136 ALA C N 1
ATOM 5192 C CA . ALA C 2 161 ? 43.584 46.045 7.887 1.00 45.93 136 ALA C CA 1
ATOM 5193 C C . ALA C 2 161 ? 42.982 47.444 7.879 1.00 42.46 136 ALA C C 1
ATOM 5194 O O . ALA C 2 161 ? 43.234 48.241 8.782 1.00 41.86 136 ALA C O 1
ATOM 5196 N N . ALA C 2 162 ? 42.209 47.747 6.849 1.00 38.94 137 ALA C N 1
ATOM 5197 C CA . ALA C 2 162 ? 41.463 48.988 6.813 1.00 36.47 137 ALA C CA 1
ATOM 5198 C C . ALA C 2 162 ? 39.990 48.632 6.703 1.00 34.52 137 ALA C C 1
ATOM 5199 O O . ALA C 2 162 ? 39.630 47.680 6.015 1.00 34.13 137 ALA C O 1
ATOM 5201 N N . LEU C 2 163 ? 39.162 49.361 7.440 1.00 32.92 138 LEU C N 1
ATOM 5202 C CA . LEU C 2 163 ? 37.701 49.253 7.308 1.00 32.42 138 LEU C CA 1
ATOM 5203 C C . LEU C 2 163 ? 37.090 50.614 7.436 1.00 31.22 138 LEU C C 1
ATOM 5204 O O . LEU C 2 163 ? 37.790 51.583 7.779 1.00 31.36 138 LEU C O 1
ATOM 5209 N N . GLY C 2 164 ? 35.793 50.707 7.135 1.00 30.20 139 GLY C N 1
ATOM 5210 C CA . GLY C 2 164 ? 35.116 51.972 7.193 1.00 29.17 139 GLY C CA 1
ATOM 5211 C C . GLY C 2 164 ? 33.614 51.931 6.971 1.00 28.64 139 GLY C C 1
ATOM 5212 O O . GLY C 2 164 ? 33.026 50.856 6.919 1.00 28.30 139 GLY C O 1
ATOM 5213 N N . CYS C 2 165 ? 33.038 53.127 6.897 1.00 28.07 140 CYS C N 1
ATOM 5214 C CA . CYS C 2 165 ? 31.628 53.389 6.566 1.00 28.87 140 CYS C CA 1
ATOM 5215 C C . CYS C 2 165 ? 31.563 54.437 5.464 1.00 27.35 140 CYS C C 1
ATOM 5216 O O . CYS C 2 165 ? 32.216 55.468 5.571 1.00 26.38 140 CYS C O 1
ATOM 5219 N N . LEU C 2 166 ? 30.775 54.167 4.432 1.00 26.52 141 LEU C N 1
ATOM 5220 C CA . LEU C 2 166 ? 30.424 55.137 3.413 1.00 25.80 141 LEU C CA 1
ATOM 5221 C C . LEU C 2 166 ? 29.088 55.766 3.808 1.00 25.29 141 LEU C C 1
ATOM 5222 O O . LEU C 2 166 ? 28.116 55.052 4.041 1.00 24.93 141 LEU C O 1
ATOM 5227 N N . VAL C 2 167 ? 29.065 57.090 3.915 1.00 24.75 142 VAL C N 1
ATOM 5228 C CA . VAL C 2 167 ? 27.924 57.811 4.406 1.00 25.43 142 VAL C CA 1
ATOM 5229 C C . VAL C 2 167 ? 27.413 58.619 3.229 1.00 25.90 142 VAL C C 1
ATOM 5230 O O . VAL C 2 167 ? 27.999 59.648 2.873 1.00 24.55 142 VAL C O 1
ATOM 5234 N N . LYS C 2 168 ? 26.307 58.157 2.647 1.00 26.75 143 LYS C N 1
ATOM 5235 C CA . LYS C 2 168 ? 25.912 58.606 1.321 1.00 28.21 143 LYS C CA 1
ATOM 5236 C C . LYS C 2 168 ? 24.573 59.340 1.287 1.00 27.53 143 LYS C C 1
ATOM 5237 O O . LYS C 2 168 ? 23.616 58.953 1.965 1.00 26.82 143 LYS C O 1
ATOM 5243 N N . ASP C 2 169 ? 24.512 60.370 0.439 1.00 26.48 144 ASP C N 1
ATOM 5244 C CA . ASP C 2 169 ? 23.260 61.001 0.035 1.00 26.28 144 ASP C CA 1
ATOM 5245 C C . ASP C 2 169 ? 22.504 61.747 1.150 1.00 25.29 144 ASP C C 1
ATOM 5246 O O . ASP C 2 169 ? 21.323 61.504 1.403 1.00 25.03 144 ASP C O 1
ATOM 5251 N N . TYR C 2 170 ? 23.179 62.726 1.735 1.00 24.30 145 TYR C N 1
ATOM 5252 C CA . TYR C 2 170 ? 22.594 63.542 2.785 1.00 23.43 145 TYR C CA 1
ATOM 5253 C C . TYR C 2 170 ? 22.701 65.008 2.427 1.00 23.06 145 TYR C C 1
ATOM 5254 O O . TYR C 2 170 ? 23.532 65.394 1.586 1.00 22.80 145 TYR C O 1
ATOM 5263 N N . PHE C 2 171 ? 21.827 65.790 3.052 1.00 22.91 146 PHE C N 1
ATOM 5264 C CA . PHE C 2 171 ? 21.775 67.229 2.904 1.00 23.17 146 PHE C CA 1
ATOM 5265 C C . PHE C 2 171 ? 21.038 67.830 4.091 1.00 23.34 146 PHE C C 1
ATOM 5266 O O . PHE C 2 171 ? 20.024 67.248 4.540 1.00 23.30 146 PHE C O 1
ATOM 5274 N N . PRO C 2 172 ? 21.485 68.963 4.624 1.00 23.20 147 PRO C N 1
ATOM 5275 C CA . PRO C 2 172 ? 22.760 69.612 4.334 1.00 23.45 147 PRO C CA 1
ATOM 5276 C C . PRO C 2 172 ? 23.867 68.963 5.176 1.00 23.93 147 PRO C C 1
ATOM 5277 O O . PRO C 2 172 ? 23.622 67.959 5.885 1.00 23.24 147 PRO C O 1
ATOM 5281 N N . GLU C 2 173 ? 25.061 69.561 5.160 1.00 24.88 148 GLU C N 1
ATOM 5282 C CA . GLU C 2 173 ? 26.079 69.219 6.145 1.00 25.99 148 GLU C CA 1
ATOM 5283 C C . GLU C 2 173 ? 25.683 69.658 7.559 1.00 25.95 148 GLU C C 1
ATOM 5284 O O . GLU C 2 173 ? 24.918 70.577 7.686 1.00 26.19 148 GLU C O 1
ATOM 5290 N N . PRO C 2 174 ? 26.251 69.065 8.620 1.00 25.89 149 PRO C N 1
ATOM 5291 C CA . PRO C 2 174 ? 27.288 68.040 8.523 1.00 25.77 149 PRO C CA 1
ATOM 5292 C C . PRO C 2 174 ? 26.790 66.697 9.081 1.00 25.66 149 PRO C C 1
ATOM 5293 O O . PRO C 2 174 ? 25.742 66.644 9.745 1.00 25.97 149 PRO C O 1
ATOM 5297 N N . VAL C 2 175 ? 27.540 65.638 8.821 1.00 25.07 150 VAL C N 1
ATOM 5298 C CA . VAL C 2 175 ? 27.407 64.414 9.595 1.00 25.94 150 VAL C CA 1
ATOM 5299 C C . VAL C 2 175 ? 28.607 64.351 10.521 1.00 26.27 150 VAL C C 1
ATOM 5300 O O . VAL C 2 175 ? 29.649 64.898 10.206 1.00 26.43 150 VAL C O 1
ATOM 5304 N N . THR C 2 176 ? 28.481 63.653 11.634 1.00 26.80 151 THR C N 1
ATOM 5305 C CA . THR C 2 176 ? 29.649 63.329 12.433 1.00 27.70 151 THR C CA 1
ATOM 5306 C C . THR C 2 176 ? 29.728 61.815 12.481 1.00 27.10 151 THR C C 1
ATOM 5307 O O . THR C 2 176 ? 28.703 61.141 12.454 1.00 26.45 151 THR C O 1
ATOM 5311 N N . VAL C 2 177 ? 30.954 61.301 12.557 1.00 26.70 152 VAL C N 1
ATOM 5312 C CA . VAL C 2 177 ? 31.200 59.873 12.637 1.00 27.09 152 VAL C CA 1
ATOM 5313 C C . VAL C 2 177 ? 32.141 59.580 13.789 1.00 27.74 152 VAL C C 1
ATOM 5314 O O . VAL C 2 177 ? 33.207 60.183 13.887 1.00 28.07 152 VAL C O 1
ATOM 5318 N N . SER C 2 178 ? 31.747 58.662 14.659 1.00 28.09 153 SER C N 1
ATOM 5319 C CA . SER C 2 178 ? 32.680 58.079 15.616 1.00 29.11 153 SER C CA 1
ATOM 5320 C C . SER C 2 178 ? 32.660 56.559 15.450 1.00 28.88 153 SER C C 1
ATOM 5321 O O . SER C 2 178 ? 31.796 56.009 14.780 1.00 27.97 153 SER C O 1
ATOM 5324 N N . TRP C 2 179 ? 33.630 55.896 16.055 1.00 29.35 154 TRP C N 1
ATOM 5325 C CA . TRP C 2 179 ? 33.725 54.467 16.021 1.00 30.33 154 TRP C CA 1
ATOM 5326 C C . TRP C 2 179 ? 33.621 53.906 17.433 1.00 32.25 154 TRP C C 1
ATOM 5327 O O . TRP C 2 179 ? 34.201 54.471 18.372 1.00 32.83 154 TRP C O 1
ATOM 5338 N N . ASN C 2 180 ? 32.918 52.783 17.566 1.00 34.05 155 ASN C N 1
ATOM 5339 C CA . ASN C 2 180 ? 32.616 52.146 18.875 1.00 36.62 155 ASN C CA 1
ATOM 5340 C C . ASN C 2 180 ? 32.344 53.164 19.972 1.00 37.81 155 ASN C C 1
ATOM 5341 O O . ASN C 2 180 ? 33.013 53.182 21.010 1.00 38.56 155 ASN C O 1
ATOM 5346 N N . SER C 2 181 ? 31.395 54.048 19.678 1.00 38.63 156 SER C N 1
ATOM 5347 C CA . SER C 2 181 ? 30.909 55.093 20.588 1.00 39.96 156 SER C CA 1
ATOM 5348 C C . SER C 2 181 ? 32.001 55.995 21.157 1.00 41.32 156 SER C C 1
ATOM 5349 O O . SER C 2 181 ? 31.861 56.508 22.266 1.00 44.13 156 SER C O 1
ATOM 5352 N N . GLY C 2 182 ? 33.076 56.207 20.399 1.00 40.96 157 GLY C N 1
ATOM 5353 C CA . GLY C 2 182 ? 34.177 57.073 20.826 1.00 40.53 157 GLY C CA 1
ATOM 5354 C C . GLY C 2 182 ? 35.353 56.377 21.484 1.00 41.09 157 GLY C C 1
ATOM 5355 O O . GLY C 2 182 ? 36.360 57.035 21.754 1.00 41.16 157 GLY C O 1
ATOM 5356 N N . ALA C 2 183 ? 35.251 55.061 21.710 1.00 41.39 158 ALA C N 1
ATOM 5357 C CA . ALA C 2 183 ? 36.369 54.247 22.218 1.00 42.00 158 ALA C CA 1
ATOM 5358 C C . ALA C 2 183 ? 37.502 54.024 21.200 1.00 41.78 158 ALA C C 1
ATOM 5359 O O . ALA C 2 183 ? 38.652 53.825 21.592 1.00 42.72 158 ALA C O 1
ATOM 5361 N N . LEU C 2 184 ? 37.174 54.009 19.908 1.00 39.63 159 LEU C N 1
ATOM 5362 C CA . LEU C 2 184 ? 38.166 53.871 18.851 1.00 38.93 159 LEU C CA 1
ATOM 5363 C C . LEU C 2 184 ? 38.414 55.238 18.168 1.00 37.91 159 LEU C C 1
ATOM 5364 O O . LEU C 2 184 ? 37.557 55.758 17.466 1.00 36.43 159 LEU C O 1
ATOM 5369 N N . THR C 2 185 ? 39.579 55.828 18.410 1.00 38.57 160 THR C N 1
ATOM 5370 C CA . THR C 2 185 ? 39.963 57.113 17.789 1.00 38.87 160 THR C CA 1
ATOM 5371 C C . THR C 2 185 ? 41.286 57.082 17.012 1.00 39.27 160 THR C C 1
ATOM 5372 O O . THR C 2 185 ? 41.409 57.777 16.009 1.00 39.47 160 THR C O 1
ATOM 5376 N N . SER C 2 186 ? 42.264 56.318 17.501 1.00 40.38 161 SER C N 1
ATOM 5377 C CA . SER C 2 186 ? 43.526 56.093 16.810 1.00 40.81 161 SER C CA 1
ATOM 5378 C C . SER C 2 186 ? 43.353 55.472 15.414 1.00 39.74 161 SER C C 1
ATOM 5379 O O . SER C 2 186 ? 42.739 54.415 15.257 1.00 40.83 161 SER C O 1
ATOM 5382 N N . GLY C 2 187 ? 43.925 56.139 14.412 1.00 38.14 162 GLY C N 1
ATOM 5383 C CA . GLY C 2 187 ? 43.986 55.625 13.050 1.00 36.62 162 GLY C CA 1
ATOM 5384 C C . GLY C 2 187 ? 42.708 55.883 12.275 1.00 34.11 162 GLY C C 1
ATOM 5385 O O . GLY C 2 187 ? 42.556 55.337 11.187 1.00 33.78 162 GLY C O 1
ATOM 5386 N N . VAL C 2 188 ? 41.806 56.709 12.823 1.00 32.15 163 VAL C N 1
ATOM 5387 C CA . VAL C 2 188 ? 40.531 57.085 12.168 1.00 30.45 163 VAL C CA 1
ATOM 5388 C C . VAL C 2 188 ? 40.737 58.301 11.236 1.00 29.44 163 VAL C C 1
ATOM 5389 O O . VAL C 2 188 ? 41.303 59.290 11.649 1.00 29.05 163 VAL C O 1
ATOM 5393 N N . HIS C 2 189 ? 40.231 58.240 10.008 1.00 28.30 164 HIS C N 1
ATOM 5394 C CA . HIS C 2 189 ? 40.178 59.413 9.135 1.00 27.68 164 HIS C CA 1
ATOM 5395 C C . HIS C 2 189 ? 38.768 59.553 8.605 1.00 26.37 164 HIS C C 1
ATOM 5396 O O . HIS C 2 189 ? 38.289 58.643 7.950 1.00 26.37 164 HIS C O 1
ATOM 5403 N N . THR C 2 190 ? 38.130 60.675 8.880 1.00 25.13 165 THR C N 1
ATOM 5404 C CA . THR C 2 190 ? 36.818 60.968 8.354 1.00 24.82 165 THR C CA 1
ATOM 5405 C C . THR C 2 190 ? 37.016 62.056 7.294 1.00 24.55 165 THR C C 1
ATOM 5406 O O . THR C 2 190 ? 37.474 63.168 7.601 1.00 24.24 165 THR C O 1
ATOM 5410 N N . PHE C 2 191 ? 36.719 61.716 6.040 1.00 24.16 166 PHE C N 1
ATOM 5411 C CA . PHE C 2 191 ? 37.007 62.611 4.922 1.00 24.25 166 PHE C CA 1
ATOM 5412 C C . PHE C 2 191 ? 36.060 63.803 4.845 1.00 24.05 166 PHE C C 1
ATOM 5413 O O . PHE C 2 191 ? 34.897 63.681 5.257 1.00 24.24 166 PHE C O 1
ATOM 5421 N N . PRO C 2 192 ? 36.539 64.950 4.302 1.00 24.98 167 PRO C N 1
ATOM 5422 C CA . PRO C 2 192 ? 35.609 66.031 4.003 1.00 24.72 167 PRO C CA 1
ATOM 5423 C C . PRO C 2 192 ? 34.502 65.506 3.080 1.00 25.41 167 PRO C C 1
ATOM 5424 O O . PRO C 2 192 ? 34.769 64.645 2.178 1.00 25.31 167 PRO C O 1
ATOM 5428 N N . ALA C 2 193 ? 33.286 65.998 3.308 1.00 25.03 168 ALA C N 1
ATOM 5429 C CA . ALA C 2 193 ? 32.152 65.678 2.448 1.00 25.60 168 ALA C CA 1
ATOM 5430 C C . ALA C 2 193 ? 32.405 66.192 1.067 1.00 26.20 168 ALA C C 1
ATOM 5431 O O . ALA C 2 193 ? 33.043 67.213 0.938 1.00 27.79 168 ALA C O 1
ATOM 5433 N N . VAL C 2 194 ? 31.963 65.488 0.037 1.00 26.86 169 VAL C N 1
ATOM 5434 C CA . VAL C 2 194 ? 31.962 66.057 -1.298 1.00 27.70 169 VAL C CA 1
ATOM 5435 C C . VAL C 2 194 ? 30.547 66.076 -1.821 1.00 27.47 169 VAL C C 1
ATOM 5436 O O . VAL C 2 194 ? 29.779 65.131 -1.596 1.00 26.28 169 VAL C O 1
ATOM 5440 N N . LEU C 2 195 ? 30.225 67.169 -2.503 1.00 27.71 170 LEU C N 1
ATOM 5441 C CA . LEU C 2 195 ? 28.947 67.335 -3.143 1.00 28.96 170 LEU C CA 1
ATOM 5442 C C . LEU C 2 195 ? 28.923 66.502 -4.425 1.00 30.07 170 LEU C C 1
ATOM 5443 O O . LEU C 2 195 ? 29.787 66.650 -5.283 1.00 30.11 170 LEU C O 1
ATOM 5448 N N . GLN C 2 196 ? 27.938 65.618 -4.529 1.00 30.84 171 GLN C N 1
ATOM 5449 C CA . GLN C 2 196 ? 27.740 64.763 -5.686 1.00 32.17 171 GLN C CA 1
ATOM 5450 C C . GLN C 2 196 ? 26.927 65.540 -6.731 1.00 33.58 171 GLN C C 1
ATOM 5451 O O . GLN C 2 196 ? 26.342 66.568 -6.416 1.00 34.33 171 GLN C O 1
ATOM 5457 N N . SER C 2 197 ? 26.849 65.056 -7.963 1.00 35.10 172 SER C N 1
ATOM 5458 C CA . SER C 2 197 ? 26.067 65.759 -8.994 1.00 36.58 172 SER C CA 1
ATOM 5459 C C . SER C 2 197 ? 24.546 65.706 -8.729 1.00 36.97 172 SER C C 1
ATOM 5460 O O . SER C 2 197 ? 23.780 66.469 -9.308 1.00 39.22 172 SER C O 1
ATOM 5463 N N . SER C 2 198 ? 24.105 64.823 -7.838 1.00 35.77 173 SER C N 1
ATOM 5464 C CA . SER C 2 198 ? 22.723 64.827 -7.374 1.00 34.48 173 SER C CA 1
ATOM 5465 C C . SER C 2 198 ? 22.403 66.001 -6.448 1.00 33.20 173 SER C C 1
ATOM 5466 O O . SER C 2 198 ? 21.241 66.187 -6.116 1.00 35.11 173 SER C O 1
ATOM 5469 N N . GLY C 2 199 ? 23.403 66.759 -5.993 1.00 30.72 174 GLY C N 1
ATOM 5470 C CA . GLY C 2 199 ? 23.177 67.858 -5.030 1.00 28.92 174 GLY C CA 1
ATOM 5471 C C . GLY C 2 199 ? 23.187 67.392 -3.574 1.00 27.00 174 GLY C C 1
ATOM 5472 O O . GLY C 2 199 ? 22.958 68.191 -2.666 1.00 26.26 174 GLY C O 1
ATOM 5473 N N . LEU C 2 200 ? 23.481 66.110 -3.356 1.00 25.70 175 LEU C N 1
ATOM 5474 C CA . LEU C 2 200 ? 23.597 65.510 -2.036 1.00 25.04 175 LEU C CA 1
ATOM 5475 C C . LEU C 2 200 ? 25.083 65.221 -1.716 1.00 24.47 175 LEU C C 1
ATOM 5476 O O . LEU C 2 200 ? 25.876 64.941 -2.626 1.00 23.60 175 LEU C O 1
ATOM 5481 N N . TYR C 2 201 ? 25.420 65.305 -0.427 1.00 23.65 176 TYR C N 1
ATOM 5482 C CA . TYR C 2 201 ? 26.767 65.061 0.051 1.00 23.80 176 TYR C CA 1
ATOM 5483 C C . TYR C 2 201 ? 27.002 63.575 0.298 1.00 23.95 176 TYR C C 1
ATOM 5484 O O . TYR C 2 201 ? 26.054 62.794 0.476 1.00 23.14 176 TYR C O 1
ATOM 5493 N N . SER C 2 202 ? 28.293 63.223 0.291 1.00 24.27 177 SER C N 1
ATOM 5494 C CA . SER C 2 202 ? 28.791 61.897 0.585 1.00 24.85 177 SER C CA 1
ATOM 5495 C C . SER C 2 202 ? 30.173 62.004 1.208 1.00 24.83 177 SER C C 1
ATOM 5496 O O . SER C 2 202 ? 30.987 62.848 0.768 1.00 23.87 177 SER C O 1
ATOM 5499 N N . LEU C 2 203 ? 30.447 61.126 2.180 1.00 24.57 178 LEU C N 1
ATOM 5500 C CA . LEU C 2 203 ? 31.792 60.961 2.707 1.00 25.43 178 LEU C CA 1
ATOM 5501 C C . LEU C 2 203 ? 32.025 59.539 3.225 1.00 25.13 178 LEU C C 1
ATOM 5502 O O . LEU C 2 203 ? 31.078 58.792 3.414 1.00 24.90 178 LEU C O 1
ATOM 5507 N N . SER C 2 204 ? 33.280 59.182 3.451 1.00 24.64 179 SER C N 1
ATOM 5508 C CA . SER C 2 204 ? 33.637 57.931 4.094 1.00 24.80 179 SER C CA 1
ATOM 5509 C C . SER C 2 204 ? 34.409 58.207 5.361 1.00 24.25 179 SER C C 1
ATOM 5510 O O . SER C 2 204 ? 35.067 59.215 5.451 1.00 23.98 179 SER C O 1
ATOM 5513 N N . SER C 2 205 ? 34.287 57.328 6.341 1.00 23.93 180 SER C N 1
ATOM 5514 C CA . SER C 2 205 ? 35.137 57.336 7.522 1.00 24.27 180 SER C CA 1
ATOM 5515 C C . SER C 2 205 ? 35.815 55.997 7.545 1.00 25.06 180 SER C C 1
ATOM 5516 O O . SER C 2 205 ? 35.140 54.969 7.412 1.00 24.97 180 SER C O 1
ATOM 5519 N N . VAL C 2 206 ? 37.132 56.011 7.692 1.00 25.56 181 VAL C N 1
ATOM 5520 C CA . VAL C 2 206 ? 37.929 54.783 7.655 1.00 26.93 181 VAL C CA 1
ATOM 5521 C C . VAL C 2 206 ? 38.789 54.683 8.892 1.00 28.04 181 VAL C C 1
ATOM 5522 O O . VAL C 2 206 ? 39.029 55.664 9.568 1.00 27.23 181 VAL C O 1
ATOM 5526 N N . VAL C 2 207 ? 39.217 53.466 9.183 1.00 29.96 182 VAL C N 1
ATOM 5527 C CA . VAL C 2 207 ? 40.068 53.234 10.319 1.00 31.97 182 VAL C CA 1
ATOM 5528 C C . VAL C 2 207 ? 40.989 52.077 10.003 1.00 33.40 182 VAL C C 1
ATOM 5529 O O . VAL C 2 207 ? 40.550 51.106 9.418 1.00 33.43 182 VAL C O 1
ATOM 5533 N N . THR C 2 208 ? 42.266 52.198 10.362 1.00 35.16 183 THR C N 1
ATOM 5534 C CA . THR C 2 208 ? 43.184 51.066 10.298 1.00 37.14 183 THR C CA 1
ATOM 5535 C C . THR C 2 208 ? 43.287 50.377 11.666 1.00 38.80 183 THR C C 1
ATOM 5536 O O . THR C 2 208 ? 43.370 51.034 12.711 1.00 38.61 183 THR C O 1
ATOM 5540 N N . VAL C 2 209 ? 43.268 49.045 11.618 1.00 40.86 184 VAL C N 1
ATOM 5541 C CA . VAL C 2 209 ? 43.270 48.163 12.786 1.00 43.24 184 VAL C CA 1
ATOM 5542 C C . VAL C 2 209 ? 44.156 46.935 12.525 1.00 46.06 184 VAL C C 1
ATOM 5543 O O . VAL C 2 209 ? 44.427 46.586 11.363 1.00 45.39 184 VAL C O 1
ATOM 5547 N N . PRO C 2 210 ? 44.591 46.263 13.600 1.00 48.95 185 PRO C N 1
ATOM 5548 C CA . PRO C 2 210 ? 45.326 45.013 13.407 1.00 51.25 185 PRO C CA 1
ATOM 5549 C C . PRO C 2 210 ? 44.487 43.934 12.697 1.00 52.42 185 PRO C C 1
ATOM 5550 O O . PRO C 2 210 ? 43.294 43.832 12.953 1.00 51.29 185 PRO C O 1
ATOM 5554 N N . SER C 2 211 ? 45.109 43.166 11.799 1.00 54.77 186 SER C N 1
ATOM 5555 C CA . SER C 2 211 ? 44.431 42.072 11.087 1.00 57.07 186 SER C CA 1
ATOM 5556 C C . SER C 2 211 ? 43.912 40.967 12.011 1.00 59.65 186 SER C C 1
ATOM 5557 O O . SER C 2 211 ? 42.843 40.396 11.761 1.00 61.00 186 SER C O 1
ATOM 5560 N N . SER C 2 212 ? 44.673 40.663 13.062 1.00 62.32 187 SER C N 1
ATOM 5561 C CA . SER C 2 212 ? 44.274 39.687 14.088 1.00 63.85 187 SER C CA 1
ATOM 5562 C C . SER C 2 212 ? 43.051 40.130 14.921 1.00 63.85 187 SER C C 1
ATOM 5563 O O . SER C 2 212 ? 42.388 39.286 15.530 1.00 64.57 187 SER C O 1
ATOM 5566 N N . SER C 2 213 ? 42.762 41.438 14.955 1.00 63.19 188 SER C N 1
ATOM 5567 C CA . SER C 2 213 ? 41.536 41.960 15.586 1.00 62.92 188 SER C CA 1
ATOM 5568 C C . SER C 2 213 ? 40.222 41.637 14.876 1.00 61.67 188 SER C C 1
ATOM 5569 O O . SER C 2 213 ? 39.174 41.680 15.519 1.00 61.53 188 SER C O 1
ATOM 5572 N N . LEU C 2 214 ? 40.252 41.341 13.577 1.00 60.42 189 LEU C N 1
ATOM 5573 C CA . LEU C 2 214 ? 39.004 41.197 12.806 1.00 59.06 189 LEU C CA 1
ATOM 5574 C C . LEU C 2 214 ? 38.108 40.076 13.336 1.00 61.03 189 LEU C C 1
ATOM 5575 O O . LEU C 2 214 ? 36.887 40.196 13.301 1.00 60.43 189 LEU C O 1
ATOM 5580 N N . GLY C 2 215 ? 38.715 38.996 13.831 1.00 63.60 190 GLY C N 1
ATOM 5581 C CA . GLY C 2 215 ? 37.971 37.911 14.474 1.00 64.92 190 GLY C CA 1
ATOM 5582 C C . GLY C 2 215 ? 37.380 38.228 15.850 1.00 65.89 190 GLY C C 1
ATOM 5583 O O . GLY C 2 215 ? 36.288 37.733 16.171 1.00 67.28 190 GLY C O 1
ATOM 5584 N N . THR C 2 216 ? 38.089 39.031 16.659 1.00 65.26 191 THR C N 1
ATOM 5585 C CA . THR C 2 216 ? 37.734 39.265 18.077 1.00 65.33 191 THR C CA 1
ATOM 5586 C C . THR C 2 216 ? 37.008 40.580 18.365 1.00 63.27 191 THR C C 1
ATOM 5587 O O . THR C 2 216 ? 36.095 40.597 19.186 1.00 64.61 191 THR C O 1
ATOM 5591 N N . GLN C 2 217 ? 37.436 41.676 17.726 1.00 60.52 192 GLN C N 1
ATOM 5592 C CA . GLN C 2 217 ? 36.865 43.018 17.966 1.00 57.57 192 GLN C CA 1
ATOM 5593 C C . GLN C 2 217 ? 35.658 43.324 17.067 1.00 53.21 192 GLN C C 1
ATOM 5594 O O . GLN C 2 217 ? 35.703 43.120 15.847 1.00 51.86 192 GLN C O 1
ATOM 5600 N N . THR C 2 218 ? 34.599 43.834 17.688 1.00 49.82 193 THR C N 1
ATOM 5601 C CA . THR C 2 218 ? 33.467 44.412 16.972 1.00 47.23 193 THR C CA 1
ATOM 5602 C C . THR C 2 218 ? 33.812 45.856 16.556 1.00 43.53 193 THR C C 1
ATOM 5603 O O . THR C 2 218 ? 34.373 46.624 17.347 1.00 43.60 193 THR C O 1
ATOM 5607 N N . TYR C 2 219 ? 33.468 46.210 15.323 1.00 40.55 194 TYR C N 1
ATOM 5608 C CA . TYR C 2 219 ? 33.605 47.592 14.826 1.00 37.86 194 TYR C CA 1
ATOM 5609 C C . TYR C 2 219 ? 32.247 48.110 14.341 1.00 35.82 194 TYR C C 1
ATOM 5610 O O . TYR C 2 219 ? 31.637 47.535 13.451 1.00 35.08 194 TYR C O 1
ATOM 5619 N N . ILE C 2 220 ? 31.778 49.175 14.973 1.00 34.71 195 ILE C N 1
ATOM 5620 C CA . ILE C 2 220 ? 30.530 49.852 14.606 1.00 33.99 195 ILE C CA 1
ATOM 5621 C C . ILE C 2 220 ? 30.855 51.336 14.393 1.00 32.88 195 ILE C C 1
ATOM 5622 O O . ILE C 2 220 ? 31.468 51.939 15.271 1.00 32.50 195 ILE C O 1
ATOM 5627 N N . CYS C 2 221 ? 30.451 51.918 13.262 1.00 31.83 196 CYS C N 1
ATOM 5628 C CA . CYS C 2 221 ? 30.515 53.358 13.097 1.00 31.78 196 CYS C CA 1
ATOM 5629 C C . CYS C 2 221 ? 29.200 54.003 13.532 1.00 30.79 196 CYS C C 1
ATOM 5630 O O . CYS C 2 221 ? 28.127 53.525 13.194 1.00 30.73 196 CYS C O 1
ATOM 5633 N N . ASN C 2 222 ? 29.298 55.103 14.265 1.00 30.05 197 ASN C N 1
ATOM 5634 C CA . ASN C 2 222 ? 28.135 55.818 14.768 1.00 29.81 197 ASN C CA 1
ATOM 5635 C C . ASN C 2 222 ? 28.034 57.105 13.948 1.00 29.08 197 ASN C C 1
ATOM 5636 O O . ASN C 2 222 ? 28.901 57.993 14.049 1.00 28.75 197 ASN C O 1
ATOM 5641 N N . VAL C 2 223 ? 27.004 57.178 13.111 1.00 28.08 198 VAL C N 1
ATOM 5642 C CA . VAL C 2 223 ? 26.828 58.286 12.212 1.00 27.70 198 VAL C CA 1
ATOM 5643 C C . VAL C 2 223 ? 25.661 59.137 12.741 1.00 28.24 198 VAL C C 1
ATOM 5644 O O . VAL C 2 223 ? 24.572 58.599 12.954 1.00 28.07 198 VAL C O 1
ATOM 5648 N N . ASN C 2 224 ? 25.914 60.440 12.962 1.00 28.07 199 ASN C N 1
ATOM 5649 C CA . ASN C 2 224 ? 24.895 61.384 13.430 1.00 28.79 199 ASN C CA 1
ATOM 5650 C C . ASN C 2 224 ? 24.702 62.472 12.371 1.00 27.05 199 ASN C C 1
ATOM 5651 O O . ASN C 2 224 ? 25.650 63.081 11.933 1.00 25.33 199 ASN C O 1
ATOM 5656 N N . HIS C 2 225 ? 23.455 62.682 11.960 1.00 26.04 200 HIS C N 1
ATOM 5657 C CA . HIS C 2 225 ? 23.100 63.766 11.059 1.00 25.34 200 HIS C CA 1
ATOM 5658 C C . HIS C 2 225 ? 22.084 64.653 11.774 1.00 25.94 200 HIS C C 1
ATOM 5659 O O . HIS C 2 225 ? 20.856 64.482 11.608 1.00 24.75 200 HIS C O 1
ATOM 5666 N N . LYS C 2 226 ? 22.600 65.621 12.538 1.00 26.63 201 LYS C N 1
ATOM 5667 C CA . LYS C 2 226 ? 21.721 66.490 13.328 1.00 28.67 201 LYS C CA 1
ATOM 5668 C C . LYS C 2 226 ? 20.607 67.226 12.527 1.00 27.57 201 LYS C C 1
ATOM 5669 O O . LYS C 2 226 ? 19.476 67.292 13.000 1.00 26.10 201 LYS C O 1
ATOM 5675 N N . PRO C 2 227 ? 20.904 67.698 11.295 1.00 26.57 202 PRO C N 1
ATOM 5676 C CA . PRO C 2 227 ? 19.868 68.408 10.528 1.00 27.05 202 PRO C CA 1
ATOM 5677 C C . PRO C 2 227 ? 18.568 67.623 10.255 1.00 27.57 202 PRO C C 1
ATOM 5678 O O . PRO C 2 227 ? 17.514 68.211 10.228 1.00 27.75 202 PRO C O 1
ATOM 5682 N N . SER C 2 228 ? 18.655 66.307 10.075 1.00 27.84 203 SER C N 1
ATOM 5683 C CA . SER C 2 228 ? 17.493 65.457 9.953 1.00 28.60 203 SER C CA 1
ATOM 5684 C C . SER C 2 228 ? 17.087 64.777 11.259 1.00 29.23 203 SER C C 1
ATOM 5685 O O . SER C 2 228 ? 16.147 64.000 11.241 1.00 29.77 203 SER C O 1
ATOM 5688 N N . ASN C 2 229 ? 17.802 65.020 12.363 1.00 29.45 204 ASN C N 1
ATOM 5689 C CA . ASN C 2 229 ? 17.625 64.287 13.649 1.00 30.89 204 ASN C CA 1
ATOM 5690 C C . ASN C 2 229 ? 17.618 62.764 13.505 1.00 31.19 204 ASN C C 1
ATOM 5691 O O . ASN C 2 229 ? 16.732 62.053 14.010 1.00 31.42 204 ASN C O 1
ATOM 5696 N N . THR C 2 230 ? 18.631 62.279 12.829 1.00 30.21 205 THR C N 1
ATOM 5697 C CA . THR C 2 230 ? 18.684 60.906 12.396 1.00 31.50 205 THR C CA 1
ATOM 5698 C C . THR C 2 230 ? 20.093 60.419 12.754 1.00 31.81 205 THR C C 1
ATOM 5699 O O . THR C 2 230 ? 21.039 61.188 12.726 1.00 30.09 205 THR C O 1
ATOM 5703 N N . LYS C 2 231 ? 20.210 59.175 13.180 1.00 33.68 206 LYS C N 1
ATOM 5704 C CA . LYS C 2 231 ? 21.515 58.572 13.385 1.00 35.60 206 LYS C CA 1
ATOM 5705 C C . LYS C 2 231 ? 21.480 57.069 13.124 1.00 35.44 206 LYS C C 1
ATOM 5706 O O . LYS C 2 231 ? 20.430 56.461 13.176 1.00 34.75 206 LYS C O 1
ATOM 5712 N N . VAL C 2 232 ? 22.637 56.520 12.788 1.00 34.69 207 VAL C N 1
ATOM 5713 C CA . VAL C 2 232 ? 22.777 55.145 12.389 1.00 35.78 207 VAL C CA 1
ATOM 5714 C C . VAL C 2 232 ? 23.997 54.525 13.100 1.00 35.89 207 VAL C C 1
ATOM 5715 O O . VAL C 2 232 ? 25.071 55.147 13.152 1.00 34.83 207 VAL C O 1
ATOM 5719 N N . ASP C 2 233 ? 23.833 53.311 13.632 1.00 36.16 208 ASP C N 1
ATOM 5720 C CA . ASP C 2 233 ? 24.969 52.485 14.053 1.00 37.34 208 ASP C CA 1
ATOM 5721 C C . ASP C 2 233 ? 25.068 51.337 13.047 1.00 37.53 208 ASP C C 1
ATOM 5722 O O . ASP C 2 233 ? 24.092 50.610 12.829 1.00 37.44 208 ASP C O 1
ATOM 5727 N N . LYS C 2 234 ? 26.218 51.232 12.380 1.00 36.57 209 LYS C N 1
ATOM 5728 C CA . LYS C 2 234 ? 26.409 50.244 11.342 1.00 37.03 209 LYS C CA 1
ATOM 5729 C C . LYS C 2 234 ? 27.595 49.393 11.712 1.00 37.68 209 LYS C C 1
ATOM 5730 O O . LYS C 2 234 ? 28.698 49.920 11.907 1.00 36.39 209 LYS C O 1
ATOM 5736 N N . ARG C 2 235 ? 27.356 48.080 11.774 1.00 38.77 210 ARG C N 1
ATOM 5737 C CA . ARG C 2 235 ? 28.390 47.123 12.064 1.00 40.18 210 ARG C CA 1
ATOM 5738 C C . ARG C 2 235 ? 29.169 46.852 10.780 1.00 38.20 210 ARG C C 1
ATOM 5739 O O . ARG C 2 235 ? 28.609 46.737 9.698 1.00 36.59 210 ARG C O 1
ATOM 5747 N N . VAL C 2 236 ? 30.483 46.803 10.911 1.00 37.62 211 VAL C N 1
ATOM 5748 C CA . VAL C 2 236 ? 31.366 46.642 9.778 1.00 37.67 211 VAL C CA 1
ATOM 5749 C C . VAL C 2 236 ? 32.112 45.338 10.037 1.00 39.77 211 VAL C C 1
ATOM 5750 O O . VAL C 2 236 ? 32.917 45.272 10.953 1.00 39.55 211 VAL C O 1
ATOM 5754 N N . GLU C 2 237 ? 31.799 44.315 9.247 1.00 42.13 212 GLU C N 1
ATOM 5755 C CA . GLU C 2 237 ? 32.299 42.940 9.445 1.00 45.61 212 GLU C CA 1
ATOM 5756 C C . GLU C 2 237 ? 33.003 42.455 8.201 1.00 45.86 212 GLU C C 1
ATOM 5757 O O . GLU C 2 237 ? 32.622 42.840 7.108 1.00 44.22 212 GLU C O 1
ATOM 5763 N N . PRO C 2 238 ? 33.965 41.524 8.342 1.00 48.28 213 PRO C N 1
ATOM 5764 C CA . PRO C 2 238 ? 34.439 40.868 7.108 1.00 50.08 213 PRO C CA 1
ATOM 5765 C C . PRO C 2 238 ? 33.287 40.214 6.324 1.00 52.37 213 PRO C C 1
ATOM 5766 O O . PRO C 2 238 ? 32.339 39.749 6.932 1.00 53.45 213 PRO C O 1
ATOM 5770 N N . LYS C 2 239 ? 33.315 40.274 4.994 1.00 56.19 214 LYS C N 1
ATOM 5771 C CA . LYS C 2 239 ? 32.384 39.488 4.168 1.00 59.54 214 LYS C CA 1
ATOM 5772 C C . LYS C 2 239 ? 33.113 38.234 3.728 1.00 60.09 214 LYS C C 1
ATOM 5773 O O . LYS C 2 239 ? 32.813 37.164 4.217 1.00 62.33 214 LYS C O 1
ATOM 5779 N N . ASP D 3 1 ? 36.091 100.652 7.198 1.00 45.28 1 ASP D N 1
ATOM 5780 C CA . ASP D 3 1 ? 36.515 99.488 8.008 1.00 43.79 1 ASP D CA 1
ATOM 5781 C C . ASP D 3 1 ? 38.034 99.343 7.946 1.00 42.60 1 ASP D C 1
ATOM 5782 O O . ASP D 3 1 ? 38.640 99.629 6.906 1.00 43.69 1 ASP D O 1
ATOM 5787 N N . ILE D 3 2 ? 38.629 98.878 9.046 1.00 38.91 2 ILE D N 1
ATOM 5788 C CA . ILE D 3 2 ? 40.062 98.638 9.116 1.00 37.09 2 ILE D CA 1
ATOM 5789 C C . ILE D 3 2 ? 40.379 97.313 8.429 1.00 36.11 2 ILE D C 1
ATOM 5790 O O . ILE D 3 2 ? 39.799 96.278 8.775 1.00 34.15 2 ILE D O 1
ATOM 5795 N N . GLN D 3 3 ? 41.308 97.346 7.476 1.00 36.20 3 GLN D N 1
ATOM 5796 C CA . GLN D 3 3 ? 41.718 96.159 6.732 1.00 36.96 3 GLN D CA 1
ATOM 5797 C C . GLN D 3 3 ? 43.050 95.646 7.276 1.00 34.44 3 GLN D C 1
ATOM 5798 O O . GLN D 3 3 ? 43.992 96.409 7.456 1.00 33.93 3 GLN D O 1
ATOM 5804 N N . LEU D 3 4 ? 43.093 94.347 7.527 1.00 32.00 4 LEU D N 1
ATOM 5805 C CA . LEU D 3 4 ? 44.281 93.636 7.946 1.00 30.75 4 LEU D CA 1
ATOM 5806 C C . LEU D 3 4 ? 44.732 92.712 6.818 1.00 30.35 4 LEU D C 1
ATOM 5807 O O . LEU D 3 4 ? 43.955 91.877 6.364 1.00 29.74 4 LEU D O 1
ATOM 5812 N N . THR D 3 5 ? 45.990 92.845 6.408 1.00 30.12 5 THR D N 1
ATOM 5813 C CA . THR D 3 5 ? 46.571 92.061 5.329 1.00 30.33 5 THR D CA 1
ATOM 5814 C C . THR D 3 5 ? 47.610 91.140 5.911 1.00 29.92 5 THR D C 1
ATOM 5815 O O . THR D 3 5 ? 48.609 91.603 6.488 1.00 29.59 5 THR D O 1
ATOM 5819 N N . GLN D 3 6 ? 47.398 89.843 5.745 1.00 29.69 6 GLN D N 1
ATOM 5820 C CA . GLN D 3 6 ? 48.357 88.868 6.230 1.00 30.72 6 GLN D CA 1
ATOM 5821 C C . GLN D 3 6 ? 49.257 88.367 5.103 1.00 33.27 6 GLN D C 1
ATOM 5822 O O . GLN D 3 6 ? 48.760 87.969 4.039 1.00 33.64 6 GLN D O 1
ATOM 5828 N N . SER D 3 7 ? 50.565 88.357 5.353 1.00 35.31 7 SER D N 1
ATOM 5829 C CA . SER D 3 7 ? 51.497 87.689 4.438 1.00 38.11 7 SER D CA 1
ATOM 5830 C C . SER D 3 7 ? 52.507 86.793 5.187 1.00 38.45 7 SER D C 1
ATOM 5831 O O . SER D 3 7 ? 52.796 87.024 6.378 1.00 37.45 7 SER D O 1
ATOM 5834 N N . PRO D 3 8 ? 52.976 85.731 4.515 1.00 39.50 8 PRO D N 1
ATOM 5835 C CA . PRO D 3 8 ? 52.421 85.260 3.221 1.00 39.43 8 PRO D CA 1
ATOM 5836 C C . PRO D 3 8 ? 51.034 84.629 3.404 1.00 37.99 8 PRO D C 1
ATOM 5837 O O . PRO D 3 8 ? 50.648 84.360 4.545 1.00 37.73 8 PRO D O 1
ATOM 5841 N N . SER D 3 9 ? 50.286 84.410 2.314 1.00 36.65 9 SER D N 1
ATOM 5842 C CA . SER D 3 9 ? 48.977 83.720 2.407 1.00 35.98 9 SER D CA 1
ATOM 5843 C C . SER D 3 9 ? 49.146 82.243 2.762 1.00 33.46 9 SER D C 1
ATOM 5844 O O . SER D 3 9 ? 48.252 81.635 3.339 1.00 30.26 9 SER D O 1
ATOM 5847 N N . SER D 3 10 ? 50.290 81.693 2.374 1.00 33.30 10 SER D N 1
ATOM 5848 C CA . SER D 3 10 ? 50.652 80.341 2.680 1.00 34.04 10 SER D CA 1
ATOM 5849 C C . SER D 3 10 ? 52.145 80.237 2.882 1.00 33.45 10 SER D C 1
ATOM 5850 O O . SER D 3 10 ? 52.899 80.970 2.269 1.00 34.37 10 SER D O 1
ATOM 5853 N N . LEU D 3 11 ? 52.561 79.322 3.746 1.00 32.98 11 LEU D N 1
ATOM 5854 C CA . LEU D 3 11 ? 53.964 79.002 3.897 1.00 33.59 11 LEU D CA 1
ATOM 5855 C C . LEU D 3 11 ? 54.164 77.540 4.268 1.00 32.79 11 LEU D C 1
ATOM 5856 O O . LEU D 3 11 ? 53.312 76.921 4.930 1.00 31.90 11 LEU D O 1
ATOM 5861 N N . SER D 3 12 ? 55.282 76.998 3.791 1.00 31.40 12 SER D N 1
ATOM 5862 C CA . SER D 3 12 ? 55.692 75.636 4.057 1.00 31.26 12 SER D CA 1
ATOM 5863 C C . SER D 3 12 ? 56.993 75.692 4.822 1.00 30.28 12 SER D C 1
ATOM 5864 O O . SER D 3 12 ? 57.867 76.447 4.455 1.00 30.65 12 SER D O 1
ATOM 5867 N N . ALA D 3 13 ? 57.115 74.872 5.854 1.00 28.72 13 ALA D N 1
ATOM 5868 C CA . ALA D 3 13 ? 58.313 74.836 6.645 1.00 29.07 13 ALA D CA 1
ATOM 5869 C C . ALA D 3 13 ? 58.473 73.460 7.289 1.00 27.94 13 ALA D C 1
ATOM 5870 O O . ALA D 3 13 ? 57.522 72.716 7.386 1.00 27.78 13 ALA D O 1
ATOM 5872 N N . SER D 3 14 ? 59.682 73.121 7.683 1.00 27.81 14 SER D N 1
ATOM 5873 C CA . SER D 3 14 ? 59.990 71.862 8.360 1.00 27.92 14 SER D CA 1
ATOM 5874 C C . SER D 3 14 ? 59.828 71.970 9.876 1.00 27.69 14 SER D C 1
ATOM 5875 O O . SER D 3 14 ? 59.911 73.060 10.451 1.00 26.91 14 SER D O 1
ATOM 5878 N N . VAL D 3 15 ? 59.670 70.817 10.524 1.00 27.63 15 VAL D N 1
ATOM 5879 C CA . VAL D 3 15 ? 59.647 70.765 11.984 1.00 27.62 15 VAL D CA 1
ATOM 5880 C C . VAL D 3 15 ? 60.966 71.340 12.479 1.00 28.59 15 VAL D C 1
ATOM 5881 O O . VAL D 3 15 ? 62.033 70.960 11.971 1.00 28.58 15 VAL D O 1
ATOM 5885 N N . GLY D 3 16 ? 60.903 72.274 13.438 1.00 28.51 16 GLY D N 1
ATOM 5886 C CA . GLY D 3 16 ? 62.127 72.898 13.971 1.00 30.08 16 GLY D CA 1
ATOM 5887 C C . GLY D 3 16 ? 62.446 74.262 13.382 1.00 30.19 16 GLY D C 1
ATOM 5888 O O . GLY D 3 16 ? 63.242 74.997 13.946 1.00 30.60 16 GLY D O 1
ATOM 5889 N N . ASP D 3 17 ? 61.847 74.592 12.238 1.00 29.88 17 ASP D N 1
ATOM 5890 C CA . ASP D 3 17 ? 62.113 75.877 11.575 1.00 31.20 17 ASP D CA 1
ATOM 5891 C C . ASP D 3 17 ? 61.545 77.041 12.387 1.00 31.76 17 ASP D C 1
ATOM 5892 O O . ASP D 3 17 ? 60.632 76.865 13.200 1.00 30.64 17 ASP D O 1
ATOM 5897 N N . ARG D 3 18 ? 62.081 78.225 12.139 1.00 33.46 18 ARG D N 1
ATOM 5898 C CA . ARG D 3 18 ? 61.569 79.439 12.737 1.00 35.08 18 ARG D CA 1
ATOM 5899 C C . ARG D 3 18 ? 60.676 80.015 11.667 1.00 34.19 18 ARG D C 1
ATOM 5900 O O . ARG D 3 18 ? 61.136 80.241 10.553 1.00 34.04 18 ARG D O 1
ATOM 5908 N N . VAL D 3 19 ? 59.412 80.217 12.017 1.00 32.38 19 VAL D N 1
ATOM 5909 C CA . VAL D 3 19 ? 58.388 80.748 11.122 1.00 32.72 19 VAL D CA 1
ATOM 5910 C C . VAL D 3 19 ? 57.947 82.186 11.532 1.00 32.80 19 VAL D C 1
ATOM 5911 O O . VAL D 3 19 ? 57.673 82.462 12.712 1.00 32.52 19 VAL D O 1
ATOM 5915 N N . THR D 3 20 ? 57.896 83.086 10.552 1.00 32.82 20 THR D N 1
ATOM 5916 C CA . THR D 3 20 ? 57.486 84.484 10.761 1.00 33.30 20 THR D CA 1
ATOM 5917 C C . THR D 3 20 ? 56.217 84.838 9.958 1.00 32.46 20 THR D C 1
ATOM 5918 O O . THR D 3 20 ? 56.208 84.734 8.731 1.00 32.06 20 THR D O 1
ATOM 5922 N N . LEU D 3 21 ? 55.153 85.217 10.675 1.00 31.31 21 LEU D N 1
ATOM 5923 C CA . LEU D 3 21 ? 53.863 85.612 10.081 1.00 30.71 21 LEU D CA 1
ATOM 5924 C C . LEU D 3 21 ? 53.749 87.111 10.331 1.00 30.93 21 LEU D C 1
ATOM 5925 O O . LEU D 3 21 ? 54.112 87.587 11.434 1.00 29.78 21 LEU D O 1
ATOM 5930 N N . THR D 3 22 ? 53.322 87.854 9.314 1.00 30.45 22 THR D N 1
ATOM 5931 C CA . THR D 3 22 ? 53.142 89.311 9.455 1.00 31.82 22 THR D CA 1
ATOM 5932 C C . THR D 3 22 ? 51.684 89.707 9.196 1.00 31.43 22 THR D C 1
ATOM 5933 O O . THR D 3 22 ? 50.990 89.071 8.392 1.00 31.32 22 THR D O 1
ATOM 5937 N N . CYS D 3 23 ? 51.244 90.758 9.873 1.00 31.96 23 CYS D N 1
ATOM 5938 C CA . CYS D 3 23 ? 49.927 91.373 9.710 1.00 32.01 23 CYS D CA 1
ATOM 5939 C C . CYS D 3 23 ? 50.143 92.881 9.557 1.00 33.44 23 CYS D C 1
ATOM 5940 O O . CYS D 3 23 ? 50.844 93.491 10.376 1.00 33.33 23 CYS D O 1
ATOM 5943 N N . GLN D 3 24 ? 49.558 93.478 8.521 1.00 33.68 24 GLN D N 1
ATOM 5944 C CA . GLN D 3 24 ? 49.623 94.924 8.308 1.00 35.28 24 GLN D CA 1
ATOM 5945 C C . GLN D 3 24 ? 48.219 95.543 8.311 1.00 35.00 24 GLN D C 1
ATOM 5946 O O . GLN D 3 24 ? 47.340 95.157 7.514 1.00 34.05 24 GLN D O 1
ATOM 5952 N N . ALA D 3 25 ? 48.029 96.517 9.200 1.00 34.89 25 ALA D N 1
ATOM 5953 C CA . ALA D 3 25 ? 46.757 97.230 9.345 1.00 34.88 25 ALA D CA 1
ATOM 5954 C C . ALA D 3 25 ? 46.702 98.439 8.411 1.00 36.14 25 ALA D C 1
ATOM 5955 O O . ALA D 3 25 ? 47.726 99.102 8.193 1.00 36.71 25 ALA D O 1
ATOM 5957 N N . SER D 3 26 ? 45.505 98.733 7.902 1.00 36.25 26 SER D N 1
ATOM 5958 C CA . SER D 3 26 ? 45.287 99.853 6.975 1.00 37.88 26 SER D CA 1
ATOM 5959 C C . SER D 3 26 ? 45.371 101.199 7.672 1.00 39.30 26 SER D C 1
ATOM 5960 O O . SER D 3 26 ? 45.546 102.194 7.012 1.00 41.88 26 SER D O 1
ATOM 5963 N N . GLN D 3 27 ? 45.238 101.225 8.995 1.00 38.95 27 GLN D N 1
ATOM 5964 C CA . GLN D 3 27 ? 45.533 102.403 9.786 1.00 39.50 27 GLN D CA 1
ATOM 5965 C C . GLN D 3 27 ? 46.083 101.991 11.154 1.00 38.53 27 GLN D C 1
ATOM 5966 O O . GLN D 3 27 ? 46.112 100.804 11.516 1.00 37.06 27 GLN D O 1
ATOM 5972 N N . ASP D 3 28 ? 46.547 102.985 11.892 1.00 38.93 28 ASP D N 1
ATOM 5973 C CA . ASP D 3 28 ? 47.174 102.795 13.186 1.00 39.31 28 ASP D CA 1
ATOM 5974 C C . ASP D 3 28 ? 46.139 102.241 14.178 1.00 37.93 28 ASP D C 1
ATOM 5975 O O . ASP D 3 28 ? 45.161 102.896 14.474 1.00 37.79 28 ASP D O 1
ATOM 5980 N N . ILE D 3 29 ? 46.395 101.040 14.687 1.00 36.05 29 ILE D N 1
ATOM 5981 C CA . ILE D 3 29 ? 45.523 100.391 15.662 1.00 34.93 29 ILE D CA 1
ATOM 5982 C C . ILE D 3 29 ? 46.206 100.213 17.020 1.00 35.66 29 ILE D C 1
ATOM 5983 O O . ILE D 3 29 ? 45.727 99.439 17.853 1.00 33.96 29 ILE D O 1
ATOM 5988 N N . ARG D 3 30 ? 47.312 100.926 17.254 1.00 38.06 30 ARG D N 1
ATOM 5989 C CA . ARG D 3 30 ? 48.041 100.850 18.530 1.00 39.79 30 ARG D CA 1
ATOM 5990 C C . ARG D 3 30 ? 48.413 99.363 18.823 1.00 37.44 30 ARG D C 1
ATOM 5991 O O . ARG D 3 30 ? 49.099 98.766 18.006 1.00 37.29 30 ARG D O 1
ATOM 5999 N N . LYS D 3 31 ? 47.963 98.755 19.919 1.00 35.73 31 LYS D N 1
ATOM 6000 C CA . LYS D 3 31 ? 48.241 97.345 20.187 1.00 34.61 31 LYS D CA 1
ATOM 6001 C C . LYS D 3 31 ? 46.953 96.524 20.335 1.00 31.89 31 LYS D C 1
ATOM 6002 O O . LYS D 3 31 ? 46.967 95.467 20.943 1.00 30.47 31 LYS D O 1
ATOM 6008 N N . PHE D 3 32 ? 45.861 96.976 19.720 1.00 30.56 32 PHE D N 1
ATOM 6009 C CA . PHE D 3 32 ? 44.560 96.315 19.859 1.00 29.20 32 PHE D CA 1
ATOM 6010 C C . PHE D 3 32 ? 44.475 95.222 18.789 1.00 27.46 32 PHE D C 1
ATOM 6011 O O . PHE D 3 32 ? 43.650 95.280 17.877 1.00 26.92 32 PHE D O 1
ATOM 6019 N N . LEU D 3 33 ? 45.375 94.254 18.884 1.00 26.70 33 LEU D N 1
ATOM 6020 C CA . LEU D 3 33 ? 45.564 93.283 17.816 1.00 25.74 33 LEU D CA 1
ATOM 6021 C C . LEU D 3 33 ? 45.826 91.924 18.423 1.00 24.77 33 LEU D C 1
ATOM 6022 O O . LEU D 3 33 ? 46.701 91.803 19.280 1.00 25.29 33 LEU D O 1
ATOM 6027 N N . ASN D 3 34 ? 45.098 90.907 17.966 1.00 23.42 34 ASN D N 1
ATOM 6028 C CA . ASN D 3 34 ? 45.175 89.566 18.561 1.00 22.67 34 ASN D CA 1
ATOM 6029 C C . ASN D 3 34 ? 45.437 88.562 17.474 1.00 22.16 34 ASN D C 1
ATOM 6030 O O . ASN D 3 34 ? 45.126 88.829 16.295 1.00 21.87 34 ASN D O 1
ATOM 6035 N N . TRP D 3 35 ? 45.981 87.413 17.875 1.00 22.30 35 TRP D N 1
ATOM 6036 C CA . TRP D 3 35 ? 46.282 86.311 16.984 1.00 22.29 35 TRP D CA 1
ATOM 6037 C C . TRP D 3 35 ? 45.597 85.024 17.436 1.00 22.09 35 TRP D C 1
ATOM 6038 O O . TRP D 3 35 ? 45.638 84.684 18.637 1.00 21.79 35 TRP D O 1
ATOM 6049 N N . TYR D 3 36 ? 45.062 84.279 16.439 1.00 21.87 36 TYR D N 1
ATOM 6050 C CA . TYR D 3 36 ? 44.366 83.011 16.633 1.00 21.71 36 TYR D CA 1
ATOM 6051 C C . TYR D 3 36 ? 44.941 81.961 15.716 1.00 21.87 36 TYR D C 1
ATOM 6052 O O . TYR D 3 36 ? 45.375 82.264 14.629 1.00 21.95 36 TYR D O 1
ATOM 6061 N N . GLN D 3 37 ? 44.962 80.726 16.181 1.00 23.00 37 GLN D N 1
ATOM 6062 C CA . GLN D 3 37 ? 45.213 79.565 15.329 1.00 24.06 37 GLN D CA 1
ATOM 6063 C C . GLN D 3 37 ? 43.886 78.829 15.154 1.00 23.44 37 GLN D C 1
ATOM 6064 O O . GLN D 3 37 ? 43.189 78.604 16.144 1.00 22.84 37 GLN D O 1
ATOM 6070 N N . GLN D 3 38 ? 43.595 78.405 13.930 1.00 23.54 38 GLN D N 1
ATOM 6071 C CA . GLN D 3 38 ? 42.447 77.544 13.648 1.00 24.53 38 GLN D CA 1
ATOM 6072 C C . GLN D 3 38 ? 42.881 76.285 12.890 1.00 26.48 38 GLN D C 1
ATOM 6073 O O . GLN D 3 38 ? 43.428 76.387 11.778 1.00 24.85 38 GLN D O 1
ATOM 6079 N N . LYS D 3 39 ? 42.615 75.127 13.487 1.00 29.36 39 LYS D N 1
ATOM 6080 C CA . LYS D 3 39 ? 42.728 73.832 12.763 1.00 33.23 39 LYS D CA 1
ATOM 6081 C C . LYS D 3 39 ? 41.468 73.592 11.954 1.00 34.89 39 LYS D C 1
ATOM 6082 O O . LYS D 3 39 ? 40.398 73.987 12.373 1.00 34.80 39 LYS D O 1
ATOM 6088 N N . PRO D 3 40 ? 41.575 72.936 10.782 1.00 38.59 40 PRO D N 1
ATOM 6089 C CA . PRO D 3 40 ? 40.384 72.857 9.902 1.00 39.17 40 PRO D CA 1
ATOM 6090 C C . PRO D 3 40 ? 39.176 72.189 10.567 1.00 38.23 40 PRO D C 1
ATOM 6091 O O . PRO D 3 40 ? 39.332 71.176 11.266 1.00 38.76 40 PRO D O 1
ATOM 6095 N N . GLY D 3 41 ? 38.002 72.803 10.392 1.00 38.45 41 GLY D N 1
ATOM 6096 C CA . GLY D 3 41 ? 36.756 72.371 11.050 1.00 37.86 41 GLY D CA 1
ATOM 6097 C C . GLY D 3 41 ? 36.699 72.499 12.575 1.00 38.19 41 GLY D C 1
ATOM 6098 O O . GLY D 3 41 ? 35.803 71.914 13.203 1.00 39.38 41 GLY D O 1
ATOM 6099 N N . LYS D 3 42 ? 37.636 73.244 13.185 1.00 36.35 42 LYS D N 1
ATOM 6100 C CA . LYS D 3 42 ? 37.627 73.487 14.633 1.00 35.79 42 LYS D CA 1
ATOM 6101 C C . LYS D 3 42 ? 37.501 74.968 14.886 1.00 32.01 42 LYS D C 1
ATOM 6102 O O . LYS D 3 42 ? 37.808 75.791 14.032 1.00 30.90 42 LYS D O 1
ATOM 6108 N N . GLY D 3 43 ? 37.040 75.282 16.077 1.00 29.74 43 GLY D N 1
ATOM 6109 C CA . GLY D 3 43 ? 37.015 76.625 16.566 1.00 28.46 43 GLY D CA 1
ATOM 6110 C C . GLY D 3 43 ? 38.427 77.153 16.657 1.00 26.97 43 GLY D C 1
ATOM 6111 O O . GLY D 3 43 ? 39.335 76.385 16.977 1.00 25.78 43 GLY D O 1
ATOM 6112 N N . PRO D 3 44 ? 38.614 78.464 16.383 1.00 25.89 44 PRO D N 1
ATOM 6113 C CA . PRO D 3 44 ? 39.901 79.161 16.621 1.00 25.39 44 PRO D CA 1
ATOM 6114 C C . PRO D 3 44 ? 40.278 79.131 18.083 1.00 25.27 44 PRO D C 1
ATOM 6115 O O . PRO D 3 44 ? 39.397 78.989 18.938 1.00 24.87 44 PRO D O 1
ATOM 6119 N N . LYS D 3 45 ? 41.568 79.230 18.355 1.00 25.59 45 LYS D N 1
ATOM 6120 C CA . LYS D 3 45 ? 42.092 79.354 19.705 1.00 27.26 45 LYS D CA 1
ATOM 6121 C C . LYS D 3 45 ? 42.975 80.586 19.749 1.00 25.67 45 LYS D C 1
ATOM 6122 O O . LYS D 3 45 ? 43.826 80.773 18.858 1.00 25.55 45 LYS D O 1
ATOM 6128 N N . LEU D 3 46 ? 42.819 81.369 20.815 1.00 24.22 46 LEU D N 1
ATOM 6129 C CA . LEU D 3 46 ? 43.610 82.562 21.046 1.00 23.63 46 LEU D CA 1
ATOM 6130 C C . LEU D 3 46 ? 45.060 82.171 21.350 1.00 23.58 46 LEU D C 1
ATOM 6131 O O . LEU D 3 46 ? 45.307 81.317 22.212 1.00 23.82 46 LEU D O 1
ATOM 6136 N N . LEU D 3 47 ? 46.002 82.799 20.663 1.00 23.15 47 LEU D N 1
ATOM 6137 C CA . LEU D 3 47 ? 47.437 82.624 20.945 1.00 23.94 47 LEU D CA 1
ATOM 6138 C C . LEU D 3 47 ? 48.047 83.809 21.694 1.00 24.80 47 LEU D C 1
ATOM 6139 O O . LEU D 3 47 ? 48.753 83.634 22.679 1.00 25.22 47 LEU D O 1
ATOM 6144 N N . ILE D 3 48 ? 47.827 84.995 21.124 1.00 24.79 48 ILE D N 1
ATOM 6145 C CA . ILE D 3 48 ? 48.452 86.233 21.543 1.00 25.50 48 ILE D CA 1
ATOM 6146 C C . ILE D 3 48 ? 47.370 87.306 21.636 1.00 25.40 48 ILE D C 1
ATOM 6147 O O . ILE D 3 48 ? 46.595 87.493 20.676 1.00 24.40 48 ILE D O 1
ATOM 6152 N N . TYR D 3 49 ? 47.333 88.018 22.768 1.00 26.05 49 TYR D N 1
ATOM 6153 C CA . TYR D 3 49 ? 46.440 89.143 22.922 1.00 26.46 49 TYR D CA 1
ATOM 6154 C C . TYR D 3 49 ? 47.197 90.456 23.092 1.00 27.48 49 TYR D C 1
ATOM 6155 O O . TYR D 3 49 ? 48.299 90.502 23.647 1.00 28.07 49 TYR D O 1
ATOM 6164 N N . ASP D 3 50 ? 46.602 91.518 22.573 1.00 27.94 50 ASP D N 1
ATOM 6165 C CA . ASP D 3 50 ? 47.161 92.866 22.619 1.00 29.26 50 ASP D CA 1
ATOM 6166 C C . ASP D 3 50 ? 48.614 92.895 22.158 1.00 29.24 50 ASP D C 1
ATOM 6167 O O . ASP D 3 50 ? 49.515 93.363 22.872 1.00 29.59 50 ASP D O 1
ATOM 6172 N N . ALA D 3 51 ? 48.801 92.323 20.967 1.00 28.20 51 ALA D N 1
ATOM 6173 C CA . ALA D 3 51 ? 50.025 92.322 20.189 1.00 28.51 51 ALA D CA 1
ATOM 6174 C C . ALA D 3 51 ? 51.161 91.443 20.686 1.00 28.61 51 ALA D C 1
ATOM 6175 O O . ALA D 3 51 ? 51.845 90.830 19.866 1.00 28.31 51 ALA D O 1
ATOM 6177 N N . SER D 3 52 ? 51.400 91.427 21.990 1.00 29.52 52 SER D N 1
ATOM 6178 C CA . SER D 3 52 ? 52.558 90.727 22.551 1.00 30.48 52 SER D CA 1
ATOM 6179 C C . SER D 3 52 ? 52.327 89.844 23.768 1.00 30.69 52 SER D C 1
ATOM 6180 O O . SER D 3 52 ? 53.280 89.286 24.249 1.00 31.33 52 SER D O 1
ATOM 6183 N N . ASN D 3 53 ? 51.103 89.705 24.268 1.00 30.35 53 ASN D N 1
ATOM 6184 C CA . ASN D 3 53 ? 50.876 88.901 25.454 1.00 31.00 53 ASN D CA 1
ATOM 6185 C C . ASN D 3 53 ? 50.525 87.460 25.076 1.00 30.66 53 ASN D C 1
ATOM 6186 O O . ASN D 3 53 ? 49.532 87.198 24.373 1.00 30.02 53 ASN D O 1
ATOM 6191 N N . LEU D 3 54 ? 51.330 86.523 25.556 1.00 31.20 54 LEU D N 1
ATOM 6192 C CA . LEU D 3 54 ? 51.089 85.124 25.326 1.00 31.90 54 LEU D CA 1
ATOM 6193 C C . LEU D 3 54 ? 49.899 84.671 26.157 1.00 32.36 54 LEU D C 1
ATOM 6194 O O . LEU D 3 54 ? 49.870 84.892 27.356 1.00 32.36 54 LEU D O 1
ATOM 6199 N N . GLN D 3 55 ? 48.930 84.011 25.533 1.00 32.15 55 GLN D N 1
ATOM 6200 C CA . GLN D 3 55 ? 47.760 83.578 26.283 1.00 33.30 55 GLN D CA 1
ATOM 6201 C C . GLN D 3 55 ? 48.169 82.393 27.170 1.00 34.71 55 GLN D C 1
ATOM 6202 O O . GLN D 3 55 ? 48.998 81.570 26.774 1.00 33.45 55 GLN D O 1
ATOM 6208 N N . ARG D 3 56 ? 47.581 82.321 28.365 1.00 36.73 56 ARG D N 1
ATOM 6209 C CA . ARG D 3 56 ? 47.823 81.232 29.320 1.00 39.11 56 ARG D CA 1
ATOM 6210 C C . ARG D 3 56 ? 47.589 79.868 28.642 1.00 37.76 56 ARG D C 1
ATOM 6211 O O . ARG D 3 56 ? 46.605 79.705 27.912 1.00 36.45 56 ARG D O 1
ATOM 6219 N N . GLY D 3 57 ? 48.511 78.924 28.845 1.00 37.71 57 GLY D N 1
ATOM 6220 C CA . GLY D 3 57 ? 48.445 77.584 28.221 1.00 37.36 57 GLY D CA 1
ATOM 6221 C C . GLY D 3 57 ? 49.073 77.446 26.827 1.00 36.46 57 GLY D C 1
ATOM 6222 O O . GLY D 3 57 ? 49.251 76.338 26.317 1.00 37.16 57 GLY D O 1
ATOM 6223 N N . VAL D 3 58 ? 49.425 78.559 26.198 1.00 35.04 58 VAL D N 1
ATOM 6224 C CA . VAL D 3 58 ? 50.008 78.517 24.883 1.00 33.52 58 VAL D CA 1
ATOM 6225 C C . VAL D 3 58 ? 51.518 78.270 25.036 1.00 33.83 58 VAL D C 1
ATOM 6226 O O . VAL D 3 58 ? 52.151 78.886 25.904 1.00 33.35 58 VAL D O 1
ATOM 6230 N N . PRO D 3 59 ? 52.081 77.337 24.240 1.00 33.43 59 PRO D N 1
ATOM 6231 C CA . PRO D 3 59 ? 53.525 77.073 24.237 1.00 34.55 59 PRO D CA 1
ATOM 6232 C C . PRO D 3 59 ? 54.372 78.319 24.038 1.00 34.73 59 PRO D C 1
ATOM 6233 O O . PRO D 3 59 ? 54.026 79.184 23.236 1.00 34.11 59 PRO D O 1
ATOM 6237 N N . SER D 3 60 ? 55.486 78.395 24.752 1.00 36.27 60 SER D N 1
ATOM 6238 C CA . SER D 3 60 ? 56.360 79.579 24.724 1.00 36.58 60 SER D CA 1
ATOM 6239 C C . SER D 3 60 ? 57.113 79.775 23.401 1.00 35.61 60 SER D C 1
ATOM 6240 O O . SER D 3 60 ? 57.705 80.833 23.161 1.00 35.88 60 SER D O 1
ATOM 6243 N N . ARG D 3 61 ? 57.078 78.785 22.521 1.00 34.42 61 ARG D N 1
ATOM 6244 C CA . ARG D 3 61 ? 57.574 78.985 21.162 1.00 33.61 61 ARG D CA 1
ATOM 6245 C C . ARG D 3 61 ? 56.818 80.051 20.365 1.00 31.69 61 ARG D C 1
ATOM 6246 O O . ARG D 3 61 ? 57.351 80.521 19.354 1.00 30.92 61 ARG D O 1
ATOM 6254 N N . PHE D 3 62 ? 55.595 80.410 20.796 1.00 30.54 62 PHE D N 1
ATOM 6255 C CA . PHE D 3 62 ? 54.814 81.465 20.136 1.00 29.52 62 PHE D CA 1
ATOM 6256 C C . PHE D 3 62 ? 55.158 82.777 20.812 1.00 30.93 62 PHE D C 1
ATOM 6257 O O . PHE D 3 62 ? 55.193 82.838 22.033 1.00 31.30 62 PHE D O 1
ATOM 6265 N N . SER D 3 63 ? 55.394 83.813 20.012 1.00 31.27 63 SER D N 1
ATOM 6266 C CA . SER D 3 63 ? 55.559 85.172 20.525 1.00 32.32 63 SER D CA 1
ATOM 6267 C C . SER D 3 63 ? 55.011 86.136 19.485 1.00 31.49 63 SER D C 1
ATOM 6268 O O . SER D 3 63 ? 54.915 85.805 18.306 1.00 30.46 63 SER D O 1
ATOM 6271 N N . GLY D 3 64 ? 54.634 87.327 19.930 1.00 31.23 64 GLY D N 1
ATOM 6272 C CA . GLY D 3 64 ? 54.076 88.319 19.029 1.00 30.94 64 GLY D CA 1
ATOM 6273 C C . GLY D 3 64 ? 54.674 89.673 19.294 1.00 31.92 64 GLY D C 1
ATOM 6274 O O . GLY D 3 64 ? 55.072 89.973 20.422 1.00 32.75 64 GLY D O 1
ATOM 6275 N N . GLY D 3 65 ? 54.675 90.506 18.270 1.00 31.68 65 GLY D N 1
ATOM 6276 C CA . GLY D 3 65 ? 55.155 91.846 18.422 1.00 32.90 65 GLY D CA 1
ATOM 6277 C C . GLY D 3 65 ? 54.560 92.804 17.445 1.00 33.02 65 GLY D C 1
ATOM 6278 O O . GLY D 3 65 ? 53.868 92.411 16.501 1.00 31.38 65 GLY D O 1
ATOM 6279 N N . GLY D 3 66 ? 54.869 94.076 17.703 1.00 35.13 66 GLY D N 1
ATOM 6280 C CA . GLY D 3 66 ? 54.561 95.188 16.835 1.00 36.26 66 GLY D CA 1
ATOM 6281 C C . GLY D 3 66 ? 53.592 96.132 17.498 1.00 37.26 66 GLY D C 1
ATOM 6282 O O . GLY D 3 66 ? 53.135 95.884 18.603 1.00 37.75 66 GLY D O 1
ATOM 6283 N N . SER D 3 67 ? 53.300 97.222 16.801 1.00 38.30 67 SER D N 1
ATOM 6284 C CA . SER D 3 67 ? 52.335 98.230 17.222 1.00 38.97 67 SER D CA 1
ATOM 6285 C C . SER D 3 67 ? 52.047 99.133 16.038 1.00 39.47 67 SER D C 1
ATOM 6286 O O . SER D 3 67 ? 52.759 99.107 15.045 1.00 40.52 67 SER D O 1
ATOM 6289 N N . GLY D 3 68 ? 50.986 99.913 16.123 1.00 39.66 68 GLY D N 1
ATOM 6290 C CA . GLY D 3 68 ? 50.635 100.836 15.048 1.00 40.10 68 GLY D CA 1
ATOM 6291 C C . GLY D 3 68 ? 50.038 100.119 13.858 1.00 39.04 68 GLY D C 1
ATOM 6292 O O . GLY D 3 68 ? 48.869 99.751 13.871 1.00 37.90 68 GLY D O 1
ATOM 6293 N N . THR D 3 69 ? 50.840 99.923 12.822 1.00 39.10 69 THR D N 1
ATOM 6294 C CA . THR D 3 69 ? 50.375 99.279 11.606 1.00 38.75 69 THR D CA 1
ATOM 6295 C C . THR D 3 69 ? 51.010 97.928 11.304 1.00 37.68 69 THR D C 1
ATOM 6296 O O . THR D 3 69 ? 50.469 97.228 10.461 1.00 37.55 69 THR D O 1
ATOM 6300 N N . ASP D 3 70 ? 52.138 97.562 11.935 1.00 37.72 70 ASP D N 1
ATOM 6301 C CA . ASP D 3 70 ? 52.894 96.357 11.537 1.00 37.40 70 ASP D CA 1
ATOM 6302 C C . ASP D 3 70 ? 53.083 95.359 12.676 1.00 35.94 70 ASP D C 1
ATOM 6303 O O . ASP D 3 70 ? 53.648 95.696 13.712 1.00 36.10 70 ASP D O 1
ATOM 6308 N N . PHE D 3 71 ? 52.630 94.125 12.474 1.00 33.25 71 PHE D N 1
ATOM 6309 C CA . PHE D 3 71 ? 52.611 93.126 13.539 1.00 32.20 71 PHE D CA 1
ATOM 6310 C C . PHE D 3 71 ? 53.216 91.834 13.030 1.00 31.64 71 PHE D C 1
ATOM 6311 O O . PHE D 3 71 ? 53.105 91.511 11.838 1.00 30.62 71 PHE D O 1
ATOM 6319 N N . THR D 3 72 ? 53.873 91.107 13.923 1.00 31.68 72 THR D N 1
ATOM 6320 C CA . THR D 3 72 ? 54.410 89.814 13.583 1.00 31.77 72 THR D CA 1
ATOM 6321 C C . THR D 3 72 ? 54.070 88.791 14.657 1.00 31.44 72 THR D C 1
ATOM 6322 O O . THR D 3 72 ? 53.968 89.136 15.840 1.00 31.98 72 THR D O 1
ATOM 6326 N N . LEU D 3 73 ? 53.856 87.553 14.217 1.00 30.54 73 LEU D N 1
ATOM 6327 C CA . LEU D 3 73 ? 53.780 86.378 15.062 1.00 30.58 73 LEU D CA 1
ATOM 6328 C C . LEU D 3 73 ? 54.933 85.445 14.657 1.00 30.89 73 LEU D C 1
ATOM 6329 O O . LEU D 3 73 ? 55.051 85.067 13.494 1.00 30.05 73 LEU D O 1
ATOM 6334 N N . ILE D 3 74 ? 55.772 85.095 15.624 1.00 31.74 74 ILE D N 1
ATOM 6335 C CA . ILE D 3 74 ? 56.917 84.200 15.414 1.00 32.12 74 ILE D CA 1
ATOM 6336 C C . ILE D 3 74 ? 56.654 82.867 16.147 1.00 31.20 74 ILE D C 1
ATOM 6337 O O . ILE D 3 74 ? 56.306 82.865 17.342 1.00 31.34 74 ILE D O 1
ATOM 6342 N N . ILE D 3 75 ? 56.768 81.759 15.419 1.00 30.35 75 ILE D N 1
ATOM 6343 C CA . ILE D 3 75 ? 56.850 80.413 16.010 1.00 30.86 75 ILE D CA 1
ATOM 6344 C C . ILE D 3 75 ? 58.346 80.022 15.968 1.00 32.27 75 ILE D C 1
ATOM 6345 O O . ILE D 3 75 ? 58.915 79.872 14.894 1.00 32.38 75 ILE D O 1
ATOM 6350 N N . SER D 3 76 ? 58.988 79.888 17.114 1.00 33.15 76 SER D N 1
ATOM 6351 C CA . SER D 3 76 ? 60.462 79.781 17.129 1.00 35.30 76 SER D CA 1
ATOM 6352 C C . SER D 3 76 ? 61.017 78.412 16.724 1.00 35.77 76 SER D C 1
ATOM 6353 O O . SER D 3 76 ? 62.196 78.314 16.358 1.00 37.32 76 SER D O 1
ATOM 6356 N N . SER D 3 77 ? 60.191 77.372 16.832 1.00 34.39 77 SER D N 1
ATOM 6357 C CA . SER D 3 77 ? 60.566 76.001 16.465 1.00 34.28 77 SER D CA 1
ATOM 6358 C C . SER D 3 77 ? 59.281 75.223 16.108 1.00 32.69 77 SER D C 1
ATOM 6359 O O . SER D 3 77 ? 58.613 74.665 16.988 1.00 32.62 77 SER D O 1
ATOM 6362 N N . LEU D 3 78 ? 58.955 75.217 14.822 1.00 30.83 78 LEU D N 1
ATOM 6363 C CA . LEU D 3 78 ? 57.677 74.704 14.324 1.00 29.98 78 LEU D CA 1
ATOM 6364 C C . LEU D 3 78 ? 57.469 73.233 14.708 1.00 29.62 78 LEU D C 1
ATOM 6365 O O . LEU D 3 78 ? 58.372 72.406 14.550 1.00 28.81 78 LEU D O 1
ATOM 6370 N N . GLN D 3 79 ? 56.285 72.927 15.233 1.00 28.47 79 GLN D N 1
ATOM 6371 C CA . GLN D 3 79 ? 55.945 71.562 15.611 1.00 28.41 79 GLN D CA 1
ATOM 6372 C C . GLN D 3 79 ? 54.822 71.050 14.700 1.00 27.67 79 GLN D C 1
ATOM 6373 O O . GLN D 3 79 ? 54.137 71.854 14.040 1.00 26.53 79 GLN D O 1
ATOM 6379 N N . PRO D 3 80 ? 54.645 69.718 14.626 1.00 27.52 80 PRO D N 1
ATOM 6380 C CA . PRO D 3 80 ? 53.617 69.165 13.757 1.00 26.96 80 PRO D CA 1
ATOM 6381 C C . PRO D 3 80 ? 52.218 69.669 14.091 1.00 26.77 80 PRO D C 1
ATOM 6382 O O . PRO D 3 80 ? 51.429 69.902 13.190 1.00 25.63 80 PRO D O 1
ATOM 6386 N N . GLU D 3 81 ? 51.949 69.890 15.376 1.00 27.36 81 GLU D N 1
ATOM 6387 C CA . GLU D 3 81 ? 50.618 70.364 15.816 1.00 27.91 81 GLU D CA 1
ATOM 6388 C C . GLU D 3 81 ? 50.396 71.844 15.522 1.00 26.98 81 GLU D C 1
ATOM 6389 O O . GLU D 3 81 ? 49.299 72.355 15.742 1.00 25.84 81 GLU D O 1
ATOM 6395 N N . ASP D 3 82 ? 51.410 72.543 15.005 1.00 26.14 82 ASP D N 1
ATOM 6396 C CA . ASP D 3 82 ? 51.212 73.936 14.581 1.00 25.70 82 ASP D CA 1
ATOM 6397 C C . ASP D 3 82 ? 50.568 74.126 13.209 1.00 24.92 82 ASP D C 1
ATOM 6398 O O . ASP D 3 82 ? 50.351 75.271 12.779 1.00 23.85 82 ASP D O 1
ATOM 6403 N N . VAL D 3 83 ? 50.297 73.030 12.501 1.00 25.45 83 VAL D N 1
ATOM 6404 C CA . VAL D 3 83 ? 49.628 73.130 11.201 1.00 25.84 83 VAL D CA 1
ATOM 6405 C C . VAL D 3 83 ? 48.263 73.752 11.375 1.00 25.05 83 VAL D C 1
ATOM 6406 O O . VAL D 3 83 ? 47.594 73.503 12.374 1.00 23.96 83 VAL D O 1
ATOM 6410 N N . GLY D 3 84 ? 47.874 74.532 10.380 1.00 24.75 84 GLY D N 1
ATOM 6411 C CA . GLY D 3 84 ? 46.567 75.188 10.347 1.00 24.38 84 GLY D CA 1
ATOM 6412 C C . GLY D 3 84 ? 46.641 76.599 9.759 1.00 24.37 84 GLY D C 1
ATOM 6413 O O . GLY D 3 84 ? 47.591 76.965 9.027 1.00 23.99 84 GLY D O 1
ATOM 6414 N N . THR D 3 85 ? 45.620 77.391 10.090 1.00 23.31 85 THR D N 1
ATOM 6415 C CA . THR D 3 85 ? 45.511 78.755 9.630 1.00 23.57 85 THR D CA 1
ATOM 6416 C C . THR D 3 85 ? 45.568 79.727 10.798 1.00 23.26 85 THR D C 1
ATOM 6417 O O . THR D 3 85 ? 44.883 79.521 11.825 1.00 23.52 85 THR D O 1
ATOM 6421 N N . TYR D 3 86 ? 46.402 80.760 10.643 1.00 22.86 86 TYR D N 1
ATOM 6422 C CA . TYR D 3 86 ? 46.637 81.768 11.659 1.00 22.95 86 TYR D CA 1
ATOM 6423 C C . TYR D 3 86 ? 45.986 83.068 11.214 1.00 23.00 86 TYR D C 1
ATOM 6424 O O . TYR D 3 86 ? 46.218 83.515 10.082 1.00 22.83 86 TYR D O 1
ATOM 6433 N N . TYR D 3 87 ? 45.189 83.683 12.104 1.00 22.78 87 TYR D N 1
ATOM 6434 C CA . TYR D 3 87 ? 44.477 84.922 11.806 1.00 22.90 87 TYR D CA 1
ATOM 6435 C C . TYR D 3 87 ? 44.877 86.002 12.793 1.00 23.37 87 TYR D C 1
ATOM 6436 O O . TYR D 3 87 ? 44.943 85.740 13.997 1.00 23.76 87 TYR D O 1
ATOM 6445 N N . CYS D 3 88 ? 45.084 87.216 12.297 1.00 23.96 88 CYS D N 1
ATOM 6446 C CA . CYS D 3 88 ? 45.191 88.390 13.138 1.00 24.54 88 CYS D CA 1
ATOM 6447 C C . CYS D 3 88 ? 43.822 89.071 13.198 1.00 23.54 88 CYS D C 1
ATOM 6448 O O . CYS D 3 88 ? 42.959 88.855 12.319 1.00 22.35 88 CYS D O 1
ATOM 6451 N N . GLN D 3 89 ? 43.620 89.906 14.214 1.00 22.82 89 GLN D N 1
ATOM 6452 C CA . GLN D 3 89 ? 42.302 90.513 14.455 1.00 22.53 89 GLN D CA 1
ATOM 6453 C C . GLN D 3 89 ? 42.406 91.777 15.284 1.00 22.99 89 GLN D C 1
ATOM 6454 O O . GLN D 3 89 ? 43.039 91.768 16.316 1.00 23.40 89 GLN D O 1
ATOM 6460 N N . GLN D 3 90 ? 41.760 92.843 14.846 1.00 23.01 90 GLN D N 1
ATOM 6461 C CA . GLN D 3 90 ? 41.867 94.136 15.502 1.00 23.78 90 GLN D CA 1
ATOM 6462 C C . GLN D 3 90 ? 40.564 94.495 16.218 1.00 24.04 90 GLN D C 1
ATOM 6463 O O . GLN D 3 90 ? 39.452 94.147 15.739 1.00 23.71 90 GLN D O 1
ATOM 6469 N N . TYR D 3 91 ? 40.703 95.218 17.331 1.00 24.66 91 TYR D N 1
ATOM 6470 C CA . TYR D 3 91 ? 39.546 95.756 18.021 1.00 25.52 91 TYR D CA 1
ATOM 6471 C C . TYR D 3 91 ? 39.701 97.247 18.343 1.00 27.18 91 TYR D C 1
ATOM 6472 O O . TYR D 3 91 ? 39.041 97.755 19.223 1.00 27.62 91 TYR D O 1
ATOM 6481 N N . ASP D 3 92 ? 40.539 97.937 17.574 1.00 28.41 92 ASP D N 1
ATOM 6482 C CA . ASP D 3 92 ? 40.669 99.397 17.642 1.00 30.15 92 ASP D CA 1
ATOM 6483 C C . ASP D 3 92 ? 39.344 100.074 17.332 1.00 30.91 92 ASP D C 1
ATOM 6484 O O . ASP D 3 92 ? 39.004 101.093 17.952 1.00 31.86 92 ASP D O 1
ATOM 6489 N N . GLY D 3 93 ? 38.609 99.539 16.355 1.00 30.13 93 GLY D N 1
ATOM 6490 C CA . GLY D 3 93 ? 37.313 100.127 15.987 1.00 30.84 93 GLY D CA 1
ATOM 6491 C C . GLY D 3 93 ? 36.388 99.128 15.345 1.00 30.29 93 GLY D C 1
ATOM 6492 O O . GLY D 3 93 ? 36.822 98.042 14.914 1.00 29.35 93 GLY D O 1
ATOM 6493 N N . LEU D 3 94 ? 35.106 99.500 15.311 1.00 30.99 94 LEU D N 1
ATOM 6494 C CA . LEU D 3 94 ? 34.058 98.681 14.733 1.00 30.93 94 LEU D CA 1
ATOM 6495 C C . LEU D 3 94 ? 33.917 98.958 13.239 1.00 31.05 94 LEU D C 1
ATOM 6496 O O . LEU D 3 94 ? 34.133 100.087 12.812 1.00 32.57 94 LEU D O 1
ATOM 6501 N N . PRO D 3 95 ? 33.578 97.952 12.431 1.00 29.90 95 PRO D N 1
ATOM 6502 C CA . PRO D 3 95 ? 33.516 96.545 12.838 1.00 28.63 95 PRO D CA 1
ATOM 6503 C C . PRO D 3 95 ? 34.882 95.932 13.203 1.00 27.86 95 PRO D C 1
ATOM 6504 O O . PRO D 3 95 ? 35.915 96.255 12.575 1.00 27.09 95 PRO D O 1
ATOM 6508 N N . PHE D 3 96 ? 34.868 94.999 14.160 1.00 27.15 96 PHE D N 1
ATOM 6509 C CA . PHE D 3 96 ? 36.024 94.133 14.370 1.00 26.37 96 PHE D CA 1
ATOM 6510 C C . PHE D 3 96 ? 36.308 93.411 13.052 1.00 25.39 96 PHE D C 1
ATOM 6511 O O . PHE D 3 96 ? 35.365 93.041 12.334 1.00 24.67 96 PHE D O 1
ATOM 6519 N N . THR D 3 97 ? 37.592 93.315 12.699 1.00 24.41 97 THR D N 1
ATOM 6520 C CA . THR D 3 97 ? 38.003 92.651 11.479 1.00 23.97 97 THR D CA 1
ATOM 6521 C C . THR D 3 97 ? 39.165 91.705 11.689 1.00 23.64 97 THR D C 1
ATOM 6522 O O . THR D 3 97 ? 39.995 91.882 12.588 1.00 23.29 97 THR D O 1
ATOM 6526 N N . PHE D 3 98 ? 39.209 90.703 10.816 1.00 23.17 98 PHE D N 1
ATOM 6527 C CA . PHE D 3 98 ? 40.232 89.690 10.807 1.00 22.97 98 PHE D CA 1
ATOM 6528 C C . PHE D 3 98 ? 41.040 89.800 9.511 1.00 23.42 98 PHE D C 1
ATOM 6529 O O . PHE D 3 98 ? 40.511 90.195 8.452 1.00 23.97 98 PHE D O 1
ATOM 6537 N N . GLY D 3 99 ? 42.304 89.431 9.576 1.00 23.62 99 GLY D N 1
ATOM 6538 C CA . GLY D 3 99 ? 43.093 89.231 8.353 1.00 24.70 99 GLY D CA 1
ATOM 6539 C C . GLY D 3 99 ? 42.591 88.002 7.594 1.00 24.74 99 GLY D C 1
ATOM 6540 O O . GLY D 3 99 ? 41.838 87.180 8.137 1.00 23.84 99 GLY D O 1
ATOM 6541 N N . GLY D 3 100 ? 43.043 87.869 6.347 1.00 26.26 100 GLY D N 1
ATOM 6542 C CA . GLY D 3 100 ? 42.638 86.770 5.462 1.00 26.02 100 GLY D CA 1
ATOM 6543 C C . GLY D 3 100 ? 43.226 85.415 5.815 1.00 25.90 100 GLY D C 1
ATOM 6544 O O . GLY D 3 100 ? 42.845 84.419 5.225 1.00 26.48 100 GLY D O 1
ATOM 6545 N N . GLY D 3 101 ? 44.181 85.377 6.738 1.00 26.01 101 GLY D N 1
ATOM 6546 C CA . GLY D 3 101 ? 44.758 84.130 7.227 1.00 26.04 101 GLY D CA 1
ATOM 6547 C C . GLY D 3 101 ? 46.049 83.750 6.519 1.00 26.34 101 GLY D C 1
ATOM 6548 O O . GLY D 3 101 ? 46.230 84.085 5.338 1.00 26.97 101 GLY D O 1
ATOM 6549 N N . THR D 3 102 ? 46.953 83.103 7.259 1.00 26.35 102 THR D N 1
ATOM 6550 C CA . THR D 3 102 ? 48.180 82.502 6.719 1.00 26.49 102 THR D CA 1
ATOM 6551 C C . THR D 3 102 ? 48.070 81.003 7.025 1.00 27.33 102 THR D C 1
ATOM 6552 O O . THR D 3 102 ? 47.974 80.587 8.215 1.00 26.38 102 THR D O 1
ATOM 6556 N N . LYS D 3 103 ? 48.109 80.194 5.964 1.00 27.86 103 LYS D N 1
ATOM 6557 C CA . LYS D 3 103 ? 48.086 78.733 6.099 1.00 28.96 103 LYS D CA 1
ATOM 6558 C C . LYS D 3 103 ? 49.513 78.229 6.307 1.00 28.65 103 LYS D C 1
ATOM 6559 O O . LYS D 3 103 ? 50.387 78.529 5.487 1.00 29.19 103 LYS D O 1
ATOM 6565 N N . VAL D 3 104 ? 49.755 77.492 7.402 1.00 27.08 104 VAL D N 1
ATOM 6566 C CA . VAL D 3 104 ? 51.082 76.917 7.678 1.00 27.33 104 VAL D CA 1
ATOM 6567 C C . VAL D 3 104 ? 51.014 75.416 7.331 1.00 27.49 104 VAL D C 1
ATOM 6568 O O . VAL D 3 104 ? 50.199 74.674 7.897 1.00 25.81 104 VAL D O 1
ATOM 6572 N N . VAL D 3 105 ? 51.871 75.013 6.383 1.00 27.81 105 VAL D N 1
ATOM 6573 C CA . VAL D 3 105 ? 51.984 73.645 5.917 1.00 28.52 105 VAL D CA 1
ATOM 6574 C C . VAL D 3 105 ? 53.344 73.089 6.392 1.00 28.18 105 VAL D C 1
ATOM 6575 O O . VAL D 3 105 ? 54.335 73.796 6.343 1.00 27.23 105 VAL D O 1
ATOM 6579 N N . ILE D 3 106 ? 53.373 71.836 6.841 1.00 27.81 106 ILE D N 1
ATOM 6580 C CA . ILE D 3 106 ? 54.595 71.195 7.311 1.00 29.73 106 ILE D CA 1
ATOM 6581 C C . ILE D 3 106 ? 55.192 70.361 6.174 1.00 30.22 106 ILE D C 1
ATOM 6582 O O . ILE D 3 106 ? 54.495 69.587 5.505 1.00 29.65 106 ILE D O 1
ATOM 6587 N N . LYS D 3 107 ? 56.486 70.527 5.980 1.00 31.74 107 LYS D N 1
ATOM 6588 C CA . LYS D 3 107 ? 57.269 69.670 5.085 1.00 32.85 107 LYS D CA 1
ATOM 6589 C C . LYS D 3 107 ? 57.889 68.565 5.931 1.00 31.63 107 LYS D C 1
ATOM 6590 O O . LYS D 3 107 ? 58.384 68.807 7.036 1.00 33.42 107 LYS D O 1
ATOM 6596 N N . ARG D 3 108 ? 57.818 67.344 5.442 1.00 29.22 108 ARG D N 1
ATOM 6597 C CA . ARG D 3 108 ? 58.378 66.176 6.140 1.00 27.90 108 ARG D CA 1
ATOM 6598 C C . ARG D 3 108 ? 58.914 65.192 5.078 1.00 27.39 108 ARG D C 1
ATOM 6599 O O . ARG D 3 108 ? 58.838 65.470 3.886 1.00 26.41 108 ARG D O 1
ATOM 6607 N N . THR D 3 109 ? 59.446 64.055 5.516 1.00 27.36 109 THR D N 1
ATOM 6608 C CA . THR D 3 109 ? 59.987 63.038 4.594 1.00 27.14 109 THR D CA 1
ATOM 6609 C C . THR D 3 109 ? 58.858 62.396 3.774 1.00 25.78 109 THR D C 1
ATOM 6610 O O . THR D 3 109 ? 57.672 62.341 4.183 1.00 25.36 109 THR D O 1
ATOM 6614 N N . VAL D 3 110 ? 59.221 61.875 2.626 1.00 25.26 110 VAL D N 1
ATOM 6615 C CA . VAL D 3 110 ? 58.282 61.171 1.785 1.00 24.89 110 VAL D CA 1
ATOM 6616 C C . VAL D 3 110 ? 57.747 59.943 2.546 1.00 24.71 110 VAL D C 1
ATOM 6617 O O . VAL D 3 110 ? 58.516 59.209 3.190 1.00 25.21 110 VAL D O 1
ATOM 6621 N N . ALA D 3 111 ? 56.429 59.766 2.512 1.00 23.83 111 ALA D N 1
ATOM 6622 C CA . ALA D 3 111 ? 55.755 58.597 3.073 1.00 24.22 111 ALA D CA 1
ATOM 6623 C C . ALA D 3 111 ? 54.827 58.005 2.000 1.00 23.96 111 ALA D C 1
ATOM 6624 O O . ALA D 3 111 ? 54.017 58.708 1.431 1.00 22.81 111 ALA D O 1
ATOM 6626 N N . ALA D 3 112 ? 55.026 56.731 1.648 1.00 25.01 112 ALA D N 1
ATOM 6627 C CA . ALA D 3 112 ? 54.220 56.090 0.600 1.00 25.12 112 ALA D CA 1
ATOM 6628 C C . ALA D 3 112 ? 52.842 55.769 1.180 1.00 24.84 112 ALA D C 1
ATOM 6629 O O . ALA D 3 112 ? 52.744 55.414 2.332 1.00 25.20 112 ALA D O 1
ATOM 6631 N N . PRO D 3 113 ? 51.784 55.896 0.383 1.00 24.64 113 PRO D N 1
ATOM 6632 C CA . PRO D 3 113 ? 50.447 55.519 0.864 1.00 24.75 113 PRO D CA 1
ATOM 6633 C C . PRO D 3 113 ? 50.290 53.999 1.030 1.00 26.02 113 PRO D C 1
ATOM 6634 O O . PRO D 3 113 ? 50.854 53.269 0.233 1.00 25.95 113 PRO D O 1
ATOM 6638 N N . SER D 3 114 ? 49.563 53.533 2.054 1.00 26.74 114 SER D N 1
ATOM 6639 C CA . SER D 3 114 ? 49.016 52.161 2.025 1.00 28.14 114 SER D CA 1
ATOM 6640 C C . SER D 3 114 ? 47.705 52.257 1.239 1.00 27.93 114 SER D C 1
ATOM 6641 O O . SER D 3 114 ? 46.910 53.168 1.493 1.00 26.66 114 SER D O 1
ATOM 6644 N N . VAL D 3 115 ? 47.478 51.340 0.307 1.00 28.34 115 VAL D N 1
ATOM 6645 C CA . VAL D 3 115 ? 46.328 51.424 -0.582 1.00 28.80 115 VAL D CA 1
ATOM 6646 C C . VAL D 3 115 ? 45.382 50.256 -0.326 1.00 29.81 115 VAL D C 1
ATOM 6647 O O . VAL D 3 115 ? 45.813 49.111 -0.154 1.00 30.28 115 VAL D O 1
ATOM 6651 N N . PHE D 3 116 ? 44.086 50.562 -0.294 1.00 29.42 116 PHE D N 1
ATOM 6652 C CA . PHE D 3 116 ? 43.067 49.568 -0.022 1.00 30.02 116 PHE D CA 1
ATOM 6653 C C . PHE D 3 116 ? 41.900 49.824 -0.975 1.00 29.45 116 PHE D C 1
ATOM 6654 O O . PHE D 3 116 ? 41.601 50.966 -1.277 1.00 28.63 116 PHE D O 1
ATOM 6662 N N . ILE D 3 117 ? 41.258 48.759 -1.441 1.00 29.63 117 ILE D N 1
ATOM 6663 C CA . ILE D 3 117 ? 40.129 48.871 -2.340 1.00 29.65 117 ILE D CA 1
ATOM 6664 C C . ILE D 3 117 ? 38.969 48.187 -1.638 1.00 30.20 117 ILE D C 1
ATOM 6665 O O . ILE D 3 117 ? 39.145 47.129 -1.017 1.00 30.46 117 ILE D O 1
ATOM 6670 N N . PHE D 3 118 ? 37.793 48.802 -1.731 1.00 30.24 118 PHE D N 1
ATOM 6671 C CA . PHE D 3 118 ? 36.580 48.278 -1.116 1.00 30.79 118 PHE D CA 1
ATOM 6672 C C . PHE D 3 118 ? 35.485 48.099 -2.156 1.00 31.39 118 PHE D C 1
ATOM 6673 O O . PHE D 3 118 ? 35.115 49.065 -2.819 1.00 30.23 118 PHE D O 1
ATOM 6681 N N . PRO D 3 119 ? 34.930 46.875 -2.269 1.00 32.83 119 PRO D N 1
ATOM 6682 C CA . PRO D 3 119 ? 33.769 46.703 -3.153 1.00 34.07 119 PRO D CA 1
ATOM 6683 C C . PRO D 3 119 ? 32.517 47.359 -2.560 1.00 34.20 119 PRO D C 1
ATOM 6684 O O . PRO D 3 119 ? 32.505 47.635 -1.367 1.00 33.99 119 PRO D O 1
ATOM 6688 N N . PRO D 3 120 ? 31.478 47.606 -3.386 1.00 35.18 120 PRO D N 1
ATOM 6689 C CA . PRO D 3 120 ? 30.193 48.006 -2.836 1.00 35.81 120 PRO D CA 1
ATOM 6690 C C . PRO D 3 120 ? 29.586 46.887 -2.003 1.00 37.80 120 PRO D C 1
ATOM 6691 O O . PRO D 3 120 ? 29.748 45.706 -2.356 1.00 38.27 120 PRO D O 1
ATOM 6695 N N . SER D 3 121 ? 28.898 47.259 -0.923 1.00 38.31 121 SER D N 1
ATOM 6696 C CA . SER D 3 121 ? 28.108 46.318 -0.132 1.00 40.07 121 SER D CA 1
ATOM 6697 C C . SER D 3 121 ? 26.945 45.764 -0.931 1.00 41.92 121 SER D C 1
ATOM 6698 O O . SER D 3 121 ? 26.364 46.467 -1.769 1.00 41.16 121 SER D O 1
ATOM 6701 N N . ASP D 3 122 ? 26.592 44.518 -0.635 1.00 44.55 122 ASP D N 1
ATOM 6702 C CA . ASP D 3 122 ? 25.350 43.924 -1.115 1.00 48.36 122 ASP D CA 1
ATOM 6703 C C . ASP D 3 122 ? 24.142 44.808 -0.755 1.00 48.73 122 ASP D C 1
ATOM 6704 O O . ASP D 3 122 ? 23.200 44.945 -1.543 1.00 49.42 122 ASP D O 1
ATOM 6709 N N . GLU D 3 123 ? 24.181 45.394 0.442 1.00 48.99 123 GLU D N 1
ATOM 6710 C CA . GLU D 3 123 ? 23.176 46.369 0.890 1.00 49.02 123 GLU D CA 1
ATOM 6711 C C . GLU D 3 123 ? 22.924 47.462 -0.151 1.00 47.39 123 GLU D C 1
ATOM 6712 O O . GLU D 3 123 ? 21.781 47.693 -0.579 1.00 46.85 123 GLU D O 1
ATOM 6718 N N . GLN D 3 124 ? 24.011 48.134 -0.541 1.00 44.39 124 GLN D N 1
ATOM 6719 C CA . GLN D 3 124 ? 23.931 49.255 -1.467 1.00 43.35 124 GLN D CA 1
ATOM 6720 C C . GLN D 3 124 ? 23.476 48.800 -2.844 1.00 45.41 124 GLN D C 1
ATOM 6721 O O . GLN D 3 124 ? 22.634 49.460 -3.460 1.00 45.44 124 GLN D O 1
ATOM 6727 N N . LEU D 3 125 ? 24.043 47.685 -3.316 1.00 47.33 125 LEU D N 1
ATOM 6728 C CA . LEU D 3 125 ? 23.655 47.097 -4.599 1.00 50.22 125 LEU D CA 1
ATOM 6729 C C . LEU D 3 125 ? 22.138 46.937 -4.699 1.00 53.17 125 LEU D C 1
ATOM 6730 O O . LEU D 3 125 ? 21.550 47.364 -5.691 1.00 53.66 125 LEU D O 1
ATOM 6735 N N . LYS D 3 126 ? 21.531 46.369 -3.652 1.00 55.53 126 LYS D N 1
ATOM 6736 C CA . LYS D 3 126 ? 20.059 46.238 -3.505 1.00 58.79 126 LYS D CA 1
ATOM 6737 C C . LYS D 3 126 ? 19.278 47.461 -4.006 1.00 57.83 126 LYS D C 1
ATOM 6738 O O . LYS D 3 126 ? 18.338 47.317 -4.777 1.00 61.09 126 LYS D O 1
ATOM 6744 N N . SER D 3 127 ? 19.692 48.657 -3.601 1.00 55.54 127 SER D N 1
ATOM 6745 C CA . SER D 3 127 ? 18.989 49.882 -3.965 1.00 54.45 127 SER D CA 1
ATOM 6746 C C . SER D 3 127 ? 19.461 50.572 -5.275 1.00 53.12 127 SER D C 1
ATOM 6747 O O . SER D 3 127 ? 19.157 51.743 -5.486 1.00 52.95 127 SER D O 1
ATOM 6750 N N . GLY D 3 128 ? 20.206 49.876 -6.138 1.00 51.83 128 GLY D N 1
ATOM 6751 C CA . GLY D 3 128 ? 20.439 50.326 -7.525 1.00 50.49 128 GLY D CA 1
ATOM 6752 C C . GLY D 3 128 ? 21.741 51.042 -7.882 1.00 48.12 128 GLY D C 1
ATOM 6753 O O . GLY D 3 128 ? 21.942 51.398 -9.041 1.00 47.46 128 GLY D O 1
ATOM 6754 N N . THR D 3 129 ? 22.628 51.275 -6.920 1.00 45.51 129 THR D N 1
ATOM 6755 C CA . THR D 3 129 ? 23.909 51.942 -7.225 1.00 43.96 129 THR D CA 1
ATOM 6756 C C . THR D 3 129 ? 25.074 51.193 -6.552 1.00 42.12 129 THR D C 1
ATOM 6757 O O . THR D 3 129 ? 24.901 50.508 -5.537 1.00 41.82 129 THR D O 1
ATOM 6761 N N . ALA D 3 130 ? 26.235 51.266 -7.195 1.00 40.87 130 ALA D N 1
ATOM 6762 C CA . ALA D 3 130 ? 27.479 50.685 -6.694 1.00 39.51 130 ALA D CA 1
ATOM 6763 C C . ALA D 3 130 ? 28.515 51.804 -6.515 1.00 37.55 130 ALA D C 1
ATOM 6764 O O . ALA D 3 130 ? 28.826 52.528 -7.465 1.00 38.27 130 ALA D O 1
ATOM 6766 N N . SER D 3 131 ? 29.030 51.938 -5.297 1.00 35.03 131 SER D N 1
ATOM 6767 C CA . SER D 3 131 ? 30.152 52.806 -4.994 1.00 33.07 131 SER D CA 1
ATOM 6768 C C . SER D 3 131 ? 31.348 51.890 -4.743 1.00 32.62 131 SER D C 1
ATOM 6769 O O . SER D 3 131 ? 31.284 50.992 -3.905 1.00 33.04 131 SER D O 1
ATOM 6772 N N . VAL D 3 132 ? 32.415 52.095 -5.499 1.00 32.17 132 VAL D N 1
ATOM 6773 C CA . VAL D 3 132 ? 33.694 51.431 -5.268 1.00 31.66 132 VAL D CA 1
ATOM 6774 C C . VAL D 3 132 ? 34.649 52.464 -4.679 1.00 30.50 132 VAL D C 1
ATOM 6775 O O . VAL D 3 132 ? 34.752 53.593 -5.200 1.00 29.72 132 VAL D O 1
ATOM 6779 N N . VAL D 3 133 ? 35.352 52.087 -3.603 1.00 29.74 133 VAL D N 1
ATOM 6780 C CA . VAL D 3 133 ? 36.180 53.046 -2.841 1.00 28.94 133 VAL D CA 1
ATOM 6781 C C . VAL D 3 133 ? 37.625 52.569 -2.795 1.00 29.46 133 VAL D C 1
ATOM 6782 O O . VAL D 3 133 ? 37.892 51.386 -2.549 1.00 29.71 133 VAL D O 1
ATOM 6786 N N . CYS D 3 134 ? 38.533 53.490 -3.090 1.00 29.24 134 CYS D N 1
ATOM 6787 C CA . CYS D 3 134 ? 39.966 53.269 -2.993 1.00 30.44 134 CYS D CA 1
ATOM 6788 C C . CYS D 3 134 ? 40.520 54.234 -1.964 1.00 29.27 134 CYS D C 1
ATOM 6789 O O . CYS D 3 134 ? 40.299 55.447 -2.074 1.00 29.41 134 CYS D O 1
ATOM 6792 N N . LEU D 3 135 ? 41.235 53.708 -0.976 1.00 28.32 135 LEU D N 1
ATOM 6793 C CA . LEU D 3 135 ? 41.773 54.503 0.131 1.00 27.17 135 LEU D CA 1
ATOM 6794 C C . LEU D 3 135 ? 43.285 54.550 -0.001 1.00 26.86 135 LEU D C 1
ATOM 6795 O O . LEU D 3 135 ? 43.894 53.524 -0.164 1.00 26.82 135 LEU D O 1
ATOM 6800 N N . LEU D 3 136 ? 43.858 55.751 0.059 1.00 26.48 136 LEU D N 1
ATOM 6801 C CA . LEU D 3 136 ? 45.311 55.983 0.143 1.00 26.52 136 LEU D CA 1
ATOM 6802 C C . LEU D 3 136 ? 45.548 56.531 1.513 1.00 25.90 136 LEU D C 1
ATOM 6803 O O . LEU D 3 136 ? 45.131 57.658 1.797 1.00 25.97 136 LEU D O 1
ATOM 6808 N N . ASN D 3 137 ? 46.178 55.751 2.376 1.00 26.12 137 ASN D N 1
ATOM 6809 C CA . ASN D 3 137 ? 46.314 56.127 3.776 1.00 26.44 137 ASN D CA 1
ATOM 6810 C C . ASN D 3 137 ? 47.718 56.584 4.149 1.00 26.51 137 ASN D C 1
ATOM 6811 O O . ASN D 3 137 ? 48.690 55.896 3.849 1.00 26.42 137 ASN D O 1
ATOM 6816 N N . ASN D 3 138 ? 47.788 57.765 4.783 1.00 25.84 138 ASN D N 1
ATOM 6817 C CA . ASN D 3 138 ? 48.971 58.297 5.458 1.00 25.50 138 ASN D CA 1
ATOM 6818 C C . ASN D 3 138 ? 50.195 58.492 4.573 1.00 24.96 138 ASN D C 1
ATOM 6819 O O . ASN D 3 138 ? 51.232 57.897 4.818 1.00 25.71 138 ASN D O 1
ATOM 6824 N N . PHE D 3 139 ? 50.089 59.397 3.610 1.00 23.63 139 PHE D N 1
ATOM 6825 C CA . PHE D 3 139 ? 51.163 59.635 2.665 1.00 23.88 139 PHE D CA 1
ATOM 6826 C C . PHE D 3 139 ? 51.615 61.091 2.686 1.00 23.34 139 PHE D C 1
ATOM 6827 O O . PHE D 3 139 ? 50.922 61.968 3.225 1.00 22.42 139 PHE D O 1
ATOM 6835 N N . TYR D 3 140 ? 52.807 61.319 2.144 1.00 23.80 140 TYR D N 1
ATOM 6836 C CA . TYR D 3 140 ? 53.344 62.656 1.942 1.00 24.15 140 TYR D CA 1
ATOM 6837 C C . TYR D 3 140 ? 54.333 62.578 0.763 1.00 24.61 140 TYR D C 1
ATOM 6838 O O . TYR D 3 140 ? 55.135 61.648 0.758 1.00 24.99 140 TYR D O 1
ATOM 6847 N N . PRO D 3 141 ? 54.356 63.528 -0.198 1.00 25.55 141 PRO D N 1
ATOM 6848 C CA . PRO D 3 141 ? 53.577 64.777 -0.228 1.00 26.23 141 PRO D CA 1
ATOM 6849 C C . PRO D 3 141 ? 52.122 64.555 -0.702 1.00 26.72 141 PRO D C 1
ATOM 6850 O O . PRO D 3 141 ? 51.742 63.426 -1.032 1.00 25.91 141 PRO D O 1
ATOM 6854 N N . ARG D 3 142 ? 51.361 65.636 -0.770 1.00 27.67 142 ARG D N 1
ATOM 6855 C CA . ARG D 3 142 ? 49.933 65.578 -1.055 1.00 29.81 142 ARG D CA 1
ATOM 6856 C C . ARG D 3 142 ? 49.595 65.030 -2.433 1.00 29.61 142 ARG D C 1
ATOM 6857 O O . ARG D 3 142 ? 48.536 64.425 -2.614 1.00 28.42 142 ARG D O 1
ATOM 6865 N N . GLU D 3 143 ? 50.464 65.282 -3.398 1.00 30.42 143 GLU D N 1
ATOM 6866 C CA . GLU D 3 143 ? 50.167 65.026 -4.798 1.00 32.68 143 GLU D CA 1
ATOM 6867 C C . GLU D 3 143 ? 50.145 63.516 -5.024 1.00 32.33 143 GLU D C 1
ATOM 6868 O O . GLU D 3 143 ? 51.096 62.808 -4.670 1.00 30.24 143 GLU D O 1
ATOM 6874 N N . ALA D 3 144 ? 49.052 63.038 -5.597 1.00 31.43 144 ALA D N 1
ATOM 6875 C CA . ALA D 3 144 ? 48.871 61.612 -5.868 1.00 32.18 144 ALA D CA 1
ATOM 6876 C C . ALA D 3 144 ? 47.854 61.446 -6.978 1.00 32.77 144 ALA D C 1
ATOM 6877 O O . ALA D 3 144 ? 46.956 62.255 -7.124 1.00 32.74 144 ALA D O 1
ATOM 6879 N N . LYS D 3 145 ? 48.022 60.379 -7.729 1.00 34.08 145 LYS D N 1
ATOM 6880 C CA . LYS D 3 145 ? 47.287 60.114 -8.938 1.00 36.40 145 LYS D CA 1
ATOM 6881 C C . LYS D 3 145 ? 46.606 58.773 -8.714 1.00 35.25 145 LYS D C 1
ATOM 6882 O O . LYS D 3 145 ? 47.271 57.761 -8.402 1.00 33.74 145 LYS D O 1
ATOM 6888 N N . VAL D 3 146 ? 45.286 58.781 -8.842 1.00 34.05 146 VAL D N 1
ATOM 6889 C CA . VAL D 3 146 ? 44.495 57.594 -8.690 1.00 34.68 146 VAL D CA 1
ATOM 6890 C C . VAL D 3 146 ? 43.768 57.386 -10.022 1.00 35.17 146 VAL D C 1
ATOM 6891 O O . VAL D 3 146 ? 43.151 58.301 -10.544 1.00 35.01 146 VAL D O 1
ATOM 6895 N N . GLN D 3 147 ? 43.856 56.178 -10.552 1.00 35.36 147 GLN D N 1
ATOM 6896 C CA . GLN D 3 147 ? 43.297 55.848 -11.853 1.00 37.42 147 GLN D CA 1
ATOM 6897 C C . GLN D 3 147 ? 42.466 54.579 -11.652 1.00 36.23 147 GLN D C 1
ATOM 6898 O O . GLN D 3 147 ? 42.956 53.614 -11.077 1.00 35.22 147 GLN D O 1
ATOM 6904 N N . TRP D 3 148 ? 41.196 54.617 -12.064 1.00 35.93 148 TRP D N 1
ATOM 6905 C CA . TRP D 3 148 ? 40.325 53.453 -12.023 1.00 36.49 148 TRP D CA 1
ATOM 6906 C C . TRP D 3 148 ? 40.341 52.698 -13.343 1.00 38.66 148 TRP D C 1
ATOM 6907 O O . TRP D 3 148 ? 40.266 53.300 -14.422 1.00 38.62 148 TRP D O 1
ATOM 6918 N N . LYS D 3 149 ? 40.398 51.375 -13.240 1.00 40.89 149 LYS D N 1
ATOM 6919 C CA . LYS D 3 149 ? 40.269 50.496 -14.394 1.00 43.80 149 LYS D CA 1
ATOM 6920 C C . LYS D 3 149 ? 39.198 49.444 -14.132 1.00 43.99 149 LYS D C 1
ATOM 6921 O O . LYS D 3 149 ? 39.208 48.779 -13.101 1.00 43.28 149 LYS D O 1
ATOM 6927 N N . VAL D 3 150 ? 38.286 49.312 -15.090 1.00 44.51 150 VAL D N 1
ATOM 6928 C CA . VAL D 3 150 ? 37.208 48.335 -15.045 1.00 45.42 150 VAL D CA 1
ATOM 6929 C C . VAL D 3 150 ? 37.385 47.415 -16.257 1.00 47.04 150 VAL D C 1
ATOM 6930 O O . VAL D 3 150 ? 37.293 47.881 -17.394 1.00 46.49 150 VAL D O 1
ATOM 6934 N N . ASP D 3 151 ? 37.696 46.141 -16.004 1.00 48.59 151 ASP D N 1
ATOM 6935 C CA . ASP D 3 151 ? 38.115 45.188 -17.052 1.00 51.28 151 ASP D CA 1
ATOM 6936 C C . ASP D 3 151 ? 39.244 45.749 -17.943 1.00 52.06 151 ASP D C 1
ATOM 6937 O O . ASP D 3 151 ? 39.225 45.604 -19.166 1.00 53.19 151 ASP D O 1
ATOM 6942 N N . ASN D 3 152 ? 40.215 46.400 -17.301 1.00 52.04 152 ASN D N 1
ATOM 6943 C CA . ASN D 3 152 ? 41.307 47.149 -17.967 1.00 52.66 152 ASN D CA 1
ATOM 6944 C C . ASN D 3 152 ? 40.890 48.362 -18.803 1.00 52.19 152 ASN D C 1
ATOM 6945 O O . ASN D 3 152 ? 41.741 48.973 -19.444 1.00 52.54 152 ASN D O 1
ATOM 6950 N N . ALA D 3 153 ? 39.609 48.724 -18.780 1.00 51.17 153 ALA D N 1
ATOM 6951 C CA . ALA D 3 153 ? 39.145 49.939 -19.420 1.00 51.09 153 ALA D CA 1
ATOM 6952 C C . ALA D 3 153 ? 39.341 51.104 -18.447 1.00 49.53 153 ALA D C 1
ATOM 6953 O O . ALA D 3 153 ? 38.800 51.101 -17.334 1.00 46.70 153 ALA D O 1
ATOM 6955 N N . LEU D 3 154 ? 40.101 52.101 -18.892 1.00 50.19 154 LEU D N 1
ATOM 6956 C CA . LEU D 3 154 ? 40.432 53.260 -18.086 1.00 49.69 154 LEU D CA 1
ATOM 6957 C C . LEU D 3 154 ? 39.203 54.159 -17.977 1.00 49.12 154 LEU D C 1
ATOM 6958 O O . LEU D 3 154 ? 38.586 54.511 -18.981 1.00 49.76 154 LEU D O 1
ATOM 6963 N N . GLN D 3 155 ? 38.861 54.527 -16.753 1.00 47.33 155 GLN D N 1
ATOM 6964 C CA . GLN D 3 155 ? 37.616 55.212 -16.476 1.00 48.17 155 GLN D CA 1
ATOM 6965 C C . GLN D 3 155 ? 37.834 56.723 -16.380 1.00 47.24 155 GLN D C 1
ATOM 6966 O O . GLN D 3 155 ? 38.906 57.171 -15.982 1.00 45.99 155 GLN D O 1
ATOM 6972 N N . SER D 3 156 ? 36.836 57.511 -16.769 1.00 47.16 156 SER D N 1
ATOM 6973 C CA . SER D 3 156 ? 36.864 58.943 -16.453 1.00 47.27 156 SER D CA 1
ATOM 6974 C C . SER D 3 156 ? 35.479 59.556 -16.312 1.00 46.20 156 SER D C 1
ATOM 6975 O O . SER D 3 156 ? 34.501 59.050 -16.862 1.00 46.31 156 SER D O 1
ATOM 6978 N N . GLY D 3 157 ? 35.416 60.619 -15.504 1.00 43.95 157 GLY D N 1
ATOM 6979 C CA . GLY D 3 157 ? 34.180 61.329 -15.225 1.00 43.52 157 GLY D CA 1
ATOM 6980 C C . GLY D 3 157 ? 33.210 60.682 -14.253 1.00 42.81 157 GLY D C 1
ATOM 6981 O O . GLY D 3 157 ? 32.165 61.268 -13.993 1.00 43.66 157 GLY D O 1
ATOM 6982 N N . ASN D 3 158 ? 33.517 59.484 -13.733 1.00 41.36 158 ASN D N 1
ATOM 6983 C CA . ASN D 3 158 ? 32.609 58.789 -12.805 1.00 40.24 158 ASN D CA 1
ATOM 6984 C C . ASN D 3 158 ? 33.251 58.569 -11.422 1.00 38.29 158 ASN D C 1
ATOM 6985 O O . ASN D 3 158 ? 32.863 57.652 -10.690 1.00 37.75 158 ASN D O 1
ATOM 6990 N N . SER D 3 159 ? 34.203 59.426 -11.057 1.00 35.89 159 SER D N 1
ATOM 6991 C CA . SER D 3 159 ? 34.838 59.313 -9.758 1.00 34.02 159 SER D CA 1
ATOM 6992 C C . SER D 3 159 ? 35.023 60.665 -9.113 1.00 32.74 159 SER D C 1
ATOM 6993 O O . SER D 3 159 ? 35.043 61.685 -9.790 1.00 32.68 159 SER D O 1
ATOM 6996 N N . GLN D 3 160 ? 35.119 60.652 -7.787 1.00 31.37 160 GLN D N 1
ATOM 6997 C CA . GLN D 3 160 ? 35.370 61.857 -6.997 1.00 30.36 160 GLN D CA 1
ATOM 6998 C C . GLN D 3 160 ? 36.348 61.524 -5.868 1.00 29.26 160 GLN D C 1
ATOM 6999 O O . GLN D 3 160 ? 36.283 60.423 -5.281 1.00 28.37 160 GLN D O 1
ATOM 7005 N N . GLU D 3 161 ? 37.245 62.476 -5.591 1.00 28.68 161 GLU D N 1
ATOM 7006 C CA . GLU D 3 161 ? 38.265 62.354 -4.561 1.00 28.59 161 GLU D CA 1
ATOM 7007 C C . GLU D 3 161 ? 37.970 63.260 -3.419 1.00 27.21 161 GLU D C 1
ATOM 7008 O O . GLU D 3 161 ? 37.436 64.339 -3.621 1.00 27.28 161 GLU D O 1
ATOM 7014 N N . SER D 3 162 ? 38.371 62.850 -2.226 1.00 25.93 162 SER D N 1
ATOM 7015 C CA . SER D 3 162 ? 38.369 63.725 -1.071 1.00 25.92 162 SER D CA 1
ATOM 7016 C C . SER D 3 162 ? 39.707 63.495 -0.334 1.00 26.06 162 SER D C 1
ATOM 7017 O O . SER D 3 162 ? 40.225 62.371 -0.326 1.00 24.60 162 SER D O 1
ATOM 7020 N N . VAL D 3 163 ? 40.280 64.567 0.203 1.00 25.51 163 VAL D N 1
ATOM 7021 C CA . VAL D 3 163 ? 41.585 64.481 0.868 1.00 26.37 163 VAL D CA 1
ATOM 7022 C C . VAL D 3 163 ? 41.449 65.090 2.240 1.00 26.62 163 VAL D C 1
ATOM 7023 O O . VAL D 3 163 ? 40.835 66.141 2.390 1.00 26.74 163 VAL D O 1
ATOM 7027 N N . THR D 3 164 ? 42.025 64.453 3.234 1.00 26.72 164 THR D N 1
ATOM 7028 C CA . THR D 3 164 ? 42.063 65.051 4.551 1.00 27.68 164 THR D CA 1
ATOM 7029 C C . THR D 3 164 ? 43.016 66.258 4.587 1.00 28.28 164 THR D C 1
ATOM 7030 O O . THR D 3 164 ? 43.880 66.478 3.703 1.00 27.58 164 THR D O 1
ATOM 7034 N N . GLU D 3 165 ? 42.870 67.007 5.659 1.00 28.72 165 GLU D N 1
ATOM 7035 C CA . GLU D 3 165 ? 43.839 68.023 6.001 1.00 30.93 165 GLU D CA 1
ATOM 7036 C C . GLU D 3 165 ? 45.070 67.313 6.571 1.00 29.50 165 GLU D C 1
ATOM 7037 O O . GLU D 3 165 ? 45.027 66.146 7.017 1.00 28.68 165 GLU D O 1
ATOM 7043 N N . GLN D 3 166 ? 46.183 68.016 6.545 1.00 27.76 166 GLN D N 1
ATOM 7044 C CA . GLN D 3 166 ? 47.439 67.455 7.053 1.00 28.03 166 GLN D CA 1
ATOM 7045 C C . GLN D 3 166 ? 47.297 67.059 8.529 1.00 27.81 166 GLN D C 1
ATOM 7046 O O . GLN D 3 166 ? 46.837 67.841 9.354 1.00 27.26 166 GLN D O 1
ATOM 7052 N N . ASP D 3 167 ? 47.620 65.826 8.844 1.00 28.08 167 ASP D N 1
ATOM 7053 C CA . ASP D 3 167 ? 47.450 65.316 10.205 1.00 29.44 167 ASP D CA 1
ATOM 7054 C C . ASP D 3 167 ? 48.357 66.084 11.201 1.00 30.03 167 ASP D C 1
ATOM 7055 O O . ASP D 3 167 ? 49.522 66.344 10.908 1.00 28.22 167 ASP D O 1
ATOM 7060 N N . SER D 3 168 ? 47.820 66.388 12.385 1.00 30.32 168 SER D N 1
ATOM 7061 C CA . SER D 3 168 ? 48.522 67.158 13.417 1.00 31.05 168 SER D CA 1
ATOM 7062 C C . SER D 3 168 ? 49.649 66.453 14.154 1.00 31.84 168 SER D C 1
ATOM 7063 O O . SER D 3 168 ? 50.388 67.107 14.883 1.00 32.31 168 SER D O 1
ATOM 7066 N N . LYS D 3 169 ? 49.745 65.133 14.049 1.00 32.89 169 LYS D N 1
ATOM 7067 C CA . LYS D 3 169 ? 50.801 64.378 14.704 1.00 34.55 169 LYS D CA 1
ATOM 7068 C C . LYS D 3 169 ? 51.902 63.929 13.733 1.00 33.21 169 LYS D C 1
ATOM 7069 O O . LYS D 3 169 ? 53.057 64.055 14.056 1.00 31.02 169 LYS D O 1
ATOM 7075 N N . ASP D 3 170 ? 51.526 63.397 12.564 1.00 31.47 170 ASP D N 1
ATOM 7076 C CA . ASP D 3 170 ? 52.490 62.826 11.617 1.00 30.75 170 ASP D CA 1
ATOM 7077 C C . ASP D 3 170 ? 52.622 63.608 10.306 1.00 28.74 170 ASP D C 1
ATOM 7078 O O . ASP D 3 170 ? 53.444 63.249 9.464 1.00 28.93 170 ASP D O 1
ATOM 7083 N N . SER D 3 171 ? 51.803 64.648 10.118 1.00 26.86 171 SER D N 1
ATOM 7084 C CA . SER D 3 171 ? 51.921 65.582 8.993 1.00 25.89 171 SER D CA 1
ATOM 7085 C C . SER D 3 171 ? 51.650 64.912 7.636 1.00 25.06 171 SER D C 1
ATOM 7086 O O . SER D 3 171 ? 52.080 65.432 6.599 1.00 24.96 171 SER D O 1
ATOM 7089 N N . THR D 3 172 ? 50.937 63.782 7.648 1.00 24.82 172 THR D N 1
ATOM 7090 C CA . THR D 3 172 ? 50.538 63.069 6.422 1.00 24.23 172 THR D CA 1
ATOM 7091 C C . THR D 3 172 ? 49.126 63.426 6.017 1.00 23.09 172 THR D C 1
ATOM 7092 O O . THR D 3 172 ? 48.359 64.035 6.783 1.00 22.02 172 THR D O 1
ATOM 7096 N N . TYR D 3 173 ? 48.810 63.023 4.783 1.00 22.44 173 TYR D N 1
ATOM 7097 C CA . TYR D 3 173 ? 47.490 63.120 4.166 1.00 21.99 173 TYR D CA 1
ATOM 7098 C C . TYR D 3 173 ? 46.907 61.734 3.978 1.00 21.97 173 TYR D C 1
ATOM 7099 O O . TYR D 3 173 ? 47.636 60.745 3.927 1.00 21.66 173 TYR D O 1
ATOM 7108 N N . SER D 3 174 ? 45.577 61.647 3.925 1.00 21.77 174 SER D N 1
ATOM 7109 C CA . SER D 3 174 ? 44.919 60.473 3.375 1.00 22.46 174 SER D CA 1
ATOM 7110 C C . SER D 3 174 ? 43.903 60.944 2.338 1.00 22.62 174 SER D C 1
ATOM 7111 O O . SER D 3 174 ? 43.504 62.122 2.341 1.00 21.58 174 SER D O 1
ATOM 7114 N N . LEU D 3 175 ? 43.553 60.048 1.413 1.00 22.95 175 LEU D N 1
ATOM 7115 C CA . LEU D 3 175 ? 42.738 60.379 0.254 1.00 23.51 175 LEU D CA 1
ATOM 7116 C C . LEU D 3 175 ? 41.817 59.213 -0.034 1.00 24.58 175 LEU D C 1
ATOM 7117 O O . LEU D 3 175 ? 42.231 58.057 0.123 1.00 24.56 175 LEU D O 1
ATOM 7122 N N . SER D 3 176 ? 40.559 59.512 -0.418 1.00 25.39 176 SER D N 1
ATOM 7123 C CA . SER D 3 176 ? 39.618 58.515 -0.912 1.00 26.59 176 SER D CA 1
ATOM 7124 C C . SER D 3 176 ? 39.231 58.875 -2.338 1.00 27.45 176 SER D C 1
ATOM 7125 O O . SER D 3 176 ? 39.064 60.044 -2.658 1.00 26.98 176 SER D O 1
ATOM 7128 N N . SER D 3 177 ? 39.077 57.865 -3.188 1.00 27.96 177 SER D N 1
ATOM 7129 C CA . SER D 3 177 ? 38.522 58.029 -4.516 1.00 28.41 177 SER D CA 1
ATOM 7130 C C . SER D 3 177 ? 37.353 57.075 -4.604 1.00 28.79 177 SER D C 1
ATOM 7131 O O . SER D 3 177 ? 37.498 55.896 -4.272 1.00 29.06 177 SER D O 1
ATOM 7134 N N . THR D 3 178 ? 36.201 57.592 -5.018 1.00 28.51 178 THR D N 1
ATOM 7135 C CA . THR D 3 178 ? 34.973 56.854 -5.010 1.00 29.27 178 THR D CA 1
ATOM 7136 C C . THR D 3 178 ? 34.476 56.822 -6.433 1.00 29.85 178 THR D C 1
ATOM 7137 O O . THR D 3 178 ? 34.249 57.865 -7.021 1.00 29.21 178 THR D O 1
ATOM 7141 N N . LEU D 3 179 ? 34.368 55.618 -6.986 1.00 30.69 179 LEU D N 1
ATOM 7142 C CA . LEU D 3 179 ? 33.869 55.407 -8.338 1.00 31.80 179 LEU D CA 1
ATOM 7143 C C . LEU D 3 179 ? 32.402 55.019 -8.195 1.00 32.72 179 LEU D C 1
ATOM 7144 O O . LEU D 3 179 ? 32.106 54.137 -7.400 1.00 32.37 179 LEU D O 1
ATOM 7149 N N . THR D 3 180 ? 31.507 55.658 -8.953 1.00 33.80 180 THR D N 1
ATOM 7150 C CA . THR D 3 180 ? 30.056 55.437 -8.836 1.00 35.93 180 THR D CA 1
ATOM 7151 C C . THR D 3 180 ? 29.480 54.940 -10.160 1.00 38.00 180 THR D C 1
ATOM 7152 O O . THR D 3 180 ? 29.590 55.618 -11.181 1.00 37.94 180 THR D O 1
ATOM 7156 N N . LEU D 3 181 ? 28.914 53.735 -10.119 1.00 39.97 181 LEU D N 1
A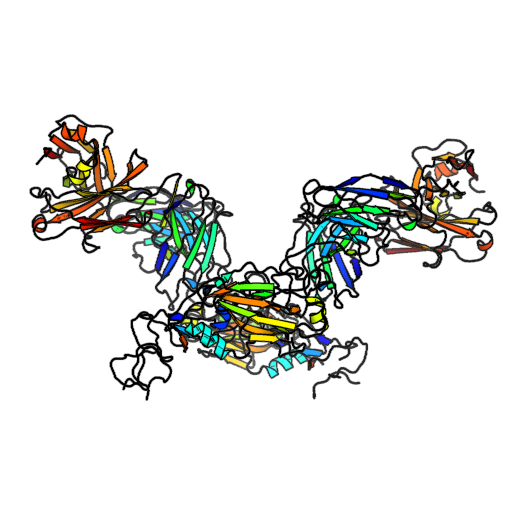TOM 7157 C CA . LEU D 3 181 ? 28.276 53.088 -11.268 1.00 42.21 181 LEU D CA 1
ATOM 7158 C C . LEU D 3 181 ? 26.861 52.691 -10.896 1.00 43.06 181 LEU D C 1
ATOM 7159 O O . LEU D 3 181 ? 26.557 52.478 -9.718 1.00 41.95 181 LEU D O 1
ATOM 7164 N N . SER D 3 182 ? 25.998 52.590 -11.903 1.00 44.44 182 SER D N 1
ATOM 7165 C CA . SER D 3 182 ? 24.692 51.963 -11.715 1.00 45.87 182 SER D CA 1
ATOM 7166 C C . SER D 3 182 ? 24.923 50.478 -11.419 1.00 46.88 182 SER D C 1
ATOM 7167 O O . SER D 3 182 ? 25.947 49.906 -11.826 1.00 46.27 182 SER D O 1
ATOM 7170 N N . LYS D 3 183 ? 23.987 49.847 -10.716 1.00 48.75 183 LYS D N 1
ATOM 7171 C CA . LYS D 3 183 ? 24.080 48.405 -10.480 1.00 50.43 183 LYS D CA 1
ATOM 7172 C C . LYS D 3 183 ? 24.176 47.640 -11.797 1.00 51.49 183 LYS D C 1
ATOM 7173 O O . LYS D 3 183 ? 24.906 46.668 -11.860 1.00 51.14 183 LYS D O 1
ATOM 7179 N N . ALA D 3 184 ? 23.465 48.090 -12.832 1.00 53.04 184 ALA D N 1
ATOM 7180 C CA . ALA D 3 184 ? 23.503 47.432 -14.152 1.00 55.26 184 ALA D CA 1
ATOM 7181 C C . ALA D 3 184 ? 24.922 47.381 -14.711 1.00 55.47 184 ALA D C 1
ATOM 7182 O O . ALA D 3 184 ? 25.409 46.304 -15.074 1.00 56.73 184 ALA D O 1
ATOM 7184 N N . ASP D 3 185 ? 25.583 48.540 -14.750 1.00 54.67 185 ASP D N 1
ATOM 7185 C CA . ASP D 3 185 ? 26.943 48.644 -15.302 1.00 54.77 185 ASP D CA 1
ATOM 7186 C C . ASP D 3 185 ? 27.950 47.892 -14.443 1.00 53.03 185 ASP D C 1
ATOM 7187 O O . ASP D 3 185 ? 28.851 47.259 -14.978 1.00 52.87 185 ASP D O 1
ATOM 7192 N N . TYR D 3 186 ? 27.790 47.972 -13.120 1.00 51.38 186 TYR D N 1
ATOM 7193 C CA . TYR D 3 186 ? 28.638 47.243 -12.179 1.00 50.13 186 TYR D CA 1
ATOM 7194 C C . TYR D 3 186 ? 28.614 45.750 -12.452 1.00 52.42 186 TYR D C 1
ATOM 7195 O O . TYR D 3 186 ? 29.662 45.112 -12.499 1.00 51.36 186 TYR D O 1
ATOM 7204 N N . GLU D 3 187 ? 27.417 45.195 -12.620 1.00 55.22 187 GLU D N 1
ATOM 7205 C CA . GLU D 3 187 ? 27.281 43.750 -12.836 1.00 59.03 187 GLU D CA 1
ATOM 7206 C C . GLU D 3 187 ? 27.723 43.278 -14.226 1.00 59.91 187 GLU D C 1
ATOM 7207 O O . GLU D 3 187 ? 27.921 42.096 -14.404 1.00 61.63 187 GLU D O 1
ATOM 7213 N N . LYS D 3 188 ? 27.899 44.191 -15.184 1.00 60.59 188 LYS D N 1
ATOM 7214 C CA . LYS D 3 188 ? 28.432 43.858 -16.524 1.00 61.81 188 LYS D CA 1
ATOM 7215 C C . LYS D 3 188 ? 29.959 43.605 -16.602 1.00 60.08 188 LYS D C 1
ATOM 7216 O O . LYS D 3 188 ? 30.444 43.108 -17.617 1.00 59.65 188 LYS D O 1
ATOM 7222 N N . HIS D 3 189 ? 30.709 43.932 -15.551 1.00 58.10 189 HIS D N 1
ATOM 7223 C CA . HIS D 3 189 ? 32.175 43.781 -15.563 1.00 56.90 189 HIS D CA 1
ATOM 7224 C C . HIS D 3 189 ? 32.662 42.925 -14.398 1.00 54.86 189 HIS D C 1
ATOM 7225 O O . HIS D 3 189 ? 31.942 42.707 -13.423 1.00 54.24 189 HIS D O 1
ATOM 7232 N N . LYS D 3 190 ? 33.890 42.435 -14.502 1.00 53.44 190 LYS D N 1
ATOM 7233 C CA . LYS D 3 190 ? 34.435 41.528 -13.494 1.00 53.19 190 LYS D CA 1
ATOM 7234 C C . LYS D 3 190 ? 35.536 42.132 -12.626 1.00 49.61 190 LYS D C 1
ATOM 7235 O O . LYS D 3 190 ? 35.479 41.994 -11.416 1.00 47.88 190 LYS D O 1
ATOM 7241 N N . VAL D 3 191 ? 36.529 42.781 -13.241 1.00 47.18 191 VAL D N 1
ATOM 7242 C CA . VAL D 3 191 ? 37.726 43.249 -12.519 1.00 45.16 191 VAL D CA 1
ATOM 7243 C C . VAL D 3 191 ? 37.633 44.742 -12.230 1.00 42.31 191 VAL D C 1
ATOM 7244 O O . VAL D 3 191 ? 37.536 45.559 -13.134 1.00 41.86 191 VAL D O 1
ATOM 7248 N N . TYR D 3 192 ? 37.692 45.082 -10.957 1.00 40.50 192 TYR D N 1
ATOM 7249 C CA . TYR D 3 192 ? 37.721 46.477 -10.521 1.00 38.28 192 TYR D CA 1
ATOM 7250 C C . TYR D 3 192 ? 39.083 46.721 -9.924 1.00 37.14 192 TYR D C 1
ATOM 7251 O O . TYR D 3 192 ? 39.490 45.984 -9.038 1.00 36.68 192 TYR D O 1
ATOM 7260 N N . ALA D 3 193 ? 39.791 47.720 -10.465 1.00 36.79 193 ALA D N 1
ATOM 7261 C CA . ALA D 3 193 ? 41.168 48.043 -10.078 1.00 36.14 193 ALA D CA 1
ATOM 7262 C C . ALA D 3 193 ? 41.399 49.549 -9.865 1.00 35.57 193 ALA D C 1
ATOM 7263 O O . ALA D 3 193 ? 40.912 50.388 -10.626 1.00 34.24 193 ALA D O 1
ATOM 7265 N N . CYS D 3 194 ? 42.188 49.845 -8.826 1.00 35.91 194 CYS D N 1
ATOM 7266 C CA . CYS D 3 194 ? 42.555 51.179 -8.404 1.00 36.29 194 CYS D CA 1
ATOM 7267 C C . CYS D 3 194 ? 44.065 51.269 -8.625 1.00 35.61 194 CYS D C 1
ATOM 7268 O O . CYS D 3 194 ? 44.789 50.552 -7.958 1.00 35.38 194 CYS D O 1
ATOM 7271 N N . GLU D 3 195 ? 44.549 52.125 -9.529 1.00 34.81 195 GLU D N 1
ATOM 7272 C CA . GLU D 3 195 ? 46.009 52.286 -9.716 1.00 34.82 195 GLU D CA 1
ATOM 7273 C C . GLU D 3 195 ? 46.568 53.606 -9.166 1.00 32.51 195 GLU D C 1
ATOM 7274 O O . GLU D 3 195 ? 46.172 54.691 -9.613 1.00 31.74 195 GLU D O 1
ATOM 7280 N N . VAL D 3 196 ? 47.545 53.502 -8.257 1.00 30.46 196 VAL D N 1
ATOM 7281 C CA . VAL D 3 196 ? 48.046 54.652 -7.506 1.00 29.20 196 VAL D CA 1
ATOM 7282 C C . VAL D 3 196 ? 49.462 55.044 -7.939 1.00 28.95 196 VAL D C 1
ATOM 7283 O O . VAL D 3 196 ? 50.352 54.218 -7.913 1.00 28.79 196 VAL D O 1
ATOM 7287 N N . THR D 3 197 ? 49.652 56.312 -8.321 1.00 28.41 197 THR D N 1
ATOM 7288 C CA . THR D 3 197 ? 50.972 56.872 -8.561 1.00 28.49 197 THR D CA 1
ATOM 7289 C C . THR D 3 197 ? 51.333 57.898 -7.478 1.00 27.20 197 THR D C 1
ATOM 7290 O O . THR D 3 197 ? 50.527 58.751 -7.123 1.00 26.49 197 THR D O 1
ATOM 7294 N N . HIS D 3 198 ? 52.539 57.786 -6.928 1.00 26.55 198 HIS D N 1
ATOM 7295 C CA . HIS D 3 198 ? 52.963 58.655 -5.842 1.00 25.93 198 HIS D CA 1
ATOM 7296 C C . HIS D 3 198 ? 54.488 58.562 -5.707 1.00 26.60 198 HIS D C 1
ATOM 7297 O O . HIS D 3 198 ? 55.073 57.511 -5.973 1.00 26.59 198 HIS D O 1
ATOM 7304 N N . GLN D 3 199 ? 55.096 59.656 -5.264 1.00 26.99 199 GLN D N 1
ATOM 7305 C CA . GLN D 3 199 ? 56.556 59.804 -5.141 1.00 28.61 199 GLN D CA 1
ATOM 7306 C C . GLN D 3 199 ? 57.172 58.701 -4.276 1.00 28.50 199 GLN D C 1
ATOM 7307 O O . GLN D 3 199 ? 58.262 58.252 -4.532 1.00 30.03 199 GLN D O 1
ATOM 7313 N N . GLY D 3 200 ? 56.483 58.303 -3.222 1.00 27.64 200 GLY D N 1
ATOM 7314 C CA . GLY D 3 200 ? 56.904 57.219 -2.349 1.00 27.80 200 GLY D CA 1
ATOM 7315 C C . GLY D 3 200 ? 56.835 55.808 -2.912 1.00 28.51 200 GLY D C 1
ATOM 7316 O O . GLY D 3 200 ? 57.385 54.891 -2.295 1.00 28.96 200 GLY D O 1
ATOM 7317 N N . LEU D 3 201 ? 56.157 55.610 -4.046 1.00 28.53 201 LEU D N 1
ATOM 7318 C CA . LEU D 3 201 ? 56.052 54.288 -4.707 1.00 29.68 201 LEU D CA 1
ATOM 7319 C C . LEU D 3 201 ? 56.946 54.231 -5.964 1.00 31.17 201 LEU D C 1
ATOM 7320 O O . LEU D 3 201 ? 56.755 55.004 -6.893 1.00 30.69 201 LEU D O 1
ATOM 7325 N N . SER D 3 202 ? 57.914 53.317 -5.995 1.00 33.28 202 SER D N 1
ATOM 7326 C CA . SER D 3 202 ? 58.912 53.292 -7.071 1.00 35.41 202 SER D CA 1
ATOM 7327 C C . SER D 3 202 ? 58.338 52.864 -8.432 1.00 36.43 202 SER D C 1
ATOM 7328 O O . SER D 3 202 ? 58.962 53.066 -9.469 1.00 38.62 202 SER D O 1
ATOM 7331 N N . SER D 3 203 ? 57.186 52.209 -8.414 1.00 36.39 203 SER D N 1
ATOM 7332 C CA . SER D 3 203 ? 56.335 52.060 -9.585 1.00 36.71 203 SER D CA 1
ATOM 7333 C C . SER D 3 203 ? 54.875 52.044 -9.088 1.00 35.80 203 SER D C 1
ATOM 7334 O O . SER D 3 203 ? 54.636 51.832 -7.892 1.00 35.14 203 SER D O 1
ATOM 7337 N N . PRO D 3 204 ? 53.906 52.299 -9.983 1.00 36.03 204 PRO D N 1
ATOM 7338 C CA . PRO D 3 204 ? 52.529 52.428 -9.480 1.00 35.75 204 PRO D CA 1
ATOM 7339 C C . PRO D 3 204 ? 51.998 51.144 -8.840 1.00 36.23 204 PRO D C 1
ATOM 7340 O O . PRO D 3 204 ? 52.367 50.049 -9.244 1.00 37.43 204 PRO D O 1
ATOM 7344 N N . VAL D 3 205 ? 51.170 51.302 -7.815 1.00 35.64 205 VAL D N 1
ATOM 7345 C CA . VAL D 3 205 ? 50.614 50.184 -7.050 1.00 35.98 205 VAL D CA 1
ATOM 7346 C C . VAL D 3 205 ? 49.165 50.016 -7.493 1.00 36.33 205 VAL D C 1
ATOM 7347 O O . VAL D 3 205 ? 48.433 50.999 -7.592 1.00 35.85 205 VAL D O 1
ATOM 7351 N N . THR D 3 206 ? 48.773 48.770 -7.757 1.00 37.27 206 THR D N 1
ATOM 7352 C CA . THR D 3 206 ? 47.405 48.427 -8.100 1.00 38.05 206 THR D CA 1
ATOM 7353 C C . THR D 3 206 ? 46.815 47.523 -7.020 1.00 38.49 206 THR D C 1
ATOM 7354 O O . THR D 3 206 ? 47.488 46.571 -6.567 1.00 38.49 206 THR D O 1
ATOM 7358 N N . LYS D 3 207 ? 45.581 47.863 -6.602 1.00 37.24 207 LYS D N 1
ATOM 7359 C CA . LYS D 3 207 ? 44.719 46.984 -5.813 1.00 37.66 207 LYS D CA 1
ATOM 7360 C C . LYS D 3 207 ? 43.450 46.710 -6.622 1.00 38.38 207 LYS D C 1
ATOM 7361 O O . LYS D 3 207 ? 42.874 47.627 -7.234 1.00 36.91 207 LYS D O 1
ATOM 7367 N N . SER D 3 208 ? 43.022 45.447 -6.618 1.00 39.25 208 SER D N 1
ATOM 7368 C CA . SER D 3 208 ? 41.842 45.047 -7.350 1.00 40.39 208 SER D CA 1
ATOM 7369 C C . SER D 3 208 ? 41.088 43.915 -6.674 1.00 41.10 208 SER D C 1
ATOM 7370 O O . SER D 3 208 ? 41.581 43.278 -5.743 1.00 41.01 208 SER D O 1
ATOM 7373 N N . PHE D 3 209 ? 39.863 43.725 -7.141 1.00 41.76 209 PHE D N 1
ATOM 7374 C CA . PHE D 3 209 ? 39.039 42.594 -6.753 1.00 43.01 209 PHE D CA 1
ATOM 7375 C C . PHE D 3 209 ? 38.247 42.188 -7.984 1.00 44.97 209 PHE D C 1
ATOM 7376 O O . PHE D 3 209 ? 38.153 42.958 -8.964 1.00 44.94 209 PHE D O 1
ATOM 7384 N N . ASN D 3 210 ? 37.697 40.977 -7.925 1.00 47.32 210 ASN D N 1
ATOM 7385 C CA . ASN D 3 210 ? 36.797 40.469 -8.938 1.00 49.36 210 ASN D CA 1
ATOM 7386 C C . ASN D 3 210 ? 35.408 40.431 -8.349 1.00 50.55 210 ASN D C 1
ATOM 7387 O O . ASN D 3 210 ? 35.224 39.890 -7.257 1.00 50.24 210 ASN D O 1
ATOM 7392 N N . ARG D 3 211 ? 34.442 40.995 -9.072 1.00 52.00 211 ARG D N 1
ATOM 7393 C CA . ARG D 3 211 ? 33.061 41.061 -8.603 1.00 54.20 211 ARG D CA 1
ATOM 7394 C C . ARG D 3 211 ? 32.524 39.670 -8.282 1.00 58.26 211 ARG D C 1
ATOM 7395 O O . ARG D 3 211 ? 32.774 38.714 -9.022 1.00 59.38 211 ARG D O 1
ATOM 7403 N N . GLY D 3 212 ? 31.806 39.564 -7.165 1.00 61.96 212 GLY D N 1
ATOM 7404 C CA . GLY D 3 212 ? 31.151 38.313 -6.760 1.00 67.08 212 GLY D CA 1
ATOM 7405 C C . GLY D 3 212 ? 32.045 37.321 -6.034 1.00 70.96 212 GLY D C 1
ATOM 7406 O O . GLY D 3 212 ? 31.949 36.112 -6.280 1.00 75.22 212 GLY D O 1
ATOM 7407 N N . GLU D 3 213 ? 32.903 37.829 -5.142 1.00 73.09 213 GLU D N 1
ATOM 7408 C CA . GLU D 3 213 ? 33.799 37.006 -4.312 1.00 74.87 213 GLU D CA 1
ATOM 7409 C C . GLU D 3 213 ? 34.006 37.645 -2.936 1.00 75.47 213 GLU D C 1
ATOM 7410 O O . GLU D 3 213 ? 34.923 37.273 -2.198 1.00 77.50 213 GLU D O 1
ATOM 7416 N N . VAL E 2 2 ? -8.316 123.455 30.557 1.00 37.47 2 VAL E N 1
ATOM 7417 C CA . VAL E 2 2 ? -6.854 123.674 30.235 1.00 36.74 2 VAL E CA 1
ATOM 7418 C C . VAL E 2 2 ? -6.702 124.737 29.161 1.00 35.24 2 VAL E C 1
ATOM 7419 O O . VAL E 2 2 ? -7.366 124.681 28.136 1.00 34.68 2 VAL E O 1
ATOM 7423 N N . GLN E 2 3 ? -5.835 125.712 29.405 1.00 34.42 3 GLN E N 1
ATOM 7424 C CA . GLN E 2 3 ? -5.497 126.728 28.410 1.00 34.08 3 GLN E CA 1
ATOM 7425 C C . GLN E 2 3 ? -3.992 126.662 28.132 1.00 31.88 3 GLN E C 1
ATOM 7426 O O . GLN E 2 3 ? -3.204 126.224 28.991 1.00 31.44 3 GLN E O 1
ATOM 7432 N N . LEU E 2 4 ? -3.621 127.075 26.932 1.00 29.47 4 LEU E N 1
ATOM 7433 C CA . LEU E 2 4 ? -2.245 126.983 26.427 1.00 28.84 4 LEU E CA 1
ATOM 7434 C C . LEU E 2 4 ? -1.773 128.339 26.000 1.00 28.66 4 LEU E C 1
ATOM 7435 O O . LEU E 2 4 ? -2.500 129.056 25.358 1.00 27.20 4 LEU E O 1
ATOM 7440 N N . GLN E 2 5 ? -0.519 128.636 26.293 1.00 30.02 5 GLN E N 1
ATOM 7441 C CA . GLN E 2 5 ? 0.109 129.840 25.823 1.00 31.08 5 GLN E CA 1
ATOM 7442 C C . GLN E 2 5 ? 1.552 129.605 25.338 1.00 29.40 5 GLN E C 1
ATOM 7443 O O . GLN E 2 5 ? 2.448 129.239 26.109 1.00 28.50 5 GLN E O 1
ATOM 7449 N N . GLU E 2 6 ? 1.755 129.857 24.057 1.00 28.02 6 GLU E N 1
ATOM 7450 C CA . GLU E 2 6 ? 3.065 129.747 23.439 1.00 27.96 6 GLU E CA 1
ATOM 7451 C C . GLU E 2 6 ? 3.852 131.011 23.689 1.00 27.88 6 GLU E C 1
ATOM 7452 O O . GLU E 2 6 ? 3.294 132.083 23.879 1.00 27.85 6 GLU E O 1
ATOM 7458 N N . SER E 2 7 ? 5.164 130.873 23.690 1.00 27.98 7 SER E N 1
ATOM 7459 C CA . SER E 2 7 ? 6.047 132.002 23.720 1.00 28.32 7 SER E CA 1
ATOM 7460 C C . SER E 2 7 ? 7.378 131.604 23.068 1.00 28.37 7 SER E C 1
ATOM 7461 O O . SER E 2 7 ? 7.599 130.417 22.779 1.00 27.81 7 SER E O 1
ATOM 7464 N N . GLY E 2 8 ? 8.212 132.619 22.813 1.00 28.24 8 GLY E N 1
ATOM 7465 C CA . GLY E 2 8 ? 9.590 132.448 22.345 1.00 28.67 8 GLY E CA 1
ATOM 7466 C C . GLY E 2 8 ? 9.763 132.806 20.886 1.00 28.45 8 GLY E C 1
ATOM 7467 O O . GLY E 2 8 ? 10.867 132.801 20.381 1.00 28.87 8 GLY E O 1
ATOM 7468 N N . GLY E 2 9 ? 8.682 133.109 20.193 1.00 27.84 9 GLY E N 1
ATOM 7469 C CA . GLY E 2 9 ? 8.755 133.387 18.772 1.00 28.06 9 GLY E CA 1
ATOM 7470 C C . GLY E 2 9 ? 9.419 134.727 18.500 1.00 28.48 9 GLY E C 1
ATOM 7471 O O . GLY E 2 9 ? 9.391 135.624 19.335 1.00 29.10 9 GLY E O 1
ATOM 7472 N N . GLY E 2 10 ? 10.075 134.835 17.356 1.00 28.18 10 GLY E N 1
ATOM 7473 C CA . GLY E 2 10 ? 10.632 136.107 16.940 1.00 28.18 10 GLY E CA 1
ATOM 7474 C C . GLY E 2 10 ? 11.445 135.945 15.671 1.00 28.08 10 GLY E C 1
ATOM 7475 O O . GLY E 2 10 ? 11.395 134.902 14.999 1.00 28.33 10 GLY E O 1
ATOM 7476 N N . LEU E 2 11 ? 12.244 136.956 15.381 1.00 27.56 11 LEU E N 1
ATOM 7477 C CA . LEU E 2 11 ? 13.031 136.961 14.174 1.00 27.56 11 LEU E CA 1
ATOM 7478 C C . LEU E 2 11 ? 14.351 136.230 14.380 1.00 28.16 11 LEU E C 1
ATOM 7479 O O . LEU E 2 11 ? 15.062 136.529 15.302 1.00 28.41 11 LEU E O 1
ATOM 7484 N N . VAL E 2 12 ? 14.712 135.311 13.494 1.00 28.67 12 VAL E N 1
ATOM 7485 C CA . VAL E 2 12 ? 16.052 134.705 13.543 1.00 29.89 12 VAL E CA 1
ATOM 7486 C C . VAL E 2 12 ? 16.610 134.628 12.138 1.00 29.88 12 VAL E C 1
ATOM 7487 O O . VAL E 2 12 ? 15.852 134.598 11.177 1.00 29.15 12 VAL E O 1
ATOM 7491 N N . GLN E 2 13 ? 17.932 134.586 12.030 1.00 30.29 13 GLN E N 1
ATOM 7492 C CA . GLN E 2 13 ? 18.584 134.469 10.737 1.00 30.67 13 GLN E CA 1
ATOM 7493 C C . GLN E 2 13 ? 18.550 133.024 10.276 1.00 30.35 13 GLN E C 1
ATOM 7494 O O . GLN E 2 13 ? 18.497 132.117 11.115 1.00 29.46 13 GLN E O 1
ATOM 7500 N N . PRO E 2 14 ? 18.540 132.808 8.947 1.00 30.37 14 PRO E N 1
ATOM 7501 C CA . PRO E 2 14 ? 18.705 131.459 8.393 1.00 30.96 14 PRO E CA 1
ATOM 7502 C C . PRO E 2 14 ? 19.923 130.754 9.001 1.00 32.14 14 PRO E C 1
ATOM 7503 O O . PRO E 2 14 ? 20.955 131.379 9.112 1.00 32.87 14 PRO E O 1
ATOM 7507 N N . GLY E 2 15 ? 19.771 129.483 9.402 1.00 32.47 15 GLY E N 1
ATOM 7508 C CA . GLY E 2 15 ? 20.827 128.702 10.075 1.00 33.85 15 GLY E CA 1
ATOM 7509 C C . GLY E 2 15 ? 20.875 128.806 11.601 1.00 33.90 15 GLY E C 1
ATOM 7510 O O . GLY E 2 15 ? 21.484 127.974 12.227 1.00 34.71 15 GLY E O 1
ATOM 7511 N N . GLU E 2 16 ? 20.275 129.830 12.202 1.00 33.58 16 GLU E N 1
ATOM 7512 C CA . GLU E 2 16 ? 20.213 129.951 13.666 1.00 33.87 16 GLU E CA 1
ATOM 7513 C C . GLU E 2 16 ? 19.192 128.979 14.336 1.00 32.74 16 GLU E C 1
ATOM 7514 O O . GLU E 2 16 ? 18.464 128.214 13.673 1.00 31.70 16 GLU E O 1
ATOM 7520 N N . SER E 2 17 ? 19.215 128.996 15.665 1.00 32.31 17 SER E N 1
ATOM 7521 C CA . SER E 2 17 ? 18.362 128.192 16.497 1.00 32.01 17 SER E CA 1
ATOM 7522 C C . SER E 2 17 ? 17.384 129.069 17.240 1.00 31.27 17 SER E C 1
ATOM 7523 O O . SER E 2 17 ? 17.611 130.272 17.429 1.00 30.89 17 SER E O 1
ATOM 7526 N N . LEU E 2 18 ? 16.293 128.450 17.661 1.00 30.74 18 LEU E N 1
ATOM 7527 C CA . LEU E 2 18 ? 15.290 129.132 18.471 1.00 30.23 18 LEU E CA 1
ATOM 7528 C C . LEU E 2 18 ? 14.495 128.093 19.229 1.00 30.43 18 LEU E C 1
ATOM 7529 O O . LEU E 2 18 ? 14.168 127.045 18.683 1.00 30.54 18 LEU E O 1
ATOM 7534 N N . ARG E 2 19 ? 14.173 128.406 20.470 1.00 30.91 19 ARG E N 1
ATOM 7535 C CA . ARG E 2 19 ? 13.441 127.522 21.343 1.00 31.28 19 ARG E CA 1
ATOM 7536 C C . ARG E 2 19 ? 12.076 128.101 21.719 1.00 29.25 19 ARG E C 1
ATOM 7537 O O . ARG E 2 19 ? 12.001 129.167 22.321 1.00 28.74 19 ARG E O 1
ATOM 7545 N N . LEU E 2 20 ? 11.015 127.393 21.387 1.00 27.60 20 LEU E N 1
ATOM 7546 C CA . LEU E 2 20 ? 9.658 127.826 21.725 1.00 26.85 20 LEU E CA 1
ATOM 7547 C C . LEU E 2 20 ? 9.192 127.101 22.977 1.00 27.27 20 LEU E C 1
ATOM 7548 O O . LEU E 2 20 ? 9.597 125.956 23.228 1.00 26.84 20 LEU E O 1
ATOM 7553 N N . SER E 2 21 ? 8.328 127.768 23.738 1.00 27.69 21 SER E N 1
ATOM 7554 C CA . SER E 2 21 ? 7.731 127.220 24.945 1.00 28.70 21 SER E CA 1
ATOM 7555 C C . SER E 2 21 ? 6.221 127.295 24.825 1.00 28.78 21 SER E C 1
ATOM 7556 O O . SER E 2 21 ? 5.702 128.232 24.224 1.00 27.84 21 SER E O 1
ATOM 7559 N N . CYS E 2 22 ? 5.535 126.355 25.461 1.00 29.87 22 CYS E N 1
ATOM 7560 C CA . CYS E 2 22 ? 4.076 126.376 25.577 1.00 31.07 22 CYS E CA 1
ATOM 7561 C C . CYS E 2 22 ? 3.709 126.013 27.013 1.00 31.00 22 CYS E C 1
ATOM 7562 O O . CYS E 2 22 ? 4.068 124.931 27.463 1.00 30.15 22 CYS E O 1
ATOM 7565 N N . VAL E 2 23 ? 3.010 126.906 27.718 1.00 30.86 23 VAL E N 1
ATOM 7566 C CA . VAL E 2 23 ? 2.651 126.686 29.124 1.00 31.84 23 VAL E CA 1
ATOM 7567 C C . VAL E 2 23 ? 1.164 126.399 29.282 1.00 31.73 23 VAL E C 1
ATOM 7568 O O . VAL E 2 23 ? 0.329 127.162 28.806 1.00 29.87 23 VAL E O 1
ATOM 7572 N N . GLY E 2 24 ? 0.854 125.285 29.939 1.00 32.77 24 GLY E N 1
ATOM 7573 C CA . GLY E 2 24 ? -0.514 124.920 30.283 1.00 34.35 24 GLY E CA 1
ATOM 7574 C C . GLY E 2 24 ? -0.951 125.504 31.638 1.00 36.22 24 GLY E C 1
ATOM 7575 O O . GLY E 2 24 ? -0.187 125.451 32.592 1.00 36.08 24 GLY E O 1
ATOM 7576 N N . SER E 2 25 ? -2.164 126.047 31.699 1.00 38.16 25 SER E N 1
ATOM 7577 C CA . SER E 2 25 ? -2.785 126.534 32.945 1.00 42.07 25 SER E CA 1
ATOM 7578 C C . SER E 2 25 ? -4.281 126.198 32.947 1.00 45.78 25 SER E C 1
ATOM 7579 O O . SER E 2 25 ? -4.838 125.943 31.885 1.00 44.26 25 SER E O 1
ATOM 7582 N N . GLY E 2 26 ? -4.920 126.178 34.132 1.00 52.14 26 GLY E N 1
ATOM 7583 C CA . GLY E 2 26 ? -6.363 125.778 34.305 1.00 56.34 26 GLY E CA 1
ATOM 7584 C C . GLY E 2 26 ? -6.652 124.282 34.520 1.00 62.08 26 GLY E C 1
ATOM 7585 O O . GLY E 2 26 ? -5.746 123.519 34.859 1.00 61.80 26 GLY E O 1
ATOM 7586 N N . SER E 2 27 ? -7.914 123.855 34.322 1.00 70.47 27 SER E N 1
ATOM 7587 C CA . SER E 2 27 ? -8.322 122.410 34.454 1.00 76.60 27 SER E CA 1
ATOM 7588 C C . SER E 2 27 ? -9.375 121.834 33.430 1.00 79.19 27 SER E C 1
ATOM 7589 O O . SER E 2 27 ? -10.122 122.581 32.782 1.00 79.82 27 SER E O 1
ATOM 7592 N N . SER E 2 28 A -9.397 120.497 33.309 1.00 82.29 27 SER E N 1
ATOM 7593 C CA . SER E 2 28 A -10.323 119.722 32.429 1.00 83.84 27 SER E CA 1
ATOM 7594 C C . SER E 2 28 A -10.873 118.459 33.201 1.00 87.71 27 SER E C 1
ATOM 7595 O O . SER E 2 28 A -10.935 118.511 34.439 1.00 86.33 27 SER E O 1
ATOM 7598 N N . PHE E 2 29 B -11.271 117.357 32.522 1.00 92.16 27 PHE E N 1
ATOM 7599 C CA . PHE E 2 29 B -11.911 116.172 33.226 1.00 92.84 27 PHE E CA 1
ATOM 7600 C C . PHE E 2 29 B -10.982 115.345 34.167 1.00 89.39 27 PHE E C 1
ATOM 7601 O O . PHE E 2 29 B -9.916 114.857 33.782 1.00 89.15 27 PHE E O 1
ATOM 7609 N N . GLY E 2 30 C -11.468 115.160 35.395 1.00 85.14 27 GLY E N 1
ATOM 7610 C CA . GLY E 2 30 C -10.640 115.036 36.598 1.00 80.27 27 GLY E CA 1
ATOM 7611 C C . GLY E 2 30 C -10.671 116.434 37.210 1.00 74.40 27 GLY E C 1
ATOM 7612 O O . GLY E 2 30 C -11.727 116.938 37.600 1.00 77.16 27 GLY E O 1
ATOM 7613 N N . GLU E 2 31 D -9.499 117.042 37.313 1.00 66.96 27 GLU E N 1
ATOM 7614 C CA . GLU E 2 31 D -9.323 118.516 37.260 1.00 60.40 27 GLU E CA 1
ATOM 7615 C C . GLU E 2 31 D -8.011 118.590 36.484 1.00 52.65 27 GLU E C 1
ATOM 7616 O O . GLU E 2 31 D -7.010 119.112 36.943 1.00 51.57 27 GLU E O 1
ATOM 7622 N N . SER E 2 32 E -8.023 117.960 35.323 1.00 46.32 27 SER E N 1
ATOM 7623 C CA . SER E 2 32 E -6.800 117.539 34.662 1.00 42.51 27 SER E CA 1
ATOM 7624 C C . SER E 2 32 E -5.983 118.724 34.144 1.00 38.55 27 SER E C 1
ATOM 7625 O O . SER E 2 32 E -6.522 119.769 33.805 1.00 39.60 27 SER E O 1
ATOM 7628 N N . THR E 2 33 ? -4.666 118.577 34.202 1.00 35.25 28 THR E N 1
ATOM 7629 C CA . THR E 2 33 ? -3.721 119.554 33.691 1.00 32.76 28 THR E CA 1
ATOM 7630 C C . THR E 2 33 ? -3.077 119.036 32.411 1.00 30.61 28 THR E C 1
ATOM 7631 O O . THR E 2 33 ? -3.341 117.905 31.983 1.00 29.17 28 THR E O 1
ATOM 7635 N N . LEU E 2 34 ? -2.210 119.853 31.823 1.00 29.03 29 LEU E N 1
ATOM 7636 C CA . LEU E 2 34 ? -1.591 119.498 30.555 1.00 28.49 29 LEU E CA 1
ATOM 7637 C C . LEU E 2 34 ? -0.837 118.163 30.623 1.00 27.75 29 LEU E C 1
ATOM 7638 O O . LEU E 2 34 ? -0.837 117.398 29.647 1.00 26.91 29 LEU E O 1
ATOM 7643 N N . SER E 2 35 ? -0.272 117.842 31.783 1.00 28.11 30 SER E N 1
ATOM 7644 C CA . SER E 2 35 ? 0.520 116.623 31.939 1.00 28.27 30 SER E CA 1
ATOM 7645 C C . SER E 2 35 ? -0.267 115.286 31.854 1.00 27.52 30 SER E C 1
ATOM 7646 O O . SER E 2 35 ? 0.324 114.218 31.869 1.00 27.68 30 SER E O 1
ATOM 7649 N N . TYR E 2 36 ? -1.590 115.350 31.737 1.00 26.96 31 TYR E N 1
ATOM 7650 C CA . TYR E 2 36 ? -2.422 114.184 31.551 1.00 26.67 31 TYR E CA 1
ATOM 7651 C C . TYR E 2 36 ? -2.435 113.810 30.054 1.00 25.32 31 TYR E C 1
ATOM 7652 O O . TYR E 2 36 ? -2.888 112.705 29.701 1.00 24.53 31 TYR E O 1
ATOM 7661 N N . TYR E 2 37 ? -1.921 114.697 29.185 1.00 24.08 32 TYR E N 1
ATOM 7662 C CA . TYR E 2 37 ? -2.250 114.642 27.768 1.00 23.41 32 TYR E CA 1
ATOM 7663 C C . TYR E 2 37 ? -1.030 114.644 26.847 1.00 22.76 32 TYR E C 1
ATOM 7664 O O . TYR E 2 37 ? 0.020 115.236 27.156 1.00 22.50 32 TYR E O 1
ATOM 7673 N N . ALA E 2 38 ? -1.210 114.009 25.693 1.00 22.10 33 ALA E N 1
ATOM 7674 C CA . ALA E 2 38 ? -0.267 114.140 24.574 1.00 21.88 33 ALA E CA 1
ATOM 7675 C C . ALA E 2 38 ? -0.478 115.530 23.941 1.00 21.38 33 ALA E C 1
ATOM 7676 O O . ALA E 2 38 ? -1.591 116.085 23.993 1.00 20.97 33 ALA E O 1
ATOM 7678 N N . VAL E 2 39 ? 0.584 116.085 23.376 1.00 21.19 34 VAL E N 1
ATOM 7679 C CA . VAL E 2 39 ? 0.563 117.427 22.778 1.00 21.05 34 VAL E CA 1
ATOM 7680 C C . VAL E 2 39 ? 1.408 117.416 21.490 1.00 20.99 34 VAL E C 1
ATOM 7681 O O . VAL E 2 39 ? 2.404 116.703 21.428 1.00 21.27 34 VAL E O 1
ATOM 7685 N N . SER E 2 40 ? 0.987 118.178 20.478 1.00 20.50 35 SER E N 1
ATOM 7686 C CA . SER E 2 40 ? 1.738 118.378 19.258 1.00 20.55 35 SER E CA 1
ATOM 7687 C C . SER E 2 40 ? 2.037 119.857 19.039 1.00 20.42 35 SER E C 1
ATOM 7688 O O . SER E 2 40 ? 1.376 120.745 19.598 1.00 20.05 35 SER E O 1
ATOM 7691 N N . TRP E 2 41 ? 3.062 120.109 18.237 1.00 20.53 36 TRP E N 1
ATOM 7692 C CA . TRP E 2 41 ? 3.274 121.428 17.653 1.00 20.48 36 TRP E CA 1
ATOM 7693 C C . TRP E 2 41 ? 2.744 121.372 16.188 1.00 20.30 36 TRP E C 1
ATOM 7694 O O . TRP E 2 41 ? 2.936 120.383 15.448 1.00 20.01 36 TRP E O 1
ATOM 7705 N N . VAL E 2 42 ? 2.102 122.462 15.774 1.00 19.97 37 VAL E N 1
ATOM 7706 C CA . VAL E 2 42 ? 1.510 122.598 14.463 1.00 19.87 37 VAL E CA 1
ATOM 7707 C C . VAL E 2 42 ? 1.825 124.034 14.034 1.00 20.01 37 VAL E C 1
ATOM 7708 O O . VAL E 2 42 ? 1.705 124.939 14.866 1.00 19.73 37 VAL E O 1
ATOM 7712 N N . ARG E 2 43 ? 2.192 124.249 12.777 1.00 20.18 38 ARG E N 1
ATOM 7713 C CA . ARG E 2 43 ? 2.449 125.618 12.303 1.00 20.50 38 ARG E CA 1
ATOM 7714 C C . ARG E 2 43 ? 1.626 125.984 11.111 1.00 20.69 38 ARG E C 1
ATOM 7715 O O . ARG E 2 43 ? 1.108 125.113 10.421 1.00 20.40 38 ARG E O 1
ATOM 7723 N N . GLN E 2 44 ? 1.534 127.292 10.862 1.00 21.21 39 GLN E N 1
ATOM 7724 C CA . GLN E 2 44 ? 0.768 127.794 9.748 1.00 22.19 39 GLN E CA 1
ATOM 7725 C C . GLN E 2 44 ? 1.581 128.890 9.101 1.00 23.13 39 GLN E C 1
ATOM 7726 O O . GLN E 2 44 ? 1.781 129.919 9.711 1.00 22.62 39 GLN E O 1
ATOM 7732 N N . ALA E 2 45 ? 2.051 128.653 7.889 1.00 24.97 40 ALA E N 1
ATOM 7733 C CA . ALA E 2 45 ? 2.785 129.666 7.142 1.00 26.89 40 ALA E CA 1
ATOM 7734 C C . ALA E 2 45 ? 1.821 130.789 6.728 1.00 28.65 40 ALA E C 1
ATOM 7735 O O . ALA E 2 45 ? 0.591 130.570 6.612 1.00 27.95 40 ALA E O 1
ATOM 7737 N N . PRO E 2 46 ? 2.354 132.017 6.549 1.00 30.92 41 PRO E N 1
ATOM 7738 C CA . PRO E 2 46 ? 1.464 133.158 6.236 1.00 31.27 41 PRO E CA 1
ATOM 7739 C C . PRO E 2 46 ? 0.554 132.844 5.039 1.00 31.94 41 PRO E C 1
ATOM 7740 O O . PRO E 2 46 ? 1.054 132.410 3.993 1.00 32.73 41 PRO E O 1
ATOM 7744 N N . GLY E 2 47 ? -0.762 132.952 5.251 1.00 31.83 42 GLY E N 1
ATOM 7745 C CA . GLY E 2 47 ? -1.753 132.714 4.202 1.00 32.11 42 GLY E CA 1
ATOM 7746 C C . GLY E 2 47 ? -1.987 131.264 3.787 1.00 32.25 42 GLY E C 1
ATOM 7747 O O . GLY E 2 47 ? -2.681 131.017 2.811 1.00 32.71 42 GLY E O 1
ATOM 7748 N N . LYS E 2 48 ? -1.427 130.297 4.515 1.00 31.29 43 LYS E N 1
ATOM 7749 C CA . LYS E 2 48 ? -1.454 128.902 4.072 1.00 31.04 43 LYS E CA 1
ATOM 7750 C C . LYS E 2 48 ? -2.150 128.084 5.137 1.00 28.85 43 LYS E C 1
ATOM 7751 O O . LYS E 2 48 ? -2.607 128.635 6.119 1.00 27.32 43 LYS E O 1
ATOM 7757 N N . GLY E 2 49 ? -2.228 126.777 4.929 1.00 27.54 44 GLY E N 1
ATOM 7758 C CA . GLY E 2 49 ? -2.900 125.887 5.845 1.00 27.13 44 GLY E CA 1
ATOM 7759 C C . GLY E 2 49 ? -2.047 125.434 7.021 1.00 26.46 44 GLY E C 1
ATOM 7760 O O . GLY E 2 49 ? -0.955 125.964 7.283 1.00 26.90 44 GLY E O 1
ATOM 7761 N N . LEU E 2 50 ? -2.534 124.395 7.681 1.00 25.48 45 LEU E N 1
ATOM 7762 C CA . LEU E 2 50 ? -1.937 123.902 8.911 1.00 24.63 45 LEU E CA 1
ATOM 7763 C C . LEU E 2 50 ? -1.031 122.709 8.598 1.00 24.50 45 LEU E C 1
ATOM 7764 O O . LEU E 2 50 ? -1.417 121.832 7.795 1.00 24.18 45 LEU E O 1
ATOM 7769 N N . GLU E 2 51 ? 0.161 122.697 9.202 1.00 23.83 46 GLU E N 1
ATOM 7770 C CA . GLU E 2 51 ? 1.123 121.619 9.048 1.00 24.15 46 GLU E CA 1
ATOM 7771 C C . GLU E 2 51 ? 1.497 121.093 10.438 1.00 23.06 46 GLU E C 1
ATOM 7772 O O . GLU E 2 51 ? 2.016 121.819 11.273 1.00 22.54 46 GLU E O 1
ATOM 7778 N N . TRP E 2 52 ? 1.202 119.821 10.662 1.00 22.40 47 TRP E N 1
ATOM 7779 C CA . TRP E 2 52 ? 1.614 119.119 11.865 1.00 21.85 47 TRP E CA 1
ATOM 7780 C C . TRP E 2 52 ? 3.141 118.911 11.855 1.00 21.86 47 TRP E C 1
ATOM 7781 O O . TRP E 2 52 ? 3.713 118.529 10.837 1.00 22.31 47 TRP E O 1
ATOM 7792 N N . LEU E 2 53 ? 3.789 119.166 12.985 1.00 21.58 48 LEU E N 1
ATOM 7793 C CA . LEU E 2 53 ? 5.237 119.049 13.102 1.00 22.04 48 LEU E CA 1
ATOM 7794 C C . LEU E 2 53 ? 5.751 117.932 13.979 1.00 22.17 48 LEU E C 1
ATOM 7795 O O . LEU E 2 53 ? 6.724 117.250 13.622 1.00 22.70 48 LEU E O 1
ATOM 7800 N N . SER E 2 54 ? 5.196 117.803 15.167 1.00 21.70 49 SER E N 1
ATOM 7801 C CA . SER E 2 54 ? 5.747 116.871 16.125 1.00 21.88 49 SER E CA 1
ATOM 7802 C C . SER E 2 54 ? 4.740 116.531 17.211 1.00 21.42 49 SER E C 1
ATOM 7803 O O . SER E 2 54 ? 3.918 117.340 17.508 1.00 21.18 49 SER E O 1
ATOM 7806 N N . ILE E 2 55 ? 4.828 115.330 17.796 1.00 21.46 50 ILE E N 1
ATOM 7807 C CA . ILE E 2 55 ? 3.930 114.882 18.895 1.00 21.17 50 ILE E CA 1
ATOM 7808 C C . ILE E 2 55 ? 4.800 114.338 20.032 1.00 21.46 50 ILE E C 1
ATOM 7809 O O . ILE E 2 55 ? 5.899 113.821 19.800 1.00 21.68 50 ILE E O 1
ATOM 7814 N N . ILE E 2 56 ? 4.316 114.495 21.245 1.00 21.39 51 ILE E N 1
ATOM 7815 C CA . ILE E 2 56 ? 4.952 113.917 22.438 1.00 21.97 51 ILE E CA 1
ATOM 7816 C C . ILE E 2 56 ? 3.850 113.427 23.386 1.00 21.86 51 ILE E C 1
ATOM 7817 O O . ILE E 2 56 ? 2.898 114.141 23.643 1.00 21.47 51 ILE E O 1
ATOM 7822 N N . ASN E 2 57 ? 3.958 112.193 23.881 1.00 22.34 52 ASN E N 1
ATOM 7823 C CA . ASN E 2 57 ? 2.988 111.652 24.799 1.00 22.39 52 ASN E CA 1
ATOM 7824 C C . ASN E 2 57 ? 3.129 112.349 26.163 1.00 22.91 52 ASN E C 1
ATOM 7825 O O . ASN E 2 57 ? 4.136 112.990 26.452 1.00 22.95 52 ASN E O 1
ATOM 7830 N N . ALA E 2 58 A 2.121 112.189 27.005 1.00 23.33 52 ALA E N 1
ATOM 7831 C CA . ALA E 2 58 A 2.121 112.737 28.358 1.00 24.24 52 ALA E CA 1
ATOM 7832 C C . ALA E 2 58 A 3.392 112.483 29.190 1.00 25.27 52 ALA E C 1
ATOM 7833 O O . ALA E 2 58 A 3.943 113.406 29.799 1.00 25.76 52 ALA E O 1
ATOM 7835 N N . GLY E 2 59 ? 3.863 111.250 29.191 1.00 26.25 53 GLY E N 1
ATOM 7836 C CA . GLY E 2 59 ? 5.090 110.874 29.927 1.00 27.42 53 GLY E CA 1
ATOM 7837 C C . GLY E 2 59 ? 6.411 111.134 29.195 1.00 28.17 53 GLY E C 1
ATOM 7838 O O . GLY E 2 59 ? 7.460 110.732 29.672 1.00 29.27 53 GLY E O 1
ATOM 7839 N N . GLY E 2 60 ? 6.399 111.821 28.052 1.00 27.95 54 GLY E N 1
ATOM 7840 C CA . GLY E 2 60 ? 7.634 112.164 27.365 1.00 28.31 54 GLY E CA 1
ATOM 7841 C C . GLY E 2 60 ? 8.035 111.251 26.228 1.00 28.72 54 GLY E C 1
ATOM 7842 O O . GLY E 2 60 ? 9.000 111.558 25.520 1.00 29.48 54 GLY E O 1
ATOM 7843 N N . GLY E 2 61 ? 7.298 110.165 26.007 1.00 28.79 55 GLY E N 1
ATOM 7844 C CA . GLY E 2 61 ? 7.657 109.175 24.984 1.00 28.90 55 GLY E CA 1
ATOM 7845 C C . GLY E 2 61 ? 6.834 109.252 23.715 1.00 28.58 55 GLY E C 1
ATOM 7846 O O . GLY E 2 61 ? 6.121 110.241 23.479 1.00 27.77 55 GLY E O 1
ATOM 7847 N N . ASP E 2 62 ? 6.977 108.202 22.897 1.00 28.83 56 ASP E N 1
ATOM 7848 C CA . ASP E 2 62 ? 6.332 108.010 21.596 1.00 29.13 56 ASP E CA 1
ATOM 7849 C C . ASP E 2 62 ? 6.445 109.228 20.695 1.00 28.57 56 ASP E C 1
ATOM 7850 O O . ASP E 2 62 ? 5.505 109.574 19.978 1.00 28.27 56 ASP E O 1
ATOM 7855 N N . ILE E 2 63 ? 7.606 109.854 20.724 1.00 28.58 57 ILE E N 1
ATOM 7856 C CA . ILE E 2 63 ? 7.846 111.061 19.933 1.00 28.60 57 ILE E CA 1
ATOM 7857 C C . ILE E 2 63 ? 7.909 110.719 18.448 1.00 28.89 57 ILE E C 1
ATOM 7858 O O . ILE E 2 63 ? 8.485 109.717 18.080 1.00 29.07 57 ILE E O 1
ATOM 7863 N N . ASP E 2 64 ? 7.323 111.565 17.611 1.00 28.63 58 ASP E N 1
ATOM 7864 C CA . ASP E 2 64 ? 7.500 111.481 16.150 1.00 29.30 58 ASP E CA 1
ATOM 7865 C C . ASP E 2 64 ? 7.567 112.898 15.560 1.00 28.08 58 ASP E C 1
ATOM 7866 O O . ASP E 2 64 ? 7.086 113.829 16.199 1.00 26.46 58 ASP E O 1
ATOM 7871 N N . TYR E 2 65 ? 8.158 113.026 14.369 1.00 27.42 59 TYR E N 1
ATOM 7872 C CA . TYR E 2 65 ? 8.253 114.306 13.650 1.00 27.31 59 TYR E CA 1
ATOM 7873 C C . TYR E 2 65 ? 7.791 114.183 12.220 1.00 27.18 59 TYR E C 1
ATOM 7874 O O . TYR E 2 65 ? 7.905 113.128 11.623 1.00 27.82 59 TYR E O 1
ATOM 7883 N N . ALA E 2 66 ? 7.303 115.278 11.666 1.00 26.92 60 ALA E N 1
ATOM 7884 C CA . ALA E 2 66 ? 7.154 115.422 10.222 1.00 27.27 60 ALA E CA 1
ATOM 7885 C C . ALA E 2 66 ? 8.525 115.477 9.549 1.00 28.38 60 ALA E C 1
ATOM 7886 O O . ALA E 2 66 ? 9.462 116.038 10.117 1.00 27.62 60 ALA E O 1
ATOM 7888 N N . ASP E 2 67 ? 8.602 114.900 8.344 1.00 30.09 61 ASP E N 1
ATOM 7889 C CA . ASP E 2 67 ? 9.835 114.851 7.530 1.00 31.98 61 ASP E CA 1
ATOM 7890 C C . ASP E 2 67 ? 10.397 116.231 7.275 1.00 32.09 61 ASP E C 1
ATOM 7891 O O . ASP E 2 67 ? 11.603 116.383 7.204 1.00 33.32 61 ASP E O 1
ATOM 7896 N N . SER E 2 68 ? 9.539 117.229 7.092 1.00 31.23 62 SER E N 1
ATOM 7897 C CA . SER E 2 68 ? 10.000 118.619 6.947 1.00 31.21 62 SER E CA 1
ATOM 7898 C C . SER E 2 68 ? 10.907 119.131 8.070 1.00 31.13 62 SER E C 1
ATOM 7899 O O . SER E 2 68 ? 11.696 120.024 7.815 1.00 31.97 62 SER E O 1
ATOM 7902 N N . VAL E 2 69 ? 10.787 118.608 9.292 1.00 30.29 63 VAL E N 1
ATOM 7903 C CA . VAL E 2 69 ? 11.559 119.120 10.438 1.00 30.39 63 VAL E CA 1
ATOM 7904 C C . VAL E 2 69 ? 12.397 118.085 11.194 1.00 31.40 63 VAL E C 1
ATOM 7905 O O . VAL E 2 69 ? 13.141 118.449 12.105 1.00 31.16 63 VAL E O 1
ATOM 7909 N N . GLU E 2 70 ? 12.239 116.806 10.850 1.00 32.47 64 GLU E N 1
ATOM 7910 C CA . GLU E 2 70 ? 12.963 115.727 11.498 1.00 33.51 64 GLU E CA 1
ATOM 7911 C C . GLU E 2 70 ? 14.476 115.949 11.285 1.00 33.37 64 GLU E C 1
ATOM 7912 O O . GLU E 2 70 ? 14.913 116.330 10.197 1.00 33.47 64 GLU E O 1
ATOM 7918 N N . GLY E 2 71 ? 15.239 115.765 12.354 1.00 32.96 65 GLY E N 1
ATOM 7919 C CA . GLY E 2 71 ? 16.678 115.980 12.350 1.00 33.60 65 GLY E CA 1
ATOM 7920 C C . GLY E 2 71 ? 17.064 117.390 12.767 1.00 33.06 65 GLY E C 1
ATOM 7921 O O . GLY E 2 71 ? 18.206 117.616 13.148 1.00 33.95 65 GLY E O 1
ATOM 7922 N N . ARG E 2 72 ? 16.139 118.330 12.697 1.00 31.39 66 ARG E N 1
ATOM 7923 C CA . ARG E 2 72 ? 16.399 119.725 13.071 1.00 31.19 66 ARG E CA 1
ATOM 7924 C C . ARG E 2 72 ? 15.681 120.192 14.330 1.00 30.18 66 ARG E C 1
ATOM 7925 O O . ARG E 2 72 ? 16.184 121.080 15.010 1.00 30.04 66 ARG E O 1
ATOM 7933 N N . PHE E 2 73 ? 14.468 119.682 14.574 1.00 29.36 67 PHE E N 1
ATOM 7934 C CA . PHE E 2 73 ? 13.617 120.131 15.684 1.00 28.65 67 PHE E CA 1
ATOM 7935 C C . PHE E 2 73 ? 13.567 119.026 16.709 1.00 28.74 67 PHE E C 1
ATOM 7936 O O . PHE E 2 73 ? 13.610 117.822 16.351 1.00 29.19 67 PHE E O 1
ATOM 7944 N N . THR E 2 74 ? 13.438 119.410 17.970 1.00 28.12 68 THR E N 1
ATOM 7945 C CA . THR E 2 74 ? 13.332 118.470 19.061 1.00 28.02 68 THR E CA 1
ATOM 7946 C C . THR E 2 74 ? 12.218 118.926 19.989 1.00 26.96 68 THR E C 1
ATOM 7947 O O . THR E 2 74 ? 12.258 120.041 20.522 1.00 26.70 68 THR E O 1
ATOM 7951 N N . ILE E 2 75 ? 11.258 118.041 20.208 1.00 26.18 69 ILE E N 1
ATOM 7952 C CA . ILE E 2 75 ? 10.138 118.283 21.112 1.00 25.61 69 ILE E CA 1
ATOM 7953 C C . ILE E 2 75 ? 10.521 117.687 22.493 1.00 26.00 69 ILE E C 1
ATOM 7954 O O . ILE E 2 75 ? 11.136 116.629 22.557 1.00 26.35 69 ILE E O 1
ATOM 7959 N N . SER E 2 76 ? 10.138 118.369 23.567 1.00 25.97 70 SER E N 1
ATOM 7960 C CA . SER E 2 76 ? 10.327 117.865 24.927 1.00 26.66 70 SER E CA 1
ATOM 7961 C C . SER E 2 76 ? 9.316 118.543 25.823 1.00 26.48 70 SER E C 1
ATOM 7962 O O . SER E 2 76 ? 8.605 119.455 25.382 1.00 25.87 70 SER E O 1
ATOM 7965 N N . ARG E 2 77 ? 9.214 118.080 27.060 1.00 26.84 71 ARG E N 1
ATOM 7966 C CA . ARG E 2 77 ? 8.294 118.669 28.025 1.00 27.04 71 ARG E CA 1
ATOM 7967 C C . ARG E 2 77 ? 8.838 118.494 29.441 1.00 28.43 71 ARG E C 1
ATOM 7968 O O . ARG E 2 77 ? 9.554 117.542 29.731 1.00 28.94 71 ARG E O 1
ATOM 7976 N N . ASP E 2 78 ? 8.453 119.426 30.303 1.00 29.32 72 ASP E N 1
ATOM 7977 C CA . ASP E 2 78 ? 8.748 119.387 31.722 1.00 30.43 72 ASP E CA 1
ATOM 7978 C C . ASP E 2 78 ? 7.404 119.433 32.450 1.00 29.98 72 ASP E C 1
ATOM 7979 O O . ASP E 2 78 ? 6.799 120.503 32.617 1.00 28.71 72 ASP E O 1
ATOM 7984 N N . ASN E 2 79 ? 6.929 118.266 32.869 1.00 30.05 73 ASN E N 1
ATOM 7985 C CA . ASN E 2 79 ? 5.616 118.195 33.497 1.00 30.46 73 ASN E CA 1
ATOM 7986 C C . ASN E 2 79 ? 5.555 118.905 34.870 1.00 31.45 73 ASN E C 1
ATOM 7987 O O . ASN E 2 79 ? 4.488 119.351 35.248 1.00 30.78 73 ASN E O 1
ATOM 7992 N N . SER E 2 80 ? 6.685 119.068 35.569 1.00 32.73 74 SER E N 1
ATOM 7993 C CA . SER E 2 80 ? 6.665 119.816 36.837 1.00 34.22 74 SER E CA 1
ATOM 7994 C C . SER E 2 80 ? 6.308 121.291 36.607 1.00 34.53 74 SER E C 1
ATOM 7995 O O . SER E 2 80 ? 5.791 121.916 37.515 1.00 35.85 74 SER E O 1
ATOM 7998 N N . LYS E 2 81 ? 6.556 121.828 35.403 1.00 34.30 75 LYS E N 1
ATOM 7999 C CA . LYS E 2 81 ? 6.177 123.200 35.042 1.00 34.29 75 LYS E CA 1
ATOM 8000 C C . LYS E 2 81 ? 5.000 123.273 34.065 1.00 33.11 75 LYS E C 1
ATOM 8001 O O . LYS E 2 81 ? 4.673 124.365 33.582 1.00 31.75 75 LYS E O 1
ATOM 8007 N N . GLU E 2 82 ? 4.387 122.126 33.763 1.00 32.46 76 GLU E N 1
ATOM 8008 C CA . GLU E 2 82 ? 3.327 122.041 32.791 1.00 32.06 76 GLU E CA 1
ATOM 8009 C C . GLU E 2 82 ? 3.745 122.775 31.517 1.00 30.73 76 GLU E C 1
ATOM 8010 O O . GLU E 2 82 ? 2.984 123.535 30.963 1.00 29.96 76 GLU E O 1
ATOM 8016 N N . THR E 2 83 ? 4.984 122.552 31.092 1.00 30.30 77 THR E N 1
ATOM 8017 C CA . THR E 2 83 ? 5.537 123.248 29.952 1.00 30.37 77 THR E CA 1
ATOM 8018 C C . THR E 2 83 ? 6.035 122.262 28.873 1.00 29.77 77 THR E C 1
ATOM 8019 O O . THR E 2 83 ? 6.669 121.245 29.177 1.00 30.07 77 THR E O 1
ATOM 8023 N N . LEU E 2 84 ? 5.705 122.606 27.634 1.00 29.11 78 LEU E N 1
ATOM 8024 C CA . LEU E 2 84 ? 6.231 121.988 26.420 1.00 29.25 78 LEU E CA 1
ATOM 8025 C C . LEU E 2 84 ? 7.241 122.857 25.720 1.00 28.45 78 LEU E C 1
ATOM 8026 O O . LEU E 2 84 ? 7.126 124.067 25.773 1.00 27.86 78 LEU E O 1
ATOM 8031 N N . TYR E 2 85 ? 8.201 122.221 25.037 1.00 27.86 79 TYR E N 1
ATOM 8032 C CA . TYR E 2 85 ? 9.216 122.939 24.272 1.00 27.70 79 TYR E CA 1
ATOM 8033 C C . TYR E 2 85 ? 9.335 122.408 22.846 1.00 26.93 79 TYR E C 1
ATOM 8034 O O . TYR E 2 85 ? 9.086 121.214 22.569 1.00 26.46 79 TYR E O 1
ATOM 8043 N N . LEU E 2 86 ? 9.709 123.310 21.949 1.00 26.06 80 LEU E N 1
ATOM 8044 C CA . LEU E 2 86 ? 10.178 122.933 20.626 1.00 26.01 80 LEU E CA 1
ATOM 8045 C C . LEU E 2 86 ? 11.517 123.614 20.364 1.00 26.32 80 LEU E C 1
ATOM 8046 O O . LEU E 2 86 ? 11.575 124.841 20.236 1.00 25.52 80 LEU E O 1
ATOM 8051 N N . GLN E 2 87 ? 12.592 122.817 20.338 1.00 26.93 81 GLN E N 1
ATOM 8052 C CA . GLN E 2 87 ? 13.930 123.317 20.051 1.00 27.78 81 GLN E CA 1
ATOM 8053 C C . GLN E 2 87 ? 14.140 123.200 18.562 1.00 27.75 81 GLN E C 1
ATOM 8054 O O . GLN E 2 87 ? 14.177 122.104 18.029 1.00 27.19 81 GLN E O 1
ATOM 8060 N N . MET E 2 88 ? 14.268 124.346 17.903 1.00 27.87 82 MET E N 1
ATOM 8061 C CA . MET E 2 88 ? 14.470 124.397 16.468 1.00 28.71 82 MET E CA 1
ATOM 8062 C C . MET E 2 88 ? 15.939 124.744 16.198 1.00 29.64 82 MET E C 1
ATOM 8063 O O . MET E 2 88 ? 16.520 125.566 16.894 1.00 29.43 82 MET E O 1
ATOM 8068 N N . THR E 2 89 A 16.525 124.078 15.210 1.00 30.36 82 THR E N 1
ATOM 8069 C CA . THR E 2 89 A 17.891 124.368 14.773 1.00 31.60 82 THR E CA 1
ATOM 8070 C C . THR E 2 89 A 17.893 124.412 13.266 1.00 32.33 82 THR E C 1
ATOM 8071 O O . THR E 2 89 A 16.924 124.003 12.622 1.00 31.60 82 THR E O 1
ATOM 8075 N N . ASN E 2 90 B 18.980 124.946 12.714 1.00 33.86 82 ASN E N 1
ATOM 8076 C CA . ASN E 2 90 B 19.188 125.025 11.273 1.00 34.72 82 ASN E CA 1
ATOM 8077 C C . ASN E 2 90 B 17.946 125.563 10.564 1.00 32.90 82 ASN E C 1
ATOM 8078 O O . ASN E 2 90 B 17.442 124.967 9.608 1.00 31.92 82 ASN E O 1
ATOM 8083 N N . LEU E 2 91 C 17.459 126.702 11.062 1.00 32.15 82 LEU E N 1
ATOM 8084 C CA . LEU E 2 91 C 16.172 127.253 10.608 1.00 31.42 82 LEU E CA 1
ATOM 8085 C C . LEU E 2 91 C 16.308 127.813 9.196 1.00 31.68 82 LEU E C 1
ATOM 8086 O O . LEU E 2 91 C 17.342 128.315 8.806 1.00 31.42 82 LEU E O 1
ATOM 8091 N N . ARG E 2 92 ? 15.231 127.721 8.453 1.00 32.06 83 ARG E N 1
ATOM 8092 C CA . ARG E 2 92 ? 15.193 128.126 7.066 1.00 33.44 83 ARG E CA 1
ATOM 8093 C C . ARG E 2 92 ? 14.026 129.044 6.856 1.00 32.08 83 ARG E C 1
ATOM 8094 O O . ARG E 2 92 ? 13.056 129.043 7.648 1.00 30.88 83 ARG E O 1
ATOM 8102 N N . VAL E 2 93 ? 14.093 129.818 5.777 1.00 31.62 84 VAL E N 1
ATOM 8103 C CA . VAL E 2 93 ? 13.082 130.829 5.480 1.00 30.82 84 VAL E CA 1
ATOM 8104 C C . VAL E 2 93 ? 11.682 130.217 5.463 1.00 29.67 84 VAL E C 1
ATOM 8105 O O . VAL E 2 93 ? 10.746 130.763 6.061 1.00 28.52 84 VAL E O 1
ATOM 8109 N N . GLU E 2 94 ? 11.575 129.046 4.848 1.00 29.76 85 GLU E N 1
ATOM 8110 C CA . GLU E 2 94 ? 10.313 128.312 4.776 1.00 29.62 85 GLU E CA 1
ATOM 8111 C C . GLU E 2 94 ? 9.773 127.747 6.117 1.00 28.03 85 GLU E C 1
ATOM 8112 O O . GLU E 2 94 ? 8.665 127.236 6.155 1.00 27.39 85 GLU E O 1
ATOM 8118 N N . ASP E 2 95 ? 10.547 127.828 7.197 1.00 27.14 86 ASP E N 1
ATOM 8119 C CA . ASP E 2 95 ? 10.038 127.555 8.565 1.00 25.94 86 ASP E CA 1
ATOM 8120 C C . ASP E 2 95 ? 9.231 128.736 9.154 1.00 24.51 86 ASP E C 1
ATOM 8121 O O . ASP E 2 95 ? 8.752 128.659 10.281 1.00 23.31 86 ASP E O 1
ATOM 8126 N N . THR E 2 96 ? 9.159 129.848 8.415 1.00 23.87 87 THR E N 1
ATOM 8127 C CA . THR E 2 96 ? 8.488 131.048 8.866 1.00 23.22 87 THR E CA 1
ATOM 8128 C C . THR E 2 96 ? 6.991 130.756 9.015 1.00 22.35 87 THR E C 1
ATOM 8129 O O . THR E 2 96 ? 6.396 130.092 8.171 1.00 22.34 87 THR E O 1
ATOM 8133 N N . GLY E 2 97 ? 6.404 131.241 10.094 1.00 21.63 88 GLY E N 1
ATOM 8134 C CA . GLY E 2 97 ? 4.976 131.040 10.333 1.00 21.39 88 GLY E CA 1
ATOM 8135 C C . GLY E 2 97 ? 4.573 131.176 11.769 1.00 20.85 88 GLY E C 1
ATOM 8136 O O . GLY E 2 97 ? 5.402 131.475 12.595 1.00 21.24 88 GLY E O 1
ATOM 8137 N N . VAL E 2 98 ? 3.289 130.984 12.040 1.00 20.49 89 VAL E N 1
ATOM 8138 C CA . VAL E 2 98 ? 2.738 130.950 13.388 1.00 20.31 89 VAL E CA 1
ATOM 8139 C C . VAL E 2 98 ? 2.845 129.503 13.911 1.00 20.34 89 VAL E C 1
ATOM 8140 O O . VAL E 2 98 ? 2.422 128.576 13.227 1.00 20.04 89 VAL E O 1
ATOM 8144 N N . TYR E 2 99 ? 3.403 129.341 15.096 1.00 20.30 90 TYR E N 1
ATOM 8145 C CA . TYR E 2 99 ? 3.581 128.045 15.715 1.00 20.77 90 TYR E CA 1
ATOM 8146 C C . TYR E 2 99 ? 2.596 127.932 16.872 1.00 21.04 90 TYR E C 1
ATOM 8147 O O . TYR E 2 99 ? 2.544 128.822 17.753 1.00 20.89 90 TYR E O 1
ATOM 8156 N N . TYR E 2 100 ? 1.806 126.863 16.818 1.00 21.52 91 TYR E N 1
ATOM 8157 C CA . TYR E 2 100 ? 0.817 126.511 17.836 1.00 22.22 91 TYR E CA 1
ATOM 8158 C C . TYR E 2 100 ? 1.174 125.250 18.556 1.00 23.48 91 TYR E C 1
ATOM 8159 O O . TYR E 2 100 ? 1.653 124.284 17.982 1.00 22.97 91 TYR E O 1
ATOM 8168 N N . CYS E 2 101 ? 0.894 125.301 19.839 1.00 25.15 92 CYS E N 1
ATOM 8169 C CA . CYS E 2 101 ? 0.826 124.184 20.723 1.00 27.19 92 CYS E CA 1
ATOM 8170 C C . CYS E 2 101 ? -0.621 123.686 20.697 1.00 25.60 92 CYS E C 1
ATOM 8171 O O . CYS E 2 101 ? -1.527 124.492 20.789 1.00 24.98 92 CYS E O 1
ATOM 8174 N N . ALA E 2 102 ? -0.857 122.384 20.538 1.00 24.42 93 ALA E N 1
ATOM 8175 C CA . ALA E 2 102 ? -2.215 121.851 20.469 1.00 23.71 93 ALA E CA 1
ATOM 8176 C C . ALA E 2 102 ? -2.332 120.543 21.219 1.00 23.41 93 ALA E C 1
ATOM 8177 O O . ALA E 2 102 ? -1.625 119.603 20.944 1.00 22.76 93 ALA E O 1
ATOM 8179 N N . LYS E 2 103 ? -3.243 120.507 22.166 1.00 23.16 94 LYS E N 1
ATOM 8180 C CA . LYS E 2 103 ? -3.412 119.369 23.028 1.00 23.71 94 LYS E CA 1
ATOM 8181 C C . LYS E 2 103 ? -4.335 118.349 22.397 1.00 23.25 94 LYS E C 1
ATOM 8182 O O . LYS E 2 103 ? -5.439 118.691 21.958 1.00 23.59 94 LYS E O 1
ATOM 8188 N N . HIS E 2 104 ? -3.913 117.098 22.384 1.00 22.61 95 HIS E N 1
ATOM 8189 C CA . HIS E 2 104 ? -4.768 115.992 21.953 1.00 22.28 95 HIS E CA 1
ATOM 8190 C C . HIS E 2 104 ? -5.787 115.634 23.019 1.00 22.75 95 HIS E C 1
ATOM 8191 O O . HIS E 2 104 ? -5.502 115.717 24.214 1.00 22.24 95 HIS E O 1
ATOM 8198 N N . MET E 2 105 ? -6.973 115.195 22.610 1.00 23.51 96 MET E N 1
ATOM 8199 C CA . MET E 2 105 ? -8.036 115.088 23.585 1.00 24.78 96 MET E CA 1
ATOM 8200 C C . MET E 2 105 ? -7.963 113.911 24.559 1.00 23.94 96 MET E C 1
ATOM 8201 O O . MET E 2 105 ? -8.283 114.098 25.701 1.00 23.50 96 MET E O 1
ATOM 8206 N N . SER E 2 106 ? -7.486 112.749 24.135 1.00 23.19 97 SER E N 1
ATOM 8207 C CA . SER E 2 106 ? -7.600 111.560 24.999 1.00 23.41 97 SER E CA 1
ATOM 8208 C C . SER E 2 106 ? -6.657 111.600 26.214 1.00 23.16 97 SER E C 1
ATOM 8209 O O . SER E 2 106 ? -5.477 111.849 26.076 1.00 22.56 97 SER E O 1
ATOM 8212 N N . MET E 2 107 ? -7.176 111.307 27.398 1.00 23.52 98 MET E N 1
ATOM 8213 C CA . MET E 2 107 ? -6.311 111.208 28.579 1.00 24.03 98 MET E CA 1
ATOM 8214 C C . MET E 2 107 ? -5.265 110.109 28.397 1.00 23.57 98 MET E C 1
ATOM 8215 O O . MET E 2 107 ? -5.588 108.994 28.044 1.00 23.72 98 MET E O 1
ATOM 8220 N N . GLN E 2 108 ? -4.005 110.443 28.584 1.00 23.32 99 GLN E N 1
ATOM 8221 C CA . GLN E 2 108 ? -2.905 109.529 28.323 1.00 23.43 99 GLN E CA 1
ATOM 8222 C C . GLN E 2 108 ? -2.186 109.068 29.599 1.00 23.80 99 GLN E C 1
ATOM 8223 O O . GLN E 2 108 ? -1.499 108.067 29.555 1.00 23.78 99 GLN E O 1
ATOM 8229 N N . GLN E 2 109 ? -2.291 109.828 30.691 1.00 24.15 100 GLN E N 1
ATOM 8230 C CA . GLN E 2 109 ? -1.818 109.402 32.006 1.00 24.95 100 GLN E CA 1
ATOM 8231 C C . GLN E 2 109 ? -2.562 110.136 33.102 1.00 25.23 100 GLN E C 1
ATOM 8232 O O . GLN E 2 109 ? -3.116 111.209 32.858 1.00 25.03 100 GLN E O 1
ATOM 8238 N N . VAL E 2 110 A -2.539 109.572 34.305 1.00 25.95 100 VAL E N 1
ATOM 8239 C CA . VAL E 2 110 A -2.996 110.290 35.481 1.00 26.75 100 VAL E CA 1
ATOM 8240 C C . VAL E 2 110 A -1.790 110.413 36.412 1.00 27.84 100 VAL E C 1
ATOM 8241 O O . VAL E 2 110 A -1.413 109.440 37.076 1.00 27.90 100 VAL E O 1
ATOM 8245 N N . PRO E 2 111 B -1.164 111.598 36.439 1.00 28.59 100 PRO E N 1
ATOM 8246 C CA . PRO E 2 111 B 0.068 111.738 37.224 1.00 29.63 100 PRO E CA 1
ATOM 8247 C C . PRO E 2 111 B -0.165 111.498 38.720 1.00 30.66 100 PRO E C 1
ATOM 8248 O O . PRO E 2 111 B -1.188 111.942 39.278 1.00 31.69 100 PRO E O 1
ATOM 8252 N N . GLY E 2 112 C 0.733 110.758 39.348 1.00 30.71 100 GLY E N 1
ATOM 8253 C CA . GLY E 2 112 C 0.569 110.355 40.740 1.00 30.90 100 GLY E CA 1
ATOM 8254 C C . GLY E 2 112 C -0.160 109.038 40.914 1.00 30.43 100 GLY E C 1
ATOM 8255 O O . GLY E 2 112 C -0.068 108.434 41.974 1.00 30.50 100 GLY E O 1
ATOM 8256 N N . SER E 2 113 D -0.889 108.581 39.899 1.00 29.12 100 SER E N 1
ATOM 8257 C CA . SER E 2 113 D -1.622 107.314 40.018 1.00 28.98 100 SER E CA 1
ATOM 8258 C C . SER E 2 113 D -0.793 106.096 39.645 1.00 28.50 100 SER E C 1
ATOM 8259 O O . SER E 2 113 D -1.145 104.975 39.993 1.00 28.67 100 SER E O 1
ATOM 8262 N N . GLY E 2 114 E 0.289 106.339 38.911 1.00 27.81 100 GLY E N 1
ATOM 8263 C CA . GLY E 2 114 E 1.083 105.312 38.291 1.00 27.59 100 GLY E CA 1
ATOM 8264 C C . GLY E 2 114 E 0.452 104.643 37.082 1.00 26.90 100 GLY E C 1
ATOM 8265 O O . GLY E 2 114 E 0.842 103.519 36.763 1.00 27.53 100 GLY E O 1
ATOM 8266 N N . TRP E 2 115 F -0.594 105.226 36.516 1.00 25.84 100 TRP E N 1
ATOM 8267 C CA . TRP E 2 115 F -1.251 104.704 35.327 1.00 25.23 100 TRP E CA 1
ATOM 8268 C C . TRP E 2 115 F -0.822 105.537 34.111 1.00 24.81 100 TRP E C 1
ATOM 8269 O O . TRP E 2 115 F -0.809 106.771 34.170 1.00 24.34 100 TRP E O 1
ATOM 8280 N N . GLU E 2 116 G -0.481 104.832 33.041 1.00 25.05 100 GLU E N 1
ATOM 8281 C CA . GLU E 2 116 G -0.307 105.390 31.692 1.00 25.13 100 GLU E CA 1
ATOM 8282 C C . GLU E 2 116 G -0.992 104.520 30.677 1.00 24.56 100 GLU E C 1
ATOM 8283 O O . GLU E 2 116 G -0.901 103.276 30.731 1.00 23.91 100 GLU E O 1
ATOM 8289 N N . ARG E 2 117 H -1.640 105.200 29.716 1.00 24.14 100 ARG E N 1
ATOM 8290 C CA . ARG E 2 117 H -2.342 104.527 28.666 1.00 24.13 100 ARG E CA 1
ATOM 8291 C C . ARG E 2 117 H -1.309 103.836 27.807 1.00 24.32 100 ARG E C 1
ATOM 8292 O O . ARG E 2 117 H -0.251 104.375 27.583 1.00 23.96 100 ARG E O 1
ATOM 8300 N N . ALA E 2 118 I -1.599 102.615 27.381 1.00 25.04 100 ALA E N 1
ATOM 8301 C CA . ALA E 2 118 I -0.653 101.849 26.573 1.00 25.74 100 ALA E CA 1
ATOM 8302 C C . ALA E 2 118 I -0.343 102.479 25.223 1.00 25.82 100 ALA E C 1
ATOM 8303 O O . ALA E 2 118 I 0.793 102.435 24.784 1.00 26.08 100 ALA E O 1
ATOM 8305 N N . ASP E 2 119 J -1.370 102.966 24.540 1.00 25.93 100 ASP E N 1
ATOM 8306 C CA . ASP E 2 119 J -1.238 103.487 23.172 1.00 26.40 100 ASP E CA 1
ATOM 8307 C C . ASP E 2 119 J -1.300 105.030 23.185 1.00 26.09 100 ASP E C 1
ATOM 8308 O O . ASP E 2 119 J -2.030 105.620 24.001 1.00 26.18 100 ASP E O 1
ATOM 8313 N N . LEU E 2 120 K -0.532 105.669 22.301 1.00 25.81 100 LEU E N 1
ATOM 8314 C CA . LEU E 2 120 K -0.649 107.100 22.034 1.00 25.26 100 LEU E CA 1
ATOM 8315 C C . LEU E 2 120 K -1.786 107.257 21.035 1.00 24.86 100 LEU E C 1
ATOM 8316 O O . LEU E 2 120 K -1.656 106.813 19.897 1.00 25.25 100 LEU E O 1
ATOM 8321 N N . VAL E 2 121 L -2.894 107.865 21.447 1.00 23.91 100 VAL E N 1
ATOM 8322 C CA . VAL E 2 121 L -4.055 107.974 20.593 1.00 23.61 100 VAL E CA 1
ATOM 8323 C C . VAL E 2 121 L -3.841 109.052 19.496 1.00 23.16 100 VAL E C 1
ATOM 8324 O O . VAL E 2 121 L -4.104 108.800 18.337 1.00 22.79 100 VAL E O 1
ATOM 8328 N N . GLY E 2 122 M -3.408 110.244 19.880 1.00 22.78 100 GLY E N 1
ATOM 8329 C CA . GLY E 2 122 M -3.165 111.331 18.919 1.00 22.57 100 GLY E CA 1
ATOM 8330 C C . GLY E 2 122 M -4.434 111.809 18.242 1.00 22.56 100 GLY E C 1
ATOM 8331 O O . GLY E 2 122 M -4.419 112.142 17.055 1.00 22.70 100 GLY E O 1
ATOM 8332 N N . ASP E 2 123 N -5.530 111.860 19.005 1.00 22.52 100 ASP E N 1
ATOM 8333 C CA . ASP E 2 123 N -6.844 112.236 18.458 1.00 22.65 100 ASP E CA 1
ATOM 8334 C C . ASP E 2 123 N -7.021 113.781 18.463 1.00 22.40 100 ASP E C 1
ATOM 8335 O O . ASP E 2 123 N -6.035 114.490 18.575 1.00 21.89 100 ASP E O 1
ATOM 8340 N N . ALA E 2 124 O -8.259 114.270 18.365 1.00 22.49 100 ALA E N 1
ATOM 8341 C CA . ALA E 2 124 O -8.554 115.665 18.024 1.00 22.37 100 ALA E CA 1
ATOM 8342 C C . ALA E 2 124 O -7.847 116.670 18.927 1.00 22.39 100 ALA E C 1
ATOM 8343 O O . ALA E 2 124 O -7.729 116.454 20.142 1.00 21.87 100 ALA E O 1
ATOM 8345 N N . PHE E 2 125 P -7.445 117.785 18.335 1.00 22.32 100 PHE E N 1
ATOM 8346 C CA . PHE E 2 125 P -6.823 118.853 19.080 1.00 22.74 100 PHE E CA 1
ATOM 8347 C C . PHE E 2 125 P -7.900 119.698 19.711 1.00 22.69 100 PHE E C 1
ATOM 8348 O O . PHE E 2 125 P -8.446 120.594 19.040 1.00 22.42 100 PHE E O 1
ATOM 8356 N N . ASP E 2 126 ? -8.218 119.439 20.972 1.00 22.59 101 ASP E N 1
ATOM 8357 C CA . ASP E 2 126 ? -9.338 120.138 21.606 1.00 23.19 101 ASP E CA 1
ATOM 8358 C C . ASP E 2 126 ? -8.998 121.483 22.222 1.00 23.11 101 ASP E C 1
ATOM 8359 O O . ASP E 2 126 ? -9.905 122.266 22.498 1.00 23.14 101 ASP E O 1
ATOM 8364 N N . VAL E 2 127 ? -7.717 121.757 22.445 1.00 22.98 102 VAL E N 1
ATOM 8365 C CA . VAL E 2 127 ? -7.280 123.061 22.896 1.00 23.17 102 VAL E CA 1
ATOM 8366 C C . VAL E 2 127 ? -6.042 123.442 22.086 1.00 22.97 102 VAL E C 1
ATOM 8367 O O . VAL E 2 127 ? -5.147 122.635 21.911 1.00 22.85 102 VAL E O 1
ATOM 8371 N N . TRP E 2 128 ? -6.018 124.669 21.576 1.00 22.93 103 TRP E N 1
ATOM 8372 C CA . TRP E 2 128 ? -4.898 125.263 20.898 1.00 22.99 103 TRP E CA 1
ATOM 8373 C C . TRP E 2 128 ? -4.517 126.552 21.652 1.00 23.90 103 TRP E C 1
ATOM 8374 O O . TRP E 2 128 ? -5.391 127.228 22.201 1.00 23.57 103 TRP E O 1
ATOM 8385 N N . GLY E 2 129 ? -3.234 126.900 21.661 1.00 24.20 104 GLY E N 1
ATOM 8386 C CA . GLY E 2 129 ? -2.819 128.212 22.107 1.00 25.39 104 GLY E CA 1
ATOM 8387 C C . GLY E 2 129 ? -3.084 129.278 21.053 1.00 25.94 104 GLY E C 1
ATOM 8388 O O . GLY E 2 129 ? -3.575 128.997 19.972 1.00 25.51 104 GLY E O 1
ATOM 8389 N N . GLN E 2 130 ? -2.754 130.519 21.389 1.00 27.44 105 GLN E N 1
ATOM 8390 C CA . GLN E 2 130 ? -2.936 131.674 20.490 1.00 27.95 105 GLN E CA 1
ATOM 8391 C C . GLN E 2 130 ? -1.874 131.713 19.362 1.00 27.09 105 GLN E C 1
ATOM 8392 O O . GLN E 2 130 ? -2.065 132.369 18.334 1.00 25.66 105 GLN E O 1
ATOM 8398 N N . GLY E 2 131 ? -0.759 131.009 19.567 1.00 26.34 106 GLY E N 1
ATOM 8399 C CA . GLY E 2 131 ? 0.286 130.899 18.549 1.00 26.17 106 GLY E CA 1
ATOM 8400 C C . GLY E 2 131 ? 1.377 131.953 18.760 1.00 26.39 106 GLY E C 1
ATOM 8401 O O . GLY E 2 131 ? 1.101 133.030 19.294 1.00 26.11 106 GLY E O 1
ATOM 8402 N N . THR E 2 132 ? 2.619 131.611 18.388 1.00 25.79 107 THR E N 1
ATOM 8403 C CA . THR E 2 132 ? 3.751 132.535 18.475 1.00 25.81 107 THR E CA 1
ATOM 8404 C C . THR E 2 132 ? 4.360 132.616 17.050 1.00 25.42 107 THR E C 1
ATOM 8405 O O . THR E 2 132 ? 4.545 131.599 16.385 1.00 24.77 107 THR E O 1
ATOM 8409 N N A MET E 2 133 ? 4.621 133.839 16.578 0.50 24.87 108 MET E N 1
ATOM 8410 N N B MET E 2 133 ? 4.662 133.826 16.600 0.50 25.69 108 MET E N 1
ATOM 8411 C CA A MET E 2 133 ? 5.143 134.058 15.225 0.50 24.56 108 MET E CA 1
ATOM 8412 C CA B MET E 2 133 ? 5.116 134.026 15.239 0.50 25.84 108 MET E CA 1
ATOM 8413 C C A MET E 2 133 ? 6.650 133.853 15.186 0.50 24.72 108 MET E C 1
ATOM 8414 C C B MET E 2 133 ? 6.638 133.894 15.150 0.50 25.42 108 MET E C 1
ATOM 8415 O O A MET E 2 133 ? 7.376 134.414 15.991 0.50 24.74 108 MET E O 1
ATOM 8416 O O B MET E 2 133 ? 7.363 134.540 15.894 0.50 25.39 108 MET E O 1
ATOM 8425 N N . VAL E 2 134 ? 7.105 133.043 14.239 1.00 24.70 109 VAL E N 1
ATOM 8426 C CA . VAL E 2 134 ? 8.537 132.812 14.000 1.00 24.77 109 VAL E CA 1
ATOM 8427 C C . VAL E 2 134 ? 8.809 133.343 12.602 1.00 24.27 109 VAL E C 1
ATOM 8428 O O . VAL E 2 134 ? 8.158 132.922 11.645 1.00 23.57 109 VAL E O 1
ATOM 8432 N N . THR E 2 135 ? 9.774 134.260 12.487 1.00 24.39 110 THR E N 1
ATOM 8433 C CA . THR E 2 135 ? 10.189 134.791 11.203 1.00 24.44 110 THR E CA 1
ATOM 8434 C C . THR E 2 135 ? 11.667 134.435 10.993 1.00 25.26 110 THR E C 1
ATOM 8435 O O . THR E 2 135 ? 12.515 134.766 11.820 1.00 25.59 110 THR E O 1
ATOM 8439 N N . VAL E 2 136 ? 11.959 133.717 9.911 1.00 25.58 111 VAL E N 1
ATOM 8440 C CA . VAL E 2 136 ? 13.330 133.356 9.541 1.00 26.70 111 VAL E CA 1
ATOM 8441 C C . VAL E 2 136 ? 13.647 134.186 8.300 1.00 27.14 111 VAL E C 1
ATOM 8442 O O . VAL E 2 136 ? 13.071 133.981 7.213 1.00 26.68 111 VAL E O 1
ATOM 8446 N N . SER E 2 137 ? 14.521 135.153 8.481 1.00 27.91 112 SER E N 1
ATOM 8447 C CA . SER E 2 137 ? 14.856 136.120 7.432 1.00 28.46 112 SER E CA 1
ATOM 8448 C C . SER E 2 137 ? 16.209 136.733 7.722 1.00 29.45 112 SER E C 1
ATOM 8449 O O . SER E 2 137 ? 16.606 136.825 8.890 1.00 29.34 112 SER E O 1
ATOM 8452 N N . SER E 2 138 ? 16.913 137.118 6.651 1.00 30.61 113 SER E N 1
ATOM 8453 C CA . SER E 2 138 ? 18.165 137.868 6.741 1.00 31.96 113 SER E CA 1
ATOM 8454 C C . SER E 2 138 ? 17.943 139.367 7.005 1.00 31.50 113 SER E C 1
ATOM 8455 O O . SER E 2 138 ? 18.898 140.091 7.267 1.00 32.52 113 SER E O 1
ATOM 8458 N N . ALA E 2 139 ? 16.714 139.839 6.871 1.00 30.52 114 ALA E N 1
ATOM 8459 C CA . ALA E 2 139 ? 16.415 141.264 7.047 1.00 30.13 114 ALA E CA 1
ATOM 8460 C C . ALA E 2 139 ? 16.466 141.668 8.523 1.00 29.93 114 ALA E C 1
ATOM 8461 O O . ALA E 2 139 ? 16.253 140.841 9.416 1.00 30.03 114 ALA E O 1
ATOM 8463 N N . SER E 2 140 ? 16.73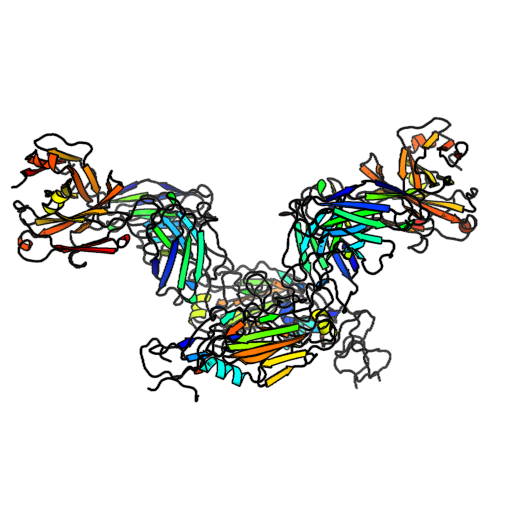3 142.950 8.755 1.00 29.63 115 SER E N 1
ATOM 8464 C CA . SER E 2 140 ? 16.953 143.492 10.082 1.00 29.52 115 SER E CA 1
ATOM 8465 C C . SER E 2 140 ? 15.645 143.876 10.751 1.00 27.84 115 SER E C 1
ATOM 8466 O O . SER E 2 140 ? 14.728 144.359 10.074 1.00 26.55 115 SER E O 1
ATOM 8469 N N . THR E 2 141 ? 15.596 143.742 12.083 1.00 26.92 116 THR E N 1
ATOM 8470 C CA . THR E 2 141 ? 14.521 144.336 12.889 1.00 26.04 116 THR E CA 1
ATOM 8471 C C . THR E 2 141 ? 14.450 145.843 12.709 1.00 25.38 116 THR E C 1
ATOM 8472 O O . THR E 2 141 ? 15.469 146.487 12.702 1.00 25.28 116 THR E O 1
ATOM 8476 N N . LYS E 2 142 ? 13.234 146.367 12.532 1.00 24.56 117 LYS E N 1
ATOM 8477 C CA . LYS E 2 142 ? 13.007 147.809 12.427 1.00 24.53 117 LYS E CA 1
ATOM 8478 C C . LYS E 2 142 ? 11.688 148.175 13.048 1.00 23.39 117 LYS E C 1
ATOM 8479 O O . LYS E 2 142 ? 10.643 147.616 12.669 1.00 22.75 117 LYS E O 1
ATOM 8485 N N . GLY E 2 143 ? 11.714 149.099 13.997 1.00 22.96 118 GLY E N 1
ATOM 8486 C CA . GLY E 2 143 ? 10.494 149.593 14.648 1.00 22.32 118 GLY E CA 1
ATOM 8487 C C . GLY E 2 143 ? 9.693 150.525 13.708 1.00 21.94 118 GLY E C 1
ATOM 8488 O O . GLY E 2 143 ? 10.259 151.172 12.816 1.00 21.66 118 GLY E O 1
ATOM 8489 N N . PRO E 2 144 ? 8.359 150.595 13.898 1.00 21.31 119 PRO E N 1
ATOM 8490 C CA . PRO E 2 144 ? 7.542 151.381 13.010 1.00 21.07 119 PRO E CA 1
ATOM 8491 C C . PRO E 2 144 ? 7.623 152.851 13.337 1.00 21.48 119 PRO E C 1
ATOM 8492 O O . PRO E 2 144 ? 7.954 153.222 14.460 1.00 21.29 119 PRO E O 1
ATOM 8496 N N . SER E 2 145 ? 7.366 153.677 12.341 1.00 21.62 120 SER E N 1
ATOM 8497 C CA . SER E 2 145 ? 6.997 155.081 12.560 1.00 21.96 120 SER E CA 1
ATOM 8498 C C . SER E 2 145 ? 5.456 155.139 12.571 1.00 21.14 120 SER E C 1
ATOM 8499 O O . SER E 2 145 ? 4.810 154.427 11.810 1.00 21.18 120 SER E O 1
ATOM 8502 N N . VAL E 2 146 ? 4.871 155.952 13.447 1.00 20.79 121 VAL E N 1
ATOM 8503 C CA . VAL E 2 146 ? 3.405 156.089 13.543 1.00 20.12 121 VAL E CA 1
ATOM 8504 C C . VAL E 2 146 ? 2.952 157.463 13.156 1.00 19.93 121 VAL E C 1
ATOM 8505 O O . VAL E 2 146 ? 3.395 158.419 13.748 1.00 20.24 121 VAL E O 1
ATOM 8509 N N . PHE E 2 147 ? 2.028 157.574 12.196 1.00 19.27 122 PHE E N 1
ATOM 8510 C CA . PHE E 2 147 ? 1.568 158.881 11.748 1.00 19.10 122 PHE E CA 1
ATOM 8511 C C . PHE E 2 147 ? 0.033 158.976 11.871 1.00 19.16 122 PHE E C 1
ATOM 8512 O O . PHE E 2 147 ? -0.662 157.984 11.688 1.00 18.65 122 PHE E O 1
ATOM 8520 N N . PRO E 2 148 ? -0.490 160.170 12.129 1.00 19.60 123 PRO E N 1
ATOM 8521 C CA . PRO E 2 148 ? -1.940 160.290 12.246 1.00 19.81 123 PRO E CA 1
ATOM 8522 C C . PRO E 2 148 ? -2.632 160.266 10.887 1.00 19.86 123 PRO E C 1
ATOM 8523 O O . PRO E 2 148 ? -2.071 160.726 9.866 1.00 19.94 123 PRO E O 1
ATOM 8527 N N . LEU E 2 149 ? -3.811 159.682 10.880 1.00 19.94 124 LEU E N 1
ATOM 8528 C CA . LEU E 2 149 ? -4.764 159.808 9.791 1.00 20.48 124 LEU E CA 1
ATOM 8529 C C . LEU E 2 149 ? -5.804 160.742 10.387 1.00 21.38 124 LEU E C 1
ATOM 8530 O O . LEU E 2 149 ? -6.690 160.314 11.115 1.00 20.25 124 LEU E O 1
ATOM 8535 N N . ALA E 2 150 ? -5.663 162.033 10.101 1.00 22.91 125 ALA E N 1
ATOM 8536 C CA . ALA E 2 150 ? -6.392 163.029 10.875 1.00 25.50 125 ALA E CA 1
ATOM 8537 C C . ALA E 2 150 ? -7.816 163.199 10.354 1.00 27.99 125 ALA E C 1
ATOM 8538 O O . ALA E 2 150 ? -8.023 163.265 9.158 1.00 28.25 125 ALA E O 1
ATOM 8540 N N . PRO E 2 151 ? -8.805 163.293 11.263 1.00 31.03 126 PRO E N 1
ATOM 8541 C CA . PRO E 2 151 ? -10.155 163.610 10.772 1.00 34.06 126 PRO E CA 1
ATOM 8542 C C . PRO E 2 151 ? -10.176 164.943 10.013 1.00 39.19 126 PRO E C 1
ATOM 8543 O O . PRO E 2 151 ? -9.562 165.927 10.454 1.00 39.03 126 PRO E O 1
ATOM 8547 N N . SER E 2 152 ? -10.814 164.969 8.854 1.00 47.41 127 SER E N 1
ATOM 8548 C CA . SER E 2 152 ? -10.661 166.124 7.927 1.00 56.42 127 SER E CA 1
ATOM 8549 C C . SER E 2 152 ? -11.274 167.437 8.460 1.00 64.63 127 SER E C 1
ATOM 8550 O O . SER E 2 152 ? -12.086 167.410 9.393 1.00 68.92 127 SER E O 1
ATOM 8553 N N . SER E 2 153 ? -10.856 168.577 7.885 1.00 73.69 128 SER E N 1
ATOM 8554 C CA . SER E 2 153 ? -11.546 169.879 8.078 1.00 79.83 128 SER E CA 1
ATOM 8555 C C . SER E 2 153 ? -12.943 169.812 7.458 1.00 85.07 128 SER E C 1
ATOM 8556 O O . SER E 2 153 ? -13.911 170.380 7.984 1.00 87.00 128 SER E O 1
ATOM 8559 N N . LYS E 2 154 ? -13.009 169.112 6.323 1.00 88.53 129 LYS E N 1
ATOM 8560 C CA . LYS E 2 154 ? -14.247 168.722 5.658 1.00 90.18 129 LYS E CA 1
ATOM 8561 C C . LYS E 2 154 ? -14.680 167.292 6.118 1.00 93.87 129 LYS E C 1
ATOM 8562 O O . LYS E 2 154 ? -14.974 166.424 5.282 1.00 93.50 129 LYS E O 1
ATOM 8568 N N . SER E 2 155 ? -14.692 167.058 7.446 1.00 97.23 130 SER E N 1
ATOM 8569 C CA . SER E 2 155 ? -15.241 165.826 8.071 1.00 99.67 130 SER E CA 1
ATOM 8570 C C . SER E 2 155 ? -16.617 166.089 8.679 1.00 101.53 130 SER E C 1
ATOM 8571 O O . SER E 2 155 ? -16.902 165.599 9.790 1.00 100.87 130 SER E O 1
ATOM 8574 N N . THR E 2 156 ? -17.461 166.872 7.993 1.00 101.08 131 THR E N 1
ATOM 8575 C CA . THR E 2 156 ? -18.885 166.829 8.293 1.00 99.17 131 THR E CA 1
ATOM 8576 C C . THR E 2 156 ? -19.253 165.335 8.117 1.00 100.42 131 THR E C 1
ATOM 8577 O O . THR E 2 156 ? -19.465 164.639 9.136 1.00 103.69 131 THR E O 1
ATOM 8581 N N . SER E 2 157 ? -19.226 164.821 6.869 1.00 93.21 132 SER E N 1
ATOM 8582 C CA . SER E 2 157 ? -19.773 163.473 6.543 1.00 86.04 132 SER E CA 1
ATOM 8583 C C . SER E 2 157 ? -21.011 163.289 7.448 1.00 80.54 132 SER E C 1
ATOM 8584 O O . SER E 2 157 ? -21.256 162.205 8.026 1.00 78.15 132 SER E O 1
ATOM 8587 N N . GLY E 2 158 ? -21.775 164.400 7.506 1.00 71.75 133 GLY E N 1
ATOM 8588 C CA . GLY E 2 158 ? -22.538 164.888 8.668 1.00 63.17 133 GLY E CA 1
ATOM 8589 C C . GLY E 2 158 ? -22.610 163.985 9.884 1.00 56.84 133 GLY E C 1
ATOM 8590 O O . GLY E 2 158 ? -23.333 163.007 9.873 1.00 62.37 133 GLY E O 1
ATOM 8591 N N . GLY E 2 159 ? -21.877 164.269 10.936 1.00 48.01 134 GLY E N 1
ATOM 8592 C CA . GLY E 2 159 ? -22.109 163.514 12.163 1.00 43.79 134 GLY E CA 1
ATOM 8593 C C . GLY E 2 159 ? -21.227 162.290 12.373 1.00 39.15 134 GLY E C 1
ATOM 8594 O O . GLY E 2 159 ? -21.029 161.910 13.522 1.00 37.79 134 GLY E O 1
ATOM 8595 N N . THR E 2 160 ? -20.727 161.628 11.328 1.00 34.51 135 THR E N 1
ATOM 8596 C CA . THR E 2 160 ? -19.678 160.640 11.579 1.00 33.12 135 THR E CA 1
ATOM 8597 C C . THR E 2 160 ? -18.379 160.913 10.836 1.00 29.34 135 THR E C 1
ATOM 8598 O O . THR E 2 160 ? -18.351 161.290 9.659 1.00 28.77 135 THR E O 1
ATOM 8602 N N . ALA E 2 161 ? -17.298 160.758 11.591 1.00 26.62 136 ALA E N 1
ATOM 8603 C CA . ALA E 2 161 ? -15.962 161.058 11.139 1.00 25.04 136 ALA E CA 1
ATOM 8604 C C . ALA E 2 161 ? -15.070 159.849 11.295 1.00 23.65 136 ALA E C 1
ATOM 8605 O O . ALA E 2 161 ? -15.253 159.033 12.204 1.00 23.70 136 ALA E O 1
ATOM 8607 N N . ALA E 2 162 ? -14.079 159.759 10.423 1.00 22.34 137 ALA E N 1
ATOM 8608 C CA . ALA E 2 162 ? -13.108 158.693 10.497 1.00 21.53 137 ALA E CA 1
ATOM 8609 C C . ALA E 2 162 ? -11.761 159.308 10.843 1.00 20.72 137 ALA E C 1
ATOM 8610 O O . ALA E 2 162 ? -11.380 160.399 10.361 1.00 20.18 137 ALA E O 1
ATOM 8612 N N . LEU E 2 163 ? -11.055 158.600 11.690 1.00 20.36 138 LEU E N 1
ATOM 8613 C CA . LEU E 2 163 ? -9.666 158.894 11.985 1.00 20.36 138 LEU E CA 1
ATOM 8614 C C . LEU E 2 163 ? -8.869 157.621 12.133 1.00 19.76 138 LEU E C 1
ATOM 8615 O O . LEU E 2 163 ? -9.438 156.534 12.168 1.00 19.71 138 LEU E O 1
ATOM 8620 N N . GLY E 2 164 ? -7.547 157.727 12.207 1.00 19.41 139 GLY E N 1
ATOM 8621 C CA . GLY E 2 164 ? -6.732 156.547 12.392 1.00 19.29 139 GLY E CA 1
ATOM 8622 C C . GLY E 2 164 ? -5.248 156.836 12.603 1.00 19.27 139 GLY E C 1
ATOM 8623 O O . GLY E 2 164 ? -4.866 157.975 12.877 1.00 18.77 139 GLY E O 1
ATOM 8624 N N . CYS E 2 165 ? -4.456 155.789 12.492 1.00 19.63 140 CYS E N 1
ATOM 8625 C CA . CYS E 2 165 ? -3.008 155.818 12.592 1.00 20.58 140 CYS E CA 1
ATOM 8626 C C . CYS E 2 165 ? -2.441 154.978 11.492 1.00 19.86 140 CYS E C 1
ATOM 8627 O O . CYS E 2 165 ? -2.943 153.893 11.257 1.00 19.90 140 CYS E O 1
ATOM 8630 N N . LEU E 2 166 ? -1.417 155.491 10.810 1.00 19.28 141 LEU E N 1
ATOM 8631 C CA . LEU E 2 166 ? -0.670 154.756 9.805 1.00 18.90 141 LEU E CA 1
ATOM 8632 C C . LEU E 2 166 ? 0.613 154.274 10.489 1.00 19.02 141 LEU E C 1
ATOM 8633 O O . LEU E 2 166 ? 1.358 155.080 11.058 1.00 18.80 141 LEU E O 1
ATOM 8638 N N . VAL E 2 167 ? 0.830 152.959 10.499 1.00 19.21 142 VAL E N 1
ATOM 8639 C CA . VAL E 2 167 ? 1.971 152.348 11.170 1.00 20.01 142 VAL E CA 1
ATOM 8640 C C . VAL E 2 167 ? 2.889 151.859 10.067 1.00 20.71 142 VAL E C 1
ATOM 8641 O O . VAL E 2 167 ? 2.650 150.824 9.455 1.00 20.23 142 VAL E O 1
ATOM 8645 N N . LYS E 2 168 ? 3.941 152.611 9.804 1.00 21.50 143 LYS E N 1
ATOM 8646 C CA . LYS E 2 168 ? 4.707 152.392 8.584 1.00 22.23 143 LYS E CA 1
ATOM 8647 C C . LYS E 2 168 ? 6.121 151.908 8.845 1.00 21.97 143 LYS E C 1
ATOM 8648 O O . LYS E 2 168 ? 6.758 152.346 9.808 1.00 21.36 143 LYS E O 1
ATOM 8654 N N . ASP E 2 169 ? 6.582 151.004 7.979 1.00 21.64 144 ASP E N 1
ATOM 8655 C CA . ASP E 2 169 ? 8.001 150.632 7.805 1.00 22.08 144 ASP E CA 1
ATOM 8656 C C . ASP E 2 169 ? 8.593 149.887 8.988 1.00 21.98 144 ASP E C 1
ATOM 8657 O O . ASP E 2 169 ? 9.531 150.375 9.640 1.00 21.91 144 ASP E O 1
ATOM 8662 N N . TYR E 2 170 ? 8.063 148.691 9.230 1.00 21.12 145 TYR E N 1
ATOM 8663 C CA . TYR E 2 170 ? 8.550 147.845 10.307 1.00 21.38 145 TYR E CA 1
ATOM 8664 C C . TYR E 2 170 ? 8.797 146.422 9.824 1.00 21.41 145 TYR E C 1
ATOM 8665 O O . TYR E 2 170 ? 8.295 145.978 8.779 1.00 20.69 145 TYR E O 1
ATOM 8674 N N . PHE E 2 171 ? 9.629 145.733 10.596 1.00 21.94 146 PHE E N 1
ATOM 8675 C CA . PHE E 2 171 ? 9.965 144.346 10.365 1.00 22.45 146 PHE E CA 1
ATOM 8676 C C . PHE E 2 171 ? 10.466 143.710 11.680 1.00 22.81 146 PHE E C 1
ATOM 8677 O O . PHE E 2 171 ? 11.139 144.376 12.439 1.00 23.01 146 PHE E O 1
ATOM 8685 N N . PRO E 2 172 ? 10.162 142.453 11.969 1.00 23.42 147 PRO E N 1
ATOM 8686 C CA . PRO E 2 172 ? 9.216 141.613 11.278 1.00 23.58 147 PRO E CA 1
ATOM 8687 C C . PRO E 2 172 ? 7.788 141.906 11.772 1.00 23.94 147 PRO E C 1
ATOM 8688 O O . PRO E 2 172 ? 7.578 142.815 12.593 1.00 23.16 147 PRO E O 1
ATOM 8692 N N . GLU E 2 173 ? 6.829 141.092 11.332 1.00 25.35 148 GLU E N 1
ATOM 8693 C CA . GLU E 2 173 ? 5.526 141.066 11.985 1.00 26.95 148 GLU E CA 1
ATOM 8694 C C . GLU E 2 173 ? 5.674 140.441 13.381 1.00 26.96 148 GLU E C 1
ATOM 8695 O O . GLU E 2 173 ? 6.670 139.775 13.617 1.00 27.98 148 GLU E O 1
ATOM 8701 N N . PRO E 2 174 ? 4.745 140.660 14.319 1.00 26.59 149 PRO E N 1
ATOM 8702 C CA . PRO E 2 174 ? 3.541 141.467 14.133 1.00 26.16 149 PRO E CA 1
ATOM 8703 C C . PRO E 2 174 ? 3.635 142.809 14.874 1.00 25.83 149 PRO E C 1
ATOM 8704 O O . PRO E 2 174 ? 4.490 142.983 15.772 1.00 25.16 149 PRO E O 1
ATOM 8708 N N . VAL E 2 175 ? 2.760 143.747 14.497 1.00 25.30 150 VAL E N 1
ATOM 8709 C CA . VAL E 2 175 ? 2.463 144.884 15.359 1.00 25.77 150 VAL E CA 1
ATOM 8710 C C . VAL E 2 175 ? 1.032 144.713 15.848 1.00 25.57 150 VAL E C 1
ATOM 8711 O O . VAL E 2 175 ? 0.235 144.121 15.147 1.00 24.98 150 VAL E O 1
ATOM 8715 N N . THR E 2 176 ? 0.737 145.250 17.026 1.00 25.50 151 THR E N 1
ATOM 8716 C CA . THR E 2 176 ? -0.634 145.302 17.514 1.00 25.56 151 THR E CA 1
ATOM 8717 C C . THR E 2 176 ? -1.000 146.750 17.729 1.00 24.69 151 THR E C 1
ATOM 8718 O O . THR E 2 176 ? -0.159 147.554 18.111 1.00 23.75 151 THR E O 1
ATOM 8722 N N . VAL E 2 177 ? -2.277 147.043 17.486 1.00 23.94 152 VAL E N 1
ATOM 8723 C CA . VAL E 2 177 ? -2.820 148.363 17.686 1.00 23.63 152 VAL E CA 1
ATOM 8724 C C . VAL E 2 177 ? -4.094 148.245 18.517 1.00 23.53 152 VAL E C 1
ATOM 8725 O O . VAL E 2 177 ? -4.909 147.365 18.266 1.00 23.73 152 VAL E O 1
ATOM 8729 N N . SER E 2 178 ? -4.256 149.124 19.492 1.00 23.21 153 SER E N 1
ATOM 8730 C CA . SER E 2 178 ? -5.507 149.247 20.194 1.00 23.68 153 SER E CA 1
ATOM 8731 C C . SER E 2 178 ? -5.749 150.722 20.231 1.00 23.34 153 SER E C 1
ATOM 8732 O O . SER E 2 178 ? -4.857 151.486 19.896 1.00 23.74 153 SER E O 1
ATOM 8735 N N . TRP E 2 179 ? -6.941 151.106 20.658 1.00 22.75 154 TRP E N 1
ATOM 8736 C CA . TRP E 2 179 ? -7.332 152.479 20.821 1.00 22.49 154 TRP E CA 1
ATOM 8737 C C . TRP E 2 179 ? -7.735 152.722 22.275 1.00 23.39 154 TRP E C 1
ATOM 8738 O O . TRP E 2 179 ? -8.493 151.928 22.877 1.00 23.25 154 TRP E O 1
ATOM 8749 N N . ASN E 2 180 ? -7.274 153.848 22.809 1.00 23.98 155 ASN E N 1
ATOM 8750 C CA . ASN E 2 180 ? -7.552 154.233 24.194 1.00 25.34 155 ASN E CA 1
ATOM 8751 C C . ASN E 2 180 ? -7.338 153.075 25.153 1.00 26.13 155 ASN E C 1
ATOM 8752 O O . ASN E 2 180 ? -8.177 152.779 25.972 1.00 26.02 155 ASN E O 1
ATOM 8757 N N . SER E 2 181 ? -6.200 152.412 24.966 1.00 26.68 156 SER E N 1
ATOM 8758 C CA . SER E 2 181 ? -5.764 151.306 25.808 1.00 27.90 156 SER E CA 1
ATOM 8759 C C . SER E 2 181 ? -6.780 150.146 25.822 1.00 28.45 156 SER E C 1
ATOM 8760 O O . SER E 2 181 ? -6.869 149.429 26.798 1.00 29.44 156 SER E O 1
ATOM 8763 N N . GLY E 2 182 ? -7.535 149.975 24.736 1.00 27.91 157 GLY E N 1
ATOM 8764 C CA . GLY E 2 182 ? -8.416 148.838 24.582 1.00 28.07 157 GLY E CA 1
ATOM 8765 C C . GLY E 2 182 ? -9.832 149.165 25.016 1.00 28.33 157 GLY E C 1
ATOM 8766 O O . GLY E 2 182 ? -10.691 148.308 24.904 1.00 29.19 157 GLY E O 1
ATOM 8767 N N . ALA E 2 183 ? -10.080 150.397 25.462 1.00 27.81 158 ALA E N 1
ATOM 8768 C CA . ALA E 2 183 ? -11.413 150.852 25.805 1.00 28.45 158 ALA E CA 1
ATOM 8769 C C . ALA E 2 183 ? -12.262 151.221 24.575 1.00 27.86 158 ALA E C 1
ATOM 8770 O O . ALA E 2 183 ? -13.488 151.192 24.639 1.00 28.27 158 ALA E O 1
ATOM 8772 N N . LEU E 2 184 ? -11.637 151.608 23.469 1.00 27.02 159 LEU E N 1
ATOM 8773 C CA . LEU E 2 184 ? -12.392 151.878 22.245 1.00 26.55 159 LEU E CA 1
ATOM 8774 C C . LEU E 2 184 ? -12.221 150.689 21.299 1.00 25.92 159 LEU E C 1
ATOM 8775 O O . LEU E 2 184 ? -11.118 150.445 20.805 1.00 24.84 159 LEU E O 1
ATOM 8780 N N . THR E 2 185 ? -13.297 149.928 21.110 1.00 25.96 160 THR E N 1
ATOM 8781 C CA . THR E 2 185 ? -13.302 148.793 20.198 1.00 26.43 160 THR E CA 1
ATOM 8782 C C . THR E 2 185 ? -14.364 148.883 19.108 1.00 26.94 160 THR E C 1
ATOM 8783 O O . THR E 2 185 ? -14.144 148.381 18.001 1.00 26.93 160 THR E O 1
ATOM 8787 N N . SER E 2 186 ? -15.476 149.544 19.397 1.00 27.61 161 SER E N 1
ATOM 8788 C CA . SER E 2 186 ? -16.575 149.679 18.454 1.00 28.29 161 SER E CA 1
ATOM 8789 C C . SER E 2 186 ? -16.212 150.588 17.265 1.00 27.23 161 SER E C 1
ATOM 8790 O O . SER E 2 186 ? -15.739 151.703 17.441 1.00 27.30 161 SER E O 1
ATOM 8793 N N . GLY E 2 187 ? -16.380 150.068 16.062 1.00 25.79 162 GLY E N 1
ATOM 8794 C CA . GLY E 2 187 ? -16.042 150.812 14.858 1.00 25.08 162 GLY E CA 1
ATOM 8795 C C . GLY E 2 187 ? -14.570 150.756 14.436 1.00 23.70 162 GLY E C 1
ATO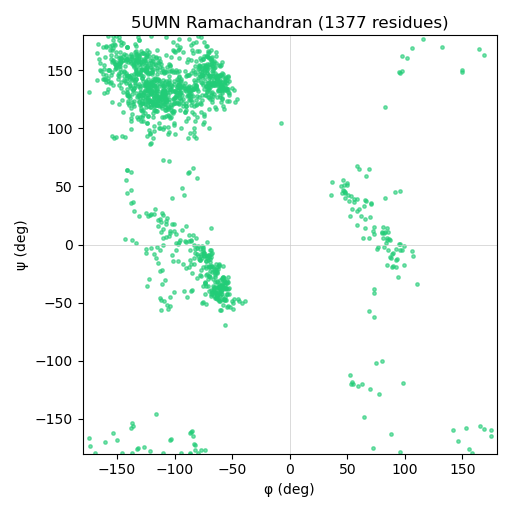M 8796 O O . GLY E 2 187 ? -14.233 151.363 13.424 1.00 23.94 162 GLY E O 1
ATOM 8797 N N . VAL E 2 188 ? -13.723 150.029 15.170 1.00 22.48 163 VAL E N 1
ATOM 8798 C CA . VAL E 2 188 ? -12.300 149.926 14.868 1.00 21.74 163 VAL E CA 1
ATOM 8799 C C . VAL E 2 188 ? -12.065 148.910 13.747 1.00 21.39 163 VAL E C 1
ATOM 8800 O O . VAL E 2 188 ? -12.616 147.806 13.804 1.00 21.29 163 VAL E O 1
ATOM 8804 N N . HIS E 2 189 ? -11.241 149.279 12.757 1.00 20.65 164 HIS E N 1
ATOM 8805 C CA . HIS E 2 189 ? -10.722 148.321 11.794 1.00 20.50 164 HIS E CA 1
ATOM 8806 C C . HIS E 2 189 ? -9.221 148.463 11.750 1.00 20.01 164 HIS E C 1
ATOM 8807 O O . HIS E 2 189 ? -8.720 149.500 11.353 1.00 19.53 164 HIS E O 1
ATOM 8814 N N . THR E 2 190 ? -8.512 147.419 12.144 1.00 19.67 165 THR E N 1
ATOM 8815 C CA . THR E 2 190 ? -7.069 147.337 11.948 1.00 19.52 165 THR E CA 1
ATOM 8816 C C . THR E 2 190 ? -6.818 146.419 10.770 1.00 19.91 165 THR E C 1
ATOM 8817 O O . THR E 2 190 ? -7.099 145.211 10.828 1.00 19.61 165 THR E O 1
ATOM 8821 N N . PHE E 2 191 ? -6.288 146.990 9.691 1.00 19.79 166 PHE E N 1
ATOM 8822 C CA . PHE E 2 191 ? -6.045 146.249 8.474 1.00 20.22 166 PHE E CA 1
ATOM 8823 C C . PHE E 2 191 ? -4.877 145.262 8.568 1.00 20.95 166 PHE E C 1
ATOM 8824 O O . PHE E 2 191 ? -3.904 145.501 9.324 1.00 20.64 166 PHE E O 1
ATOM 8832 N N . PRO E 2 192 ? -4.955 144.172 7.791 1.00 21.47 167 PRO E N 1
ATOM 8833 C CA . PRO E 2 192 ? -3.793 143.312 7.729 1.00 21.86 167 PRO E CA 1
ATOM 8834 C C . PRO E 2 192 ? -2.601 144.058 7.153 1.00 21.92 167 PRO E C 1
ATOM 8835 O O . PRO E 2 192 ? -2.736 144.936 6.236 1.00 21.09 167 PRO E O 1
ATOM 8839 N N . ALA E 2 193 ? -1.445 143.709 7.704 1.00 21.74 168 ALA E N 1
ATOM 8840 C CA . ALA E 2 193 ? -0.190 144.226 7.236 1.00 22.51 168 ALA E CA 1
ATOM 8841 C C . ALA E 2 193 ? 0.034 143.959 5.750 1.00 23.19 168 ALA E C 1
ATOM 8842 O O . ALA E 2 193 ? -0.301 142.887 5.266 1.00 23.41 168 ALA E O 1
ATOM 8844 N N . VAL E 2 194 ? 0.599 144.911 5.017 1.00 24.09 169 VAL E N 1
ATOM 8845 C CA . VAL E 2 194 ? 1.044 144.616 3.640 1.00 25.12 169 VAL E CA 1
ATOM 8846 C C . VAL E 2 194 ? 2.545 144.746 3.553 1.00 24.95 169 VAL E C 1
ATOM 8847 O O . VAL E 2 194 ? 3.110 145.637 4.162 1.00 24.09 169 VAL E O 1
ATOM 8851 N N . LEU E 2 195 ? 3.176 143.869 2.783 1.00 25.12 170 LEU E N 1
ATOM 8852 C CA . LEU E 2 195 ? 4.620 143.937 2.562 1.00 25.77 170 LEU E CA 1
ATOM 8853 C C . LEU E 2 195 ? 4.858 144.944 1.447 1.00 25.76 170 LEU E C 1
ATOM 8854 O O . LEU E 2 195 ? 4.343 144.779 0.355 1.00 25.60 170 LEU E O 1
ATOM 8859 N N . GLN E 2 196 ? 5.588 146.016 1.734 1.00 25.65 171 GLN E N 1
ATOM 8860 C CA . GLN E 2 196 ? 5.914 147.025 0.729 1.00 26.11 171 GLN E CA 1
ATOM 8861 C C . GLN E 2 196 ? 7.087 146.567 -0.140 1.00 27.48 171 GLN E C 1
ATOM 8862 O O . GLN E 2 196 ? 7.804 145.627 0.217 1.00 27.63 171 GLN E O 1
ATOM 8868 N N . SER E 2 197 ? 7.306 147.252 -1.264 1.00 28.37 172 SER E N 1
ATOM 8869 C CA . SER E 2 197 ? 8.430 146.897 -2.157 1.00 29.68 172 SER E CA 1
ATOM 8870 C C . SER E 2 197 ? 9.808 147.092 -1.493 1.00 30.21 172 SER E C 1
ATOM 8871 O O . SER E 2 197 ? 10.778 146.465 -1.892 1.00 30.06 172 SER E O 1
ATOM 8874 N N . SER E 2 198 ? 9.888 147.925 -0.447 1.00 29.85 173 SER E N 1
ATOM 8875 C CA . SER E 2 198 ? 11.137 148.058 0.349 1.00 29.35 173 SER E CA 1
ATOM 8876 C C . SER E 2 198 ? 11.485 146.827 1.177 1.00 29.07 173 SER E C 1
ATOM 8877 O O . SER E 2 198 ? 12.566 146.789 1.752 1.00 30.32 173 SER E O 1
ATOM 8880 N N . GLY E 2 199 ? 10.562 145.872 1.326 1.00 27.44 174 GLY E N 1
ATOM 8881 C CA . GLY E 2 199 ? 10.743 144.733 2.234 1.00 26.94 174 GLY E CA 1
ATOM 8882 C C . GLY E 2 199 ? 10.299 144.997 3.674 1.00 25.51 174 GLY E C 1
ATOM 8883 O O . GLY E 2 199 ? 10.449 144.119 4.519 1.00 25.54 174 GLY E O 1
ATOM 8884 N N . LEU E 2 200 ? 9.732 146.180 3.951 1.00 23.88 175 LEU E N 1
ATOM 8885 C CA . LEU E 2 200 ? 9.185 146.489 5.243 1.00 22.90 175 LEU E CA 1
ATOM 8886 C C . LEU E 2 200 ? 7.648 146.415 5.189 1.00 22.20 175 LEU E C 1
ATOM 8887 O O . LEU E 2 200 ? 7.049 146.614 4.107 1.00 22.10 175 LEU E O 1
ATOM 8892 N N . TYR E 2 201 ? 7.035 146.162 6.326 1.00 21.42 176 TYR E N 1
ATOM 8893 C CA . TYR E 2 201 ? 5.552 146.098 6.455 1.00 21.29 176 TYR E CA 1
ATOM 8894 C C . TYR E 2 201 ? 4.975 147.446 6.773 1.00 20.80 176 TYR E C 1
ATOM 8895 O O . TYR E 2 201 ? 5.667 148.296 7.347 1.00 19.97 176 TYR E O 1
ATOM 8904 N N . SER E 2 202 ? 3.686 147.601 6.435 1.00 20.79 177 SER E N 1
ATOM 8905 C CA . SER E 2 202 ? 2.909 148.773 6.818 1.00 21.24 177 SER E CA 1
ATOM 8906 C C . SER E 2 202 ? 1.456 148.360 7.030 1.00 20.99 177 SER E C 1
ATOM 8907 O O . SER E 2 202 ? 0.972 147.398 6.393 1.00 19.97 177 SER E O 1
ATOM 8910 N N . LEU E 2 203 ? 0.784 149.089 7.909 1.00 20.96 178 LEU E N 1
ATOM 8911 C CA . LEU E 2 203 ? -0.633 148.838 8.236 1.00 21.54 178 LEU E CA 1
ATOM 8912 C C . LEU E 2 203 ? -1.283 150.128 8.670 1.00 20.90 178 LEU E C 1
ATOM 8913 O O . LEU E 2 203 ? -0.581 151.023 9.132 1.00 20.80 178 LEU E O 1
ATOM 8918 N N . SER E 2 204 ? -2.608 150.234 8.526 1.00 20.36 179 SER E N 1
ATOM 8919 C CA . SER E 2 204 ? -3.368 151.298 9.141 1.00 20.23 179 SER E CA 1
ATOM 8920 C C . SER E 2 204 ? -4.423 150.706 10.057 1.00 19.35 179 SER E C 1
ATOM 8921 O O . SER E 2 204 ? -4.863 149.571 9.873 1.00 18.80 179 SER E O 1
ATOM 8924 N N . SER E 2 205 ? -4.778 151.482 11.054 1.00 18.83 180 SER E N 1
ATOM 8925 C CA . SER E 2 205 ? -5.916 151.215 11.916 1.00 18.91 180 SER E CA 1
ATOM 8926 C C . SER E 2 205 ? -6.781 152.435 11.906 1.00 18.84 180 SER E C 1
ATOM 8927 O O . SER E 2 205 ? -6.276 153.539 12.093 1.00 18.83 180 SER E O 1
ATOM 8930 N N . VAL E 2 206 ? -8.081 152.257 11.738 1.00 18.76 181 VAL E N 1
ATOM 8931 C CA . VAL E 2 206 ? -9.002 153.359 11.660 1.00 18.88 181 VAL E CA 1
ATOM 8932 C C . VAL E 2 206 ? -10.197 153.096 12.584 1.00 19.00 181 VAL E C 1
ATOM 8933 O O . VAL E 2 206 ? -10.478 151.945 12.974 1.00 19.14 181 VAL E O 1
ATOM 8937 N N . VAL E 2 207 ? -10.860 154.158 12.964 1.00 19.03 182 VAL E N 1
ATOM 8938 C CA . VAL E 2 207 ? -12.088 154.060 13.744 1.00 19.62 182 VAL E CA 1
ATOM 8939 C C . VAL E 2 207 ? -13.022 155.158 13.289 1.00 20.02 182 VAL E C 1
ATOM 8940 O O . VAL E 2 207 ? -12.540 156.206 12.838 1.00 19.65 182 VAL E O 1
ATOM 8944 N N . THR E 2 208 ? -14.343 154.928 13.349 1.00 20.86 183 THR E N 1
ATOM 8945 C CA . THR E 2 208 ? -15.315 155.990 13.094 1.00 21.70 183 THR E CA 1
ATOM 8946 C C . THR E 2 208 ? -15.937 156.424 14.424 1.00 22.56 183 THR E C 1
ATOM 8947 O O . THR E 2 208 ? -16.270 155.598 15.256 1.00 22.96 183 THR E O 1
ATOM 8951 N N . VAL E 2 209 ? -16.100 157.723 14.590 1.00 23.18 184 VAL E N 1
ATOM 8952 C CA . VAL E 2 209 ? -16.583 158.331 15.813 1.00 24.16 184 VAL E CA 1
ATOM 8953 C C . VAL E 2 209 ? -17.579 159.437 15.444 1.00 25.02 184 VAL E C 1
ATOM 8954 O O . VAL E 2 209 ? -17.583 159.929 14.282 1.00 24.68 184 VAL E O 1
ATOM 8958 N N . PRO E 2 210 ? -18.389 159.885 16.432 1.00 25.74 185 PRO E N 1
ATOM 8959 C CA . PRO E 2 210 ? -19.228 161.022 16.151 1.00 26.36 185 PRO E CA 1
ATOM 8960 C C . PRO E 2 210 ? -18.397 162.291 15.914 1.00 26.38 185 PRO E C 1
ATOM 8961 O O . PRO E 2 210 ? -17.402 162.547 16.634 1.00 26.27 185 PRO E O 1
ATOM 8965 N N . SER E 2 211 ? -18.780 163.068 14.906 1.00 26.70 186 SER E N 1
ATOM 8966 C CA . SER E 2 211 ? -18.085 164.312 14.522 1.00 27.32 186 SER E CA 1
ATOM 8967 C C . SER E 2 211 ? -17.997 165.279 15.673 1.00 27.92 186 SER E C 1
ATOM 8968 O O . SER E 2 211 ? -16.999 165.934 15.845 1.00 27.57 186 SER E O 1
ATOM 8971 N N . SER E 2 212 ? -19.048 165.326 16.472 1.00 29.27 187 SER E N 1
ATOM 8972 C CA . SER E 2 212 ? -19.087 166.186 17.650 1.00 30.61 187 SER E CA 1
ATOM 8973 C C . SER E 2 212 ? -18.024 165.830 18.716 1.00 30.55 187 SER E C 1
ATOM 8974 O O . SER E 2 212 ? -17.671 166.686 19.522 1.00 31.42 187 SER E O 1
ATOM 8977 N N . SER E 2 213 ? -17.531 164.585 18.734 1.00 30.03 188 SER E N 1
ATOM 8978 C CA . SER E 2 213 ? -16.500 164.168 19.697 1.00 29.80 188 SER E CA 1
ATOM 8979 C C . SER E 2 213 ? -15.068 164.597 19.315 1.00 29.47 188 SER E C 1
ATOM 8980 O O . SER E 2 213 ? -14.132 164.453 20.123 1.00 30.11 188 SER E O 1
ATOM 8983 N N . LEU E 2 214 ? -14.867 165.105 18.109 1.00 29.12 189 LEU E N 1
ATOM 8984 C CA . LEU E 2 214 ? -13.524 165.495 17.675 1.00 29.37 189 LEU E CA 1
ATOM 8985 C C . LEU E 2 214 ? -12.872 166.591 18.552 1.00 30.88 189 LEU E C 1
ATOM 8986 O O . LEU E 2 214 ? -11.735 166.435 19.035 1.00 32.16 189 LEU E O 1
ATOM 8991 N N . GLY E 2 215 ? -13.540 167.675 18.850 1.00 31.66 190 GLY E N 1
ATOM 8992 C CA . GLY E 2 215 ? -12.834 168.609 19.823 1.00 33.46 190 GLY E CA 1
ATOM 8993 C C . GLY E 2 215 ? -12.536 168.119 21.267 1.00 32.32 190 GLY E C 1
ATOM 8994 O O . GLY E 2 215 ? -11.736 168.710 22.006 1.00 33.07 190 GLY E O 1
ATOM 8995 N N . THR E 2 216 ? -13.196 167.053 21.695 1.00 30.67 191 THR E N 1
ATOM 8996 C CA . THR E 2 216 ? -13.737 167.061 23.049 1.00 30.37 191 THR E CA 1
ATOM 8997 C C . THR E 2 216 ? -13.562 165.778 23.845 1.00 29.66 191 THR E C 1
ATOM 8998 O O . THR E 2 216 ? -14.098 165.667 24.933 1.00 29.78 191 THR E O 1
ATOM 9002 N N . GLN E 2 217 ? -12.872 164.781 23.291 1.00 28.37 192 GLN E N 1
ATOM 9003 C CA . GLN E 2 217 ? -12.403 163.659 24.094 1.00 28.28 192 GLN E CA 1
ATOM 9004 C C . GLN E 2 217 ? -11.164 163.128 23.411 1.00 27.40 192 GLN E C 1
ATOM 9005 O O . GLN E 2 217 ? -10.839 163.570 22.285 1.00 26.39 192 GLN E O 1
ATOM 9011 N N . THR E 2 218 ? -10.472 162.192 24.049 1.00 27.11 193 THR E N 1
ATOM 9012 C CA . THR E 2 218 ? -9.202 161.764 23.462 1.00 26.91 193 THR E CA 1
ATOM 9013 C C . THR E 2 218 ? -9.321 160.486 22.626 1.00 25.39 193 THR E C 1
ATOM 9014 O O . THR E 2 218 ? -10.067 159.557 22.948 1.00 25.27 193 THR E O 1
ATOM 9018 N N . TYR E 2 219 ? -8.580 160.463 21.527 1.00 23.90 194 TYR E N 1
ATOM 9019 C CA . TYR E 2 219 ? -8.381 159.260 20.734 1.00 22.96 194 TYR E CA 1
ATOM 9020 C C . TYR E 2 219 ? -6.881 159.047 20.603 1.00 22.72 194 TYR E C 1
ATOM 9021 O O . TYR E 2 219 ? -6.207 159.860 19.963 1.00 22.23 194 TYR E O 1
ATOM 9030 N N . ILE E 2 220 ? -6.376 157.969 21.215 1.00 22.79 195 ILE E N 1
ATOM 9031 C CA . ILE E 2 220 ? -4.969 157.598 21.133 1.00 22.81 195 ILE E CA 1
ATOM 9032 C C . ILE E 2 220 ? -4.902 156.204 20.579 1.00 22.63 195 ILE E C 1
ATOM 9033 O O . ILE E 2 220 ? -5.617 155.334 21.058 1.00 22.04 195 ILE E O 1
ATOM 9038 N N . CYS E 2 221 ? -4.050 155.985 19.580 1.00 23.01 196 CYS E N 1
ATOM 9039 C CA . CYS E 2 221 ? -3.796 154.642 19.110 1.00 24.06 196 CYS E CA 1
ATOM 9040 C C . CYS E 2 221 ? -2.543 154.186 19.813 1.00 24.26 196 CYS E C 1
ATOM 9041 O O . CYS E 2 221 ? -1.563 154.915 19.808 1.00 24.18 196 CYS E O 1
ATOM 9044 N N . ASN E 2 222 ? -2.603 152.993 20.422 1.00 24.27 197 ASN E N 1
ATOM 9045 C CA . ASN E 2 222 ? -1.470 152.385 21.120 1.00 25.01 197 ASN E CA 1
ATOM 9046 C C . ASN E 2 222 ? -0.857 151.355 20.193 1.00 25.16 197 ASN E C 1
ATOM 9047 O O . ASN E 2 222 ? -1.509 150.355 19.898 1.00 25.34 197 ASN E O 1
ATOM 9052 N N . VAL E 2 223 ? 0.383 151.586 19.755 1.00 25.00 198 VAL E N 1
ATOM 9053 C CA . VAL E 2 223 ? 1.050 150.718 18.808 1.00 25.35 198 VAL E CA 1
ATOM 9054 C C . VAL E 2 223 ? 2.155 149.990 19.536 1.00 26.48 198 VAL E C 1
ATOM 9055 O O . VAL E 2 223 ? 2.947 150.597 20.218 1.00 26.38 198 VAL E O 1
ATOM 9059 N N . ASN E 2 224 ? 2.187 148.678 19.392 1.00 27.68 199 ASN E N 1
ATOM 9060 C CA . ASN E 2 224 ? 3.201 147.880 20.027 1.00 29.88 199 ASN E CA 1
ATOM 9061 C C . ASN E 2 224 ? 3.878 146.979 19.019 1.00 28.49 199 ASN E C 1
ATOM 9062 O O . ASN E 2 224 ? 3.215 146.225 18.348 1.00 27.91 199 ASN E O 1
ATOM 9067 N N . HIS E 2 225 ? 5.196 147.084 18.905 1.00 27.94 200 HIS E N 1
ATOM 9068 C CA . HIS E 2 225 ? 5.977 146.189 18.068 1.00 27.37 200 HIS E CA 1
ATOM 9069 C C . HIS E 2 225 ? 7.036 145.582 19.002 1.00 29.35 200 HIS E C 1
ATOM 9070 O O . HIS E 2 225 ? 8.108 146.160 19.212 1.00 28.97 200 HIS E O 1
ATOM 9077 N N . LYS E 2 226 ? 6.708 144.420 19.570 1.00 31.51 201 LYS E N 1
ATOM 9078 C CA . LYS E 2 226 ? 7.576 143.743 20.534 1.00 33.68 201 LYS E CA 1
ATOM 9079 C C . LYS E 2 226 ? 8.947 143.365 19.964 1.00 33.54 201 LYS E C 1
ATOM 9080 O O . LYS E 2 226 ? 9.967 143.526 20.646 1.00 32.93 201 LYS E O 1
ATOM 9086 N N . PRO E 2 227 ? 9.001 142.935 18.692 1.00 32.64 202 PRO E N 1
ATOM 9087 C CA . PRO E 2 227 ? 10.333 142.590 18.221 1.00 32.97 202 PRO E CA 1
ATOM 9088 C C . PRO E 2 227 ? 11.357 143.696 18.324 1.00 33.26 202 PRO E C 1
ATOM 9089 O O . PRO E 2 227 ? 12.515 143.369 18.466 1.00 34.54 202 PRO E O 1
ATOM 9093 N N . SER E 2 228 ? 10.979 144.975 18.223 1.00 32.93 203 SER E N 1
ATOM 9094 C CA . SER E 2 228 ? 11.949 146.078 18.391 1.00 33.81 203 SER E CA 1
ATOM 9095 C C . SER E 2 228 ? 11.806 146.795 19.733 1.00 35.04 203 SER E C 1
ATOM 9096 O O . SER E 2 228 ? 12.441 147.809 19.953 1.00 35.39 203 SER E O 1
ATOM 9099 N N . ASN E 2 229 ? 10.967 146.285 20.626 1.00 36.79 204 ASN E N 1
ATOM 9100 C CA . ASN E 2 229 ? 10.655 146.987 21.872 1.00 39.12 204 ASN E CA 1
ATOM 9101 C C . ASN E 2 229 ? 10.174 148.425 21.673 1.00 38.91 204 ASN E C 1
ATOM 9102 O O . ASN E 2 229 ? 10.580 149.323 22.387 1.00 40.05 204 ASN E O 1
ATOM 9107 N N . THR E 2 230 ? 9.322 148.626 20.675 1.00 38.01 205 THR E N 1
ATOM 9108 C CA . THR E 2 230 ? 8.760 149.930 20.364 1.00 37.75 205 THR E CA 1
ATOM 9109 C C . THR E 2 230 ? 7.311 149.967 20.870 1.00 36.71 205 THR E C 1
ATOM 9110 O O . THR E 2 230 ? 6.539 149.021 20.700 1.00 34.35 205 THR E O 1
ATOM 9114 N N . LYS E 2 231 ? 6.972 151.074 21.500 1.00 36.95 206 LYS E N 1
ATOM 9115 C CA . LYS E 2 231 ? 5.659 151.282 22.046 1.00 37.19 206 LYS E CA 1
ATOM 9116 C C . LYS E 2 231 ? 5.376 152.770 21.852 1.00 35.82 206 LYS E C 1
ATOM 9117 O O . LYS E 2 231 ? 6.098 153.608 22.391 1.00 34.66 206 LYS E O 1
ATOM 9123 N N . VAL E 2 232 ? 4.391 153.093 21.016 1.00 33.09 207 VAL E N 1
ATOM 9124 C CA . VAL E 2 232 ? 4.035 154.481 20.761 1.00 32.95 207 VAL E CA 1
ATOM 9125 C C . VAL E 2 232 ? 2.558 154.652 21.080 1.00 32.10 207 VAL E C 1
ATOM 9126 O O . VAL E 2 232 ? 1.742 153.784 20.743 1.00 30.20 207 VAL E O 1
ATOM 9130 N N . ASP E 2 233 ? 2.229 155.768 21.715 1.00 32.23 208 ASP E N 1
ATOM 9131 C CA . ASP E 2 233 ? 0.834 156.157 21.982 1.00 33.13 208 ASP E CA 1
ATOM 9132 C C . ASP E 2 233 ? 0.580 157.468 21.249 1.00 33.06 208 ASP E C 1
ATOM 9133 O O . ASP E 2 233 ? 0.946 158.522 21.748 1.00 35.35 208 ASP E O 1
ATOM 9138 N N . LYS E 2 234 ? -0.019 157.399 20.077 1.00 30.38 209 LYS E N 1
ATOM 9139 C CA . LYS E 2 234 ? -0.197 158.564 19.254 1.00 30.00 209 LYS E CA 1
ATOM 9140 C C . LYS E 2 234 ? -1.591 159.185 19.444 1.00 28.73 209 LYS E C 1
ATOM 9141 O O . LYS E 2 234 ? -2.603 158.573 19.199 1.00 25.83 209 LYS E O 1
ATOM 9147 N N . ARG E 2 235 ? -1.595 160.439 19.869 1.00 29.08 210 ARG E N 1
ATOM 9148 C CA . ARG E 2 235 ? -2.803 161.192 20.044 1.00 30.13 210 ARG E CA 1
ATOM 9149 C C . ARG E 2 235 ? -3.213 161.715 18.689 1.00 28.97 210 ARG E C 1
ATOM 9150 O O . ARG E 2 235 ? -2.420 162.371 18.043 1.00 28.51 210 ARG E O 1
ATOM 9158 N N . VAL E 2 236 ? -4.442 161.420 18.253 1.00 28.10 211 VAL E N 1
ATOM 9159 C CA . VAL E 2 236 ? -4.913 161.792 16.920 1.00 28.25 211 VAL E CA 1
ATOM 9160 C C . VAL E 2 236 ? -5.940 162.898 17.028 1.00 29.97 211 VAL E C 1
ATOM 9161 O O . VAL E 2 236 ? -6.989 162.713 17.658 1.00 28.27 211 VAL E O 1
ATOM 9165 N N . GLU E 2 237 ? -5.647 164.026 16.389 1.00 32.90 212 GLU E N 1
ATOM 9166 C CA . GLU E 2 237 ? -6.496 165.217 16.481 1.00 37.07 212 GLU E CA 1
ATOM 9167 C C . GLU E 2 237 ? -6.727 165.817 15.089 1.00 37.43 212 GLU E C 1
ATOM 9168 O O . GLU E 2 237 ? -5.943 165.567 14.174 1.00 35.26 212 GLU E O 1
ATOM 9174 N N . PRO E 2 238 ? -7.794 166.629 14.926 1.00 39.66 213 PRO E N 1
ATOM 9175 C CA . PRO E 2 238 ? -7.932 167.398 13.661 1.00 41.84 213 PRO E CA 1
ATOM 9176 C C . PRO E 2 238 ? -6.747 168.333 13.422 1.00 44.53 213 PRO E C 1
ATOM 9177 O O . PRO E 2 238 ? -6.081 168.717 14.393 1.00 42.77 213 PRO E O 1
ATOM 9181 N N . LYS E 2 239 ? -6.465 168.665 12.159 1.00 47.86 214 LYS E N 1
ATOM 9182 C CA . LYS E 2 239 ? -5.582 169.817 11.860 1.00 53.14 214 LYS E CA 1
ATOM 9183 C C . LYS E 2 239 ? -6.154 171.126 12.395 1.00 53.27 214 LYS E C 1
ATOM 9184 O O . LYS E 2 239 ? -5.413 171.919 12.981 1.00 55.39 214 LYS E O 1
ATOM 9190 N N . ASP F 3 1 ? 2.159 109.936 2.316 1.00 39.35 1 ASP F N 1
ATOM 9191 C CA . ASP F 3 1 ? 1.352 110.703 3.311 1.00 37.89 1 ASP F CA 1
ATOM 9192 C C . ASP F 3 1 ? -0.091 110.671 2.853 1.00 36.46 1 ASP F C 1
ATOM 9193 O O . ASP F 3 1 ? -0.348 110.524 1.659 1.00 37.69 1 ASP F O 1
ATOM 9198 N N . ILE F 3 2 ? -1.029 110.842 3.777 1.00 33.95 2 ILE F N 1
ATOM 9199 C CA . ILE F 3 2 ? -2.449 110.878 3.426 1.00 32.53 2 ILE F CA 1
ATOM 9200 C C . ILE F 3 2 ? -2.815 112.319 3.033 1.00 31.37 2 ILE F C 1
ATOM 9201 O O . ILE F 3 2 ? -2.536 113.270 3.757 1.00 30.29 2 ILE F O 1
ATOM 9206 N N . GLN F 3 3 ? -3.418 112.470 1.863 1.00 31.45 3 GLN F N 1
ATOM 9207 C CA . GLN F 3 3 ? -3.848 113.773 1.367 1.00 30.62 3 GLN F CA 1
ATOM 9208 C C . GLN F 3 3 ? -5.351 113.918 1.598 1.00 28.30 3 GLN F C 1
ATOM 9209 O O . GLN F 3 3 ? -6.108 113.036 1.259 1.00 27.88 3 GLN F O 1
ATOM 9215 N N . LEU F 3 4 ? -5.763 115.054 2.154 1.00 26.20 4 LEU F N 1
ATOM 9216 C CA . LEU F 3 4 ? -7.183 115.404 2.285 1.00 25.24 4 LEU F CA 1
ATOM 9217 C C . LEU F 3 4 ? -7.517 116.556 1.336 1.00 24.42 4 LEU F C 1
ATOM 9218 O O . LEU F 3 4 ? -6.802 117.539 1.333 1.00 23.93 4 LEU F O 1
ATOM 9223 N N . THR F 3 5 ? -8.599 116.431 0.587 1.00 23.96 5 THR F N 1
ATOM 9224 C CA . THR F 3 5 ? -8.998 117.420 -0.390 1.00 24.12 5 THR F CA 1
ATOM 9225 C C . THR F 3 5 ? -10.376 117.932 0.001 1.00 23.33 5 THR F C 1
ATOM 9226 O O . THR F 3 5 ? -11.296 117.167 0.137 1.00 23.45 5 THR F O 1
ATOM 9230 N N . GLN F 3 6 ? -10.494 119.237 0.209 1.00 22.43 6 GLN F N 1
ATOM 9231 C CA . GLN F 3 6 ? -11.733 119.826 0.621 1.00 21.96 6 GLN F CA 1
ATOM 9232 C C . GLN F 3 6 ? -12.432 120.499 -0.527 1.00 22.24 6 GLN F C 1
ATOM 9233 O O . GLN F 3 6 ? -11.787 121.028 -1.410 1.00 22.75 6 GLN F O 1
ATOM 9239 N N . SER F 3 7 ? -13.746 120.529 -0.460 1.00 22.28 7 SER F N 1
ATOM 9240 C CA . SER F 3 7 ? -14.576 121.162 -1.449 1.00 22.69 7 SER F CA 1
ATOM 9241 C C . SER F 3 7 ? -15.775 121.813 -0.754 1.00 22.57 7 SER F C 1
ATOM 9242 O O . SER F 3 7 ? -16.224 121.308 0.293 1.00 22.03 7 SER F O 1
ATOM 9245 N N . PRO F 3 8 ? -16.251 122.973 -1.251 1.00 22.71 8 PRO F N 1
ATOM 9246 C CA . PRO F 3 8 ? -15.595 123.774 -2.278 1.00 22.62 8 PRO F CA 1
ATOM 9247 C C . PRO F 3 8 ? -14.363 124.516 -1.748 1.00 22.09 8 PRO F C 1
ATOM 9248 O O . PRO F 3 8 ? -14.013 124.373 -0.551 1.00 21.74 8 PRO F O 1
ATOM 9252 N N . SER F 3 9 ? -13.728 125.326 -2.587 1.00 22.06 9 SER F N 1
ATOM 9253 C CA . SER F 3 9 ? -12.592 126.156 -2.132 1.00 21.73 9 SER F CA 1
ATOM 9254 C C . SER F 3 9 ? -13.094 127.313 -1.272 1.00 21.09 9 SER F C 1
ATOM 9255 O O . SER F 3 9 ? -12.527 127.627 -0.198 1.00 20.14 9 SER F O 1
ATOM 9258 N N . SER F 3 10 ? -14.179 127.918 -1.718 1.00 21.26 10 SER F N 1
ATOM 9259 C CA . SER F 3 10 ? -14.903 128.826 -0.884 1.00 21.79 10 SER F CA 1
ATOM 9260 C C . SER F 3 10 ? -16.369 128.850 -1.241 1.00 21.98 10 SER F C 1
ATOM 9261 O O . SER F 3 10 ? -16.797 128.353 -2.292 1.00 21.75 10 SER F O 1
ATOM 9264 N N . LEU F 3 11 ? -17.142 129.355 -0.314 1.00 22.28 11 LEU F N 1
ATOM 9265 C CA . LEU F 3 11 ? -18.566 129.500 -0.542 1.00 23.79 11 LEU F CA 1
ATOM 9266 C C . LEU F 3 11 ? -19.127 130.680 0.189 1.00 23.57 11 LEU F C 1
ATOM 9267 O O . LEU F 3 11 ? -18.562 131.135 1.182 1.00 23.13 11 LEU F O 1
ATOM 9272 N N . SER F 3 12 ? -20.243 131.166 -0.359 1.00 23.91 12 SER F N 1
ATOM 9273 C CA . SER F 3 12 ? -21.027 132.223 0.224 1.00 23.96 12 SER F CA 1
ATOM 9274 C C . SER F 3 12 ? -22.407 131.693 0.320 1.00 23.64 12 SER F C 1
ATOM 9275 O O . SER F 3 12 ? -22.892 131.084 -0.630 1.00 24.75 12 SER F O 1
ATOM 9278 N N . ALA F 3 13 ? -23.057 131.936 1.435 1.00 22.57 13 ALA F N 1
ATOM 9279 C CA . ALA F 3 13 ? -24.463 131.583 1.553 1.00 22.87 13 ALA F CA 1
ATOM 9280 C C . ALA F 3 13 ? -25.161 132.571 2.483 1.00 22.32 13 ALA F C 1
ATOM 9281 O O . ALA F 3 13 ? -24.504 133.280 3.230 1.00 21.37 13 ALA F O 1
ATOM 9283 N N . SER F 3 14 ? -26.478 132.630 2.383 1.00 22.61 14 SER F N 1
ATOM 9284 C CA . SER F 3 14 ? -27.265 133.556 3.140 1.00 22.99 14 SER F CA 1
ATOM 9285 C C . SER F 3 14 ? -27.460 133.068 4.587 1.00 22.82 14 SER F C 1
ATOM 9286 O O . SER F 3 14 ? -27.452 131.857 4.865 1.00 22.25 14 SER F O 1
ATOM 9289 N N . VAL F 3 15 ? -27.636 134.030 5.500 1.00 22.77 15 VAL F N 1
ATOM 9290 C CA . VAL F 3 15 ? -27.955 133.721 6.889 1.00 23.07 15 VAL F CA 1
ATOM 9291 C C . VAL F 3 15 ? -29.168 132.807 6.890 1.00 24.14 15 VAL F C 1
ATOM 9292 O O . VAL F 3 15 ? -30.177 133.105 6.247 1.00 24.50 15 VAL F O 1
ATOM 9296 N N . GLY F 3 16 ? -29.072 131.704 7.623 1.00 24.52 16 GLY F N 1
ATOM 9297 C CA . GLY F 3 16 ? -30.138 130.711 7.676 1.00 25.72 16 GLY F CA 1
ATOM 9298 C C . GLY F 3 16 ? -30.015 129.566 6.680 1.00 26.08 16 GLY F C 1
ATOM 9299 O O . GLY F 3 16 ? -30.689 128.593 6.847 1.00 26.56 16 GLY F O 1
ATOM 9300 N N . ASP F 3 17 ? -29.130 129.651 5.682 1.00 26.16 17 ASP F N 1
ATOM 9301 C CA . ASP F 3 17 ? -29.002 128.584 4.665 1.00 27.09 17 ASP F CA 1
ATOM 9302 C C . ASP F 3 17 ? -28.321 127.351 5.254 1.00 27.02 17 ASP F C 1
ATOM 9303 O O . ASP F 3 17 ? -27.506 127.439 6.195 1.00 25.94 17 ASP F O 1
ATOM 9308 N N . ARG F 3 18 ? -28.629 126.209 4.660 1.00 28.24 18 ARG F N 1
ATOM 9309 C CA . ARG F 3 18 ? -27.966 124.956 4.994 1.00 29.32 18 ARG F CA 1
ATOM 9310 C C . ARG F 3 18 ? -26.700 124.841 4.138 1.00 28.72 18 ARG F C 1
ATOM 9311 O O . ARG F 3 18 ? -26.794 124.945 2.935 1.00 28.92 18 ARG F O 1
ATOM 9319 N N . VAL F 3 19 ? -25.535 124.644 4.757 1.00 27.52 19 VAL F N 1
ATOM 9320 C CA . VAL F 3 19 ? -24.242 124.624 4.060 1.00 27.20 19 VAL F CA 1
ATOM 9321 C C . VAL F 3 19 ? -23.544 123.248 4.209 1.00 26.29 19 VAL F C 1
ATOM 9322 O O . VAL F 3 19 ? -23.458 122.727 5.299 1.00 25.78 19 VAL F O 1
ATOM 9326 N N . THR F 3 20 ? -23.075 122.687 3.100 1.00 25.66 20 THR F N 1
ATOM 9327 C CA . THR F 3 20 ? -22.339 121.416 3.081 1.00 25.65 20 THR F CA 1
ATOM 9328 C C . THR F 3 20 ? -20.871 121.564 2.630 1.00 24.39 20 THR F C 1
ATOM 9329 O O . THR F 3 20 ? -20.598 122.047 1.553 1.00 23.75 20 THR F O 1
ATOM 9333 N N . LEU F 3 21 ? -19.946 121.155 3.494 1.00 23.70 21 LEU F N 1
ATOM 9334 C CA . LEU F 3 21 ? -18.515 121.131 3.211 1.00 23.38 21 LEU F CA 1
ATOM 9335 C C . LEU F 3 21 ? -18.124 119.676 3.069 1.00 23.60 21 LEU F C 1
ATOM 9336 O O . LEU F 3 21 ? -18.630 118.845 3.825 1.00 23.49 21 LEU F O 1
ATOM 9341 N N . THR F 3 22 ? -17.261 119.346 2.108 1.00 23.54 22 THR F N 1
ATOM 9342 C CA . THR F 3 22 ? -16.819 117.963 1.970 1.00 24.15 22 THR F CA 1
ATOM 9343 C C . THR F 3 22 ? -15.312 117.846 2.111 1.00 23.73 22 THR F C 1
ATOM 9344 O O . THR F 3 22 ? -14.584 118.807 1.907 1.00 22.05 22 THR F O 1
ATOM 9348 N N . CYS F 3 23 ? -14.891 116.629 2.486 1.00 24.77 23 CYS F N 1
ATOM 9349 C CA . CYS F 3 23 ? -13.496 116.256 2.641 1.00 25.42 23 CYS F CA 1
ATOM 9350 C C . CYS F 3 23 ? -13.373 114.857 2.079 1.00 26.46 23 CYS F C 1
ATOM 9351 O O . CYS F 3 23 ? -14.134 113.950 2.462 1.00 26.50 23 CYS F O 1
ATOM 9354 N N . GLN F 3 24 ? -12.423 114.695 1.178 1.00 27.36 24 GLN F N 1
ATOM 9355 C CA . GLN F 3 24 ? -12.095 113.410 0.604 1.00 29.25 24 GLN F CA 1
ATOM 9356 C C . GLN F 3 24 ? -10.655 113.038 0.999 1.00 28.22 24 GLN F C 1
ATOM 9357 O O . GLN F 3 24 ? -9.753 113.838 0.826 1.00 27.37 24 GLN F O 1
ATOM 9363 N N . ALA F 3 25 ? -10.469 111.833 1.539 1.00 27.67 25 ALA F N 1
ATOM 9364 C CA . ALA F 3 25 ? -9.143 111.295 1.871 1.00 27.75 25 ALA F CA 1
ATOM 9365 C C . ALA F 3 25 ? -8.607 110.383 0.757 1.00 28.28 25 ALA F C 1
ATOM 9366 O O . ALA F 3 25 ? -9.375 109.650 0.164 1.00 27.94 25 ALA F O 1
ATOM 9368 N N . SER F 3 26 ? -7.289 110.412 0.540 1.00 28.40 26 SER F N 1
ATOM 9369 C CA . SER F 3 26 ? -6.625 109.645 -0.526 1.00 29.59 26 SER F CA 1
ATOM 9370 C C . SER F 3 26 ? -6.588 108.121 -0.233 1.00 30.58 26 SER F C 1
ATOM 9371 O O . SER F 3 26 ? -6.246 107.339 -1.097 1.00 31.20 26 SER F O 1
ATOM 9374 N N . GLN F 3 27 ? -6.914 107.729 1.001 1.00 30.66 27 GLN F N 1
ATOM 9375 C CA . GLN F 3 27 ? -7.122 106.330 1.355 1.00 31.69 27 GLN F CA 1
ATOM 9376 C C . GLN F 3 27 ? -8.105 106.248 2.508 1.00 31.31 27 GLN F C 1
ATOM 9377 O O . GLN F 3 27 ? -8.475 107.265 3.088 1.00 30.12 27 GLN F O 1
ATOM 9383 N N . ASP F 3 28 ? -8.518 105.026 2.829 1.00 32.13 28 ASP F N 1
ATOM 9384 C CA . ASP F 3 28 ? -9.482 104.742 3.883 1.00 32.49 28 ASP F CA 1
ATOM 9385 C C . ASP F 3 28 ? -8.864 105.167 5.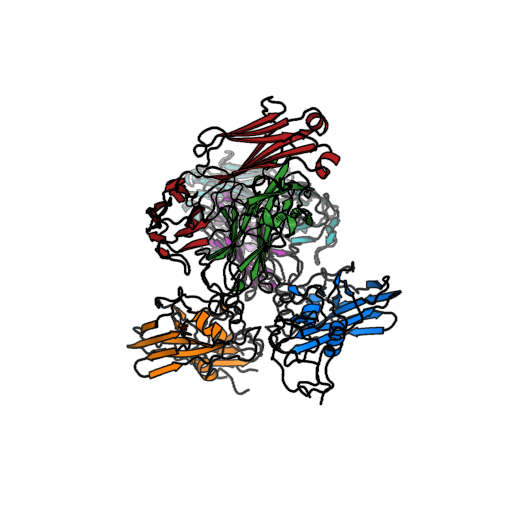211 1.00 31.54 28 ASP F C 1
ATOM 9386 O O . ASP F 3 28 ? -7.855 104.633 5.613 1.00 31.93 28 ASP F O 1
ATOM 9391 N N . ILE F 3 29 ? -9.465 106.147 5.870 1.00 30.31 29 ILE F N 1
ATOM 9392 C CA . ILE F 3 29 ? -9.049 106.554 7.229 1.00 29.63 29 ILE F CA 1
ATOM 9393 C C . ILE F 3 29 ? -10.095 106.238 8.309 1.00 29.89 29 ILE F C 1
ATOM 9394 O O . ILE F 3 29 ? -10.060 106.805 9.413 1.00 28.95 29 ILE F O 1
ATOM 9399 N N . ARG F 3 30 ? -11.010 105.323 7.996 1.00 31.41 30 ARG F N 1
ATOM 9400 C CA . ARG F 3 30 ? -12.061 104.903 8.926 1.00 32.79 30 ARG F CA 1
ATOM 9401 C C . ARG F 3 30 ? -12.812 106.122 9.444 1.00 30.98 30 ARG F C 1
ATOM 9402 O O . ARG F 3 30 ? -13.374 106.840 8.616 1.00 30.56 30 ARG F O 1
ATOM 9410 N N . LYS F 3 31 ? -12.831 106.393 10.750 1.00 29.83 31 LYS F N 1
ATOM 9411 C CA . LYS F 3 31 ? -13.466 107.610 11.253 1.00 28.93 31 LYS F CA 1
ATOM 9412 C C . LYS F 3 31 ? -12.503 108.534 12.023 1.00 27.26 31 LYS F C 1
ATOM 9413 O O . LYS F 3 31 ? -12.929 109.335 12.854 1.00 26.53 31 LYS F O 1
ATOM 9419 N N . PHE F 3 32 ? -11.221 108.439 11.683 1.00 26.16 32 PHE F N 1
ATOM 9420 C CA . PHE F 3 32 ? -10.146 109.163 12.368 1.00 25.34 32 PHE F CA 1
ATOM 9421 C C . PHE F 3 32 ? -10.008 110.541 11.680 1.00 24.04 32 PHE F C 1
ATOM 9422 O O . PHE F 3 32 ? -8.990 110.880 11.090 1.00 23.46 32 PHE F O 1
ATOM 9430 N N . LEU F 3 33 ? -11.088 111.301 11.761 1.00 23.36 33 LEU F N 1
ATOM 9431 C CA . LEU F 3 33 ? -11.242 112.544 11.024 1.00 22.34 33 LEU F CA 1
ATOM 9432 C C . LEU F 3 33 ? -11.925 113.598 11.893 1.00 21.36 33 LEU F C 1
ATOM 9433 O O . LEU F 3 33 ? -12.968 113.338 12.489 1.00 21.64 33 LEU F O 1
ATOM 9438 N N . ASN F 3 34 ? -11.307 114.775 11.982 1.00 20.34 34 ASN F N 1
ATOM 9439 C CA . ASN F 3 34 ? -11.762 115.874 12.817 1.00 19.63 34 ASN F CA 1
ATOM 9440 C C . ASN F 3 34 ? -11.934 117.133 11.964 1.00 19.01 34 ASN F C 1
ATOM 9441 O O . ASN F 3 34 ? -11.244 117.281 10.930 1.00 18.51 34 ASN F O 1
ATOM 9446 N N . TRP F 3 35 ? -12.845 118.010 12.402 1.00 18.66 35 TRP F N 1
ATOM 9447 C CA . TRP F 3 35 ? -13.116 119.295 11.751 1.00 18.36 35 TRP F CA 1
ATOM 9448 C C . TRP F 3 35 ? -12.829 120.486 12.708 1.00 18.20 35 TRP F C 1
ATOM 9449 O O . TRP F 3 35 ? -13.188 120.442 13.908 1.00 18.11 35 TRP F O 1
ATOM 9460 N N . TYR F 3 36 ? -12.239 121.552 12.158 1.00 18.00 36 TYR F N 1
ATOM 9461 C CA . TYR F 3 36 ? -11.918 122.770 12.927 1.00 18.12 36 TYR F CA 1
ATOM 9462 C C . TYR F 3 36 ? -12.403 123.977 12.185 1.00 18.30 36 TYR F C 1
ATOM 9463 O O . TYR F 3 36 ? -12.492 123.966 10.956 1.00 17.87 36 TYR F O 1
ATOM 9472 N N . GLN F 3 37 ? -12.652 125.029 12.947 1.00 19.29 37 GLN F N 1
ATOM 9473 C CA . GLN F 3 37 ? -12.993 126.339 12.418 1.00 20.11 37 GLN F CA 1
ATOM 9474 C C . GLN F 3 37 ? -11.870 127.258 12.821 1.00 20.22 37 GLN F C 1
ATOM 9475 O O . GLN F 3 37 ? -11.454 127.233 13.973 1.00 20.43 37 GLN F O 1
ATOM 9481 N N . GLN F 3 38 ? -11.377 128.063 11.889 1.00 20.90 38 GLN F N 1
ATOM 9482 C CA . GLN F 3 38 ? -10.384 129.050 12.217 1.00 21.98 38 GLN F CA 1
ATOM 9483 C C . GLN F 3 38 ? -10.866 130.399 11.760 1.00 24.24 38 GLN F C 1
ATOM 9484 O O . GLN F 3 38 ? -11.097 130.634 10.566 1.00 22.18 38 GLN F O 1
ATOM 9490 N N . LYS F 3 39 ? -10.952 131.302 12.707 1.00 27.78 39 LYS F N 1
ATOM 9491 C CA . LYS F 3 39 ? -11.225 132.683 12.340 1.00 32.48 39 LYS F CA 1
ATOM 9492 C C . LYS F 3 39 ? -9.916 133.370 12.104 1.00 36.93 39 LYS F C 1
ATOM 9493 O O . LYS F 3 39 ? -8.907 133.017 12.714 1.00 38.61 39 LYS F O 1
ATOM 9499 N N . PRO F 3 40 ? -9.882 134.307 11.147 1.00 43.81 40 PRO F N 1
ATOM 9500 C CA . PRO F 3 40 ? -8.606 134.921 10.738 1.00 44.66 40 PRO F CA 1
ATOM 9501 C C . PRO F 3 40 ? -7.814 135.531 11.910 1.00 44.69 40 PRO F C 1
ATOM 9502 O O . PRO F 3 40 ? -8.403 136.193 12.781 1.00 44.10 40 PRO F O 1
ATOM 9506 N N . GLY F 3 41 ? -6.510 135.241 11.947 1.00 44.08 41 GLY F N 1
ATOM 9507 C CA . GLY F 3 41 ? -5.643 135.659 13.047 1.00 44.47 41 GLY F CA 1
ATOM 9508 C C . GLY F 3 41 ? -6.036 135.116 14.420 1.00 45.17 41 GLY F C 1
ATOM 9509 O O . GLY F 3 41 ? -5.814 135.773 15.429 1.00 48.60 41 GLY F O 1
ATOM 9510 N N . LYS F 3 42 ? -6.638 133.926 14.473 1.00 42.32 42 LYS F N 1
ATOM 9511 C CA . LYS F 3 42 ? -6.906 133.246 15.742 1.00 39.52 42 LYS F CA 1
ATOM 9512 C C . LYS F 3 42 ? -6.558 131.776 15.593 1.00 35.70 42 LYS F C 1
ATOM 9513 O O . LYS F 3 42 ? -6.405 131.288 14.490 1.00 34.22 42 LYS F O 1
ATOM 9519 N N . GLY F 3 43 ? -6.383 131.087 16.701 1.00 32.48 43 GLY F N 1
ATOM 9520 C CA . GLY F 3 43 ? -6.189 129.652 16.644 1.00 31.69 43 GLY F CA 1
ATOM 9521 C C . GLY F 3 43 ? -7.416 128.885 16.136 1.00 29.43 43 GLY F C 1
ATOM 9522 O O . GLY F 3 43 ? -8.554 129.352 16.273 1.00 28.66 43 GLY F O 1
ATOM 9523 N N . PRO F 3 44 ? -7.196 127.676 15.586 1.00 27.69 44 PRO F N 1
ATOM 9524 C CA . PRO F 3 44 ? -8.354 126.854 15.277 1.00 26.47 44 PRO F CA 1
ATOM 9525 C C . PRO F 3 44 ? -9.154 126.431 16.516 1.00 25.69 44 PRO F C 1
ATOM 9526 O O . PRO F 3 44 ? -8.620 126.368 17.626 1.00 25.58 44 PRO F O 1
ATOM 9530 N N . LYS F 3 45 ? -10.420 126.132 16.296 1.00 24.92 45 LYS F N 1
ATOM 9531 C CA . LYS F 3 45 ? -11.270 125.532 17.304 1.00 25.34 45 LYS F CA 1
ATOM 9532 C C . LYS F 3 45 ? -11.852 124.224 16.804 1.00 23.15 45 LYS F C 1
ATOM 9533 O O . LYS F 3 45 ? -12.353 124.157 15.714 1.00 21.87 45 LYS F O 1
ATOM 9539 N N . LEU F 3 46 ? -11.816 123.203 17.639 1.00 22.14 46 LEU F N 1
ATOM 9540 C CA . LEU F 3 46 ? -12.417 121.940 17.316 1.00 21.57 46 LEU F CA 1
ATOM 9541 C C . LEU F 3 46 ? -13.952 122.064 17.243 1.00 21.33 46 LEU F C 1
ATOM 9542 O O . LEU F 3 46 ? -14.588 122.581 18.186 1.00 21.28 46 LEU F O 1
ATOM 9547 N N . LEU F 3 47 ? -14.522 121.538 16.163 1.00 20.82 47 LEU F N 1
ATOM 9548 C CA . LEU F 3 47 ? -15.982 121.434 15.985 1.00 21.19 47 LEU F CA 1
ATOM 9549 C C . LEU F 3 47 ? -16.510 120.001 16.158 1.00 21.48 47 LEU F C 1
ATOM 9550 O O . LEU F 3 47 ? -17.436 119.773 16.938 1.00 22.04 47 LEU F O 1
ATOM 9555 N N . ILE F 3 48 ? -15.946 119.084 15.388 1.00 21.26 48 ILE F N 1
ATOM 9556 C CA . ILE F 3 48 ? -16.391 117.716 15.276 1.00 21.79 48 ILE F CA 1
ATOM 9557 C C . ILE F 3 48 ? -15.188 116.838 15.459 1.00 22.03 48 ILE F C 1
ATOM 9558 O O . ILE F 3 48 ? -14.164 117.061 14.796 1.00 21.35 48 ILE F O 1
ATOM 9563 N N . TYR F 3 49 ? -15.288 115.822 16.321 1.00 22.74 49 TYR F N 1
ATOM 9564 C CA . TYR F 3 49 ? -14.229 114.827 16.418 1.00 23.41 49 TYR F CA 1
ATOM 9565 C C . TYR F 3 49 ? -14.732 113.433 16.059 1.00 24.06 49 TYR F C 1
ATOM 9566 O O . TYR F 3 49 ? -15.924 113.107 16.250 1.00 24.07 49 TYR F O 1
ATOM 9575 N N . ASP F 3 50 ? -13.795 112.638 15.546 1.00 24.37 50 ASP F N 1
ATOM 9576 C CA . ASP F 3 50 ? -14.034 111.309 15.039 1.00 25.51 50 ASP F CA 1
ATOM 9577 C C . ASP F 3 50 ? -15.265 111.236 14.126 1.00 25.31 50 ASP F C 1
ATOM 9578 O O . ASP F 3 50 ? -16.221 110.485 14.374 1.00 25.42 50 ASP F O 1
ATOM 9583 N N . ALA F 3 51 ? -15.239 112.087 13.102 1.00 24.71 51 ALA F N 1
ATOM 9584 C CA . ALA F 3 51 ? -16.213 112.120 11.991 1.00 24.83 51 ALA F CA 1
ATOM 9585 C C . ALA F 3 51 ? -17.612 112.672 12.331 1.00 25.09 51 ALA F C 1
ATOM 9586 O O . ALA F 3 51 ? -18.196 113.389 11.512 1.00 24.64 51 ALA F O 1
ATOM 9588 N N . SER F 3 52 ? -18.135 112.373 13.520 1.00 25.64 52 SER F N 1
ATOM 9589 C CA . SER F 3 52 ? -19.514 112.695 13.808 1.00 26.46 52 SER F CA 1
ATOM 9590 C C . SER F 3 52 ? -19.820 113.156 15.205 1.00 26.75 52 SER F C 1
ATOM 9591 O O . SER F 3 52 ? -20.982 113.380 15.513 1.00 27.40 52 SER F O 1
ATOM 9594 N N . ASN F 3 53 ? -18.827 113.333 16.063 1.00 26.93 53 ASN F N 1
ATOM 9595 C CA . ASN F 3 53 ? -19.104 113.758 17.432 1.00 27.42 53 ASN F CA 1
ATOM 9596 C C . ASN F 3 53 ? -18.955 115.256 17.564 1.00 27.34 53 ASN F C 1
ATOM 9597 O O . ASN F 3 53 ? -17.899 115.805 17.246 1.00 26.00 53 ASN F O 1
ATOM 9602 N N . LEU F 3 54 ? -20.009 115.901 18.068 1.00 28.09 54 LEU F N 1
ATOM 9603 C CA . LEU F 3 54 ? -20.044 117.335 18.261 1.00 28.55 54 LEU F CA 1
ATOM 9604 C C . LEU F 3 54 ? -19.321 117.674 19.552 1.00 29.72 54 LEU F C 1
ATOM 9605 O O . LEU F 3 54 ? -19.682 117.179 20.634 1.00 30.12 54 LEU F O 1
ATOM 9610 N N . GLN F 3 55 ? -18.277 118.492 19.457 1.00 30.36 55 GLN F N 1
ATOM 9611 C CA . GLN F 3 55 ? -17.518 118.892 20.647 1.00 31.86 55 GLN F CA 1
ATOM 9612 C C . GLN F 3 55 ? -18.389 119.712 21.610 1.00 33.17 55 GLN F C 1
ATOM 9613 O O . GLN F 3 55 ? -19.249 120.516 21.194 1.00 32.20 55 GLN F O 1
ATOM 9619 N N . ARG F 3 56 ? -18.145 119.503 22.899 1.00 35.42 56 ARG F N 1
ATOM 9620 C CA . ARG F 3 56 ? -18.923 120.168 23.942 1.00 37.70 56 ARG F CA 1
ATOM 9621 C C . ARG F 3 56 ? -18.746 121.674 23.808 1.00 35.03 56 ARG F C 1
ATOM 9622 O O . ARG F 3 56 ? -17.635 122.152 23.587 1.00 33.70 56 ARG F O 1
ATOM 9630 N N . GLY F 3 57 ? -19.853 122.401 23.860 1.00 33.67 57 GLY F N 1
ATOM 9631 C CA . GLY F 3 57 ? -19.859 123.846 23.694 1.00 32.98 57 GLY F CA 1
ATOM 9632 C C . GLY F 3 57 ? -20.012 124.351 22.267 1.00 32.00 57 GLY F C 1
ATOM 9633 O O . GLY F 3 57 ? -20.140 125.563 22.059 1.00 32.76 57 GLY F O 1
ATOM 9634 N N . VAL F 3 58 ? -19.978 123.468 21.275 1.00 30.45 58 VAL F N 1
ATOM 9635 C CA . VAL F 3 58 ? -20.154 123.880 19.887 1.00 29.66 58 VAL F CA 1
ATOM 9636 C C . VAL F 3 58 ? -21.656 123.886 19.576 1.00 29.06 58 VAL F C 1
ATOM 9637 O O . VAL F 3 58 ? -22.319 122.969 19.948 1.00 28.30 58 VAL F O 1
ATOM 9641 N N . PRO F 3 59 ? -22.177 124.922 18.871 1.00 28.68 59 PRO F N 1
ATOM 9642 C CA . PRO F 3 59 ? -23.624 124.960 18.590 1.00 29.02 59 PRO F CA 1
ATOM 9643 C C . PRO F 3 59 ? -24.099 123.741 17.822 1.00 28.93 59 PRO F C 1
ATOM 9644 O O . PRO F 3 59 ? -23.362 123.164 16.986 1.00 27.73 59 PRO F O 1
ATOM 9648 N N . SER F 3 60 ? -25.330 123.335 18.086 1.00 29.63 60 SER F N 1
ATOM 9649 C CA . SER F 3 60 ? -25.822 122.088 17.518 1.00 29.96 60 SER F CA 1
ATOM 9650 C C . SER F 3 60 ? -26.171 122.224 16.024 1.00 29.03 60 SER F C 1
ATOM 9651 O O . SER F 3 60 ? -26.499 121.230 15.385 1.00 28.82 60 SER F O 1
ATOM 9654 N N . ARG F 3 61 ? -26.105 123.436 15.453 1.00 28.37 61 ARG F N 1
ATOM 9655 C CA . ARG F 3 61 ? -26.182 123.568 13.998 1.00 27.86 61 ARG F CA 1
ATOM 9656 C C . ARG F 3 61 ? -25.042 122.876 13.226 1.00 26.34 61 ARG F C 1
ATOM 9657 O O . ARG F 3 61 ? -25.207 122.595 12.048 1.00 25.84 61 ARG F O 1
ATOM 9665 N N . PHE F 3 62 ? -23.907 122.600 13.876 1.00 25.45 62 PHE F N 1
ATOM 9666 C CA . PHE F 3 62 ? -22.814 121.833 13.267 1.00 24.88 62 PHE F CA 1
ATOM 9667 C C . PHE F 3 62 ? -23.019 120.330 13.443 1.00 25.75 62 PHE F C 1
ATOM 9668 O O . PHE F 3 62 ? -23.390 119.878 14.531 1.00 26.27 62 PHE F O 1
ATOM 9676 N N . SER F 3 63 ? -22.801 119.568 12.370 1.00 25.65 63 SER F N 1
ATOM 9677 C CA . SER F 3 63 ? -22.838 118.106 12.428 1.00 26.16 63 SER F CA 1
ATOM 9678 C C . SER F 3 63 ? -21.905 117.557 11.382 1.00 25.97 63 SER F C 1
ATOM 9679 O O . SER F 3 63 ? -21.623 118.222 10.363 1.00 25.69 63 SER F O 1
ATOM 9682 N N . GLY F 3 64 ? -21.454 116.334 11.598 1.00 25.76 64 GLY F N 1
ATOM 9683 C CA . GLY F 3 64 ? -20.509 115.736 10.720 1.00 25.65 64 GLY F CA 1
ATOM 9684 C C . GLY F 3 64 ? -20.890 114.316 10.398 1.00 26.42 64 GLY F C 1
ATOM 9685 O O . GLY F 3 64 ? -21.491 113.621 11.215 1.00 27.34 64 GLY F O 1
ATOM 9686 N N . GLY F 3 65 ? -20.480 113.842 9.242 1.00 26.58 65 GLY F N 1
ATOM 9687 C CA . GLY F 3 65 ? -20.741 112.437 8.901 1.00 27.50 65 GLY F CA 1
ATOM 9688 C C . GLY F 3 65 ? -19.733 111.905 7.939 1.00 27.78 65 GLY F C 1
ATOM 9689 O O . GLY F 3 65 ? -18.867 112.641 7.453 1.00 27.22 65 GLY F O 1
ATOM 9690 N N . GLY F 3 66 ? -19.871 110.621 7.656 1.00 28.80 66 GLY F N 1
ATOM 9691 C CA . GLY F 3 66 ? -18.993 109.924 6.747 1.00 29.45 66 GLY F CA 1
ATOM 9692 C C . GLY F 3 66 ? -18.031 108.992 7.464 1.00 30.20 66 GLY F C 1
ATOM 9693 O O . GLY F 3 66 ? -17.904 108.985 8.688 1.00 29.91 66 GLY F O 1
ATOM 9694 N N . SER F 3 67 ? -17.372 108.179 6.666 1.00 31.16 67 SER F N 1
ATOM 9695 C CA . SER F 3 67 ? -16.392 107.231 7.132 1.00 32.08 67 SER F CA 1
ATOM 9696 C C . SER F 3 67 ? -15.628 106.774 5.899 1.00 32.48 67 SER F C 1
ATOM 9697 O O . SER F 3 67 ? -16.106 106.956 4.766 1.00 34.24 67 SER F O 1
ATOM 9700 N N . GLY F 3 68 ? -14.429 106.244 6.105 1.00 31.79 68 GLY F N 1
ATOM 9701 C CA . GLY F 3 68 ? -13.622 105.727 5.006 1.00 31.73 68 GLY F CA 1
ATOM 9702 C C . GLY F 3 68 ? -12.895 106.817 4.233 1.00 30.76 68 GLY F C 1
ATOM 9703 O O . GLY F 3 68 ? -11.841 107.281 4.671 1.00 30.28 68 GLY F O 1
ATOM 9704 N N . THR F 3 69 ? -13.424 107.214 3.076 1.00 29.93 69 THR F N 1
ATOM 9705 C CA . THR F 3 69 ? -12.775 108.265 2.276 1.00 29.18 69 THR F CA 1
ATOM 9706 C C . THR F 3 69 ? -13.574 109.536 2.090 1.00 28.45 69 THR F C 1
ATOM 9707 O O . THR F 3 69 ? -13.033 110.477 1.551 1.00 28.35 69 THR F O 1
ATOM 9711 N N . ASP F 3 70 ? -14.868 109.559 2.432 1.00 28.22 70 ASP F N 1
ATOM 9712 C CA . ASP F 3 70 ? -15.716 110.703 2.143 1.00 28.03 70 ASP F CA 1
ATOM 9713 C C . ASP F 3 70 ? -16.447 111.203 3.385 1.00 26.57 70 ASP F C 1
ATOM 9714 O O . ASP F 3 70 ? -17.197 110.458 4.006 1.00 26.59 70 ASP F O 1
ATOM 9719 N N . PHE F 3 71 ? -16.221 112.483 3.719 1.00 24.92 71 PHE F N 1
ATOM 9720 C CA . PHE F 3 71 ? -16.710 113.082 4.938 1.00 24.03 71 PHE F CA 1
ATOM 9721 C C . PHE F 3 71 ? -17.400 114.402 4.627 1.00 23.66 71 PHE F C 1
ATOM 9722 O O . PHE F 3 71 ? -17.043 115.088 3.654 1.00 23.07 71 PHE F O 1
ATOM 9730 N N A THR F 3 72 ? -18.405 114.749 5.428 0.50 23.52 72 THR F N 1
ATOM 9731 N N B THR F 3 72 ? -18.336 114.770 5.499 0.50 23.62 72 THR F N 1
ATOM 9732 C CA A THR F 3 72 ? -19.081 116.022 5.300 0.50 23.31 72 THR F CA 1
ATOM 9733 C CA B THR F 3 72 ? -19.165 115.933 5.325 0.50 23.56 72 THR F CA 1
ATOM 9734 C C A THR F 3 72 ? -19.157 116.726 6.620 0.50 23.12 72 THR F C 1
ATOM 9735 C C B THR F 3 72 ? -19.263 116.720 6.622 0.50 23.26 72 THR F C 1
ATOM 9736 O O A THR F 3 72 ? -19.238 116.091 7.669 0.50 23.46 72 THR F O 1
ATOM 9737 O O B THR F 3 72 ? -19.466 116.120 7.679 0.50 23.59 72 THR F O 1
ATOM 9744 N N . LEU F 3 73 ? -19.136 118.044 6.543 1.00 22.83 73 LEU F N 1
ATOM 9745 C CA . LEU F 3 73 ? -19.498 118.936 7.645 1.00 23.17 73 LEU F CA 1
ATOM 9746 C C . LEU F 3 73 ? -20.706 119.728 7.147 1.00 23.40 73 LEU F C 1
ATOM 9747 O O . LEU F 3 73 ? -20.640 120.354 6.085 1.00 23.59 73 LEU F O 1
ATOM 9752 N N . ILE F 3 74 ? -21.781 119.715 7.908 1.00 23.85 74 ILE F N 1
ATOM 9753 C CA . ILE F 3 74 ? -22.998 120.439 7.564 1.00 24.40 74 ILE F CA 1
ATOM 9754 C C . ILE F 3 74 ? -23.266 121.534 8.599 1.00 24.18 74 ILE F C 1
ATOM 9755 O O . ILE F 3 74 ? -23.226 121.282 9.812 1.00 23.77 74 ILE F O 1
ATOM 9760 N N . ILE F 3 75 ? -23.512 122.753 8.125 1.00 24.10 75 ILE F N 1
ATOM 9761 C CA . ILE F 3 75 ? -24.040 123.799 8.987 1.00 24.72 75 ILE F CA 1
ATOM 9762 C C . ILE F 3 75 ? -25.520 123.955 8.633 1.00 25.69 75 ILE F C 1
ATOM 9763 O O . ILE F 3 75 ? -25.864 124.448 7.550 1.00 25.87 75 ILE F O 1
ATOM 9768 N N . SER F 3 76 ? -26.398 123.559 9.546 1.00 26.56 76 SER F N 1
ATOM 9769 C CA . SER F 3 76 ? -27.827 123.493 9.234 1.00 27.94 76 SER F CA 1
ATOM 9770 C C . SER F 3 76 ? -28.462 124.850 9.058 1.00 28.23 76 SER F C 1
ATOM 9771 O O . SER F 3 76 ? -29.446 124.952 8.345 1.00 28.95 76 SER F O 1
ATOM 9774 N N . SER F 3 77 ? -27.917 125.886 9.708 1.00 27.73 77 SER F N 1
ATOM 9775 C CA . SER F 3 77 ? -28.468 127.236 9.606 1.00 27.91 77 SER F CA 1
ATOM 9776 C C . SER F 3 77 ? -27.364 128.282 9.785 1.00 26.77 77 SER F C 1
ATOM 9777 O O . SER F 3 77 ? -27.047 128.659 10.897 1.00 26.72 77 SER F O 1
ATOM 9780 N N . LEU F 3 78 ? -26.773 128.717 8.685 1.00 25.58 78 LEU F N 1
ATOM 9781 C CA . LEU F 3 78 ? -25.587 129.553 8.720 1.00 24.75 78 LEU F CA 1
ATOM 9782 C C . LEU F 3 78 ? -25.812 130.913 9.411 1.00 24.36 78 LEU F C 1
ATOM 9783 O O . LEU F 3 78 ? -26.757 131.601 9.133 1.00 24.13 78 LEU F O 1
ATOM 9788 N N . GLN F 3 79 ? -24.906 131.265 10.295 1.00 23.82 79 GLN F N 1
ATOM 9789 C CA . GLN F 3 79 ? -25.026 132.454 11.120 1.00 24.09 79 GLN F CA 1
ATOM 9790 C C . GLN F 3 79 ? -23.861 133.386 10.830 1.00 23.35 79 GLN F C 1
ATOM 9791 O O . GLN F 3 79 ? -22.811 132.911 10.396 1.00 22.04 79 GLN F O 1
ATOM 9797 N N . PRO F 3 80 ? -24.026 134.713 11.073 1.00 23.71 80 PRO F N 1
ATOM 9798 C CA . PRO F 3 80 ? -22.952 135.622 10.719 1.00 23.56 80 PRO F CA 1
ATOM 9799 C C . PRO F 3 80 ? -21.607 135.305 11.356 1.00 23.31 80 PRO F C 1
ATOM 9800 O O . PRO F 3 80 ? -20.579 135.485 10.712 1.00 22.15 80 PRO F O 1
ATOM 9804 N N . GLU F 3 81 ? -21.624 134.758 12.569 1.00 24.01 81 GLU F N 1
ATOM 9805 C CA . GLU F 3 81 ? -20.380 134.364 13.260 1.00 24.32 81 GLU F CA 1
ATOM 9806 C C . GLU F 3 81 ? -19.703 133.088 12.756 1.00 23.40 81 GLU F C 1
ATOM 9807 O O . GLU F 3 81 ? -18.656 132.708 13.279 1.00 23.57 81 GLU F O 1
ATOM 9813 N N . ASP F 3 82 ? -20.295 132.407 11.785 1.00 22.40 82 ASP F N 1
ATOM 9814 C CA . ASP F 3 82 ? -19.694 131.208 11.194 1.00 22.08 82 ASP F CA 1
ATOM 9815 C C . ASP F 3 82 ? -18.653 131.471 10.097 1.00 21.17 82 ASP F C 1
ATOM 9816 O O . ASP F 3 82 ? -18.124 130.518 9.550 1.00 20.90 82 ASP F O 1
ATOM 9821 N N . VAL F 3 83 ? -18.389 132.737 9.765 1.00 20.77 83 VAL F N 1
ATOM 9822 C CA . VAL F 3 83 ? -17.440 133.083 8.727 1.00 20.63 83 VAL F CA 1
ATOM 9823 C C . VAL F 3 83 ? -16.060 132.666 9.215 1.00 19.94 83 VAL F C 1
ATOM 9824 O O . VAL F 3 83 ? -15.777 132.741 10.409 1.00 20.31 83 VAL F O 1
ATOM 9828 N N . GLY F 3 84 ? -15.230 132.219 8.309 1.00 19.22 84 GLY F N 1
ATOM 9829 C CA . GLY F 3 84 ? -13.890 131.740 8.653 1.00 19.10 84 GLY F CA 1
ATOM 9830 C C . GLY F 3 84 ? -13.510 130.608 7.718 1.00 19.01 84 GLY F C 1
ATOM 9831 O O . GLY F 3 84 ? -14.205 130.365 6.712 1.00 18.97 84 GLY F O 1
ATOM 9832 N N . THR F 3 85 ? -12.411 129.918 8.044 1.00 18.59 85 THR F N 1
ATOM 9833 C CA . THR F 3 85 ? -11.966 128.808 7.239 1.00 18.57 85 THR F CA 1
ATOM 9834 C C . THR F 3 85 ? -12.152 127.534 8.050 1.00 18.62 85 THR F C 1
ATOM 9835 O O . THR F 3 85 ? -11.881 127.523 9.268 1.00 18.54 85 THR F O 1
ATOM 9839 N N . TYR F 3 86 ? -12.632 126.492 7.369 1.00 18.46 86 TYR F N 1
ATOM 9840 C CA . TYR F 3 86 ? -12.932 125.214 7.969 1.00 18.78 86 TYR F CA 1
ATOM 9841 C C . TYR F 3 86 ? -11.957 124.184 7.423 1.00 18.91 86 TYR F C 1
ATOM 9842 O O . TYR F 3 86 ? -11.787 124.078 6.193 1.00 18.90 86 TYR F O 1
ATOM 9851 N N . TYR F 3 87 ? -11.277 123.461 8.329 1.00 18.98 87 TYR F N 1
ATOM 9852 C CA . TYR F 3 87 ? -10.282 122.443 7.974 1.00 19.18 87 TYR F CA 1
ATOM 9853 C C . TYR F 3 87 ? -10.701 121.062 8.458 1.00 19.51 87 TYR F C 1
ATOM 9854 O O . TYR F 3 87 ? -11.133 120.920 9.606 1.00 19.10 87 TYR F O 1
ATOM 9863 N N . CYS F 3 88 ? -10.539 120.046 7.618 1.00 19.83 88 CYS F N 1
ATOM 9864 C CA . CYS F 3 88 ? -10.579 118.655 8.113 1.00 20.57 88 CYS F CA 1
ATOM 9865 C C . CYS F 3 88 ? -9.145 118.225 8.434 1.00 20.23 88 CYS F C 1
ATOM 9866 O O . CYS F 3 88 ? -8.196 118.877 8.005 1.00 19.86 88 CYS F O 1
ATOM 9869 N N . GLN F 3 89 ? -9.004 117.120 9.169 1.00 20.02 89 GLN F N 1
ATOM 9870 C CA . GLN F 3 89 ? -7.708 116.652 9.668 1.00 19.94 89 GLN F CA 1
ATOM 9871 C C . GLN F 3 89 ? -7.809 115.170 10.066 1.00 20.26 89 GLN F C 1
ATOM 9872 O O . GLN F 3 89 ? -8.716 114.785 10.788 1.00 20.02 89 GLN F O 1
ATOM 9878 N N . GLN F 3 90 ? -6.871 114.368 9.590 1.00 20.60 90 GLN F N 1
ATOM 9879 C CA . GLN F 3 90 ? -6.865 112.949 9.845 1.00 21.29 90 GLN F CA 1
ATOM 9880 C C . GLN F 3 90 ? -5.750 112.555 10.806 1.00 21.93 90 GLN F C 1
ATOM 9881 O O . GLN F 3 90 ? -4.691 113.174 10.838 1.00 21.79 90 GLN F O 1
ATOM 9887 N N . TYR F 3 91 ? -5.998 111.501 11.578 1.00 22.80 91 TYR F N 1
ATOM 9888 C CA . TYR F 3 91 ? -4.956 110.905 12.415 1.00 23.72 91 TYR F CA 1
ATOM 9889 C C . TYR F 3 91 ? -4.962 109.389 12.322 1.00 24.92 91 TYR F C 1
ATOM 9890 O O . TYR F 3 91 ? -4.549 108.691 13.246 1.00 25.41 91 TYR F O 1
ATOM 9899 N N . ASP F 3 92 ? -5.402 108.886 11.176 1.00 25.93 92 ASP F N 1
ATOM 9900 C CA . ASP F 3 92 ? -5.268 107.483 10.864 1.00 27.42 92 ASP F CA 1
ATOM 9901 C C . ASP F 3 92 ? -3.800 107.110 10.802 1.00 28.35 92 ASP F C 1
ATOM 9902 O O . ASP F 3 92 ? -3.439 105.995 11.180 1.00 29.21 92 ASP F O 1
ATOM 9907 N N . GLY F 3 93 ? -2.970 108.013 10.286 1.00 28.51 93 GLY F N 1
ATOM 9908 C CA . GLY F 3 93 ? -1.556 107.712 10.094 1.00 29.49 93 GLY F CA 1
ATOM 9909 C C . GLY F 3 93 ? -0.677 108.920 10.162 1.00 29.29 93 GLY F C 1
ATOM 9910 O O . GLY F 3 93 ? -1.125 110.043 9.904 1.00 29.48 93 GLY F O 1
ATOM 9911 N N . LEU F 3 94 ? 0.587 108.683 10.503 1.00 29.82 94 LEU F N 1
ATOM 9912 C CA . LEU F 3 94 ? 1.601 109.707 10.512 1.00 29.47 94 LEU F CA 1
ATOM 9913 C C . LEU F 3 94 ? 2.149 109.916 9.094 1.00 29.18 94 LEU F C 1
ATOM 9914 O O . LEU F 3 94 ? 2.341 108.951 8.380 1.00 29.88 94 LEU F O 1
ATOM 9919 N N . PRO F 3 95 ? 2.410 111.147 8.683 1.00 27.77 95 PRO F N 1
ATOM 9920 C CA . PRO F 3 95 ? 2.209 112.346 9.489 1.00 26.77 95 PRO F CA 1
ATOM 9921 C C . PRO F 3 95 ? 0.733 112.718 9.519 1.00 25.78 95 PRO F C 1
ATOM 9922 O O . PRO F 3 95 ? -0.016 112.422 8.574 1.00 25.66 95 PRO F O 1
ATOM 9926 N N . PHE F 3 96 ? 0.298 113.324 10.617 1.00 24.83 96 PHE F N 1
ATOM 9927 C CA . PHE F 3 96 ? -1.041 113.875 10.685 1.00 23.90 96 PHE F CA 1
ATOM 9928 C C . PHE F 3 96 ? -1.144 114.988 9.646 1.00 23.13 96 PHE F C 1
ATOM 9929 O O . PHE F 3 96 ? -0.194 115.764 9.489 1.00 23.04 96 PHE F O 1
ATOM 9937 N N . THR F 3 97 ? -2.264 115.047 8.929 1.00 22.48 97 THR F N 1
ATOM 9938 C CA . THR F 3 97 ? -2.428 116.012 7.851 1.00 21.98 97 THR F CA 1
ATOM 9939 C C . THR F 3 97 ? -3.795 116.650 7.903 1.00 21.45 97 THR F C 1
ATOM 9940 O O . THR F 3 97 ? -4.748 116.055 8.437 1.00 21.28 97 THR F O 1
ATOM 9944 N N . PHE F 3 98 ? -3.846 117.866 7.350 1.00 20.99 98 PHE F N 1
ATOM 9945 C CA . PHE F 3 98 ? -5.008 118.713 7.241 1.00 20.55 98 PHE F CA 1
ATOM 9946 C C . PHE F 3 98 ? -5.391 118.918 5.755 1.00 20.52 98 PHE F C 1
ATOM 9947 O O . PHE F 3 98 ? -4.560 118.892 4.860 1.00 20.37 98 PHE F O 1
ATOM 9955 N N . GLY F 3 99 ? -6.667 119.143 5.484 1.00 20.56 99 GLY F N 1
ATOM 9956 C CA . GLY F 3 99 ? -7.074 119.584 4.158 1.00 20.72 99 GLY F CA 1
ATOM 9957 C C . GLY F 3 99 ? -6.663 121.044 3.965 1.00 20.56 99 GLY F C 1
ATOM 9958 O O . GLY F 3 99 ? -6.230 121.712 4.892 1.00 20.50 99 GLY F O 1
ATOM 9959 N N . GLY F 3 100 ? -6.802 121.526 2.754 1.00 21.14 100 GLY F N 1
ATOM 9960 C CA . GLY F 3 100 ? -6.423 122.890 2.383 1.00 21.24 100 GLY F CA 1
ATOM 9961 C C . GLY F 3 100 ? -7.392 123.958 2.825 1.00 21.15 100 GLY F C 1
ATOM 9962 O O . GLY F 3 100 ? -7.103 125.134 2.694 1.00 21.35 100 GLY F O 1
ATOM 9963 N N . GLY F 3 101 ? -8.550 123.565 3.351 1.00 21.20 101 GLY F N 1
ATOM 9964 C CA . GLY F 3 101 ? -9.505 124.516 3.879 1.00 20.61 101 GLY F CA 1
ATOM 9965 C C . GLY F 3 101 ? -10.628 124.890 2.911 1.00 20.57 101 GLY F C 1
ATOM 9966 O O . GLY F 3 101 ? -10.470 124.850 1.683 1.00 20.46 101 GLY F O 1
ATOM 9967 N N . THR F 3 102 ? -11.789 125.189 3.491 1.00 20.59 102 THR F N 1
ATOM 9968 C CA . THR F 3 102 ? -12.908 125.775 2.773 1.00 20.84 102 THR F CA 1
ATOM 9969 C C . THR F 3 102 ? -13.209 127.088 3.467 1.00 20.79 102 THR F C 1
ATOM 9970 O O . THR F 3 102 ? -13.488 127.101 4.641 1.00 20.81 102 THR F O 1
ATOM 9974 N N . LYS F 3 103 ? -13.137 128.177 2.719 1.00 21.37 103 LYS F N 1
ATOM 9975 C CA . LYS F 3 103 ? -13.505 129.489 3.242 1.00 22.11 103 LYS F CA 1
ATOM 9976 C C . LYS F 3 103 ? -15.046 129.725 3.144 1.00 21.33 103 LYS F C 1
ATOM 9977 O O . LYS F 3 103 ? -15.658 129.528 2.082 1.00 21.26 103 LYS F O 1
ATOM 9983 N N . VAL F 3 104 ? -15.653 130.094 4.254 1.00 20.36 104 VAL F N 1
ATOM 9984 C CA . VAL F 3 104 ? -17.090 130.380 4.344 1.00 20.71 104 VAL F CA 1
ATOM 9985 C C . VAL F 3 104 ? -17.323 131.891 4.545 1.00 20.89 104 VAL F C 1
ATOM 9986 O O . VAL F 3 104 ? -16.758 132.501 5.440 1.00 20.29 104 VAL F O 1
ATOM 9990 N N . VAL F 3 105 ? -18.154 132.441 3.675 1.00 21.67 105 VAL F N 1
ATOM 9991 C CA . VAL F 3 105 ? -18.497 133.862 3.609 1.00 22.34 105 VAL F CA 1
ATOM 9992 C C . VAL F 3 105 ? -20.039 133.969 3.639 1.00 22.38 105 VAL F C 1
ATOM 9993 O O . VAL F 3 105 ? -20.722 133.100 3.110 1.00 21.69 105 VAL F O 1
ATOM 9997 N N . ILE F 3 106 ? -20.568 135.017 4.278 1.00 22.64 106 ILE F N 1
ATOM 9998 C CA . ILE F 3 106 ? -21.995 135.331 4.301 1.00 23.41 106 ILE F CA 1
ATOM 9999 C C . ILE F 3 106 ? -22.327 136.196 3.099 1.00 23.90 106 ILE F C 1
ATOM 10000 O O . ILE F 3 106 ? -21.681 137.219 2.863 1.00 23.22 106 ILE F O 1
ATOM 10005 N N . LYS F 3 107 ? -23.340 135.777 2.350 1.00 24.83 107 LYS F N 1
ATOM 10006 C CA . LYS F 3 107 ? -23.912 136.576 1.280 1.00 26.21 107 LYS F CA 1
ATOM 10007 C C . LYS F 3 107 ? -25.028 137.400 1.918 1.00 25.85 107 LYS F C 1
ATOM 10008 O O . LYS F 3 107 ? -25.915 136.840 2.504 1.00 25.76 107 LYS F O 1
ATOM 10014 N N . ARG F 3 108 ? -24.916 138.719 1.862 1.00 25.13 108 ARG F N 1
ATOM 10015 C CA . ARG F 3 108 ? -25.887 139.618 2.451 1.00 25.14 108 ARG F CA 1
ATOM 10016 C C . ARG F 3 108 ? -26.258 140.675 1.420 1.00 24.27 108 ARG F C 1
ATOM 10017 O O . ARG F 3 108 ? -25.694 140.701 0.331 1.00 23.53 108 ARG F O 1
ATOM 10025 N N . THR F 3 109 ? -27.203 141.531 1.785 1.00 23.57 109 THR F N 1
ATOM 10026 C CA . THR F 3 109 ? -27.604 142.675 0.976 1.00 23.49 109 THR F CA 1
ATOM 10027 C C . THR F 3 109 ? -26.424 143.601 0.651 1.00 22.61 109 THR F C 1
ATOM 10028 O O . THR F 3 109 ? -25.561 143.874 1.502 1.00 21.63 109 THR F O 1
ATOM 10032 N N . VAL F 3 110 ? -26.419 144.070 -0.582 1.00 22.51 110 VAL F N 1
ATOM 10033 C CA . VAL F 3 110 ? -25.422 144.994 -1.058 1.00 22.46 110 VAL F CA 1
ATOM 10034 C C . VAL F 3 110 ? -25.369 146.220 -0.132 1.00 21.83 110 VAL F C 1
ATOM 10035 O O . VAL F 3 110 ? -26.378 146.641 0.430 1.00 22.15 110 VAL F O 1
ATOM 10039 N N . ALA F 3 111 ? -24.158 146.680 0.141 1.00 20.84 111 ALA F N 1
ATOM 10040 C CA . ALA F 3 111 ? -23.954 147.883 0.961 1.00 20.72 111 ALA F CA 1
ATOM 10041 C C . ALA F 3 111 ? -22.843 148.734 0.398 1.00 20.25 111 ALA F C 1
ATOM 10042 O O . ALA F 3 111 ? -21.683 148.286 0.269 1.00 19.57 111 ALA F O 1
ATOM 10044 N N . ALA F 3 112 ? -23.172 149.971 0.043 1.00 20.61 112 ALA F N 1
ATOM 10045 C CA . ALA F 3 112 ? -22.174 150.869 -0.494 1.00 20.27 112 ALA F CA 1
ATOM 10046 C C . ALA F 3 112 ? -21.166 151.289 0.584 1.00 19.54 112 ALA F C 1
ATOM 10047 O O . ALA F 3 112 ? -21.523 151.438 1.760 1.00 19.39 112 ALA F O 1
ATOM 10049 N N . PRO F 3 113 ? -19.895 151.468 0.184 1.00 18.95 113 PRO F N 1
ATOM 10050 C CA . PRO F 3 113 ? -18.883 151.930 1.152 1.00 18.74 113 PRO F CA 1
ATOM 10051 C C . PRO F 3 113 ? -19.081 153.384 1.512 1.00 19.19 113 PRO F C 1
ATOM 10052 O O . PRO F 3 113 ? -19.547 154.165 0.677 1.00 19.63 113 PRO F O 1
ATOM 10056 N N . SER F 3 114 ? -18.746 153.750 2.734 1.00 19.32 114 SER F N 1
ATOM 10057 C CA . SER F 3 114 ? -18.512 155.159 3.090 1.00 19.72 114 SER F CA 1
ATOM 10058 C C . SER F 3 114 ? -17.058 155.460 2.808 1.00 18.85 114 SER F C 1
ATOM 10059 O O . SER F 3 114 ? -16.205 154.743 3.290 1.00 18.59 114 SER F O 1
ATOM 10062 N N . VAL F 3 115 ? -16.758 156.516 2.045 1.00 18.54 115 VAL F N 1
ATOM 10063 C CA . VAL F 3 115 ? -15.399 156.753 1.595 1.00 17.78 115 VAL F CA 1
ATOM 10064 C C . VAL F 3 115 ? -14.764 157.949 2.334 1.00 17.68 115 VAL F C 1
ATOM 10065 O O . VAL F 3 115 ? -15.429 158.957 2.553 1.00 18.08 115 VAL F O 1
ATOM 10069 N N . PHE F 3 116 ? -13.467 157.836 2.675 1.00 17.12 116 PHE F N 1
ATOM 10070 C CA . PHE F 3 116 ? -12.734 158.896 3.388 1.00 17.22 116 PHE F CA 1
ATOM 10071 C C . PHE F 3 116 ? -11.296 158.955 2.814 1.00 16.78 116 PHE F C 1
ATOM 10072 O O . PHE F 3 116 ? -10.725 157.904 2.479 1.00 16.30 116 PHE F O 1
ATOM 10080 N N . ILE F 3 117 ? -10.758 160.171 2.617 1.00 16.80 117 ILE F N 1
ATOM 10081 C CA . ILE F 3 117 ? -9.382 160.345 2.140 1.00 16.65 117 ILE F CA 1
ATOM 10082 C C . ILE F 3 117 ? -8.568 161.060 3.205 1.00 16.94 117 ILE F C 1
ATOM 10083 O O . ILE F 3 117 ? -9.093 161.918 3.894 1.00 17.11 117 ILE F O 1
ATOM 10088 N N . PHE F 3 118 ? -7.287 160.686 3.351 1.00 16.96 118 PHE F N 1
ATOM 10089 C CA . PHE F 3 118 ? -6.427 161.263 4.378 1.00 17.46 118 PHE F CA 1
ATOM 10090 C C . PHE F 3 118 ? -5.114 161.705 3.735 1.00 17.35 118 PHE F C 1
ATOM 10091 O O . PHE F 3 118 ? -4.429 160.885 3.117 1.00 16.72 118 PHE F O 1
ATOM 10099 N N . PRO F 3 119 ? -4.762 162.996 3.886 1.00 17.60 119 PRO F N 1
ATOM 10100 C CA . PRO F 3 119 ? -3.521 163.475 3.309 1.00 17.62 119 PRO F CA 1
ATOM 10101 C C . PRO F 3 119 ? -2.359 162.915 4.133 1.00 17.62 119 PRO F C 1
ATOM 10102 O O . PRO F 3 119 ? -2.569 162.451 5.278 1.00 17.38 119 PRO F O 1
ATOM 10106 N N . PRO F 3 120 ? -1.142 162.935 3.575 1.00 17.74 120 PRO F N 1
ATOM 10107 C CA . PRO F 3 120 ? -0.010 162.614 4.461 1.00 18.01 120 PRO F CA 1
ATOM 10108 C C . PRO F 3 120 ? 0.177 163.690 5.576 1.00 19.09 120 PRO F C 1
ATOM 10109 O O . PRO F 3 120 ? -0.116 164.870 5.383 1.00 19.05 120 PRO F O 1
ATOM 10113 N N . SER F 3 121 ? 0.721 163.264 6.702 1.00 19.93 121 SER F N 1
ATOM 10114 C CA . SER F 3 121 ? 1.062 164.164 7.782 1.00 20.73 121 SER F CA 1
ATOM 10115 C C . SER F 3 121 ? 2.335 164.924 7.455 1.00 21.85 121 SER F C 1
ATOM 10116 O O . SER F 3 121 ? 3.249 164.418 6.748 1.00 20.61 121 SER F O 1
ATOM 10119 N N . ASP F 3 122 ? 2.454 166.130 7.999 1.00 23.61 122 ASP F N 1
ATOM 10120 C CA . ASP F 3 122 ? 3.717 166.863 7.847 1.00 25.59 122 ASP F CA 1
ATOM 10121 C C . ASP F 3 122 ? 4.920 166.125 8.433 1.00 25.74 122 ASP F C 1
ATOM 10122 O O . ASP F 3 122 ? 6.026 166.164 7.828 1.00 25.58 122 ASP F O 1
ATOM 10127 N N . GLU F 3 123 ? 4.709 165.424 9.545 1.00 25.68 123 GLU F N 1
ATOM 10128 C CA . GLU F 3 123 ? 5.782 164.630 10.142 1.00 26.97 123 GLU F CA 1
ATOM 10129 C C . GLU F 3 123 ? 6.291 163.603 9.149 1.00 24.68 123 GLU F C 1
ATOM 10130 O O . GLU F 3 123 ? 7.487 163.358 9.102 1.00 23.67 123 GLU F O 1
ATOM 10136 N N . GLN F 3 124 ? 5.389 162.950 8.420 1.00 22.82 124 GLN F N 1
ATOM 10137 C CA . GLN F 3 124 ? 5.843 161.905 7.482 1.00 21.83 124 GLN F CA 1
ATOM 10138 C C . GLN F 3 124 ? 6.660 162.496 6.364 1.00 21.85 124 GLN F C 1
ATOM 10139 O O . GLN F 3 124 ? 7.674 161.913 5.947 1.00 21.48 124 GLN F O 1
ATOM 10145 N N . LEU F 3 125 ? 6.286 163.679 5.909 1.00 22.15 125 LEU F N 1
ATOM 10146 C CA . LEU F 3 125 ? 7.024 164.294 4.793 1.00 22.58 125 LEU F CA 1
ATOM 10147 C C . LEU F 3 125 ? 8.496 164.471 5.116 1.00 23.62 125 LEU F C 1
ATOM 10148 O O . LEU F 3 125 ? 9.324 164.408 4.222 1.00 23.46 125 LEU F O 1
ATOM 10153 N N . LYS F 3 126 ? 8.832 164.632 6.398 1.00 24.67 126 LYS F N 1
ATOM 10154 C CA . LYS F 3 126 ? 10.233 164.666 6.816 1.00 26.42 126 LYS F CA 1
ATOM 10155 C C . LYS F 3 126 ? 11.042 163.426 6.432 1.00 25.53 126 LYS F C 1
ATOM 10156 O O . LYS F 3 126 ? 12.242 163.534 6.199 1.00 26.11 126 LYS F O 1
ATOM 10162 N N . SER F 3 127 ? 10.396 162.279 6.324 1.00 24.51 127 SER F N 1
ATOM 10163 C CA . SER F 3 127 ? 11.055 161.050 5.844 1.00 24.52 127 SER F CA 1
ATOM 10164 C C . SER F 3 127 ? 11.455 161.050 4.358 1.00 24.20 127 SER F C 1
ATOM 10165 O O . SER F 3 127 ? 12.126 160.125 3.928 1.00 24.47 127 SER F O 1
ATOM 10168 N N . GLY F 3 128 ? 10.994 162.026 3.564 1.00 23.81 128 GLY F N 1
ATOM 10169 C CA . GLY F 3 128 ? 11.132 161.971 2.123 1.00 23.35 128 GLY F CA 1
ATOM 10170 C C . GLY F 3 128 ? 10.042 161.198 1.370 1.00 22.76 128 GLY F C 1
ATOM 10171 O O . GLY F 3 128 ? 10.068 161.172 0.137 1.00 21.87 128 GLY F O 1
ATOM 10172 N N . THR F 3 129 ? 9.102 160.558 2.075 1.00 22.81 129 THR F N 1
ATOM 10173 C CA . THR F 3 129 ? 7.964 159.916 1.408 1.00 22.94 129 THR F CA 1
ATOM 10174 C C . THR F 3 129 ? 6.611 160.371 1.957 1.00 21.71 129 THR F C 1
ATOM 10175 O O . THR F 3 129 ? 6.505 160.800 3.101 1.00 21.74 129 THR F O 1
ATOM 10179 N N . ALA F 3 130 ? 5.601 160.351 1.092 1.00 20.50 130 ALA F N 1
ATOM 10180 C CA . ALA F 3 130 ? 4.216 160.713 1.444 1.00 19.74 130 ALA F CA 1
ATOM 10181 C C . ALA F 3 130 ? 3.315 159.549 1.167 1.00 19.24 130 ALA F C 1
ATOM 10182 O O . ALA F 3 130 ? 3.339 158.993 0.064 1.00 19.06 130 ALA F O 1
ATOM 10184 N N . SER F 3 131 ? 2.463 159.214 2.137 1.00 18.72 131 SER F N 1
ATOM 10185 C CA . SER F 3 131 ? 1.451 158.165 2.009 1.00 18.05 131 SER F CA 1
ATOM 10186 C C . SER F 3 131 ? 0.091 158.854 2.030 1.00 17.80 131 SER F C 1
ATOM 10187 O O . SER F 3 131 ? -0.224 159.633 2.963 1.00 17.84 131 SER F O 1
ATOM 10190 N N . VAL F 3 132 ? -0.716 158.608 1.001 1.00 17.66 132 VAL F N 1
ATOM 10191 C CA . VAL F 3 132 ? -2.081 159.117 0.946 1.00 17.67 132 VAL F CA 1
ATOM 10192 C C . VAL F 3 132 ? -3.006 157.912 1.127 1.00 17.59 132 VAL F C 1
ATOM 10193 O O . VAL F 3 132 ? -2.805 156.881 0.461 1.00 17.38 132 VAL F O 1
ATOM 10197 N N . VAL F 3 133 ? -3.992 158.019 2.019 1.00 17.41 133 VAL F N 1
ATOM 10198 C CA . VAL F 3 133 ? -4.791 156.852 2.382 1.00 17.68 133 VAL F CA 1
ATOM 10199 C C . VAL F 3 133 ? -6.262 157.127 2.041 1.00 18.21 133 VAL F C 1
ATOM 10200 O O . VAL F 3 133 ? -6.791 158.219 2.322 1.00 17.87 133 VAL F O 1
ATOM 10204 N N . CYS F 3 134 ? -6.869 156.141 1.389 1.00 18.55 134 CYS F N 1
ATOM 10205 C CA . CYS F 3 134 ? -8.287 156.102 1.083 1.00 19.81 134 CYS F CA 1
ATOM 10206 C C . CYS F 3 134 ? -8.924 154.944 1.854 1.00 19.84 134 CYS F C 1
ATOM 10207 O O . CYS F 3 134 ? -8.444 153.791 1.737 1.00 19.89 134 CYS F O 1
ATOM 10210 N N . LEU F 3 135 ? -10.006 155.228 2.596 1.00 19.11 135 LEU F N 1
ATOM 10211 C CA . LEU F 3 135 ? -10.699 154.240 3.392 1.00 18.62 135 LEU F CA 1
ATOM 10212 C C . LEU F 3 135 ? -12.107 153.994 2.775 1.00 18.13 135 LEU F C 1
ATOM 10213 O O . LEU F 3 135 ? -12.826 154.955 2.515 1.00 17.83 135 LEU F O 1
ATOM 10218 N N . LEU F 3 136 ? -12.448 152.726 2.523 1.00 17.43 136 LEU F N 1
ATOM 10219 C CA . LEU F 3 136 ? -13.792 152.277 2.178 1.00 17.88 136 LEU F CA 1
ATOM 10220 C C . LEU F 3 136 ? -14.318 151.526 3.380 1.00 18.20 136 LEU F C 1
ATOM 10221 O O . LEU F 3 136 ? -13.793 150.467 3.715 1.00 17.49 136 LEU F O 1
ATOM 10226 N N . ASN F 3 137 ? -15.374 152.039 4.013 1.00 19.15 137 ASN F N 1
ATOM 10227 C CA . ASN F 3 137 ? -15.854 151.481 5.267 1.00 19.96 137 ASN F CA 1
ATOM 10228 C C . ASN F 3 137 ? -17.201 150.806 5.111 1.00 20.24 137 ASN F C 1
ATOM 10229 O O . ASN F 3 137 ? -18.119 151.397 4.532 1.00 19.99 137 ASN F O 1
ATOM 10234 N N . ASN F 3 138 ? -17.257 149.567 5.625 1.00 20.23 138 ASN F N 1
ATOM 10235 C CA . ASN F 3 138 ? -18.464 148.781 5.877 1.00 20.64 138 ASN F CA 1
ATOM 10236 C C . ASN F 3 138 ? -19.282 148.570 4.602 1.00 20.16 138 ASN F C 1
ATOM 10237 O O . ASN F 3 138 ? -20.399 149.056 4.488 1.00 20.72 138 ASN F O 1
ATOM 10242 N N . PHE F 3 139 ? -18.729 147.804 3.672 1.00 19.20 139 PHE F N 1
ATOM 10243 C CA . PHE F 3 139 ? -19.379 147.572 2.394 1.00 19.29 139 PHE F CA 1
ATOM 10244 C C . PHE F 3 139 ? -19.507 146.082 2.103 1.00 19.16 139 PHE F C 1
ATOM 10245 O O . PHE F 3 139 ? -18.885 145.257 2.750 1.00 18.59 139 PHE F O 1
ATOM 10253 N N . TYR F 3 140 ? -20.343 145.771 1.130 1.00 20.01 140 TYR F N 1
ATOM 10254 C CA . TYR F 3 140 ? -20.571 144.416 0.674 1.00 20.58 140 TYR F CA 1
ATOM 10255 C C . TYR F 3 140 ? -21.114 144.495 -0.739 1.00 21.37 140 TYR F C 1
ATOM 10256 O O . TYR F 3 140 ? -22.040 145.265 -0.986 1.00 21.44 140 TYR F O 1
ATOM 10265 N N . PRO F 3 141 ? -20.627 143.705 -1.688 1.00 22.55 141 PRO F N 1
ATOM 10266 C CA . PRO F 3 141 ? -19.616 142.682 -1.581 1.00 22.94 141 PRO F CA 1
ATOM 10267 C C . PRO F 3 141 ? -18.195 143.229 -1.573 1.00 23.45 141 PRO F C 1
ATOM 10268 O O . PRO F 3 141 ? -17.982 144.441 -1.628 1.00 22.63 141 PRO F O 1
ATOM 10272 N N . ARG F 3 142 ? -17.251 142.301 -1.457 1.00 25.49 142 ARG F N 1
ATOM 10273 C CA . ARG F 3 142 ? -15.831 142.589 -1.263 1.00 27.33 142 ARG F CA 1
ATOM 10274 C C . ARG F 3 142 ? -15.210 143.307 -2.469 1.00 26.97 142 ARG F C 1
ATOM 10275 O O . ARG F 3 142 ? -14.372 144.164 -2.299 1.00 25.54 142 ARG F O 1
ATOM 10283 N N . GLU F 3 143 ? -15.705 143.016 -3.658 1.00 27.30 143 GLU F N 1
ATOM 10284 C CA . GLU F 3 143 ? -15.124 143.538 -4.894 1.00 28.47 143 GLU F CA 1
ATOM 10285 C C . GLU F 3 143 ? -15.341 145.050 -4.978 1.00 27.32 143 GLU F C 1
ATOM 10286 O O . GLU F 3 143 ? -16.449 145.540 -4.880 1.00 26.37 143 GLU F O 1
ATOM 10292 N N . ALA F 3 144 ? -14.257 145.782 -5.107 1.00 26.30 144 ALA F N 1
ATOM 10293 C CA . ALA F 3 144 ? -14.339 147.224 -5.290 1.00 27.19 144 ALA F CA 1
ATOM 10294 C C . ALA F 3 144 ? -13.128 147.683 -6.081 1.00 27.40 144 ALA F C 1
ATOM 10295 O O . ALA F 3 144 ? -12.083 147.076 -6.009 1.00 28.21 144 ALA F O 1
ATOM 10297 N N . LYS F 3 145 ? -13.285 148.755 -6.827 1.00 28.02 145 LYS F N 1
ATOM 10298 C CA . LYS F 3 145 ? -12.202 149.319 -7.592 1.00 29.07 145 LYS F CA 1
ATOM 10299 C C . LYS F 3 145 ? -11.891 150.722 -7.029 1.00 26.12 145 LYS F C 1
ATOM 10300 O O . LYS F 3 145 ? -12.767 151.567 -6.947 1.00 24.68 145 LYS F O 1
ATOM 10306 N N . VAL F 3 146 ? -10.651 150.938 -6.635 1.00 24.19 146 VAL F N 1
ATOM 10307 C CA . VAL F 3 146 ? -10.202 152.238 -6.130 1.00 23.76 146 VAL F CA 1
ATOM 10308 C C . VAL F 3 146 ? -9.143 152.743 -7.107 1.00 23.59 146 VAL F C 1
ATOM 10309 O O . VAL F 3 146 ? -8.132 152.084 -7.282 1.00 23.66 146 VAL F O 1
ATOM 10313 N N . GLN F 3 147 ? -9.359 153.892 -7.719 1.00 22.85 147 GLN F N 1
ATOM 10314 C CA . GLN F 3 147 ? -8.351 154.502 -8.595 1.00 23.38 147 GLN F CA 1
ATOM 10315 C C . GLN F 3 147 ? -7.856 155.784 -7.977 1.00 21.35 147 GLN F C 1
ATOM 10316 O O . GLN F 3 147 ? -8.654 156.566 -7.465 1.00 21.48 147 GLN F O 1
ATOM 10322 N N . TRP F 3 148 ? -6.561 155.976 -8.018 1.00 19.40 148 TRP F N 1
ATOM 10323 C CA . TRP F 3 148 ? -5.950 157.173 -7.546 1.00 18.83 148 TRP F CA 1
ATOM 10324 C C . TRP F 3 148 ? -5.696 158.106 -8.732 1.00 19.10 148 TRP F C 1
ATOM 10325 O O . TRP F 3 148 ? -5.210 157.672 -9.804 1.00 18.90 148 TRP F O 1
ATOM 10336 N N . LYS F 3 149 ? -5.976 159.384 -8.534 1.00 19.49 149 LYS F N 1
ATOM 10337 C CA . LYS F 3 149 ? -5.658 160.408 -9.536 1.00 20.76 149 LYS F CA 1
ATOM 10338 C C . LYS F 3 149 ? -4.962 161.581 -8.876 1.00 20.43 149 LYS F C 1
ATOM 10339 O O . LYS F 3 149 ? -5.414 162.006 -7.798 1.00 20.86 149 LYS F O 1
ATOM 10345 N N . VAL F 3 150 ? -3.894 162.081 -9.513 1.00 19.68 150 VAL F N 1
ATOM 10346 C CA . VAL F 3 150 ? -3.103 163.206 -9.040 1.00 19.68 150 VAL F CA 1
ATOM 10347 C C . VAL F 3 150 ? -3.138 164.240 -10.166 1.00 19.86 150 VAL F C 1
ATOM 10348 O O . VAL F 3 150 ? -2.577 163.981 -11.243 1.00 19.80 150 VAL F O 1
ATOM 10352 N N . ASP F 3 151 ? -3.820 165.351 -9.931 1.00 19.83 151 ASP F N 1
ATOM 10353 C CA . ASP F 3 151 ? -4.102 166.366 -10.972 1.00 20.62 151 ASP F CA 1
ATOM 10354 C C . ASP F 3 151 ? -4.626 165.678 -12.245 1.00 20.79 151 ASP F C 1
ATOM 10355 O O . ASP F 3 151 ? -4.155 165.912 -13.369 1.00 21.37 151 ASP F O 1
ATOM 10360 N N . ASN F 3 152 ? -5.558 164.772 -11.999 1.00 20.58 152 ASN F N 1
ATOM 10361 C CA . ASN F 3 152 ? -6.259 163.960 -12.991 1.00 20.71 152 ASN F CA 1
ATOM 10362 C C . ASN F 3 152 ? -5.426 162.892 -13.722 1.00 20.43 152 ASN F C 1
ATOM 10363 O O . ASN F 3 152 ? -5.947 162.248 -14.646 1.00 20.24 152 ASN F O 1
ATOM 10368 N N . ALA F 3 153 ? -4.157 162.706 -13.322 1.00 19.75 153 ALA F N 1
ATOM 10369 C CA . ALA F 3 153 ? -3.327 161.655 -13.885 1.00 19.84 153 ALA F CA 1
ATOM 10370 C C . ALA F 3 153 ? -3.606 160.370 -13.096 1.00 19.61 153 ALA F C 1
ATOM 10371 O O . ALA F 3 153 ? -3.405 160.317 -11.891 1.00 18.99 153 ALA F O 1
ATOM 10373 N N . LEU F 3 154 ? -4.068 159.346 -13.785 1.00 20.37 154 LEU F N 1
ATOM 10374 C CA . LEU F 3 154 ? -4.330 158.027 -13.189 1.00 20.83 154 LEU F CA 1
ATOM 10375 C C . LEU F 3 154 ? -3.003 157.386 -12.754 1.00 20.77 154 LEU F C 1
ATOM 10376 O O . LEU F 3 154 ? -2.076 157.278 -13.569 1.00 20.67 154 LEU F O 1
ATOM 10381 N N . GLN F 3 155 ? -2.930 156.948 -11.493 1.00 20.89 155 GLN F N 1
ATOM 10382 C CA . GLN F 3 155 ? -1.725 156.388 -10.906 1.00 21.34 155 GLN F CA 1
ATOM 10383 C C . GLN F 3 155 ? -1.724 154.884 -11.100 1.00 22.20 155 GLN F C 1
ATOM 10384 O O . GLN F 3 155 ? -2.748 154.240 -10.897 1.00 21.77 155 GLN F O 1
ATOM 10390 N N . SER F 3 156 ? -0.600 154.323 -11.514 1.00 23.31 156 SER F N 1
ATOM 10391 C CA . SER F 3 156 ? -0.441 152.854 -11.490 1.00 24.65 156 SER F CA 1
ATOM 10392 C C . SER F 3 156 ? 0.909 152.404 -10.963 1.00 24.65 156 SER F C 1
ATOM 10393 O O . SER F 3 156 ? 1.933 153.049 -11.194 1.00 24.93 156 SER F O 1
ATOM 10396 N N . GLY F 3 157 ? 0.895 151.297 -10.224 1.00 24.27 157 GLY F N 1
ATOM 10397 C CA . GLY F 3 157 ? 2.120 150.723 -9.720 1.00 23.93 157 GLY F CA 1
ATOM 10398 C C . GLY F 3 157 ? 2.569 151.239 -8.370 1.00 23.58 157 GLY F C 1
ATOM 10399 O O . GLY F 3 157 ? 3.505 150.696 -7.818 1.00 24.66 157 GLY F O 1
ATOM 10400 N N . ASN F 3 158 ? 1.925 152.273 -7.822 1.00 22.17 158 ASN F N 1
ATOM 10401 C CA . ASN F 3 158 ? 2.378 152.907 -6.590 1.00 21.04 158 ASN F CA 1
ATOM 10402 C C . ASN F 3 158 ? 1.294 152.926 -5.476 1.00 20.24 158 ASN F C 1
ATOM 10403 O O . ASN F 3 158 ? 1.336 153.784 -4.570 1.00 19.24 158 ASN F O 1
ATOM 10408 N N . SER F 3 159 ? 0.346 151.988 -5.531 1.00 19.50 159 SER F N 1
ATOM 10409 C CA . SER F 3 159 ? -0.607 151.833 -4.447 1.00 19.14 159 SER F CA 1
ATOM 10410 C C . SER F 3 159 ? -0.734 150.376 -4.072 1.00 19.10 159 SER F C 1
ATOM 10411 O O . SER F 3 159 ? -0.442 149.484 -4.877 1.00 18.25 159 SER F O 1
ATOM 10414 N N . GLN F 3 160 ? -1.161 150.153 -2.844 1.00 18.83 160 GLN F N 1
ATOM 10415 C CA . GLN F 3 160 ? -1.378 148.804 -2.341 1.00 19.66 160 GLN F CA 1
ATOM 10416 C C . GLN F 3 160 ? -2.686 148.869 -1.513 1.00 20.13 160 GLN F C 1
ATOM 10417 O O . GLN F 3 160 ? -2.970 149.904 -0.859 1.00 19.22 160 GLN F O 1
ATOM 10423 N N . GLU F 3 161 ? -3.455 147.774 -1.562 1.00 20.98 161 GLU F N 1
ATOM 10424 C CA . GLU F 3 161 ? -4.721 147.661 -0.842 1.00 21.93 161 GLU F CA 1
ATOM 10425 C C . GLU F 3 161 ? -4.631 146.638 0.253 1.00 21.65 161 GLU F C 1
ATOM 10426 O O . GLU F 3 161 ? -3.891 145.692 0.147 1.00 21.54 161 GLU F O 1
ATOM 10432 N N . SER F 3 162 ? -5.425 146.805 1.297 1.00 21.22 162 SER F N 1
ATOM 10433 C CA . SER F 3 162 ? -5.567 145.800 2.322 1.00 21.12 162 SER F CA 1
ATOM 10434 C C . SER F 3 162 ? -7.064 145.800 2.715 1.00 21.21 162 SER F C 1
ATOM 10435 O O . SER F 3 162 ? -7.708 146.842 2.723 1.00 20.05 162 SER F O 1
ATOM 10438 N N . VAL F 3 163 ? -7.596 144.616 3.003 1.00 21.72 163 VAL F N 1
ATOM 10439 C CA . VAL F 3 163 ? -9.033 144.413 3.238 1.00 22.43 163 VAL F CA 1
ATOM 10440 C C . VAL F 3 163 ? -9.192 143.628 4.518 1.00 22.53 163 VAL F C 1
ATOM 10441 O O . VAL F 3 163 ? -8.450 142.683 4.745 1.00 21.85 163 VAL F O 1
ATOM 10445 N N . THR F 3 164 ? -10.158 144.009 5.336 1.00 22.79 164 THR F N 1
ATOM 10446 C CA . THR F 3 164 ? -10.461 143.274 6.533 1.00 24.00 164 THR F CA 1
ATOM 10447 C C . THR F 3 164 ? -11.124 141.964 6.184 1.00 25.04 164 THR F C 1
ATOM 10448 O O . THR F 3 164 ? -11.491 141.680 5.028 1.00 25.51 164 THR F O 1
ATOM 10452 N N . GLU F 3 165 ? -11.265 141.128 7.203 1.00 26.81 165 GLU F N 1
ATOM 10453 C CA . GLU F 3 165 ? -12.044 139.917 7.059 1.00 27.98 165 GLU F CA 1
ATOM 10454 C C . GLU F 3 165 ? -13.477 140.334 7.239 1.00 25.75 165 GLU F C 1
ATOM 10455 O O . GLU F 3 165 ? -13.778 141.380 7.810 1.00 24.56 165 GLU F O 1
ATOM 10461 N N . GLN F 3 166 ? -14.372 139.521 6.725 1.00 24.92 166 GLN F N 1
ATOM 10462 C CA . GLN F 3 166 ? -15.772 139.838 6.840 1.00 24.59 166 GLN F CA 1
ATOM 10463 C C . GLN F 3 166 ? -16.154 139.913 8.323 1.00 25.29 166 GLN F C 1
ATOM 10464 O O . GLN F 3 166 ? -15.845 139.014 9.089 1.00 25.69 166 GLN F O 1
ATOM 10470 N N . ASP F 3 167 ? -16.797 140.996 8.709 1.00 25.83 167 ASP F N 1
ATOM 10471 C CA . ASP F 3 167 ? -17.206 141.223 10.085 1.00 26.88 167 ASP F CA 1
ATOM 10472 C C . ASP F 3 167 ? -18.206 140.160 10.598 1.00 27.34 167 ASP F C 1
ATOM 10473 O O . ASP F 3 167 ? -19.235 139.888 9.968 1.00 26.04 167 ASP F O 1
ATOM 10478 N N . SER F 3 168 ? -17.935 139.632 11.785 1.00 27.32 168 SER F N 1
ATOM 10479 C CA . SER F 3 168 ? -18.679 138.485 12.297 1.00 27.88 168 SER F CA 1
ATOM 10480 C C . SER F 3 168 ? -20.087 138.852 12.759 1.00 28.31 168 SER F C 1
ATOM 10481 O O . SER F 3 168 ? -20.845 137.970 13.063 1.00 28.07 168 SER F O 1
ATOM 10484 N N . LYS F 3 169 ? -20.423 140.141 12.821 1.00 28.87 169 LYS F N 1
ATOM 10485 C CA . LYS F 3 169 ? -21.748 140.608 13.151 1.00 30.01 169 LYS F CA 1
ATOM 10486 C C . LYS F 3 169 ? -22.558 141.174 11.978 1.00 28.73 169 LYS F C 1
ATOM 10487 O O . LYS F 3 169 ? -23.677 140.759 11.796 1.00 27.62 169 LYS F O 1
ATOM 10493 N N . ASP F 3 170 ? -22.013 142.124 11.211 1.00 27.16 170 ASP F N 1
ATOM 10494 C CA . ASP F 3 170 ? -22.764 142.764 10.123 1.00 26.97 170 ASP F CA 1
ATOM 10495 C C . ASP F 3 170 ? -22.390 142.228 8.717 1.00 24.44 170 ASP F C 1
ATOM 10496 O O . ASP F 3 170 ? -22.996 142.611 7.746 1.00 23.99 170 ASP F O 1
ATOM 10501 N N . SER F 3 171 ? -21.342 141.410 8.615 1.00 22.66 171 SER F N 1
ATOM 10502 C CA . SER F 3 171 ? -20.995 140.694 7.367 1.00 21.59 171 SER F CA 1
ATOM 10503 C C . SER F 3 171 ? -20.486 141.664 6.280 1.00 20.72 171 SER F C 1
ATOM 10504 O O . SER F 3 171 ? -20.520 141.347 5.091 1.00 20.36 171 SER F O 1
ATOM 10507 N N . THR F 3 172 ? -19.971 142.817 6.709 1.00 20.22 172 THR F N 1
ATOM 10508 C CA . THR F 3 172 ? -19.362 143.788 5.812 1.00 19.87 172 THR F CA 1
ATOM 10509 C C . THR F 3 172 ? -17.824 143.710 5.856 1.00 19.36 172 THR F C 1
ATOM 10510 O O . THR F 3 172 ? -17.184 143.055 6.735 1.00 19.02 172 THR F O 1
ATOM 10514 N N . TYR F 3 173 ? -17.233 144.378 4.882 1.00 19.19 173 TYR F N 1
ATOM 10515 C CA . TYR F 3 173 ? -15.793 144.549 4.755 1.00 18.80 173 TYR F CA 1
ATOM 10516 C C . TYR F 3 173 ? -15.440 146.033 4.891 1.00 18.56 173 TYR F C 1
ATOM 10517 O O . TYR F 3 173 ? -16.285 146.904 4.679 1.00 17.98 173 TYR F O 1
ATOM 10526 N N . SER F 3 174 ? -14.164 146.298 5.195 1.00 17.88 174 SER F N 1
ATOM 10527 C CA . SER F 3 174 ? -13.585 147.597 5.019 1.00 17.85 174 SER F CA 1
ATOM 10528 C C . SER F 3 174 ? -12.235 147.411 4.275 1.00 17.54 174 SER F C 1
ATOM 10529 O O . SER F 3 174 ? -11.658 146.316 4.282 1.00 16.96 174 SER F O 1
ATOM 10532 N N . LEU F 3 175 ? -11.770 148.457 3.605 1.00 17.39 175 LEU F N 1
ATOM 10533 C CA . LEU F 3 175 ? -10.612 148.373 2.722 1.00 17.31 175 LEU F CA 1
ATOM 10534 C C . LEU F 3 175 ? -9.866 149.669 2.776 1.00 17.78 175 LEU F C 1
ATOM 10535 O O . LEU F 3 175 ? -10.497 150.736 2.813 1.00 17.47 175 LEU F O 1
ATOM 10540 N N . SER F 3 176 ? -8.525 149.582 2.785 1.00 17.89 176 SER F N 1
ATOM 10541 C CA . SER F 3 176 ? -7.642 150.736 2.689 1.00 18.43 176 SER F CA 1
ATOM 10542 C C . SER F 3 176 ? -6.866 150.621 1.380 1.00 17.91 176 SER F C 1
ATOM 10543 O O . SER F 3 176 ? -6.507 149.508 0.980 1.00 17.76 176 SER F O 1
ATOM 10546 N N . SER F 3 177 ? -6.654 151.733 0.695 1.00 17.19 177 SER F N 1
ATOM 10547 C CA . SER F 3 177 ? -5.720 151.826 -0.416 1.00 17.18 177 SER F CA 1
ATOM 10548 C C . SER F 3 177 ? -4.734 152.935 -0.034 1.00 17.43 177 SER F C 1
ATOM 10549 O O . SER F 3 177 ? -5.143 154.025 0.431 1.00 17.39 177 SER F O 1
ATOM 10552 N N . THR F 3 178 ? -3.442 152.650 -0.206 1.00 17.31 178 THR F N 1
ATOM 10553 C CA . THR F 3 178 ? -2.403 153.566 0.171 1.00 17.34 178 THR F CA 1
ATOM 10554 C C . THR F 3 178 ? -1.573 153.880 -1.056 1.00 17.19 178 THR F C 1
ATOM 10555 O O . THR F 3 178 ? -1.056 152.988 -1.710 1.00 16.86 178 THR F O 1
ATOM 10559 N N . LEU F 3 179 ? -1.472 155.165 -1.371 1.00 17.08 179 LEU F N 1
ATOM 10560 C CA . LEU F 3 179 ? -0.703 155.649 -2.496 1.00 17.10 179 LEU F CA 1
ATOM 10561 C C . LEU F 3 179 ? 0.594 156.176 -1.907 1.00 17.57 179 LEU F C 1
ATOM 10562 O O . LEU F 3 179 ? 0.555 156.991 -0.961 1.00 17.52 179 LEU F O 1
ATOM 10567 N N . THR F 3 180 ? 1.724 155.689 -2.404 1.00 17.80 180 THR F N 1
ATOM 10568 C CA . THR F 3 180 ? 3.058 156.094 -1.905 1.00 18.58 180 THR F CA 1
ATOM 10569 C C . THR F 3 180 ? 3.754 156.920 -2.959 1.00 19.04 180 THR F C 1
ATOM 10570 O O . THR F 3 180 ? 3.819 156.465 -4.122 1.00 18.85 180 THR F O 1
ATOM 10574 N N . LEU F 3 181 ? 4.132 158.153 -2.596 1.00 19.50 181 LEU F N 1
ATOM 10575 C CA . LEU F 3 181 ? 4.847 159.092 -3.476 1.00 20.55 181 LEU F CA 1
ATOM 10576 C C . LEU F 3 181 ? 6.084 159.602 -2.758 1.00 20.39 181 LEU F C 1
ATOM 10577 O O . LEU F 3 181 ? 6.102 159.625 -1.547 1.00 20.09 181 LEU F O 1
ATOM 10582 N N . SER F 3 182 ? 7.102 160.035 -3.506 1.00 20.04 182 SER F N 1
ATOM 10583 C CA . SER F 3 182 ? 8.211 160.752 -2.915 1.00 20.17 182 SER F CA 1
ATOM 10584 C C . SER F 3 182 ? 7.694 162.129 -2.548 1.00 19.85 182 SER F C 1
ATOM 10585 O O . SER F 3 182 ? 6.746 162.623 -3.142 1.00 19.47 182 SER F O 1
ATOM 10588 N N . LYS F 3 183 ? 8.341 162.750 -1.574 1.00 20.02 183 LYS F N 1
ATOM 10589 C CA . LYS F 3 183 ? 7.987 164.097 -1.150 1.00 20.27 183 LYS F CA 1
ATOM 10590 C C . LYS F 3 183 ? 8.056 165.046 -2.335 1.00 20.34 183 LYS F C 1
ATOM 10591 O O . LYS F 3 183 ? 7.189 165.878 -2.474 1.00 20.23 183 LYS F O 1
ATOM 10597 N N . ALA F 3 184 ? 9.108 164.944 -3.128 1.00 20.75 184 ALA F N 1
ATOM 10598 C CA . ALA F 3 184 ? 9.300 165.803 -4.303 1.00 21.56 184 ALA F CA 1
ATOM 10599 C C . ALA F 3 184 ? 8.111 165.696 -5.275 1.00 21.28 184 ALA F C 1
ATOM 10600 O O . ALA F 3 184 ? 7.564 166.708 -5.668 1.00 21.29 184 ALA F O 1
ATOM 10602 N N . ASP F 3 185 ? 7.686 164.483 -5.599 1.00 21.23 185 ASP F N 1
ATOM 10603 C CA . ASP F 3 185 ? 6.498 164.301 -6.442 1.00 21.62 185 ASP F CA 1
ATOM 10604 C C . ASP F 3 185 ? 5.219 164.832 -5.815 1.00 20.68 185 ASP F C 1
ATOM 10605 O O . ASP F 3 185 ? 4.439 165.529 -6.463 1.00 20.39 185 ASP F O 1
ATOM 10610 N N . TYR F 3 186 ? 5.036 164.563 -4.537 1.00 19.81 186 TYR F N 1
ATOM 10611 C CA . TYR F 3 186 ? 3.840 164.999 -3.842 1.00 19.44 186 TYR F CA 1
ATOM 10612 C C . TYR F 3 186 ? 3.698 166.512 -3.893 1.00 19.90 186 TYR F C 1
ATOM 10613 O O . TYR F 3 186 ? 2.627 167.031 -4.101 1.00 19.60 186 TYR F O 1
ATOM 10622 N N . GLU F 3 187 ? 4.815 167.205 -3.753 1.00 20.72 187 GLU F N 1
ATOM 10623 C CA . GLU F 3 187 ? 4.809 168.657 -3.673 1.00 21.60 187 GLU F CA 1
ATOM 10624 C C . GLU F 3 187 ? 4.749 169.337 -5.034 1.00 21.54 187 GLU F C 1
ATOM 10625 O O . GLU F 3 187 ? 4.578 170.537 -5.073 1.00 21.78 187 GLU F O 1
ATOM 10631 N N . LYS F 3 188 ? 4.864 168.583 -6.126 1.00 21.27 188 LYS F N 1
ATOM 10632 C CA . LYS F 3 188 ? 4.637 169.115 -7.484 1.00 21.57 188 LYS F CA 1
ATOM 10633 C C . LYS F 3 188 ? 3.176 169.233 -7.920 1.00 21.06 188 LYS F C 1
ATOM 10634 O O . LYS F 3 188 ? 2.903 169.787 -8.984 1.00 20.73 188 LYS F O 1
ATOM 10640 N N . HIS F 3 189 ? 2.250 168.708 -7.121 1.00 20.42 189 HIS F N 1
ATOM 10641 C CA . HIS F 3 189 ? 0.872 168.540 -7.568 1.00 20.55 189 HIS F CA 1
ATOM 10642 C C . HIS F 3 189 ? -0.090 169.026 -6.527 1.00 20.65 189 HIS F C 1
ATOM 10643 O O . HIS F 3 189 ? 0.256 169.163 -5.363 1.00 20.12 189 HIS F O 1
ATOM 10650 N N . LYS F 3 190 ? -1.320 169.242 -6.964 1.00 21.21 190 LYS F N 1
ATOM 10651 C CA . LYS F 3 190 ? -2.297 169.861 -6.137 1.00 22.30 190 LYS F CA 1
ATOM 10652 C C . LYS F 3 190 ? -3.459 168.977 -5.696 1.00 21.33 190 LYS F C 1
ATOM 10653 O O . LYS F 3 190 ? -3.684 168.848 -4.496 1.00 21.18 190 LYS F O 1
ATOM 10659 N N . VAL F 3 191 ? -4.184 168.387 -6.648 1.00 20.50 191 VAL F N 1
ATOM 10660 C CA . VAL F 3 191 ? -5.410 167.688 -6.376 1.00 20.04 191 VAL F CA 1
ATOM 10661 C C . VAL F 3 191 ? -5.124 166.180 -6.271 1.00 19.29 191 VAL F C 1
ATOM 10662 O O . VAL F 3 191 ? -4.628 165.555 -7.217 1.00 19.06 191 VAL F O 1
ATOM 10666 N N . TYR F 3 192 ? -5.463 165.619 -5.122 1.00 18.57 192 TYR F N 1
ATOM 10667 C CA . TYR F 3 192 ? -5.309 164.208 -4.807 1.00 18.30 192 TYR F CA 1
ATOM 10668 C C . TYR F 3 192 ? -6.691 163.631 -4.674 1.00 18.73 192 TYR F C 1
ATOM 10669 O O . TYR F 3 192 ? -7.486 164.122 -3.860 1.00 18.84 192 TYR F O 1
ATOM 10678 N N . ALA F 3 193 ? -7.020 162.647 -5.496 1.00 18.83 193 ALA F N 1
ATOM 10679 C CA . ALA F 3 193 ? -8.362 162.093 -5.468 1.00 19.70 193 ALA F CA 1
ATOM 10680 C C . ALA F 3 193 ? -8.339 160.564 -5.457 1.00 20.01 193 ALA F C 1
ATOM 10681 O O . ALA F 3 193 ? -7.503 159.930 -6.112 1.00 19.37 193 ALA F O 1
ATOM 10683 N N . CYS F 3 194 ? -9.279 160.015 -4.696 1.00 21.38 194 CYS F N 1
ATOM 10684 C CA . CYS F 3 194 ? -9.535 158.613 -4.561 1.00 22.96 194 CYS F CA 1
ATOM 10685 C C . CYS F 3 194 ? -10.901 158.408 -5.240 1.00 23.03 194 CYS F C 1
ATOM 10686 O O . CYS F 3 194 ? -11.861 158.993 -4.770 1.00 22.52 194 CYS F O 1
ATOM 10689 N N . GLU F 3 195 ? -10.990 157.619 -6.325 1.00 23.37 195 GLU F N 1
ATOM 10690 C CA . GLU F 3 195 ? -12.273 157.302 -7.021 1.00 24.43 195 GLU F CA 1
ATOM 10691 C C . GLU F 3 195 ? -12.716 155.842 -6.789 1.00 23.13 195 GLU F C 1
ATOM 10692 O O . GLU F 3 195 ? -12.025 154.914 -7.186 1.00 22.54 195 GLU F O 1
ATOM 10698 N N . VAL F 3 196 ? -13.880 155.643 -6.174 1.00 21.93 196 VAL F N 1
ATOM 10699 C CA . VAL F 3 196 ? -14.332 154.310 -5.815 1.00 21.68 196 VAL F CA 1
ATOM 10700 C C . VAL F 3 196 ? -15.522 153.849 -6.661 1.00 22.30 196 VAL F C 1
ATOM 10701 O O . VAL F 3 196 ? -16.503 154.567 -6.776 1.00 22.02 196 VAL F O 1
ATOM 10705 N N . THR F 3 197 ? -15.390 152.649 -7.214 1.00 22.58 197 THR F N 1
ATOM 10706 C CA . THR F 3 197 ? -16.412 151.964 -8.008 1.00 23.84 197 THR F CA 1
ATOM 10707 C C . THR F 3 197 ? -16.849 150.740 -7.252 1.00 23.25 197 THR F C 1
ATOM 10708 O O . THR F 3 197 ? -16.016 149.969 -6.806 1.00 22.78 197 THR F O 1
ATOM 10712 N N . HIS F 3 198 ? -18.157 150.601 -7.040 1.00 23.33 198 HIS F N 1
ATOM 10713 C CA . HIS F 3 198 ? -18.683 149.467 -6.290 1.00 23.61 198 HIS F CA 1
ATOM 10714 C C . HIS F 3 198 ? -20.150 149.241 -6.669 1.00 24.99 198 HIS F C 1
ATOM 10715 O O . HIS F 3 198 ? -20.843 150.198 -7.004 1.00 25.41 198 HIS F O 1
ATOM 10722 N N . GLN F 3 199 ? -20.586 147.988 -6.586 1.00 26.09 199 GLN F N 1
ATOM 10723 C CA . GLN F 3 199 ? -21.940 147.531 -6.969 1.00 28.08 199 GLN F CA 1
ATOM 10724 C C . GLN F 3 199 ? -23.040 148.323 -6.283 1.00 27.97 199 GLN F C 1
ATOM 10725 O O . GLN F 3 199 ? -24.107 148.555 -6.848 1.00 28.67 199 GLN F O 1
ATOM 10731 N N . GLY F 3 200 ? -22.762 148.771 -5.072 1.00 27.06 200 GLY F N 1
ATOM 10732 C CA . GLY F 3 200 ? -23.695 149.537 -4.281 1.00 27.70 200 GLY F CA 1
ATOM 10733 C C . GLY F 3 200 ? -23.758 150.993 -4.669 1.00 28.44 200 GLY F C 1
ATOM 10734 O O . GLY F 3 200 ? -24.522 151.730 -4.077 1.00 28.57 200 GLY F O 1
ATOM 10735 N N . LEU F 3 201 ? -22.955 151.417 -5.642 1.00 28.57 201 LEU F N 1
ATOM 10736 C CA . LEU F 3 201 ? -22.889 152.822 -6.060 1.00 29.82 201 LEU F CA 1
ATOM 10737 C C . LEU F 3 201 ? -23.296 152.922 -7.517 1.00 31.91 201 LEU F C 1
ATOM 10738 O O . LEU F 3 201 ? -22.668 152.291 -8.381 1.00 32.20 201 LEU F O 1
ATOM 10743 N N . SER F 3 202 ? -24.318 153.726 -7.788 1.00 35.01 202 SER F N 1
ATOM 10744 C CA . SER F 3 202 ? -24.830 153.910 -9.161 1.00 37.08 202 SER F CA 1
ATOM 10745 C C . SER F 3 202 ? -23.831 154.619 -10.076 1.00 37.60 202 SER F C 1
ATOM 10746 O O . SER F 3 202 ? -23.834 154.410 -11.297 1.00 39.31 202 SER F O 1
ATOM 10749 N N . SER F 3 203 ? -22.993 155.486 -9.491 1.00 36.70 203 SER F N 1
ATOM 10750 C CA . SER F 3 203 ? -21.864 156.066 -10.206 1.00 35.23 203 SER F CA 1
ATOM 10751 C C . SER F 3 203 ? -20.689 156.239 -9.237 1.00 33.24 203 SER F C 1
ATOM 10752 O O . SER F 3 203 ? -20.880 156.254 -8.007 1.00 31.54 203 SER F O 1
ATOM 10755 N N . PRO F 3 204 ? -19.468 156.334 -9.780 1.00 31.78 204 PRO F N 1
ATOM 10756 C CA . PRO F 3 204 ? -18.329 156.340 -8.838 1.00 30.01 204 PRO F CA 1
ATOM 10757 C C . PRO F 3 204 ? -18.358 157.508 -7.835 1.00 28.29 204 PRO F C 1
ATOM 10758 O O . PRO F 3 204 ? -18.800 158.591 -8.151 1.00 28.91 204 PRO F O 1
ATOM 10762 N N . VAL F 3 205 ? -17.889 157.262 -6.626 1.00 26.83 205 VAL F N 1
ATOM 10763 C CA . VAL F 3 205 ? -17.730 158.282 -5.602 1.00 26.20 205 VAL F CA 1
ATOM 10764 C C . VAL F 3 205 ? -16.254 158.699 -5.599 1.00 25.02 205 VAL F C 1
ATOM 10765 O O . VAL F 3 205 ? -15.396 157.846 -5.534 1.00 23.90 205 VAL F O 1
ATOM 10769 N N . THR F 3 206 ? -15.989 160.005 -5.613 1.00 24.41 206 THR F N 1
ATOM 10770 C CA . THR F 3 206 ? -14.636 160.544 -5.487 1.00 24.09 206 THR F CA 1
ATOM 10771 C C . THR F 3 206 ? -14.502 161.386 -4.248 1.00 23.85 206 THR F C 1
ATOM 10772 O O . THR F 3 206 ? -15.369 162.211 -3.973 1.00 24.61 206 THR F O 1
ATOM 10776 N N . LYS F 3 207 ? -13.432 161.162 -3.485 1.00 23.06 207 LYS F N 1
ATOM 10777 C CA . LYS F 3 207 ? -13.066 162.036 -2.364 1.00 22.96 207 LYS F CA 1
ATOM 10778 C C . LYS F 3 207 ? -11.726 162.601 -2.706 1.00 22.47 207 LYS F C 1
ATOM 10779 O O . LYS F 3 207 ? -10.878 161.863 -3.204 1.00 22.09 207 LYS F O 1
ATOM 10785 N N . SER F 3 208 ? -11.528 163.894 -2.461 1.00 22.61 208 SER F N 1
ATOM 10786 C CA . SER F 3 208 ? -10.285 164.555 -2.825 1.00 22.79 208 SER F CA 1
ATOM 10787 C C . SER F 3 208 ? -9.912 165.645 -1.841 1.00 22.56 208 SER F C 1
ATOM 10788 O O . SER F 3 208 ? -10.730 166.086 -1.047 1.00 22.07 208 SER F O 1
ATOM 10791 N N . PHE F 3 209 ? -8.634 166.019 -1.856 1.00 21.94 209 PHE F N 1
ATOM 10792 C CA . PHE F 3 209 ? -8.170 167.209 -1.151 1.00 22.06 209 PHE F CA 1
ATOM 10793 C C . PHE F 3 209 ? -7.210 167.943 -2.029 1.00 22.47 209 PHE F C 1
ATOM 10794 O O . PHE F 3 209 ? -6.666 167.328 -2.972 1.00 21.72 209 PHE F O 1
ATOM 10802 N N . ASN F 3 210 ? -7.008 169.237 -1.742 1.00 23.30 210 ASN F N 1
ATOM 10803 C CA . ASN F 3 210 ? -5.958 170.018 -2.375 1.00 24.45 210 ASN F CA 1
ATOM 10804 C C . ASN F 3 210 ? -4.786 170.069 -1.423 1.00 24.68 210 ASN F C 1
ATOM 10805 O O . ASN F 3 210 ? -4.970 170.433 -0.251 1.00 25.13 210 ASN F O 1
ATOM 10810 N N . ARG F 3 211 ? -3.606 169.731 -1.901 1.00 24.63 211 ARG F N 1
ATOM 10811 C CA . ARG F 3 211 ? -2.404 169.732 -1.040 1.00 26.03 211 ARG F CA 1
ATOM 10812 C C . ARG F 3 211 ? -2.234 171.078 -0.319 1.00 29.06 211 ARG F C 1
ATOM 10813 O O . ARG F 3 211 ? -2.301 172.136 -0.934 1.00 27.63 211 ARG F O 1
ATOM 10821 N N . GLY F 3 212 ? -2.065 171.007 1.000 1.00 33.52 212 GLY F N 1
ATOM 10822 C CA . GLY F 3 212 ? -1.797 172.172 1.823 1.00 38.36 212 GLY F CA 1
ATOM 10823 C C . GLY F 3 212 ? -3.003 173.001 2.230 1.00 44.43 212 GLY F C 1
ATOM 10824 O O . GLY F 3 212 ? -2.822 174.092 2.776 1.00 48.99 212 GLY F O 1
ATOM 10825 N N . GLU F 3 213 ? -4.223 172.508 1.987 1.00 48.58 213 GLU F N 1
ATOM 10826 C CA . GLU F 3 213 ? -5.455 173.235 2.324 1.00 51.24 213 GLU F CA 1
ATOM 10827 C C . GLU F 3 213 ? -6.312 172.381 3.232 1.00 53.97 213 GLU F C 1
ATOM 10828 O O . GLU F 3 213 ? -6.579 172.775 4.363 1.00 58.96 213 GLU F O 1
#

CATH classification: 2.10.77.10 (+1 more: 3.90.209.20)

Organism: Influenza A virus (strain A/Hong Kong/1/1968 H3N2) (NCBI:txid506350)